Protein 1RJD (pdb70)

Radius of gyration: 32.51 Å; Cα contacts (8 Å, |Δi|>4): 1624; chains: 3; bounding box: 94×74×78 Å

Solvent-accessible surface area: 42644 Å² total; per-residue (Å²): 118,180,49,46,28,42,21,30,41,58,29,6,3,26,23,8,3,0,7,43,35,15,0,0,30,1,21,25,36,7,64,3,11,53,85,15,18,64,77,10,39,50,10,5,79,22,4,26,49,10,1,25,134,84,28,140,173,2,10,13,86,0,20,129,44,28,67,71,15,146,27,31,89,0,5,6,9,0,0,40,4,2,2,1,12,22,9,0,1,115,12,2,48,82,30,46,133,1,5,0,1,2,0,20,8,10,12,14,3,12,0,3,8,10,13,40,23,26,32,90,0,39,1,3,0,0,18,47,70,104,25,1,71,41,4,1,37,0,0,6,75,8,115,51,0,34,123,30,16,50,15,39,140,116,102,89,30,170,110,68,16,35,0,68,73,67,79,2,41,0,0,28,4,52,13,66,64,43,67,69,0,34,172,10,1,90,88,19,18,132,136,129,26,26,0,0,0,0,0,23,30,26,0,8,35,11,107,53,114,55,0,44,85,0,0,70,34,2,18,85,34,4,50,38,0,3,0,1,0,6,1,7,10,0,11,69,141,116,146,50,170,46,0,60,82,26,55,65,82,32,111,149,82,93,89,5,101,15,40,10,6,78,80,29,22,12,49,107,104,4,11,62,13,0,88,93,6,118,67,50,78,24,41,17,0,43,60,3,16,68,91,75,8,59,96,65,7,59,143,72,0,120,44,10,8,62,39,85,88,88,112,103,0,78,78,31,3,39,12,45,0,4,0,47,0,63,25,167,122,187,50,49,28,53,21,29,43,55,34,5,3,31,24,9,3,0,14,83,40,23,0,0,25,0,24,24,37,8,62,3,12,62,76,18,21,140,77,7,40,56,14,4,152,21,4,22,117,11,2,116,144,87,30,208,176,2,34,12,90,0,15,134,41,41,184,82,31,102,36,14,70,3,9,6,12,1,0,42,4,1,1,1,11,28,10,0,2,117,13,3,48,80,30,49,127,1,4,0,1,3,0,21,8,10,14,14,1,12,0,2,8,10,13,38,26,28,30,93,0,40,1,3,0,0,17,48,70,109,24,1,71,42,4,1,35,0,0,4,50,7,116,47,0,42,125,30,18,55,18,39,118,120,96,82,28,159,110,63,22,35,0,63,61,73,77,2,40,0,0,36,7,47,13,65,52,42,70,73,0,32,173,9,0,93,88,17,14,139,121,120,33,26,0,0,0,0,0,22,29,24,0,8,37,11,106,53,113,57,0,44,86,0,0,67,27,1,9,73,34,2,20,41,0,5,0,1,0,6,1,7,9,0,12,71,139,115,143,47,169,48,0,55,103,25,57,68,79,22,110,164,73,107,91,8,97,16,35,8,6,83,78,28,24,18,51,108,106,3,11,60,12,0,90,91,6,116,65,50,74,25,46,18,0,39,64,2,12,81,90,61,7,62,109,63,4,56,143,68,0,110,91,77,44,128,17,101,87,89,112,101,0,79,76,46,2,40,11,44,0,4,0,49,0,60,10,127,140,112,196,50,46,34,62,19,30,45,54,30,7,4,33,24,7,3,0,8,34,35,16,0,1,28,2,59,62,42,7,123,12,69,114,103,6,18,74,73,8,38,53,8,4,83,23,4,25,51,10,3,22,138,85,27,140,175,1,8,15,81,0,22,134,35,32,61,65,8,141,32,32,94,1,4,6,9,0,0,40,3,2,1,1,17,26,9,0,4,120,9,10,116,82,19,134,118,2,5,0,0,2,0,23,8,9,13,14,4,13,0,3,9,11,16,94,48,43,93,99,0,38,2,4,0,0,19,48,73,108,25,1,69,47,4,0,34,0,0,12,80,8,120,52,0,54,123,36,14,49,20,57,126,110,86,98,32,132,111,66,12,30,0,38,86,64,92,2,41,0,0,28,5,53,14,67,64,40,77,68,0,33,175,9,0,89,87,18,18,143,75,143,27,27,0,0,0,0,0,23,30,24,0,9,34,11,103,59,111,56,0,46,79,0,0,67,32,0,11,70,36,1,20,39,0,2,0,1,0,6,2,9,10,0,12,72,136,107,146,46,172,46,0,59,102,28,57,52,74,22,89,143,77,98,85,4,90,16,37,10,6,75,77,25,26,16,53,110,105,3,12,60,13,0,89,90,6,116,67,48,82,30,42,11,0,43,62,2,14,73,94,72,6,61,99,80,22,43,142,72,0,116,46,10,12,60,38,84,91,95,114,105,0,83,75,44,1,35,12,45,0,5,0,45,0,65,12,95,39,122,119,176,159

CATH classification: 3.40.50.150

Organism: Saccharomyces cerevisiae (strain ATCC 204508 / S288c) (NCBI:txid559292)

B-factor: mean 15.84, std 9.08, range [2.49, 88.61]

GO terms:
  GO:0018423 protein C-terminal leucine carboxyl O-methyltransferase activity (F, IMP)
  GO:0010506 regulation of autophagy (P, IMP)
  GO:0065003 protein-containing complex assembly (P, IMP)

Foldseek 3Di:
DVLLLLVLLVLLLLVLLLVVLPLPPPCVLLVNDPVVRVLVSVVSVLLLVLLCVVDVVSSVSSVVSNVPDDLLSSVVSSLLVSVLSNVVVVVCVVALAEEEEEEQCQQPDSCLVVCVVRVRYAYEYEHAPVRLVSNLQSQLCGPSSCVSQVHHNDQPDDPQFSDDRDRYTYGHDDLLDVVRVVVVCVVRHAQEHEYEYEAEANLQQDDPVSSLCSLVVVVVRHQKYKYKYKHFAQADPPPRCRNVVVQCCCCVVRVGHRHCRDVRRAQVSVQVSNVVFPDKDKDFSVCCVVPVQDPVSVVVSVVRDDPPCVVVSVSRRNRMMIMIGIHD/DVLLLLVLLLLLLLVLLLVVLPLPPDCVLLVNDPVVSVLVNVVSVLLLVLLCVVDVVSSVSSVVSNVPDADLSSVVSSLLVSVLSNVVVVVCVVALAEEEEEEQCQLPDSCLVVCVVRVRYAYEYEHAPVRLVSNLQSQLCRPSSCVSQVHHNDQPDDPQFSDDGVRYTYGHDDLLDVVRVVVVCVPRHAAEGEYEYEAEANLQQDDPVSSLCSLVVVVVRHQWYKYKYKHFAQADPPPRCSNVCVQVCCCVPRVGHRDCRDVRRAQVSVQVSNVVFPDKDKDFSLVSCVPPQDPVSVVVSCVSHNDPCVVVSVVRRNRMMIMMGIHHD/DVLLLLVVLLVLLLVLLLVVLPLPDPCVLLVADPVRRVLVSVVSVLLLVLLCVVDVVSSVSSVVSNVVDDLLSSLVSSLLVSVVSNVVVVVCVVALAEEEEEEQCQQDDSVLVVVVVRVRYAYEAEHAPVRLVSNLQSLLVRPSSCVSQVHHNDQDDDPQFSDDGDRYTYGHDDLLPVVRVVVVCVPNDDQEGEYEYEYEANLQQDDPVSSLSSLVVVVVRHQWYKYKYKHFAQADDPPRCRNVCVQVVCCVPRNGHRNCRDVRRAQVSVQVSLVVFPDKDKDFSLCCVVPVDDPVSVVVSVVRDPPPDVVVSVSRRNRMMIMMGIHHHDPPD

Secondary structure (DSSP, 8-state):
-HHHHTHHHHHHHHHHHHHHHTS---TTTTT--HHHHHHHHHHHHHHHHHHHHH-HHHHHHHHHHHHT--HHHHHHHHHHHHHHHHHHHHHHHH-SSEEEEEET-TT--THHHHHHH-TTEEEEEEE-HHHHHHHHHHHHHSHHHHHHHT--SS----TTEEEE-SSEEEEE--TT-HHHHHHHHHTT--TTS-EEEEEES-GGGS-HHHHHHHHHHHHHH-SSEEEEEEEE----STT--HHHHHHHHHHHHH----TTTTTT-SHHHHHGGGTTSSEEEEEEHHHHHHHTS-HHHHHHHHTTS----HHHHHHHHTTEEEEEEEE-/-HHHHTHHHHHHHHHHHHHHTT----TTTTT--HHHHHHHHHHHHHHHHHHHHH-HHHHHHHHHHHHT--HHHHHHHHHHHHHHHHHHHHHHHH-SSEEEEEET-TT--THHHHHHH-TTEEEEEEE-HHHHHHHHHHHHH-HHHHHHHT--SS----TTEEEEETTEEEEE--TT-HHHHHHHHHHH--TTS-EEEEEES-GGGS-HHHHHHHHHHHHHH-SEEEEEEEEE----STT--HHHHHHHHHHHHH----TTTTTT-SHHHHHHTTTTSSEEEEEEHHHHHHHH--HHHHHHHHHHS--S-HHHHHHHHTTEEEEEEEEE-/-HHHHTHHHHHHHHHHHHHHHT----TTTTT--HHHHHHHHHHHHHHHHHHHHH-HHHHHHHHHHHHT--HHHHHHHHHHHHHHHHHHHHHHHH-SSEEEEEET-TT--THHHHHHH-TTEEEEEEE-HHHHHHHHHHHHHSHHHHHHHT--SS--PPTTEEEEETTEEEEE--TT-HHHHHHHHHHH--TTS-EEEEEES-GGGS-HHHHHHHHHHHHHH-SEEEEEEEEE----STT--HHHHHHHHHHHHH----TTTTTS-SHHHHHGGGTTSSEEEEEEHHHHHHHTS-HHHHHHHHTTS----HHHHHHHHTTEEEEEEEEE-----

Sequence (990 aa):
ERIIQQTDYDALSCKLAAISVGYLPSSGLQRLSVDLSKKYTEWHRSYLITLKKFSRRAFGKVDKAMRSSFPVMNYGTYLRTVGIDAAILEFLVANEKVQVVNLGCGSDLRMLPLLQMFPHLAYVDIDYNESVELKNSILRESEILRISLGLSKEDTAKSPFLIDQGRYKLAACDLNDITETTRLLDVCTKREIPTIVISECLLCYMHNNESQLLINTIMSKFSHGLWISYDPIGGSQPNDRFGAIMQSNLKESRNLEMPTLMTYNSKEKYASRWSAAPNVIVNDMWEIFNAQIPESERKRLRSLQFLDELEELKVMQTHYILMKAQWHERIIQQTDYDALSCKLAAISVGYLPSSGLQRLSVDLSKKYTEWHRSYLITLKKFSRRAFGKVDKAMRSSFPVMNYGTYLRTVGIDAAILEFLVANEKVQVVNLGCGSDLRMLPLLQMFPHLAYVDIDYNESVELKNSILRESEILRISLGLSKEDTAKSPFLIDQGRYKLAACDLNDITETTRLLDVCTKREIPTIVISECLLCYMHNNESQLLINTIMSKFSHGLWISYDPIGGSQPNDRFGAIMQSNLKESRNLEMPTLMTYNSKEKYASRWSAAPNVIVNDMWEIFNAQIPESERKRLRSLQFLDELEELKVMQTHYILMKAQWHHERIIQQTDYDALSCKLAAISVGYLPSSGLQRLSVDLSKKYTEWHRSYLITLKKFSRRAFGKVDKAMRSSFPVMNYGTYLRTVGIDAAILEFLVANEKVQVVNLGCGSDLRMLPLLQMFPHLAYVDIDYNESVELKNSILRESEILRISLGLSKEDTAKSPFLIDQGRYKLAACDLNDITETTRLLDVCTKREIPTIVISECLLCYMHNNESQLLINTIMSKFSHGLWISYDPIGGSQPNDRFGAIMQSNLKESRNLEMPTLMTYNSKEKYASRWSAAPNVIVNDMWEIFNAQIPESERKRLRSLQFLDELEELKVMQTHYILMKAQWHHHHHH

Nearest PDB structures (foldseek):
  1rjd-assembly2_B  TM=1.003E+00  e=1.274E-62  Saccharomyces cerevisiae
  1rjg-assembly1_A  TM=9.961E-01  e=8.896E-49  Saccharomyces cerevisiae
  3p71-assembly1_T  TM=8.659E-01  e=3.463E-20  Homo sapiens
  2zwa-assembly2_B  TM=7.235E-01  e=1.506E-18  Saccharomyces cerevisiae
  7ux6-assembly1_B  TM=5.712E-01  e=1.254E-06  Streptomyces drozdowiczii

Structure (mmCIF, N/CA/C/O backbone):
data_1RJD
#
_entry.id   1RJD
#
_cell.length_a   110.683
_cell.length_b   110.683
_cell.length_c   165.879
_cell.angle_alpha   90.00
_cell.angle_beta   90.00
_cell.angle_gamma   120.00
#
_symmetry.space_group_name_H-M   'P 65'
#
loop_
_entity.id
_entity.type
_entity.pdbx_description
1 polymer 'carboxy methyl transferase for protein phosphatase 2A catalytic subunit'
2 non-polymer S-ADENOSYLMETHIONINE
3 non-polymer BETA-MERCAPTOETHANOL
4 non-polymer 'SULFATE ION'
5 water water
#
loop_
_atom_site.group_PDB
_atom_site.id
_atom_site.type_symbol
_atom_site.label_atom_id
_atom_site.label_alt_id
_atom_site.label_comp_id
_atom_site.label_asym_id
_atom_site.label_entity_id
_atom_site.label_seq_id
_atom_site.pdbx_PDB_ins_code
_atom_site.Cartn_x
_atom_site.Cartn_y
_atom_site.Cartn_z
_atom_site.occupancy
_atom_site.B_iso_or_equiv
_atom_site.auth_seq_id
_atom_site.auth_comp_id
_atom_site.auth_asym_id
_atom_site.auth_atom_id
_atom_site.pdbx_PDB_model_num
ATOM 1 N N . GLU A 1 2 ? 30.791 93.611 11.669 1.00 27.02 2 GLU A N 1
ATOM 2 C CA . GLU A 1 2 ? 31.904 93.494 10.670 1.00 27.07 2 GLU A CA 1
ATOM 3 C C . GLU A 1 2 ? 31.657 94.326 9.414 1.00 26.04 2 GLU A C 1
ATOM 4 O O . GLU A 1 2 ? 30.791 94.005 8.599 1.00 25.34 2 GLU A O 1
ATOM 10 N N . ARG A 1 3 ? 32.467 95.371 9.258 1.00 25.25 3 ARG A N 1
ATOM 11 C CA . ARG A 1 3 ? 32.407 96.259 8.104 1.00 25.07 3 ARG A CA 1
ATOM 12 C C . ARG A 1 3 ? 32.553 95.525 6.769 1.00 23.46 3 ARG A C 1
ATOM 13 O O . ARG A 1 3 ? 31.843 95.820 5.826 1.00 22.53 3 ARG A O 1
ATOM 21 N N . ILE A 1 4 ? 33.491 94.592 6.689 1.00 21.73 4 ILE A N 1
ATOM 22 C CA . ILE A 1 4 ? 33.763 93.891 5.429 1.00 20.77 4 ILE A CA 1
ATOM 23 C C . ILE A 1 4 ? 32.593 93.030 4.991 1.00 18.65 4 ILE A C 1
ATOM 24 O O . ILE A 1 4 ? 32.302 92.971 3.807 1.00 17.26 4 ILE A O 1
ATOM 29 N N . ILE A 1 5 ? 31.953 92.352 5.941 1.00 17.02 5 ILE A N 1
ATOM 30 C CA . ILE A 1 5 ? 30.769 91.537 5.647 1.00 16.30 5 ILE A CA 1
ATOM 31 C C . ILE A 1 5 ? 29.604 92.422 5.208 1.00 15.58 5 ILE A C 1
ATOM 32 O O . ILE A 1 5 ? 28.896 92.118 4.231 1.00 15.56 5 ILE A O 1
ATOM 37 N N . GLN A 1 6 ? 29.419 93.524 5.918 1.00 14.29 6 GLN A N 1
ATOM 38 C CA . GLN A 1 6 ? 28.435 94.539 5.531 1.00 13.59 6 GLN A CA 1
ATOM 39 C C . GLN A 1 6 ? 28.640 95.031 4.098 1.00 13.99 6 GLN A C 1
ATOM 40 O O . GLN A 1 6 ? 27.660 95.192 3.339 1.00 13.92 6 GLN A O 1
ATOM 46 N N . GLN A 1 7 ? 29.898 95.229 3.705 1.00 13.41 7 GLN A N 1
ATOM 47 C CA . GLN A 1 7 ? 30.192 95.807 2.384 1.00 12.92 7 GLN A CA 1
ATOM 48 C C . GLN A 1 7 ? 30.004 94.882 1.189 1.00 12.35 7 GLN A C 1
ATOM 49 O O . GLN A 1 7 ? 30.084 95.340 0.058 1.00 11.61 7 GLN A O 1
ATOM 55 N N . THR A 1 8 ? 29.734 93.599 1.441 1.00 10.62 8 THR A N 1
ATOM 56 C CA . THR A 1 8 ? 29.314 92.677 0.374 1.00 10.02 8 THR A CA 1
ATOM 57 C C . THR A 1 8 ? 27.989 93.085 -0.279 1.00 9.82 8 THR A C 1
ATOM 58 O O . THR A 1 8 ? 27.653 92.655 -1.378 1.00 9.64 8 THR A O 1
ATOM 62 N N . ASP A 1 9 ? 27.185 93.849 0.442 1.00 9.41 9 ASP A N 1
ATOM 63 C CA . ASP A 1 9 ? 25.960 94.389 -0.122 1.00 8.54 9 ASP A CA 1
ATOM 64 C C . ASP A 1 9 ? 26.244 95.329 -1.316 1.00 8.28 9 ASP A C 1
ATOM 65 O O . ASP A 1 9 ? 25.434 95.461 -2.219 1.00 7.06 9 ASP A O 1
ATOM 70 N N . TYR A 1 10 ? 27.384 96.014 -1.298 1.00 8.42 10 TYR A N 1
ATOM 71 C CA . TYR A 1 10 ? 27.729 96.938 -2.381 1.00 9.33 10 TYR A CA 1
ATOM 72 C C . TYR A 1 10 ? 27.889 96.185 -3.685 1.00 9.18 10 TYR A C 1
ATOM 73 O O . TYR A 1 10 ? 27.499 96.668 -4.726 1.00 8.71 10 TYR A O 1
ATOM 82 N N . ASP A 1 11 ? 28.444 94.991 -3.617 1.00 9.52 11 ASP A N 1
ATOM 83 C CA . ASP A 1 11 ? 28.492 94.115 -4.770 1.00 11.00 11 ASP A CA 1
ATOM 84 C C . ASP A 1 11 ? 27.096 93.689 -5.205 1.00 9.26 11 ASP A C 1
ATOM 85 O O . ASP A 1 11 ? 26.798 93.683 -6.387 1.00 8.60 11 ASP A O 1
ATOM 90 N N . ALA A 1 12 ? 26.258 93.293 -4.252 1.00 8.37 12 ALA A N 1
ATOM 91 C CA . ALA A 1 12 ? 24.891 92.884 -4.581 1.00 7.67 12 ALA A CA 1
ATOM 92 C C . ALA A 1 12 ? 24.095 94.023 -5.232 1.00 6.85 12 ALA A C 1
ATOM 93 O O . ALA A 1 12 ? 23.403 93.828 -6.230 1.00 7.02 12 ALA A O 1
ATOM 95 N N . LEU A 1 13 ? 24.216 95.225 -4.690 1.00 6.36 13 LEU A N 1
ATOM 96 C CA . LEU A 1 13 ? 23.536 96.399 -5.233 1.00 6.57 13 LEU A CA 1
ATOM 97 C C . LEU A 1 13 ? 24.053 96.766 -6.626 1.00 6.83 13 LEU A C 1
ATOM 98 O O . LEU A 1 13 ? 23.266 97.057 -7.518 1.00 6.71 13 LEU A O 1
ATOM 103 N N . SER A 1 14 ? 25.377 96.765 -6.804 1.00 8.05 14 SER A N 1
ATOM 104 C CA . SER A 1 14 ? 26.007 96.998 -8.110 1.00 8.50 14 SER A CA 1
ATOM 105 C C . SER A 1 14 ? 25.450 96.048 -9.192 1.00 8.70 14 SER A C 1
ATOM 106 O O . SER A 1 14 ? 25.084 96.471 -10.290 1.00 8.02 14 SER A O 1
ATOM 109 N N . CYS A 1 15 ? 25.365 94.780 -8.841 1.00 7.46 15 CYS A N 1
ATOM 110 C CA . CYS A 1 15 ? 24.798 93.757 -9.711 1.00 7.41 15 CYS A CA 1
ATOM 111 C C . CYS A 1 15 ? 23.327 94.039 -10.051 1.00 7.07 15 CYS A C 1
ATOM 112 O O . CYS A 1 15 ? 22.937 93.970 -11.214 1.00 6.27 15 CYS A O 1
ATOM 115 N N . LYS A 1 16 ? 22.515 94.373 -9.042 1.00 6.77 16 LYS A N 1
ATOM 116 C CA . LYS A 1 16 ? 21.118 94.736 -9.235 1.00 7.48 16 LYS A CA 1
ATOM 117 C C . LYS A 1 16 ? 20.985 95.920 -10.180 1.00 7.15 16 LYS A C 1
ATOM 118 O O . LYS A 1 16 ? 20.185 95.887 -11.138 1.00 7.38 16 LYS A O 1
ATOM 124 N N . LEU A 1 17 ? 21.784 96.961 -9.940 1.00 6.86 17 LEU A N 1
ATOM 125 C CA . LEU A 1 17 ? 21.704 98.166 -10.751 1.00 7.01 17 LEU A CA 1
ATOM 126 C C . LEU A 1 17 ? 22.177 97.935 -12.192 1.00 7.13 17 LEU A C 1
ATOM 127 O O . LEU A 1 17 ? 21.577 98.475 -13.118 1.00 7.69 17 LEU A O 1
ATOM 132 N N . ALA A 1 18 ? 23.215 97.116 -12.381 1.00 6.87 18 ALA A N 1
ATOM 133 C CA . ALA A 1 18 ? 23.668 96.756 -13.715 1.00 8.06 18 ALA A CA 1
ATOM 134 C C . ALA A 1 18 ? 22.570 96.037 -14.501 1.00 7.80 18 ALA A C 1
ATOM 135 O O . ALA A 1 18 ? 22.310 96.341 -15.668 1.00 8.18 18 ALA A O 1
ATOM 137 N N . ALA A 1 19 ? 21.908 95.102 -13.842 1.00 8.01 19 ALA A N 1
ATOM 138 C CA . ALA A 1 19 ? 20.909 94.302 -14.512 1.00 7.69 19 ALA A CA 1
ATOM 139 C C . ALA A 1 19 ? 19.746 95.179 -14.943 1.00 8.86 19 ALA A C 1
ATOM 140 O O . ALA A 1 19 ? 19.197 94.981 -16.034 1.00 7.39 19 ALA A O 1
ATOM 142 N N . ILE A 1 20 ? 19.382 96.150 -14.098 1.00 8.82 20 ILE A N 1
ATOM 143 C CA . ILE A 1 20 ? 18.287 97.084 -14.383 1.00 9.70 20 ILE A CA 1
ATOM 144 C C . ILE A 1 20 ? 18.659 98.057 -15.496 1.00 10.49 20 ILE A C 1
ATOM 145 O O . ILE A 1 20 ? 17.879 98.284 -16.439 1.00 9.89 20 ILE A O 1
ATOM 150 N N . SER A 1 21 ? 19.878 98.581 -15.412 1.00 11.29 21 SER A N 1
ATOM 151 C CA . SER A 1 21 ? 20.394 99.517 -16.411 1.00 12.10 21 SER A CA 1
ATOM 152 C C . SER A 1 21 ? 20.374 98.902 -17.824 1.00 11.75 21 SER A C 1
ATOM 153 O O . SER A 1 21 ? 19.922 99.538 -18.785 1.00 10.49 21 SER A O 1
ATOM 156 N N . VAL A 1 22 ? 20.814 97.653 -17.942 1.00 10.60 22 VAL A N 1
ATOM 157 C CA . VAL A 1 22 ? 20.844 96.991 -19.231 1.00 10.31 22 VAL A CA 1
ATOM 158 C C . VAL A 1 22 ? 19.439 96.579 -19.679 1.00 9.52 22 VAL A C 1
ATOM 159 O O . VAL A 1 22 ? 19.097 96.638 -20.893 1.00 10.17 22 VAL A O 1
ATOM 163 N N . GLY A 1 23 ? 18.619 96.203 -18.706 1.00 7.48 23 GLY A N 1
ATOM 164 C CA . GLY A 1 23 ? 17.218 95.855 -18.939 1.00 6.82 23 GLY A CA 1
ATOM 165 C C . GLY A 1 23 ? 16.864 94.398 -18.701 1.00 5.95 23 GLY A C 1
ATOM 166 O O . GLY A 1 23 ? 15.761 93.981 -18.998 1.00 4.83 23 GLY A O 1
ATOM 167 N N . TYR A 1 24 ? 17.772 93.626 -18.123 1.00 5.79 24 TYR A N 1
ATOM 168 C CA . TYR A 1 24 ? 17.424 92.261 -17.674 1.00 6.18 24 TYR A CA 1
ATOM 169 C C . TYR A 1 24 ? 16.239 92.292 -16.715 1.00 7.01 24 TYR A C 1
ATOM 170 O O . TYR A 1 24 ? 15.354 91.457 -16.764 1.00 6.29 24 TYR A O 1
ATOM 179 N N . LEU A 1 25 ? 16.269 93.252 -15.794 1.00 7.60 25 LEU A N 1
ATOM 180 C CA . LEU A 1 25 ? 15.197 93.474 -14.851 1.00 7.65 25 LEU A CA 1
ATOM 181 C C . LEU A 1 25 ? 14.702 94.877 -15.100 1.00 7.46 25 LEU A C 1
ATOM 182 O O . LEU A 1 25 ? 15.490 95.692 -15.520 1.00 8.72 25 LEU A O 1
ATOM 187 N N . PRO A 1 26 ? 13.427 95.182 -14.862 1.00 8.12 26 PRO A N 1
ATOM 188 C CA . PRO A 1 26 ? 12.429 94.239 -14.356 1.00 7.77 26 PRO A CA 1
ATOM 189 C C . PRO A 1 26 ? 12.053 93.212 -15.435 1.00 7.76 26 PRO A C 1
ATOM 190 O O . PRO A 1 26 ? 12.174 93.482 -16.628 1.00 8.59 26 PRO A O 1
ATOM 194 N N . SER A 1 27 ? 11.633 92.041 -14.997 1.00 7.72 27 SER A N 1
ATOM 195 C CA . SER A 1 27 ? 11.024 91.053 -15.866 1.00 7.33 27 SER A CA 1
ATOM 196 C C . SER A 1 27 ? 9.565 91.072 -15.437 1.00 8.12 27 SER A C 1
ATOM 197 O O . SER A 1 27 ? 9.228 90.524 -14.398 1.00 7.23 27 SER A O 1
ATOM 200 N N . SER A 1 28 ? 8.711 91.757 -16.190 1.00 7.89 28 SER A N 1
ATOM 201 C CA . SER A 1 28 ? 7.338 91.949 -15.764 1.00 8.81 28 SER A CA 1
ATOM 202 C C . SER A 1 28 ? 6.523 90.632 -15.651 1.00 8.43 28 SER A C 1
ATOM 203 O O . SER A 1 28 ? 5.612 90.554 -14.827 1.00 9.46 28 SER A O 1
ATOM 206 N N . GLY A 1 29 ? 6.827 89.629 -16.464 1.00 8.53 29 GLY A N 1
ATOM 207 C CA . GLY A 1 29 ? 6.107 88.361 -16.408 1.00 9.48 29 GLY A CA 1
ATOM 208 C C . GLY A 1 29 ? 6.433 87.582 -15.133 1.00 9.77 29 GLY A C 1
ATOM 209 O O . GLY A 1 29 ? 5.556 87.319 -14.293 1.00 11.22 29 GLY A O 1
ATOM 210 N N . LEU A 1 30 ? 7.718 87.314 -14.949 1.00 10.24 30 LEU A N 1
ATOM 211 C CA . LEU A 1 30 ? 8.225 86.520 -13.827 1.00 9.81 30 LEU A CA 1
ATOM 212 C C . LEU A 1 30 ? 8.135 87.234 -12.468 1.00 8.72 30 LEU A C 1
ATOM 213 O O . LEU A 1 30 ? 7.927 86.573 -11.409 1.00 8.36 30 LEU A O 1
ATOM 218 N N . GLN A 1 31 ? 8.266 88.564 -12.477 1.00 7.97 31 GLN A N 1
ATOM 219 C CA . GLN A 1 31 ? 8.134 89.357 -11.252 1.00 6.73 31 GLN A CA 1
ATOM 220 C C . GLN A 1 31 ? 6.707 89.853 -11.037 1.00 6.51 31 GLN A C 1
ATOM 221 O O . GLN A 1 31 ? 6.421 90.486 -10.018 1.00 4.50 31 GLN A O 1
ATOM 227 N N . ARG A 1 32 ? 5.820 89.514 -11.986 1.00 6.18 32 ARG A N 1
ATOM 228 C CA . ARG A 1 32 ? 4.400 89.823 -11.944 1.00 6.81 32 ARG A CA 1
ATOM 229 C C . ARG A 1 32 ? 4.128 91.323 -11.732 1.00 6.84 32 ARG A C 1
ATOM 230 O O . ARG A 1 32 ? 3.270 91.716 -10.914 1.00 8.05 32 ARG A O 1
ATOM 238 N N . LEU A 1 33 ? 4.871 92.145 -12.466 1.00 6.53 33 LEU A N 1
ATOM 239 C CA . LEU A 1 33 ? 4.778 93.592 -12.374 1.00 6.88 33 LEU A CA 1
ATOM 240 C C . LEU A 1 33 ? 3.850 94.151 -13.434 1.00 7.39 33 LEU A C 1
ATOM 241 O O . LEU A 1 33 ? 3.815 93.685 -14.594 1.00 7.64 33 LEU A O 1
ATOM 246 N N . SER A 1 34 ? 3.103 95.157 -13.019 1.00 7.44 34 SER A N 1
ATOM 247 C CA . SER A 1 34 ? 2.218 95.908 -13.923 1.00 7.91 34 SER A CA 1
ATOM 248 C C . SER A 1 34 ? 3.021 96.886 -14.744 1.00 7.77 34 SER A C 1
ATOM 249 O O . SER A 1 34 ? 4.229 97.025 -14.565 1.00 6.99 34 SER A O 1
ATOM 252 N N . VAL A 1 35 ? 2.354 97.578 -15.665 1.00 7.35 35 VAL A N 1
ATOM 253 C CA . VAL A 1 35 ? 3.034 98.583 -16.441 1.00 8.50 35 VAL A CA 1
ATOM 254 C C . VAL A 1 35 ? 3.660 99.632 -15.516 1.00 8.38 35 VAL A C 1
ATOM 255 O O . VAL A 1 35 ? 4.836 99.969 -15.653 1.00 9.15 35 VAL A O 1
ATOM 259 N N . ASP A 1 36 ? 2.876 100.106 -14.564 1.00 9.93 36 ASP A N 1
ATOM 260 C CA . ASP A 1 36 ? 3.284 101.182 -13.662 1.00 10.76 36 ASP A CA 1
ATOM 261 C C . ASP A 1 36 ? 4.388 100.698 -12.712 1.00 10.00 36 ASP A C 1
ATOM 262 O O . ASP A 1 36 ? 5.381 101.398 -12.508 1.00 10.27 36 ASP A O 1
ATOM 267 N N . LEU A 1 37 ? 4.225 99.503 -12.147 1.00 8.89 37 LEU A N 1
ATOM 268 C CA . LEU A 1 37 ? 5.209 99.012 -11.182 1.00 8.76 37 LEU A CA 1
ATOM 269 C C . LEU A 1 37 ? 6.520 98.614 -11.871 1.00 8.27 37 LEU A C 1
ATOM 270 O O . LEU A 1 37 ? 7.582 98.638 -11.251 1.00 8.74 37 LEU A O 1
ATOM 275 N N . SER A 1 38 ? 6.465 98.265 -13.155 1.00 8.09 38 SER A N 1
ATOM 276 C CA . SER A 1 38 ? 7.700 97.965 -13.895 1.00 7.99 38 SER A CA 1
ATOM 277 C C . SER A 1 38 ? 8.520 99.253 -14.033 1.00 8.50 38 SER A C 1
ATOM 278 O O . SER A 1 38 ? 9.738 99.238 -13.880 1.00 8.14 38 SER A O 1
ATOM 281 N N . LYS A 1 39 ? 7.844 100.347 -14.357 1.00 7.90 39 LYS A N 1
ATOM 282 C CA . LYS A 1 39 ? 8.481 101.658 -14.421 1.00 9.55 39 LYS A CA 1
ATOM 283 C C . LYS A 1 39 ? 9.044 102.071 -13.053 1.00 8.34 39 LYS A C 1
ATOM 284 O O . LYS A 1 39 ? 10.187 102.565 -12.964 1.00 8.40 39 LYS A O 1
ATOM 290 N N . LYS A 1 40 ? 8.225 101.925 -12.015 1.00 8.12 40 LYS A N 1
ATOM 291 C CA . LYS A 1 40 ? 8.617 102.307 -10.652 1.00 7.91 40 LYS A CA 1
ATOM 292 C C . LYS A 1 40 ? 9.780 101.486 -10.178 1.00 6.93 40 LYS A C 1
ATOM 293 O O . LYS A 1 40 ? 10.644 101.999 -9.481 1.00 5.40 40 LYS A O 1
ATOM 299 N N . TYR A 1 41 ? 9.800 100.206 -10.548 1.00 6.03 41 TYR A N 1
ATOM 300 C CA . TYR A 1 41 ? 10.917 99.336 -10.172 1.00 6.27 41 TYR A CA 1
ATOM 301 C C . TYR A 1 41 ? 12.251 99.972 -10.603 1.00 6.93 41 TYR A C 1
ATOM 302 O O . TYR A 1 41 ? 13.227 100.039 -9.812 1.00 7.57 41 TYR A O 1
ATOM 311 N N . THR A 1 42 ? 12.318 100.398 -11.857 1.00 6.19 42 THR A N 1
ATOM 312 C CA . THR A 1 42 ? 13.516 101.035 -12.389 1.00 6.87 42 THR A CA 1
ATOM 313 C C . THR A 1 42 ? 13.769 102.369 -11.692 1.00 6.18 42 THR A C 1
ATOM 314 O O . THR A 1 42 ? 14.894 102.627 -11.270 1.00 6.28 42 THR A O 1
ATOM 318 N N . GLU A 1 43 ? 12.725 103.195 -11.538 1.00 6.75 43 GLU A N 1
ATOM 319 C CA . GLU A 1 43 ? 12.850 104.528 -10.943 1.00 7.34 43 GLU A CA 1
ATOM 320 C C . GLU A 1 43 ? 13.346 104.497 -9.484 1.00 6.78 43 GLU A C 1
ATOM 321 O O . GLU A 1 43 ? 14.250 105.267 -9.081 1.00 6.67 43 GLU A O 1
ATOM 327 N N . TRP A 1 44 ? 12.800 103.571 -8.721 1.00 5.42 44 TRP A N 1
ATOM 328 C CA . TRP A 1 44 ? 13.148 103.391 -7.321 1.00 5.42 44 TRP A CA 1
ATOM 329 C C . TRP A 1 44 ? 14.626 103.025 -7.185 1.00 5.35 44 TRP A C 1
ATOM 330 O O . TRP A 1 44 ? 15.343 103.565 -6.360 1.00 5.93 44 TRP A O 1
ATOM 341 N N . HIS A 1 45 ? 15.095 102.116 -8.016 1.00 5.75 45 HIS A N 1
ATOM 342 C CA . HIS A 1 45 ? 16.456 101.711 -7.937 1.00 5.63 45 HIS A CA 1
ATOM 343 C C . HIS A 1 45 ? 17.395 102.822 -8.395 1.00 5.49 45 HIS A C 1
ATOM 344 O O . HIS A 1 45 ? 18.431 103.033 -7.803 1.00 5.01 45 HIS A O 1
ATOM 351 N N . ARG A 1 46 ? 17.041 103.509 -9.469 1.00 5.99 46 ARG A N 1
ATOM 352 C CA . ARG A 1 46 ? 17.841 104.643 -9.916 1.00 7.19 46 ARG A CA 1
ATOM 353 C C . ARG A 1 46 ? 17.943 105.694 -8.811 1.00 6.78 46 ARG A C 1
ATOM 354 O O . ARG A 1 46 ? 19.016 106.249 -8.565 1.00 5.75 46 ARG A O 1
ATOM 362 N N . SER A 1 47 ? 16.833 105.954 -8.135 1.00 6.77 47 SER A N 1
ATOM 363 C CA . SER A 1 47 ? 16.849 106.930 -7.063 1.00 6.87 47 SER A CA 1
ATOM 364 C C . SER A 1 47 ? 17.737 106.475 -5.896 1.00 6.77 47 SER A C 1
ATOM 365 O O . SER A 1 47 ? 18.431 107.292 -5.277 1.00 6.72 47 SER A O 1
ATOM 368 N N . TYR A 1 48 ? 17.690 105.180 -5.582 1.00 6.03 48 TYR A N 1
ATOM 369 C CA . TYR A 1 48 ? 18.520 104.619 -4.520 1.00 5.41 48 TYR A CA 1
ATOM 370 C C . TYR A 1 48 ? 19.987 104.943 -4.786 1.00 5.88 48 TYR A C 1
ATOM 371 O O . TYR A 1 48 ? 20.725 105.349 -3.872 1.00 5.04 48 TYR A O 1
ATOM 380 N N . LEU A 1 49 ? 20.428 104.734 -6.030 1.00 5.32 49 LEU A N 1
ATOM 381 C CA . LEU A 1 49 ? 21.820 104.966 -6.380 1.00 5.61 49 LEU A CA 1
ATOM 382 C C . LEU A 1 49 ? 22.208 106.425 -6.191 1.00 5.92 49 LEU A C 1
ATOM 383 O O . LEU A 1 49 ? 23.225 106.726 -5.583 1.00 6.23 49 LEU A O 1
ATOM 388 N N . ILE A 1 50 ? 21.414 107.328 -6.740 1.00 6.32 50 ILE A N 1
ATOM 389 C CA . ILE A 1 50 ? 21.693 108.767 -6.612 1.00 7.57 50 ILE A CA 1
ATOM 390 C C . ILE A 1 50 ? 21.694 109.206 -5.137 1.00 7.22 50 ILE A C 1
ATOM 391 O O . ILE A 1 50 ? 22.535 109.995 -4.682 1.00 6.32 50 ILE A O 1
ATOM 396 N N . THR A 1 51 ? 20.777 108.650 -4.377 1.00 6.16 51 THR A N 1
ATOM 397 C CA . THR A 1 51 ? 20.690 108.979 -2.955 1.00 5.71 51 THR A CA 1
ATOM 398 C C . THR A 1 51 ? 21.864 108.392 -2.165 1.00 6.42 51 THR A C 1
ATOM 399 O O . THR A 1 51 ? 22.389 109.025 -1.244 1.00 5.91 51 THR A O 1
ATOM 403 N N . LEU A 1 52 ? 22.281 107.181 -2.522 1.00 5.60 52 LEU A N 1
ATOM 404 C CA . LEU A 1 52 ? 23.494 106.629 -1.957 1.00 6.07 52 LEU A CA 1
ATOM 405 C C . LEU A 1 52 ? 24.686 107.599 -2.136 1.00 6.08 52 LEU A C 1
ATOM 406 O O . LEU A 1 52 ? 25.466 107.773 -1.214 1.00 6.52 52 LEU A O 1
ATOM 411 N N . LYS A 1 53 ? 24.819 108.196 -3.312 1.00 7.01 53 LYS A N 1
ATOM 412 C CA . LYS A 1 53 ? 25.869 109.186 -3.562 1.00 7.74 53 LYS A CA 1
ATOM 413 C C . LYS A 1 53 ? 25.826 110.345 -2.559 1.00 7.15 53 LYS A C 1
ATOM 414 O O . LYS A 1 53 ? 26.893 110.796 -2.096 1.00 7.88 53 LYS A O 1
ATOM 420 N N . LYS A 1 54 ? 24.638 110.833 -2.227 1.00 6.67 54 LYS A N 1
ATOM 421 C CA . LYS A 1 54 ? 24.517 111.914 -1.242 1.00 6.83 54 LYS A CA 1
ATOM 422 C C . LYS A 1 54 ? 25.083 111.488 0.103 1.00 6.23 54 LYS A C 1
ATOM 423 O O . LYS A 1 54 ? 25.729 112.277 0.763 1.00 6.04 54 LYS A O 1
ATOM 429 N N . PHE A 1 55 ? 24.905 110.217 0.465 1.00 5.28 55 PHE A N 1
ATOM 430 C CA . PHE A 1 55 ? 25.287 109.725 1.803 1.00 6.11 55 PHE A CA 1
ATOM 431 C C . PHE A 1 55 ? 26.683 109.152 1.951 1.00 5.81 55 PHE A C 1
ATOM 432 O O . PHE A 1 55 ? 27.198 109.068 3.048 1.00 5.35 55 PHE A O 1
ATOM 440 N N . SER A 1 56 ? 27.313 108.778 0.852 1.00 5.65 56 SER A N 1
ATOM 441 C CA . SER A 1 56 ? 28.643 108.194 0.919 1.00 6.50 56 SER A CA 1
ATOM 442 C C . SER A 1 56 ? 29.345 108.224 -0.438 1.00 7.10 56 SER A C 1
ATOM 443 O O . SER A 1 56 ? 28.951 107.528 -1.385 1.00 6.49 56 SER A O 1
ATOM 446 N N . ARG A 1 57 ? 30.383 109.055 -0.540 1.00 8.32 57 ARG A N 1
ATOM 447 C CA . ARG A 1 57 ? 31.255 109.030 -1.713 1.00 8.60 57 ARG A CA 1
ATOM 448 C C . ARG A 1 57 ? 31.885 107.653 -1.913 1.00 9.12 57 ARG A C 1
ATOM 449 O O . ARG A 1 57 ? 31.984 107.148 -3.039 1.00 8.79 57 ARG A O 1
ATOM 457 N N . ARG A 1 58 ? 32.318 107.019 -0.828 1.00 9.19 58 ARG A N 1
ATOM 458 C CA . ARG A 1 58 ? 33.074 105.788 -0.930 1.00 9.36 58 ARG A CA 1
ATOM 459 C C . ARG A 1 58 ? 32.196 104.654 -1.456 1.00 9.40 58 ARG A C 1
ATOM 460 O O . ARG A 1 58 ? 32.597 103.927 -2.360 1.00 8.23 58 ARG A O 1
ATOM 468 N N . ALA A 1 59 ? 31.019 104.501 -0.854 1.00 8.59 59 ALA A N 1
ATOM 469 C CA . ALA A 1 59 ? 30.091 103.457 -1.263 1.00 9.01 59 ALA A CA 1
ATOM 470 C C . ALA A 1 59 ? 29.616 103.683 -2.705 1.00 8.73 59 ALA A C 1
ATOM 471 O O . ALA A 1 59 ? 29.576 102.747 -3.510 1.00 8.96 59 ALA A O 1
ATOM 473 N N . PHE A 1 60 ? 29.295 104.925 -3.050 1.00 8.25 60 PHE A N 1
ATOM 474 C CA . PHE A 1 60 ? 28.828 105.216 -4.400 1.00 8.24 60 PHE A CA 1
ATOM 475 C C . PHE A 1 60 ? 29.905 104.851 -5.416 1.00 8.73 60 PHE A C 1
ATOM 476 O O . PHE A 1 60 ? 29.608 104.258 -6.474 1.00 8.02 60 PHE A O 1
ATOM 484 N N . GLY A 1 61 ? 31.148 105.224 -5.092 1.00 9.28 61 GLY A N 1
ATOM 485 C CA . GLY A 1 61 ? 32.294 104.940 -5.948 1.00 10.98 61 GLY A CA 1
ATOM 486 C C . GLY A 1 61 ? 32.439 103.464 -6.252 1.00 11.51 61 GLY A C 1
ATOM 487 O O . GLY A 1 61 ? 32.625 103.080 -7.436 1.00 12.09 61 GLY A O 1
ATOM 488 N N . LYS A 1 62 ? 32.357 102.645 -5.206 1.00 11.60 62 LYS A N 1
ATOM 489 C CA . LYS A 1 62 ? 32.469 101.197 -5.335 1.00 12.35 62 LYS A CA 1
ATOM 490 C C . LYS A 1 62 ? 31.338 100.627 -6.170 1.00 12.71 62 LYS A C 1
ATOM 491 O O . LYS A 1 62 ? 31.563 99.814 -7.074 1.00 13.22 62 LYS A O 1
ATOM 497 N N . VAL A 1 63 ? 30.124 101.097 -5.914 1.00 12.24 63 VAL A N 1
ATOM 498 C CA . VAL A 1 63 ? 28.963 100.594 -6.618 1.00 12.62 63 VAL A CA 1
ATOM 499 C C . VAL A 1 63 ? 29.065 101.022 -8.069 1.00 13.19 63 VAL A C 1
ATOM 500 O O . VAL A 1 63 ? 28.918 100.211 -8.985 1.00 13.29 63 VAL A O 1
ATOM 504 N N . ASP A 1 64 ? 29.305 102.310 -8.267 1.00 13.98 64 ASP A N 1
ATOM 505 C CA . ASP A 1 64 ? 29.349 102.900 -9.597 1.00 15.15 64 ASP A CA 1
ATOM 506 C C . ASP A 1 64 ? 30.344 102.172 -10.493 1.00 15.47 64 ASP A C 1
ATOM 507 O O . ASP A 1 64 ? 29.987 101.789 -11.607 1.00 16.45 64 ASP A O 1
ATOM 512 N N . LYS A 1 65 ? 31.566 101.971 -10.014 1.00 16.09 65 LYS A N 1
ATOM 513 C CA . LYS A 1 65 ? 32.623 101.375 -10.825 1.00 17.57 65 LYS A CA 1
ATOM 514 C C . LYS A 1 65 ? 32.319 99.904 -11.159 1.00 17.69 65 LYS A C 1
ATOM 515 O O . LYS A 1 65 ? 32.549 99.464 -12.299 1.00 17.72 65 LYS A O 1
ATOM 521 N N . ALA A 1 66 ? 31.751 99.167 -10.198 1.00 16.86 66 ALA A N 1
ATOM 522 C CA . ALA A 1 66 ? 31.418 97.747 -10.411 1.00 16.66 66 ALA A CA 1
ATOM 523 C C . ALA A 1 66 ? 30.227 97.587 -11.363 1.00 17.56 66 ALA A C 1
ATOM 524 O O . ALA A 1 66 ? 30.188 96.676 -12.169 1.00 17.12 66 ALA A O 1
ATOM 526 N N . MET A 1 67 ? 29.277 98.507 -11.291 1.00 18.11 67 MET A N 1
ATOM 527 C CA . MET A 1 67 ? 28.057 98.417 -12.068 1.00 19.74 67 MET A CA 1
ATOM 528 C C . MET A 1 67 ? 28.343 98.673 -13.550 1.00 20.75 67 MET A C 1
ATOM 529 O O . MET A 1 67 ? 27.807 97.981 -14.426 1.00 20.63 67 MET A O 1
ATOM 534 N N . ARG A 1 68 ? 29.218 99.635 -13.831 1.00 21.34 68 ARG A N 1
ATOM 535 C CA . ARG A 1 68 ? 29.526 99.994 -15.218 1.00 22.36 68 ARG A CA 1
ATOM 536 C C . ARG A 1 68 ? 30.487 98.978 -15.857 1.00 21.69 68 ARG A C 1
ATOM 537 O O . ARG A 1 68 ? 30.534 98.878 -17.079 1.00 22.53 68 ARG A O 1
ATOM 545 N N . SER A 1 69 ? 31.205 98.204 -15.039 1.00 20.17 69 SER A N 1
ATOM 546 C CA . SER A 1 69 ? 32.121 97.170 -15.534 1.00 19.53 69 SER A CA 1
ATOM 547 C C . SER A 1 69 ? 31.545 95.740 -15.513 1.00 17.83 69 SER A C 1
ATOM 548 O O . SER A 1 69 ? 32.268 94.765 -15.713 1.00 18.17 69 SER A O 1
ATOM 551 N N . SER A 1 70 ? 30.251 95.632 -15.279 1.00 16.26 70 SER A N 1
ATOM 552 C CA . SER A 1 70 ? 29.583 94.333 -15.206 1.00 15.29 70 SER A CA 1
ATOM 553 C C . SER A 1 70 ? 29.552 93.645 -16.543 1.00 13.97 70 SER A C 1
ATOM 554 O O . SER A 1 70 ? 29.163 94.250 -17.546 1.00 13.55 70 SER A O 1
ATOM 557 N N . PHE A 1 71 ? 29.894 92.361 -16.530 1.00 12.83 71 PHE A N 1
ATOM 558 C CA . PHE A 1 71 ? 29.848 91.515 -17.717 1.00 12.58 71 PHE A CA 1
ATOM 559 C C . PHE A 1 71 ? 28.484 90.822 -17.857 1.00 11.31 71 PHE A C 1
ATOM 560 O O . PHE A 1 71 ? 27.806 90.601 -16.860 1.00 10.37 71 PHE A O 1
ATOM 568 N N . PRO A 1 72 ? 28.094 90.462 -19.079 1.00 10.76 72 PRO A N 1
ATOM 569 C CA . PRO A 1 72 ? 26.843 89.723 -19.303 1.00 10.81 72 PRO A CA 1
ATOM 570 C C . PRO A 1 72 ? 26.659 88.477 -18.442 1.00 10.79 72 PRO A C 1
ATOM 571 O O . PRO A 1 72 ? 25.549 88.212 -17.935 1.00 10.65 72 PRO A O 1
ATOM 575 N N . VAL A 1 73 ? 27.711 87.694 -18.258 1.00 10.68 73 VAL A N 1
ATOM 576 C CA . VAL A 1 73 ? 27.567 86.501 -17.440 1.00 11.49 73 VAL A CA 1
ATOM 577 C C . VAL A 1 73 ? 27.097 86.861 -16.044 1.00 10.81 73 VAL A C 1
ATOM 578 O O . VAL A 1 73 ? 26.253 86.182 -15.473 1.00 9.95 73 VAL A O 1
ATOM 582 N N . MET A 1 74 ? 27.627 87.950 -15.500 1.00 10.39 74 MET A N 1
ATOM 583 C CA . MET A 1 74 ? 27.191 88.389 -14.184 1.00 10.22 74 MET A CA 1
ATOM 584 C C . MET A 1 74 ? 25.779 88.903 -14.155 1.00 8.48 74 MET A C 1
ATOM 585 O O . MET A 1 74 ? 25.062 88.632 -13.210 1.00 6.82 74 MET A O 1
ATOM 590 N N . ASN A 1 75 ? 25.362 89.590 -15.214 1.00 7.39 75 ASN A N 1
ATOM 591 C CA . ASN A 1 75 ? 23.995 90.063 -15.343 1.00 6.66 75 ASN A CA 1
ATOM 592 C C . ASN A 1 75 ? 23.014 88.910 -15.436 1.00 6.20 75 ASN A C 1
ATOM 593 O O . ASN A 1 75 ? 21.949 88.980 -14.858 1.00 5.34 75 ASN A O 1
ATOM 598 N N . TYR A 1 76 ? 23.367 87.832 -16.135 1.00 6.07 76 TYR A N 1
ATOM 599 C CA . TYR A 1 76 ? 22.488 86.665 -16.190 1.00 5.96 76 TYR A CA 1
ATOM 600 C C . TYR A 1 76 ? 22.352 86.074 -14.798 1.00 5.59 76 TYR A C 1
ATOM 601 O O . TYR A 1 76 ? 21.287 85.659 -14.408 1.00 6.47 76 TYR A O 1
ATOM 610 N N . GLY A 1 77 ? 23.444 86.033 -14.043 1.00 4.99 77 GLY A N 1
ATOM 611 C CA . GLY A 1 77 ? 23.397 85.562 -12.674 1.00 5.03 77 GLY A CA 1
ATOM 612 C C . GLY A 1 77 ? 22.452 86.324 -11.785 1.00 4.68 77 GLY A C 1
ATOM 613 O O . GLY A 1 77 ? 21.693 85.767 -11.015 1.00 4.19 77 GLY A O 1
ATOM 614 N N . THR A 1 78 ? 22.515 87.642 -11.884 1.00 4.77 78 THR A N 1
ATOM 615 C CA . THR A 1 78 ? 21.681 88.513 -11.099 1.00 4.82 78 THR A CA 1
ATOM 616 C C . THR A 1 78 ? 20.235 88.346 -11.459 1.00 4.54 78 THR A C 1
ATOM 617 O O . THR A 1 78 ? 19.380 88.328 -10.587 1.00 4.69 78 THR A O 1
ATOM 621 N N . TYR A 1 79 ? 19.973 88.248 -12.760 1.00 4.32 79 TYR A N 1
ATOM 622 C CA . TYR A 1 79 ? 18.636 87.985 -13.265 1.00 4.57 79 TYR A CA 1
ATOM 623 C C . TYR A 1 79 ? 18.083 86.692 -12.687 1.00 4.33 79 TYR A C 1
ATOM 624 O O . TYR A 1 79 ? 16.994 86.680 -12.179 1.00 3.94 79 TYR A O 1
ATOM 633 N N . LEU A 1 80 ? 18.850 85.616 -12.769 1.00 4.66 80 LEU A N 1
ATOM 634 C CA . LEU A 1 80 ? 18.356 84.309 -12.341 1.00 4.46 80 LEU A CA 1
ATOM 635 C C . LEU A 1 80 ? 18.072 84.316 -10.825 1.00 5.01 80 LEU A C 1
ATOM 636 O O . LEU A 1 80 ? 17.079 83.783 -10.367 1.00 5.59 80 LEU A O 1
ATOM 641 N N . ARG A 1 81 ? 19.000 84.875 -10.071 1.00 5.13 81 ARG A N 1
ATOM 642 C CA . ARG A 1 81 ? 18.898 85.018 -8.622 1.00 4.93 81 ARG A CA 1
ATOM 643 C C . ARG A 1 81 ? 17.583 85.748 -8.246 1.00 5.40 81 ARG A C 1
ATOM 644 O O . ARG A 1 81 ? 16.771 85.266 -7.433 1.00 5.73 81 ARG A O 1
ATOM 652 N N . THR A 1 82 ? 17.349 86.890 -8.876 1.00 5.19 82 THR A N 1
ATOM 653 C CA . THR A 1 82 ? 16.207 87.712 -8.564 1.00 4.96 82 THR A CA 1
ATOM 654 C C . THR A 1 82 ? 14.851 87.081 -8.988 1.00 5.00 82 THR A C 1
ATOM 655 O O . THR A 1 82 ? 13.942 86.993 -8.174 1.00 5.29 82 THR A O 1
ATOM 659 N N . VAL A 1 83 ? 14.718 86.621 -10.228 1.00 5.10 83 VAL A N 1
ATOM 660 C CA . VAL A 1 83 ? 13.442 86.039 -10.660 1.00 5.87 83 VAL A CA 1
ATOM 661 C C . VAL A 1 83 ? 13.202 84.670 -10.034 1.00 6.17 83 VAL A C 1
ATOM 662 O O . VAL A 1 83 ? 12.057 84.261 -9.852 1.00 6.96 83 VAL A O 1
ATOM 666 N N . GLY A 1 84 ? 14.271 83.963 -9.671 1.00 5.99 84 GLY A N 1
ATOM 667 C CA . GLY A 1 84 ? 14.117 82.701 -8.968 1.00 5.85 84 GLY A CA 1
ATOM 668 C C . GLY A 1 84 ? 13.510 82.857 -7.593 1.00 6.24 84 GLY A C 1
ATOM 669 O O . GLY A 1 84 ? 12.553 82.170 -7.191 1.00 5.55 84 GLY A O 1
ATOM 670 N N . ILE A 1 85 ? 14.048 83.819 -6.860 1.00 6.02 85 ILE A N 1
ATOM 671 C CA . ILE A 1 85 ? 13.547 84.114 -5.540 1.00 6.09 85 ILE A CA 1
ATOM 672 C C . ILE A 1 85 ? 12.147 84.672 -5.659 1.00 6.07 85 ILE A C 1
ATOM 673 O O . ILE A 1 85 ? 11.242 84.223 -4.959 1.00 6.51 85 ILE A O 1
ATOM 678 N N . ASP A 1 86 ? 11.942 85.623 -6.576 1.00 5.80 86 ASP A N 1
ATOM 679 C CA . ASP A 1 86 ? 10.645 86.274 -6.717 1.00 6.18 86 ASP A CA 1
ATOM 680 C C . ASP A 1 86 ? 9.561 85.273 -7.107 1.00 5.62 86 ASP A C 1
ATOM 681 O O . ASP A 1 86 ? 8.458 85.342 -6.600 1.00 5.09 86 ASP A O 1
ATOM 686 N N . ALA A 1 87 ? 9.876 84.352 -8.006 1.00 6.42 87 ALA A N 1
ATOM 687 C CA . ALA A 1 87 ? 8.883 83.354 -8.434 1.00 7.05 87 ALA A CA 1
ATOM 688 C C . ALA A 1 87 ? 8.373 82.569 -7.200 1.00 7.42 87 ALA A C 1
ATOM 689 O O . ALA A 1 87 ? 7.187 82.315 -7.078 1.00 7.54 87 ALA A O 1
ATOM 691 N N . ALA A 1 88 ? 9.270 82.222 -6.281 1.00 7.74 88 ALA A N 1
ATOM 692 C CA . ALA A 1 88 ? 8.920 81.466 -5.071 1.00 8.24 88 ALA A CA 1
ATOM 693 C C . ALA A 1 88 ? 8.076 82.297 -4.102 1.00 7.73 88 ALA A C 1
ATOM 694 O O . ALA A 1 88 ? 7.057 81.811 -3.573 1.00 7.80 88 ALA A O 1
ATOM 696 N N . ILE A 1 89 ? 8.465 83.564 -3.913 1.00 6.38 89 ILE A N 1
ATOM 697 C CA . ILE A 1 89 ? 7.720 84.486 -3.096 1.00 6.58 89 ILE A CA 1
ATOM 698 C C . ILE A 1 89 ? 6.305 84.645 -3.643 1.00 6.42 89 ILE A C 1
ATOM 699 O O . ILE A 1 89 ? 5.343 84.580 -2.910 1.00 6.86 89 ILE A O 1
ATOM 704 N N . LEU A 1 90 ? 6.187 84.856 -4.946 1.00 6.46 90 LEU A N 1
ATOM 705 C CA . LEU A 1 90 ? 4.904 85.286 -5.488 1.00 7.38 90 LEU A CA 1
ATOM 706 C C . LEU A 1 90 ? 3.883 84.153 -5.443 1.00 7.82 90 LEU A C 1
ATOM 707 O O . LEU A 1 90 ? 2.704 84.387 -5.192 1.00 8.73 90 LEU A O 1
ATOM 712 N N . GLU A 1 91 ? 4.327 82.931 -5.687 1.00 9.63 91 GLU A N 1
ATOM 713 C CA . GLU A 1 91 ? 3.434 81.762 -5.629 1.00 10.42 91 GLU A CA 1
ATOM 714 C C . GLU A 1 91 ? 2.823 81.691 -4.245 1.00 9.66 91 GLU A C 1
ATOM 715 O O . GLU A 1 91 ? 1.619 81.479 -4.108 1.00 10.12 91 GLU A O 1
ATOM 721 N N . PHE A 1 92 ? 3.639 81.922 -3.216 1.00 8.88 92 PHE A N 1
ATOM 722 C CA . PHE A 1 92 ? 3.167 81.819 -1.827 1.00 8.38 92 PHE A CA 1
ATOM 723 C C . PHE A 1 92 ? 2.254 82.987 -1.438 1.00 8.43 92 PHE A C 1
ATOM 724 O O . PHE A 1 92 ? 1.252 82.778 -0.767 1.00 8.49 92 PHE A O 1
ATOM 732 N N . LEU A 1 93 ? 2.573 84.203 -1.892 1.00 8.70 93 LEU A N 1
ATOM 733 C CA . LEU A 1 93 ? 1.754 85.371 -1.569 1.00 9.14 93 LEU A CA 1
ATOM 734 C C . LEU A 1 93 ? 0.420 85.299 -2.269 1.00 9.62 93 LEU A C 1
ATOM 735 O O . LEU A 1 93 ? -0.591 85.735 -1.723 1.00 10.60 93 LEU A O 1
ATOM 740 N N . VAL A 1 94 ? 0.396 84.742 -3.473 1.00 10.20 94 VAL A N 1
ATOM 741 C CA . VAL A 1 94 ? -0.876 84.598 -4.190 1.00 10.80 94 VAL A CA 1
ATOM 742 C C . VAL A 1 94 ? -1.790 83.606 -3.480 1.00 11.54 94 VAL A C 1
ATOM 743 O O . VAL A 1 94 ? -3.011 83.789 -3.436 1.00 12.14 94 VAL A O 1
ATOM 747 N N . ALA A 1 95 ? -1.194 82.580 -2.895 1.00 11.49 95 ALA A N 1
ATOM 748 C CA . ALA A 1 95 ? -1.942 81.511 -2.253 1.00 12.44 95 ALA A CA 1
ATOM 749 C C . ALA A 1 95 ? -2.367 81.859 -0.835 1.00 13.22 95 ALA A C 1
ATOM 750 O O . ALA A 1 95 ? -3.351 81.304 -0.332 1.00 13.04 95 ALA A O 1
ATOM 752 N N . ASN A 1 96 ? -1.612 82.762 -0.210 1.00 13.57 96 ASN A N 1
ATOM 753 C CA . ASN A 1 96 ? -1.760 83.167 1.190 1.00 15.19 96 ASN A CA 1
ATOM 754 C C . ASN A 1 96 ? -1.790 84.688 1.223 1.00 16.28 96 ASN A C 1
ATOM 755 O O . ASN A 1 96 ? -0.765 85.377 1.196 1.00 19.23 96 ASN A O 1
ATOM 760 N N . GLU A 1 97 ? -2.972 85.225 1.254 1.00 17.36 97 GLU A N 1
ATOM 761 C CA . GLU A 1 97 ? -3.144 86.655 1.149 1.00 16.87 97 GLU A CA 1
ATOM 762 C C . GLU A 1 97 ? -2.523 87.417 2.336 1.00 16.02 97 GLU A C 1
ATOM 763 O O . GLU A 1 97 ? -1.879 88.453 2.160 1.00 16.24 97 GLU A O 1
ATOM 769 N N . LYS A 1 98 ? -2.720 86.890 3.536 1.00 14.69 98 LYS A N 1
ATOM 770 C CA . LYS A 1 98 ? -2.186 87.489 4.754 1.00 13.63 98 LYS A CA 1
ATOM 771 C C . LYS A 1 98 ? -0.932 86.714 5.116 1.00 12.71 98 LYS A C 1
ATOM 772 O O . LYS A 1 98 ? -1.001 85.523 5.453 1.00 11.02 98 LYS A O 1
ATOM 778 N N . VAL A 1 99 ? 0.210 87.391 4.988 1.00 10.90 99 VAL A N 1
ATOM 779 C CA . VAL A 1 99 ? 1.515 86.773 5.075 1.00 10.58 99 VAL A CA 1
ATOM 780 C C . VAL A 1 99 ? 2.494 87.777 5.663 1.00 9.09 99 VAL A C 1
ATOM 781 O O . VAL A 1 99 ? 2.297 88.988 5.559 1.00 9.14 99 VAL A O 1
ATOM 785 N N . GLN A 1 100 ? 3.535 87.284 6.313 1.00 8.96 100 GLN A N 1
ATOM 786 C CA . GLN A 1 100 ? 4.613 88.170 6.756 1.00 9.24 100 GLN A CA 1
ATOM 787 C C . GLN A 1 100 ? 5.930 87.714 6.097 1.00 9.21 100 GLN A C 1
ATOM 788 O O . GLN A 1 100 ? 6.195 86.517 6.011 1.00 10.09 100 GLN A O 1
ATOM 794 N N . VAL A 1 101 ? 6.713 88.650 5.560 1.00 7.47 101 VAL A N 1
ATOM 795 C CA . VAL A 1 101 ? 8.015 88.312 4.999 1.00 7.35 101 VAL A CA 1
ATOM 796 C C . VAL A 1 101 ? 9.071 88.823 5.947 1.00 7.38 101 VAL A C 1
ATOM 797 O O . VAL A 1 101 ? 8.991 89.979 6.367 1.00 6.83 101 VAL A O 1
ATOM 801 N N . VAL A 1 102 ? 10.044 87.982 6.271 1.00 5.67 102 VAL A N 1
ATOM 802 C CA . VAL A 1 102 ? 11.229 88.413 7.011 1.00 6.03 102 VAL A CA 1
ATOM 803 C C . VAL A 1 102 ? 12.453 88.253 6.128 1.00 5.36 102 VAL A C 1
ATOM 804 O O . VAL A 1 102 ? 12.809 87.154 5.703 1.00 5.45 102 VAL A O 1
ATOM 808 N N . ASN A 1 103 ? 13.045 89.381 5.761 1.00 4.50 103 ASN A N 1
ATOM 809 C CA . ASN A 1 103 ? 14.255 89.382 4.941 1.00 4.86 103 ASN A CA 1
ATOM 810 C C . ASN A 1 103 ? 15.499 89.516 5.784 1.00 5.02 103 ASN A C 1
ATOM 811 O O . ASN A 1 103 ? 15.778 90.575 6.300 1.00 5.72 103 ASN A O 1
ATOM 816 N N . LEU A 1 104 ? 16.228 88.408 5.932 1.00 4.95 104 LEU A N 1
ATOM 817 C CA . LEU A 1 104 ? 17.392 88.312 6.795 1.00 5.47 104 LEU A CA 1
ATOM 818 C C . LEU A 1 104 ? 18.653 88.729 6.058 1.00 5.03 104 LEU A C 1
ATOM 819 O O . LEU A 1 104 ? 18.999 88.136 5.051 1.00 5.63 104 LEU A O 1
ATOM 824 N N . GLY A 1 105 ? 19.359 89.738 6.553 1.00 4.72 105 GLY A N 1
ATOM 825 C CA . GLY A 1 105 ? 20.496 90.283 5.841 1.00 5.62 105 GLY A CA 1
ATOM 826 C C . GLY A 1 105 ? 20.084 90.967 4.552 1.00 5.35 105 GLY A C 1
ATOM 827 O O . GLY A 1 105 ? 20.632 90.714 3.510 1.00 6.15 105 GLY A O 1
ATOM 828 N N . CYS A 1 106 ? 19.130 91.871 4.657 1.00 5.10 106 CYS A N 1
ATOM 829 C CA . CYS A 1 106 ? 18.465 92.442 3.497 1.00 4.50 106 CYS A CA 1
ATOM 830 C C . CYS A 1 106 ? 19.341 93.378 2.660 1.00 4.56 106 CYS A C 1
ATOM 831 O O . CYS A 1 106 ? 19.045 93.626 1.500 1.00 4.04 106 CYS A O 1
ATOM 834 N N . GLY A 1 107 ? 20.378 93.946 3.260 1.00 4.30 107 GLY A N 1
ATOM 835 C CA . GLY A 1 107 ? 21.154 94.984 2.591 1.00 5.12 107 GLY A CA 1
ATOM 836 C C . GLY A 1 107 ? 20.253 96.005 1.908 1.00 5.16 107 GLY A C 1
ATOM 837 O O . GLY A 1 107 ? 19.274 96.497 2.517 1.00 5.42 107 GLY A O 1
ATOM 838 N N . SER A 1 108 ? 20.549 96.285 0.637 1.00 6.46 108 SER A N 1
ATOM 839 C CA . SER A 1 108 ? 19.874 97.325 -0.149 1.00 6.40 108 SER A CA 1
ATOM 840 C C . SER A 1 108 ? 18.647 96.824 -0.932 1.00 5.92 108 SER A C 1
ATOM 841 O O . SER A 1 108 ? 18.138 97.513 -1.832 1.00 5.88 108 SER A O 1
ATOM 844 N N . ASP A 1 109 ? 18.196 95.616 -0.624 1.00 5.20 109 ASP A N 1
ATOM 845 C CA . ASP A 1 109 ? 17.094 94.981 -1.366 1.00 4.98 109 ASP A CA 1
ATOM 846 C C . ASP A 1 109 ? 15.856 95.871 -1.386 1.00 4.58 109 ASP A C 1
ATOM 847 O O . ASP A 1 109 ? 15.445 96.374 -0.366 1.00 5.69 109 ASP A O 1
ATOM 852 N N . LEU A 1 110 ? 15.272 96.070 -2.568 1.00 4.64 110 LEU A N 1
ATOM 853 C CA . LEU A 1 110 ? 14.069 96.896 -2.725 1.00 4.54 110 LEU A CA 1
ATOM 854 C C . LEU A 1 110 ? 12.840 96.121 -3.187 1.00 4.33 110 LEU A C 1
ATOM 855 O O . LEU A 1 110 ? 11.812 96.712 -3.564 1.00 3.93 110 LEU A O 1
ATOM 860 N N . ARG A 1 111 ? 12.892 94.794 -3.095 1.00 4.05 111 ARG A N 1
ATOM 861 C CA . ARG A 1 111 ? 11.737 93.990 -3.550 1.00 3.85 111 ARG A CA 1
ATOM 862 C C . ARG A 1 111 ? 10.463 94.245 -2.743 1.00 4.17 111 ARG A C 1
ATOM 863 O O . ARG A 1 111 ? 9.360 94.018 -3.245 1.00 4.88 111 ARG A O 1
ATOM 871 N N . MET A 1 112 ? 10.574 94.703 -1.501 1.00 4.47 112 MET A N 1
ATOM 872 C CA . MET A 1 112 ? 9.394 95.085 -0.726 1.00 5.57 112 MET A CA 1
ATOM 873 C C . MET A 1 112 ? 8.579 96.223 -1.338 1.00 5.41 112 MET A C 1
ATOM 874 O O . MET A 1 112 ? 7.368 96.298 -1.106 1.00 6.00 112 MET A O 1
ATOM 879 N N . LEU A 1 113 ? 9.213 97.107 -2.097 1.00 5.75 113 LEU A N 1
ATOM 880 C CA . LEU A 1 113 ? 8.498 98.267 -2.640 1.00 6.05 113 LEU A CA 1
ATOM 881 C C . LEU A 1 113 ? 7.341 97.847 -3.572 1.00 6.15 113 LEU A C 1
ATOM 882 O O . LEU A 1 113 ? 6.207 98.261 -3.325 1.00 5.53 113 LEU A O 1
ATOM 887 N N . PRO A 1 114 ? 7.580 97.060 -4.624 1.00 6.60 114 PRO A N 1
ATOM 888 C CA . PRO A 1 114 ? 6.447 96.549 -5.407 1.00 6.97 114 PRO A CA 1
ATOM 889 C C . PRO A 1 114 ? 5.572 95.535 -4.639 1.00 6.19 114 PRO A C 1
ATOM 890 O O . PRO A 1 114 ? 4.351 95.561 -4.800 1.00 6.91 114 PRO A O 1
ATOM 894 N N . LEU A 1 115 ? 6.178 94.657 -3.836 1.00 6.29 115 LEU A N 1
ATOM 895 C CA . LEU A 1 115 ? 5.401 93.639 -3.123 1.00 6.53 115 LEU A CA 1
ATOM 896 C C . LEU A 1 115 ? 4.352 94.224 -2.197 1.00 7.04 115 LEU A C 1
ATOM 897 O O . LEU A 1 115 ? 3.209 93.731 -2.162 1.00 5.36 115 LEU A O 1
ATOM 902 N N . LEU A 1 116 ? 4.706 95.297 -1.476 1.00 6.99 116 LEU A N 1
ATOM 903 C CA . LEU A 1 116 ? 3.774 95.902 -0.505 1.00 7.66 116 LEU A CA 1
ATOM 904 C C . LEU A 1 116 ? 2.612 96.539 -1.235 1.00 7.91 116 LEU A C 1
ATOM 905 O O . LEU A 1 116 ? 1.487 96.566 -0.752 1.00 7.20 116 LEU A O 1
ATOM 910 N N . GLN A 1 117 ? 2.885 97.049 -2.422 1.00 7.91 117 GLN A N 1
ATOM 911 C CA . GLN A 1 117 ? 1.822 97.586 -3.273 1.00 8.55 117 GLN A CA 1
ATOM 912 C C . GLN A 1 117 ? 0.918 96.495 -3.858 1.00 8.36 117 GLN A C 1
ATOM 913 O O . GLN A 1 117 ? -0.296 96.658 -3.914 1.00 8.43 117 GLN A O 1
ATOM 919 N N . MET A 1 118 ? 1.531 95.391 -4.269 1.00 8.11 118 MET A N 1
ATOM 920 C CA . MET A 1 118 ? 0.859 94.304 -4.964 1.00 9.20 118 MET A CA 1
ATOM 921 C C . MET A 1 118 ? -0.042 93.470 -4.053 1.00 8.89 118 MET A C 1
ATOM 922 O O . MET A 1 118 ? -1.066 92.926 -4.499 1.00 9.07 118 MET A O 1
ATOM 927 N N . PHE A 1 119 ? 0.332 93.384 -2.781 1.00 8.02 119 PHE A N 1
ATOM 928 C CA . PHE A 1 119 ? -0.335 92.507 -1.818 1.00 8.21 119 PHE A CA 1
ATOM 929 C C . PHE A 1 119 ? -0.761 93.328 -0.608 1.00 7.80 119 PHE A C 1
ATOM 930 O O . PHE A 1 119 ? 0.048 93.544 0.273 1.00 8.11 119 PHE A O 1
ATOM 938 N N . PRO A 1 120 ? -2.022 93.780 -0.573 1.00 8.26 120 PRO A N 1
ATOM 939 C CA . PRO A 1 120 ? -2.537 94.641 0.496 1.00 8.68 120 PRO A CA 1
ATOM 940 C C . PRO A 1 120 ? -2.407 94.129 1.922 1.00 8.76 120 PRO A C 1
ATOM 941 O O . PRO A 1 120 ? -2.388 94.952 2.852 1.00 9.64 120 PRO A O 1
ATOM 945 N N . HIS A 1 121 ? -2.339 92.813 2.096 1.00 8.25 121 HIS A N 1
ATOM 946 C CA . HIS A 1 121 ? -2.253 92.220 3.421 1.00 9.72 121 HIS A CA 1
ATOM 947 C C . HIS A 1 121 ? -0.888 91.638 3.733 1.00 9.11 121 HIS A C 1
ATOM 948 O O . HIS A 1 121 ? -0.749 90.913 4.714 1.00 10.48 121 HIS A O 1
ATOM 955 N N . LEU A 1 122 ? 0.113 91.972 2.924 1.00 8.08 122 LEU A N 1
ATOM 956 C CA . LEU A 1 122 ? 1.513 91.630 3.223 1.00 7.54 122 LEU A CA 1
ATOM 957 C C . LEU A 1 122 ? 2.124 92.565 4.290 1.00 7.25 122 LEU A C 1
ATOM 958 O O . LEU A 1 122 ? 1.884 93.791 4.269 1.00 7.06 122 LEU A O 1
ATOM 963 N N . ALA A 1 123 ? 2.852 91.978 5.249 1.00 5.81 123 ALA A N 1
ATOM 964 C CA . ALA A 1 123 ? 3.680 92.728 6.178 1.00 6.39 123 ALA A CA 1
ATOM 965 C C . ALA A 1 123 ? 5.106 92.254 5.941 1.00 5.90 123 ALA A C 1
ATOM 966 O O . ALA A 1 123 ? 5.342 91.074 5.714 1.00 7.49 123 ALA A O 1
ATOM 968 N N . TYR A 1 124 ? 6.065 93.169 5.997 1.00 5.80 124 TYR A N 1
ATOM 969 C CA . TYR A 1 124 ? 7.406 92.884 5.546 1.00 6.05 124 TYR A CA 1
ATOM 970 C C . TYR A 1 124 ? 8.378 93.436 6.549 1.00 6.46 124 TYR A C 1
ATOM 971 O O . TYR A 1 124 ? 8.241 94.573 6.955 1.00 6.42 124 TYR A O 1
ATOM 980 N N . VAL A 1 125 ? 9.356 92.625 6.932 1.00 5.79 125 VAL A N 1
ATOM 981 C CA . VAL A 1 125 ? 10.355 93.050 7.896 1.00 5.60 125 VAL A CA 1
ATOM 982 C C . VAL A 1 125 ? 11.740 92.897 7.276 1.00 5.07 125 VAL A C 1
ATOM 983 O O . VAL A 1 125 ? 12.084 91.805 6.861 1.00 5.01 125 VAL A O 1
ATOM 987 N N . ASP A 1 126 ? 12.493 94.001 7.196 1.00 4.98 126 ASP A N 1
ATOM 988 C CA . ASP A 1 126 ? 13.901 94.042 6.759 1.00 5.45 126 ASP A CA 1
ATOM 989 C C . ASP A 1 126 ? 14.828 94.047 7.970 1.00 5.68 126 ASP A C 1
ATOM 990 O O . ASP A 1 126 ? 14.670 94.894 8.883 1.00 6.17 126 ASP A O 1
ATOM 995 N N . ILE A 1 127 ? 15.817 93.149 7.974 1.00 5.52 127 ILE A N 1
ATOM 996 C CA . ILE A 1 127 ? 16.744 93.050 9.086 1.00 5.35 127 ILE A CA 1
ATOM 997 C C . ILE A 1 127 ? 18.185 93.034 8.580 1.00 4.51 127 ILE A C 1
ATOM 998 O O . ILE A 1 127 ? 18.537 92.269 7.695 1.00 5.77 127 ILE A O 1
ATOM 1003 N N . ASP A 1 128 ? 19.040 93.854 9.162 1.00 5.63 128 ASP A N 1
ATOM 1004 C CA . ASP A 1 128 ? 20.470 93.791 8.870 1.00 5.32 128 ASP A CA 1
ATOM 1005 C C . ASP A 1 128 ? 21.201 94.424 10.053 1.00 5.94 128 ASP A C 1
ATOM 1006 O O . ASP A 1 128 ? 20.557 94.860 11.019 1.00 5.20 128 ASP A O 1
ATOM 1011 N N . TYR A 1 129 ? 22.531 94.460 9.981 1.00 5.11 129 TYR A N 1
ATOM 1012 C CA . TYR A 1 129 ? 23.327 95.116 10.986 1.00 5.92 129 TYR A CA 1
ATOM 1013 C C . TYR A 1 129 ? 22.918 96.581 11.126 1.00 6.10 129 TYR A C 1
ATOM 1014 O O . TYR A 1 129 ? 22.542 97.244 10.144 1.00 4.97 129 TYR A O 1
ATOM 1023 N N . ASN A 1 130 ? 23.060 97.096 12.333 1.00 6.46 130 ASN A N 1
ATOM 1024 C CA . ASN A 1 130 ? 22.809 98.506 12.603 1.00 7.77 130 ASN A CA 1
ATOM 1025 C C . ASN A 1 130 ? 23.364 99.456 11.541 1.00 6.38 130 ASN A C 1
ATOM 1026 O O . ASN A 1 130 ? 22.632 100.296 11.017 1.00 5.18 130 ASN A O 1
ATOM 1031 N N . GLU A 1 131 ? 24.641 99.323 11.204 1.00 8.15 131 GLU A N 1
ATOM 1032 C CA . GLU A 1 131 ? 25.286 100.316 10.321 1.00 9.46 131 GLU A CA 1
ATOM 1033 C C . GLU A 1 131 ? 24.643 100.256 8.921 1.00 8.65 131 GLU A C 1
ATOM 1034 O O . GLU A 1 131 ? 24.422 101.288 8.239 1.00 6.98 131 GLU A O 1
ATOM 1040 N N . SER A 1 132 ? 24.281 99.048 8.526 1.00 7.64 132 SER A N 1
ATOM 1041 C CA . SER A 1 132 ? 23.651 98.835 7.218 1.00 7.43 132 SER A CA 1
ATOM 1042 C C . SER A 1 132 ? 22.216 99.386 7.172 1.00 6.20 132 SER A C 1
ATOM 1043 O O . SER A 1 132 ? 21.836 100.110 6.224 1.00 5.97 132 SER A O 1
ATOM 1046 N N . VAL A 1 133 ? 21.416 99.082 8.193 1.00 5.27 133 VAL A N 1
ATOM 1047 C CA . VAL A 1 133 ? 20.033 99.583 8.208 1.00 5.31 133 VAL A CA 1
ATOM 1048 C C . VAL A 1 133 ? 19.999 101.106 8.384 1.00 5.66 133 VAL A C 1
ATOM 1049 O O . VAL A 1 133 ? 19.140 101.752 7.861 1.00 4.06 133 VAL A O 1
ATOM 1053 N N . GLU A 1 134 ? 20.928 101.674 9.150 1.00 5.63 134 GLU A N 1
ATOM 1054 C CA . GLU A 1 134 ? 20.981 103.129 9.294 1.00 6.01 134 GLU A CA 1
ATOM 1055 C C . GLU A 1 134 ? 21.178 103.767 7.931 1.00 5.52 134 GLU A C 1
ATOM 1056 O O . GLU A 1 134 ? 20.561 104.762 7.628 1.00 5.74 134 GLU A O 1
ATOM 1062 N N . LEU A 1 135 ? 22.048 103.204 7.105 1.00 4.82 135 LEU A N 1
ATOM 1063 C CA . LEU A 1 135 ? 22.255 103.768 5.770 1.00 5.68 135 LEU A CA 1
ATOM 1064 C C . LEU A 1 135 ? 20.995 103.627 4.904 1.00 4.76 135 LEU A C 1
ATOM 1065 O O . LEU A 1 135 ? 20.600 104.570 4.244 1.00 3.81 135 LEU A O 1
ATOM 1070 N N . LYS A 1 136 ? 20.366 102.448 4.913 1.00 4.64 136 LYS A N 1
ATOM 1071 C CA . LYS A 1 136 ? 19.151 102.221 4.154 1.00 4.77 136 LYS A CA 1
ATOM 1072 C C . LYS A 1 136 ? 18.051 103.190 4.582 1.00 5.29 136 LYS A C 1
ATOM 1073 O O . LYS A 1 136 ? 17.377 103.752 3.753 1.00 5.75 136 LYS A O 1
ATOM 1079 N N . ASN A 1 137 ? 17.879 103.356 5.889 1.00 3.83 137 ASN A N 1
ATOM 1080 C CA . ASN A 1 137 ? 16.908 104.276 6.438 1.00 4.69 137 ASN A CA 1
ATOM 1081 C C . ASN A 1 137 ? 17.145 105.687 5.934 1.00 4.30 137 ASN A C 1
ATOM 1082 O O . ASN A 1 137 ? 16.207 106.358 5.527 1.00 4.06 137 ASN A O 1
ATOM 1087 N N . SER A 1 138 ? 18.399 106.123 5.962 1.00 4.56 138 SER A N 1
ATOM 1088 C CA . SER A 1 138 ? 18.744 107.458 5.474 1.00 5.49 138 SER A CA 1
ATOM 1089 C C . SER A 1 138 ? 18.315 107.640 4.019 1.00 5.48 138 SER A C 1
ATOM 1090 O O . SER A 1 138 ? 17.723 108.686 3.639 1.00 4.56 138 SER A O 1
ATOM 1093 N N . ILE A 1 139 ? 18.629 106.624 3.206 1.00 5.70 139 ILE A N 1
ATOM 1094 C CA . ILE A 1 139 ? 18.345 106.687 1.785 1.00 6.10 139 ILE A CA 1
ATOM 1095 C C . ILE A 1 139 ? 16.833 106.689 1.533 1.00 5.75 139 ILE A C 1
ATOM 1096 O O . ILE A 1 139 ? 16.345 107.492 0.752 1.00 5.98 139 ILE A O 1
ATOM 1101 N N . LEU A 1 140 ? 16.105 105.770 2.159 1.00 5.39 140 LEU A N 1
ATOM 1102 C CA . LEU A 1 140 ? 14.682 105.638 1.934 1.00 5.89 140 LEU A CA 1
ATOM 1103 C C . LEU A 1 140 ? 13.915 106.909 2.298 1.00 6.31 140 LEU A C 1
ATOM 1104 O O . LEU A 1 140 ? 12.943 107.282 1.637 1.00 6.50 140 LEU A O 1
ATOM 1109 N N . ARG A 1 141 ? 14.377 107.584 3.337 1.00 6.69 141 ARG A N 1
ATOM 1110 C CA . ARG A 1 141 ? 13.689 108.773 3.816 1.00 6.44 141 ARG A CA 1
ATOM 1111 C C . ARG A 1 141 ? 14.140 110.034 3.081 1.00 7.06 141 ARG A C 1
ATOM 1112 O O . ARG A 1 141 ? 13.372 110.994 3.015 1.00 8.31 141 ARG A O 1
ATOM 1120 N N . GLU A 1 142 ? 15.370 110.071 2.554 1.00 7.22 142 GLU A N 1
ATOM 1121 C CA . GLU A 1 142 ? 15.856 111.252 1.832 1.00 8.24 142 GLU A CA 1
ATOM 1122 C C . GLU A 1 142 ? 15.267 111.395 0.426 1.00 8.59 142 GLU A C 1
ATOM 1123 O O . GLU A 1 142 ? 15.002 112.499 -0.021 1.00 8.34 142 GLU A O 1
ATOM 1129 N N . SER A 1 143 ? 15.102 110.279 -0.280 1.00 8.56 143 SER A N 1
ATOM 1130 C CA . SER A 1 143 ? 14.582 110.277 -1.629 1.00 8.98 143 SER A CA 1
ATOM 1131 C C . SER A 1 143 ? 13.080 110.479 -1.598 1.00 9.16 143 SER A C 1
ATOM 1132 O O . SER A 1 143 ? 12.379 109.703 -0.978 1.00 8.25 143 SER A O 1
ATOM 1135 N N . GLU A 1 144 ? 12.565 111.473 -2.317 1.00 9.06 144 GLU A N 1
ATOM 1136 C CA . GLU A 1 144 ? 11.115 111.679 -2.364 1.00 10.15 144 GLU A CA 1
ATOM 1137 C C . GLU A 1 144 ? 10.339 110.477 -2.893 1.00 9.11 144 GLU A C 1
ATOM 1138 O O . GLU A 1 144 ? 9.307 110.127 -2.333 1.00 8.20 144 GLU A O 1
ATOM 1144 N N . ILE A 1 145 ? 10.806 109.854 -3.970 1.00 8.75 145 ILE A N 1
ATOM 1145 C CA . ILE A 1 145 ? 10.026 108.780 -4.570 1.00 9.76 145 ILE A CA 1
ATOM 1146 C C . ILE A 1 145 ? 10.077 107.522 -3.678 1.00 8.60 145 ILE A C 1
ATOM 1147 O O . ILE A 1 145 ? 9.091 106.789 -3.581 1.00 8.86 145 ILE A O 1
ATOM 1152 N N . LEU A 1 146 ? 11.189 107.309 -2.977 1.00 8.41 146 LEU A N 1
ATOM 1153 C CA . LEU A 1 146 ? 11.259 106.199 -2.035 1.00 8.06 146 LEU A CA 1
ATOM 1154 C C . LEU A 1 146 ? 10.385 106.475 -0.817 1.00 8.41 146 LEU A C 1
ATOM 1155 O O . LEU A 1 146 ? 9.683 105.561 -0.342 1.00 8.01 146 LEU A O 1
ATOM 1160 N N . ARG A 1 147 ? 10.431 107.704 -0.288 1.00 9.42 147 ARG A N 1
ATOM 1161 C CA . ARG A 1 147 ? 9.521 108.096 0.809 1.00 11.07 147 ARG A CA 1
ATOM 1162 C C . ARG A 1 147 ? 8.078 107.773 0.442 1.00 10.83 147 ARG A C 1
ATOM 1163 O O . ARG A 1 147 ? 7.347 107.186 1.244 1.00 9.76 147 ARG A O 1
ATOM 1171 N N . ILE A 1 148 ? 7.655 108.204 -0.746 1.00 11.26 148 ILE A N 1
ATOM 1172 C CA . ILE A 1 148 ? 6.250 108.037 -1.180 1.00 12.68 148 ILE A CA 1
ATOM 1173 C C . ILE A 1 148 ? 5.893 106.557 -1.268 1.00 12.49 148 ILE A C 1
ATOM 1174 O O . ILE A 1 148 ? 4.790 106.136 -0.890 1.00 13.74 148 ILE A O 1
ATOM 1179 N N . SER A 1 149 ? 6.842 105.760 -1.729 1.00 12.27 149 SER A N 1
ATOM 1180 C CA . SER A 1 149 ? 6.616 104.341 -1.926 1.00 12.79 149 SER A CA 1
ATOM 1181 C C . SER A 1 149 ? 6.307 103.613 -0.613 1.00 12.56 149 SER A C 1
ATOM 1182 O O . SER A 1 149 ? 5.611 102.595 -0.626 1.00 15.08 149 SER A O 1
ATOM 1185 N N . LEU A 1 150 ? 6.811 104.115 0.512 1.00 10.91 150 LEU A N 1
ATOM 1186 C CA . LEU A 1 150 ? 6.592 103.457 1.793 1.00 10.34 150 LEU A CA 1
ATOM 1187 C C . LEU A 1 150 ? 5.754 104.264 2.793 1.00 10.54 150 LEU A C 1
ATOM 1188 O O . LEU A 1 150 ? 5.520 103.814 3.911 1.00 10.32 150 LEU A O 1
ATOM 1193 N N . GLY A 1 151 ? 5.304 105.447 2.402 1.00 10.25 151 GLY A N 1
ATOM 1194 C CA . GLY A 1 151 ? 4.586 106.313 3.318 1.00 10.36 151 GLY A CA 1
ATOM 1195 C C . GLY A 1 151 ? 5.420 106.878 4.457 1.00 10.99 151 GLY A C 1
ATOM 1196 O O . GLY A 1 151 ? 4.931 107.013 5.587 1.00 11.94 151 GLY A O 1
ATOM 1197 N N . LEU A 1 152 ? 6.669 107.244 4.173 1.00 10.15 152 LEU A N 1
ATOM 1198 C CA . LEU A 1 152 ? 7.576 107.717 5.220 1.00 10.25 152 LEU A CA 1
ATOM 1199 C C . LEU A 1 152 ? 7.615 109.219 5.405 1.00 10.37 152 LEU A C 1
ATOM 1200 O O . LEU A 1 152 ? 7.538 109.962 4.438 1.00 9.77 152 LEU A O 1
ATOM 1205 N N . SER A 1 153 ? 7.827 109.652 6.648 1.00 11.42 153 SER A N 1
ATOM 1206 C CA . SER A 1 153 ? 8.319 111.001 6.920 1.00 12.76 153 SER A CA 1
ATOM 1207 C C . SER A 1 153 ? 9.790 111.128 6.582 1.00 13.91 153 SER A C 1
ATOM 1208 O O . SER A 1 153 ? 10.568 110.173 6.693 1.00 13.59 153 SER A O 1
ATOM 1211 N N . LYS A 1 154 ? 10.171 112.332 6.186 1.00 15.47 154 LYS A N 1
ATOM 1212 C CA . LYS A 1 154 ? 11.565 112.698 5.990 1.00 17.61 154 LYS A CA 1
ATOM 1213 C C . LYS A 1 154 ? 12.346 112.518 7.283 1.00 18.50 154 LYS A C 1
ATOM 1214 O O . LYS A 1 154 ? 13.509 112.168 7.260 1.00 17.38 154 LYS A O 1
ATOM 1220 N N . GLU A 1 155 ? 11.687 112.775 8.413 1.00 19.85 155 GLU A N 1
ATOM 1221 C CA . GLU A 1 155 ? 12.318 112.687 9.741 1.00 21.19 155 GLU A CA 1
ATOM 1222 C C . GLU A 1 155 ? 12.313 111.243 10.263 1.00 21.26 155 GLU A C 1
ATOM 1223 O O . GLU A 1 155 ? 11.452 110.441 9.875 1.00 21.37 155 GLU A O 1
ATOM 1229 N N . ASP A 1 156 ? 13.287 110.913 11.117 1.00 21.44 156 ASP A N 1
ATOM 1230 C CA . ASP A 1 156 ? 13.367 109.606 11.776 1.00 21.44 156 ASP A CA 1
ATOM 1231 C C . ASP A 1 156 ? 12.402 109.552 12.961 1.00 22.69 156 ASP A C 1
ATOM 1232 O O . ASP A 1 156 ? 12.765 109.863 14.094 1.00 23.47 156 ASP A O 1
ATOM 1237 N N . THR A 1 157 ? 11.173 109.132 12.707 1.00 23.72 157 THR A N 1
ATOM 1238 C CA . THR A 1 157 ? 10.124 109.188 13.727 1.00 24.53 157 THR A CA 1
ATOM 1239 C C . THR A 1 157 ? 9.916 107.855 14.455 1.00 24.82 157 THR A C 1
ATOM 1240 O O . THR A 1 157 ? 9.049 107.752 15.329 1.00 25.10 157 THR A O 1
ATOM 1244 N N . ALA A 1 158 ? 10.679 106.829 14.086 1.00 24.61 158 ALA A N 1
ATOM 1245 C CA . ALA A 1 158 ? 10.483 105.509 14.675 1.00 25.12 158 ALA A CA 1
ATOM 1246 C C . ALA A 1 158 ? 11.276 105.386 15.961 1.00 25.89 158 ALA A C 1
ATOM 1247 O O . ALA A 1 158 ? 12.356 105.955 16.107 1.00 26.38 158 ALA A O 1
ATOM 1249 N N . LYS A 1 159 ? 10.731 104.623 16.891 1.00 27.17 159 LYS A N 1
ATOM 1250 C CA . LYS A 1 159 ? 11.360 104.432 18.183 1.00 28.02 159 LYS A CA 1
ATOM 1251 C C . LYS A 1 159 ? 12.003 103.068 18.175 1.00 27.25 159 LYS A C 1
ATOM 1252 O O . LYS A 1 159 ? 11.511 102.145 17.506 1.00 26.62 159 LYS A O 1
ATOM 1258 N N . SER A 1 160 ? 13.100 102.934 18.910 1.00 26.59 160 SER A N 1
ATOM 1259 C CA . SER A 1 160 ? 13.748 101.629 19.084 1.00 26.31 160 SER A CA 1
ATOM 1260 C C . SER A 1 160 ? 12.652 100.614 19.380 1.00 24.27 160 SER A C 1
ATOM 1261 O O . SER A 1 160 ? 11.717 100.942 20.118 1.00 26.13 160 SER A O 1
ATOM 1264 N N . PRO A 1 161 ? 12.732 99.397 18.838 1.00 20.97 161 PRO A N 1
ATOM 1265 C CA . PRO A 1 161 ? 13.918 98.870 18.148 1.00 18.56 161 PRO A CA 1
ATOM 1266 C C . PRO A 1 161 ? 13.918 99.011 16.608 1.00 15.24 161 PRO A C 1
ATOM 1267 O O . PRO A 1 161 ? 14.673 98.330 15.948 1.00 15.84 161 PRO A O 1
ATOM 1271 N N . PHE A 1 162 ? 13.108 99.892 16.059 1.00 12.56 162 PHE A N 1
ATOM 1272 C CA . PHE A 1 162 ? 13.032 100.068 14.618 1.00 10.38 162 PHE A CA 1
ATOM 1273 C C . PHE A 1 162 ? 13.622 101.391 14.157 1.00 9.70 162 PHE A C 1
ATOM 1274 O O . PHE A 1 162 ? 13.580 102.376 14.882 1.00 9.13 162 PHE A O 1
ATOM 1282 N N . LEU A 1 163 ? 14.134 101.396 12.921 1.00 8.10 163 LEU A N 1
ATOM 1283 C CA . LEU A 1 163 ? 14.436 102.625 12.191 1.00 8.45 163 LEU A CA 1
ATOM 1284 C C . LEU A 1 163 ? 13.263 103.072 11.318 1.00 8.09 163 LEU A C 1
ATOM 1285 O O . LEU A 1 163 ? 13.066 104.270 11.135 1.00 7.25 163 LEU A O 1
ATOM 1290 N N . ILE A 1 164 ? 12.514 102.108 10.766 1.00 6.89 164 ILE A N 1
ATOM 1291 C CA . ILE A 1 164 ? 11.232 102.366 10.120 1.00 7.57 164 ILE A CA 1
ATOM 1292 C C . ILE A 1 164 ? 10.206 101.413 10.716 1.00 7.77 164 ILE A C 1
ATOM 1293 O O . ILE A 1 164 ? 10.469 100.234 10.856 1.00 6.46 164 ILE A O 1
ATOM 1298 N N . ASP A 1 165 ? 9.037 101.944 11.037 1.00 8.75 165 ASP A N 1
ATOM 1299 C CA . ASP A 1 165 ? 7.950 101.191 11.663 1.00 10.31 165 ASP A CA 1
ATOM 1300 C C . ASP A 1 165 ? 6.678 101.773 11.079 1.00 11.57 165 ASP A C 1
ATOM 1301 O O . ASP A 1 165 ? 5.948 102.542 11.707 1.00 10.71 165 ASP A O 1
ATOM 1306 N N . GLN A 1 166 ? 6.460 101.478 9.815 1.00 13.27 166 GLN A N 1
ATOM 1307 C CA . GLN A 1 166 ? 5.502 102.258 9.067 1.00 16.00 166 GLN A CA 1
ATOM 1308 C C . GLN A 1 166 ? 4.568 101.320 8.473 1.00 16.52 166 GLN A C 1
ATOM 1309 O O . GLN A 1 166 ? 4.672 101.079 7.282 1.00 18.28 166 GLN A O 1
ATOM 1315 N N . GLY A 1 167 ? 3.730 100.722 9.344 1.00 17.43 167 GLY A N 1
ATOM 1316 C CA . GLY A 1 167 ? 2.484 100.032 9.014 1.00 16.15 167 GLY A CA 1
ATOM 1317 C C . GLY A 1 167 ? 2.591 98.547 8.674 1.00 14.51 167 GLY A C 1
ATOM 1318 O O . GLY A 1 167 ? 2.326 97.621 9.485 1.00 16.85 167 GLY A O 1
ATOM 1319 N N . ARG A 1 168 ? 2.952 98.307 7.425 1.00 11.25 168 ARG A N 1
ATOM 1320 C CA . ARG A 1 168 ? 3.174 96.965 6.914 1.00 9.04 168 ARG A CA 1
ATOM 1321 C C . ARG A 1 168 ? 4.639 96.782 6.546 1.00 8.01 168 ARG A C 1
ATOM 1322 O O . ARG A 1 168 ? 5.002 95.817 5.920 1.00 9.06 168 ARG A O 1
ATOM 1330 N N . TYR A 1 169 ? 5.477 97.745 6.900 1.00 7.76 169 TYR A N 1
ATOM 1331 C CA . TYR A 1 169 ? 6.924 97.658 6.648 1.00 6.46 169 TYR A CA 1
ATOM 1332 C C . TYR A 1 169 ? 7.708 98.073 7.884 1.00 6.08 169 TYR A C 1
ATOM 1333 O O . TYR A 1 169 ? 7.494 99.170 8.432 1.00 5.82 169 TYR A O 1
ATOM 1342 N N . LYS A 1 170 ? 8.652 97.225 8.265 1.00 5.17 170 LYS A N 1
ATOM 1343 C CA . LYS A 1 170 ? 9.586 97.522 9.337 1.00 5.13 170 LYS A CA 1
ATOM 1344 C C . LYS A 1 170 ? 11.042 97.319 8.887 1.00 5.47 170 LYS A C 1
ATOM 1345 O O . LYS A 1 170 ? 11.334 96.401 8.145 1.00 6.17 170 LYS A O 1
ATOM 1351 N N . LEU A 1 171 ? 11.938 98.198 9.347 1.00 6.24 171 LEU A N 1
ATOM 1352 C CA . LEU A 1 171 ? 13.377 98.082 9.112 1.00 5.44 171 LEU A CA 1
ATOM 1353 C C . LEU A 1 171 ? 14.025 98.115 10.489 1.00 5.61 171 LEU A C 1
ATOM 1354 O O . LEU A 1 171 ? 13.864 99.091 11.222 1.00 5.16 171 LEU A O 1
ATOM 1359 N N . ALA A 1 172 ? 14.743 97.060 10.839 1.00 5.81 172 ALA A N 1
ATOM 1360 C CA . ALA A 1 172 ? 15.320 96.897 12.175 1.00 5.44 172 ALA A CA 1
ATOM 1361 C C . ALA A 1 172 ? 16.752 96.391 12.123 1.00 6.47 172 ALA A C 1
ATOM 1362 O O . ALA A 1 172 ? 17.104 95.528 11.306 1.00 5.00 172 ALA A O 1
ATOM 1364 N N . ALA A 1 173 ? 17.555 96.939 13.024 1.00 5.52 173 ALA A N 1
ATOM 1365 C CA . ALA A 1 173 ? 18.916 96.496 13.277 1.00 6.14 173 ALA A CA 1
ATOM 1366 C C . ALA A 1 173 ? 18.931 95.234 14.104 1.00 6.36 173 ALA A C 1
ATOM 1367 O O . ALA A 1 173 ? 18.248 95.139 15.119 1.00 6.37 173 ALA A O 1
ATOM 1369 N N . CYS A 1 174 ? 19.776 94.302 13.703 1.00 6.50 174 CYS A N 1
ATOM 1370 C CA . CYS A 1 174 ? 19.998 93.086 14.460 1.00 7.31 174 CYS A CA 1
ATOM 1371 C C . CYS A 1 174 ? 21.285 92.426 14.013 1.00 6.90 174 CYS A C 1
ATOM 1372 O O . CYS A 1 174 ? 21.615 92.411 12.845 1.00 8.69 174 CYS A O 1
ATOM 1375 N N . ASP A 1 175 ? 21.999 91.832 14.947 1.00 6.60 175 ASP A N 1
ATOM 1376 C CA . ASP A 1 175 ? 23.082 90.927 14.591 1.00 6.32 175 ASP A CA 1
ATOM 1377 C C . ASP A 1 175 ? 22.518 89.518 14.621 1.00 6.28 175 ASP A C 1
ATOM 1378 O O . ASP A 1 175 ? 22.225 88.989 15.686 1.00 5.97 175 ASP A O 1
ATOM 1383 N N . LEU A 1 176 ? 22.327 88.921 13.440 1.00 5.98 176 LEU A N 1
ATOM 1384 C CA . LEU A 1 176 ? 21.707 87.618 13.306 1.00 6.69 176 LEU A CA 1
ATOM 1385 C C . LEU A 1 176 ? 22.579 86.442 13.777 1.00 7.13 176 LEU A C 1
ATOM 1386 O O . LEU A 1 176 ? 22.120 85.292 13.817 1.00 7.52 176 LEU A O 1
ATOM 1391 N N . ASN A 1 177 ? 23.820 86.733 14.142 1.00 7.38 177 ASN A N 1
ATOM 1392 C CA . ASN A 1 177 ? 24.658 85.787 14.889 1.00 7.37 177 ASN A CA 1
ATOM 1393 C C . ASN A 1 177 ? 24.279 85.707 16.378 1.00 8.71 177 ASN A C 1
ATOM 1394 O O . ASN A 1 177 ? 24.830 84.905 17.114 1.00 10.27 177 ASN A O 1
ATOM 1399 N N . ASP A 1 178 ? 23.374 86.568 16.822 1.00 8.73 178 ASP A N 1
ATOM 1400 C CA . ASP A 1 178 ? 22.976 86.656 18.215 1.00 8.85 178 ASP A CA 1
ATOM 1401 C C . ASP A 1 178 ? 21.539 86.204 18.289 1.00 8.67 178 ASP A C 1
ATOM 1402 O O . ASP A 1 178 ? 20.649 86.982 18.035 1.00 7.51 178 ASP A O 1
ATOM 1407 N N . ILE A 1 179 ? 21.297 84.946 18.661 1.00 8.87 179 ILE A N 1
ATOM 1408 C CA . ILE A 1 179 ? 19.924 84.436 18.614 1.00 9.76 179 ILE A CA 1
ATOM 1409 C C . ILE A 1 179 ? 18.977 85.097 19.593 1.00 10.20 179 ILE A C 1
ATOM 1410 O O . ILE A 1 179 ? 17.786 85.192 19.321 1.00 9.43 179 ILE A O 1
ATOM 1415 N N . THR A 1 180 ? 19.479 85.517 20.743 1.00 11.08 180 THR A N 1
ATOM 1416 C CA . THR A 1 180 ? 18.637 86.213 21.730 1.00 11.96 180 THR A CA 1
ATOM 1417 C C . THR A 1 180 ? 18.140 87.558 21.204 1.00 11.07 180 THR A C 1
ATOM 1418 O O . THR A 1 180 ? 16.959 87.850 21.286 1.00 10.16 180 THR A O 1
ATOM 1422 N N . GLU A 1 181 ? 19.034 88.341 20.609 1.00 10.88 181 GLU A N 1
ATOM 1423 C CA . GLU A 1 181 ? 18.636 89.587 19.943 1.00 10.91 181 GLU A CA 1
ATOM 1424 C C . GLU A 1 181 ? 17.614 89.336 18.849 1.00 10.28 181 GLU A C 1
ATOM 1425 O O . GLU A 1 181 ? 16.585 90.055 18.744 1.00 9.47 181 GLU A O 1
ATOM 1431 N N . THR A 1 182 ? 17.904 88.317 18.037 1.00 8.78 182 THR A N 1
ATOM 1432 C CA . THR A 1 182 ? 17.064 87.951 16.916 1.00 8.17 182 THR A CA 1
ATOM 1433 C C . THR A 1 182 ? 15.676 87.526 17.373 1.00 8.57 182 THR A C 1
ATOM 1434 O O . THR A 1 182 ? 14.679 88.016 16.847 1.00 8.08 182 THR A O 1
ATOM 1438 N N . THR A 1 183 ? 15.587 86.652 18.382 1.00 8.39 183 THR A N 1
ATOM 1439 C CA . THR A 1 183 ? 14.241 86.250 18.820 1.00 9.83 183 THR A CA 1
ATOM 1440 C C . THR A 1 183 ? 13.477 87.372 19.496 1.00 9.45 183 THR A C 1
ATOM 1441 O O . THR A 1 183 ? 12.265 87.476 19.325 1.00 9.33 183 THR A O 1
ATOM 1445 N N . ARG A 1 184 ? 14.178 88.221 20.233 1.00 9.74 184 ARG A N 1
ATOM 1446 C CA . ARG A 1 184 ? 13.546 89.381 20.860 1.00 12.14 184 ARG A CA 1
ATOM 1447 C C . ARG A 1 184 ? 12.997 90.353 19.823 1.00 11.60 184 ARG A C 1
ATOM 1448 O O . ARG A 1 184 ? 11.928 90.931 20.023 1.00 12.39 184 ARG A O 1
ATOM 1456 N N . LEU A 1 185 ? 13.716 90.511 18.710 1.00 11.04 185 LEU A N 1
ATOM 1457 C CA . LEU A 1 185 ? 13.244 91.360 17.613 1.00 9.98 185 LEU A CA 1
ATOM 1458 C C . LEU A 1 185 ? 12.009 90.762 16.966 1.00 9.04 185 LEU A C 1
ATOM 1459 O O . LEU A 1 185 ? 10.982 91.431 16.803 1.00 8.28 185 LEU A O 1
ATOM 1464 N N . LEU A 1 186 ? 12.096 89.488 16.597 1.00 8.18 186 LEU A N 1
ATOM 1465 C CA . LEU A 1 186 ? 10.996 88.835 15.908 1.00 8.91 186 LEU A CA 1
ATOM 1466 C C . LEU A 1 186 ? 9.726 88.845 16.758 1.00 9.60 186 LEU A C 1
ATOM 1467 O O . LEU A 1 186 ? 8.659 88.879 16.227 1.00 9.78 186 LEU A O 1
ATOM 1472 N N . ASP A 1 187 ? 9.857 88.792 18.076 1.00 10.53 187 ASP A N 1
ATOM 1473 C CA . ASP A 1 187 ? 8.707 88.767 18.964 1.00 11.91 187 ASP A CA 1
ATOM 1474 C C . ASP A 1 187 ? 7.884 90.061 18.936 1.00 12.14 187 ASP A C 1
ATOM 1475 O O . ASP A 1 187 ? 6.709 90.052 19.291 1.00 13.22 187 ASP A O 1
ATOM 1480 N N . VAL A 1 188 ? 8.492 91.166 18.521 1.00 12.08 188 VAL A N 1
ATOM 1481 C CA . VAL A 1 188 ? 7.775 92.431 18.436 1.00 13.23 188 VAL A CA 1
ATOM 1482 C C . VAL A 1 188 ? 7.506 92.897 17.005 1.00 13.01 188 VAL A C 1
ATOM 1483 O O . VAL A 1 188 ? 7.045 94.014 16.812 1.00 14.14 188 VAL A O 1
ATOM 1487 N N . CYS A 1 189 ? 7.772 92.067 16.001 1.00 12.54 189 CYS A N 1
ATOM 1488 C CA . CYS A 1 189 ? 7.369 92.451 14.653 1.00 12.46 189 CYS A CA 1
ATOM 1489 C C . CYS A 1 189 ? 6.744 91.350 13.813 1.00 11.88 189 CYS A C 1
ATOM 1490 O O . CYS A 1 189 ? 6.509 91.565 12.633 1.00 13.00 189 CYS A O 1
ATOM 1493 N N . THR A 1 190 ? 6.459 90.192 14.413 1.00 10.49 190 THR A N 1
ATOM 1494 C CA . THR A 1 190 ? 5.809 89.083 13.715 1.00 10.22 190 THR A CA 1
ATOM 1495 C C . THR A 1 190 ? 4.890 88.361 14.687 1.00 10.82 190 THR A C 1
ATOM 1496 O O . THR A 1 190 ? 5.008 88.530 15.912 1.00 11.04 190 THR A O 1
ATOM 1500 N N . LYS A 1 191 ? 3.971 87.567 14.155 1.00 11.54 191 LYS A N 1
ATOM 1501 C CA . LYS A 1 191 ? 3.174 86.661 14.971 1.00 12.19 191 LYS A CA 1
ATOM 1502 C C . LYS A 1 191 ? 3.390 85.222 14.512 1.00 11.90 191 LYS A C 1
ATOM 1503 O O . LYS A 1 191 ? 3.500 84.942 13.324 1.00 10.04 191 LYS A O 1
ATOM 1509 N N . ARG A 1 192 ? 3.439 84.323 15.480 1.00 12.33 192 ARG A N 1
ATOM 1510 C CA . ARG A 1 192 ? 3.586 82.892 15.252 1.00 12.99 192 ARG A CA 1
ATOM 1511 C C . ARG A 1 192 ? 2.666 82.285 14.196 1.00 12.83 192 ARG A C 1
ATOM 1512 O O . ARG A 1 192 ? 3.108 81.452 13.412 1.00 12.85 192 ARG A O 1
ATOM 1520 N N . GLU A 1 193 ? 1.397 82.695 14.200 1.00 12.94 193 GLU A N 1
ATOM 1521 C CA . GLU A 1 193 ? 0.314 82.052 13.430 1.00 13.68 193 GLU A CA 1
ATOM 1522 C C . GLU A 1 193 ? 0.165 82.543 11.986 1.00 12.70 193 GLU A C 1
ATOM 1523 O O . GLU A 1 193 ? -0.528 81.913 11.198 1.00 12.65 193 GLU A O 1
ATOM 1529 N N . ILE A 1 194 ? 0.802 83.661 11.630 1.00 11.45 194 ILE A N 1
ATOM 1530 C CA . ILE A 1 194 ? 0.674 84.176 10.281 1.00 10.59 194 ILE A CA 1
ATOM 1531 C C . ILE A 1 194 ? 1.632 83.453 9.360 1.00 9.44 194 ILE A C 1
ATOM 1532 O O . ILE A 1 194 ? 2.810 83.320 9.687 1.00 7.83 194 ILE A O 1
ATOM 1537 N N . PRO A 1 195 ? 1.154 83.034 8.191 1.00 8.72 195 PRO A N 1
ATOM 1538 C CA . PRO A 1 195 ? 2.029 82.415 7.196 1.00 8.29 195 PRO A CA 1
ATOM 1539 C C . PRO A 1 195 ? 3.242 83.318 6.902 1.00 8.26 195 PRO A C 1
ATOM 1540 O O . PRO A 1 195 ? 3.102 84.509 6.713 1.00 7.46 195 PRO A O 1
ATOM 1544 N N . THR A 1 196 ? 4.413 82.728 6.898 1.00 7.88 196 THR A N 1
ATOM 1545 C CA . THR A 1 196 ? 5.641 83.502 6.917 1.00 8.30 196 THR A CA 1
ATOM 1546 C C . THR A 1 196 ? 6.553 83.070 5.803 1.00 8.10 196 THR A C 1
ATOM 1547 O O . THR A 1 196 ? 6.772 81.885 5.634 1.00 8.55 196 THR A O 1
ATOM 1551 N N . ILE A 1 197 ? 7.107 84.037 5.054 1.00 7.36 197 ILE A N 1
ATOM 1552 C CA . ILE A 1 197 ? 8.203 83.764 4.163 1.00 6.97 197 ILE A CA 1
ATOM 1553 C C . ILE A 1 197 ? 9.470 84.297 4.790 1.00 6.09 197 ILE A C 1
ATOM 1554 O O . ILE A 1 197 ? 9.515 85.457 5.150 1.00 6.32 197 ILE A O 1
ATOM 1559 N N . VAL A 1 198 ? 10.490 83.456 4.893 1.00 5.26 198 VAL A N 1
ATOM 1560 C CA . VAL A 1 198 ? 11.812 83.849 5.350 1.00 5.35 198 VAL A CA 1
ATOM 1561 C C . VAL A 1 198 ? 12.758 83.856 4.128 1.00 5.23 198 VAL A C 1
ATOM 1562 O O . VAL A 1 198 ? 12.798 82.893 3.357 1.00 5.51 198 VAL A O 1
ATOM 1566 N N . ILE A 1 199 ? 13.492 84.958 3.959 1.00 4.67 199 ILE A N 1
ATOM 1567 C CA . ILE A 1 199 ? 14.420 85.139 2.847 1.00 4.32 199 ILE A CA 1
ATOM 1568 C C . ILE A 1 199 ? 15.832 85.256 3.403 1.00 5.30 199 ILE A C 1
ATOM 1569 O O . ILE A 1 199 ? 16.099 86.106 4.254 1.00 4.38 199 ILE A O 1
ATOM 1574 N N . SER A 1 200 ? 16.736 84.437 2.875 1.00 3.91 200 SER A N 1
ATOM 1575 C CA . SER A 1 200 ? 18.154 84.577 3.157 1.00 5.04 200 SER A CA 1
ATOM 1576 C C . SER A 1 200 ? 18.913 84.517 1.857 1.00 5.52 200 SER A C 1
ATOM 1577 O O . SER A 1 200 ? 19.248 83.435 1.352 1.00 5.84 200 SER A O 1
ATOM 1580 N N . GLU A 1 201 ? 19.127 85.698 1.292 1.00 5.29 201 GLU A N 1
ATOM 1581 C CA . GLU A 1 201 ? 19.782 85.825 -0.021 1.00 4.92 201 GLU A CA 1
ATOM 1582 C C . GLU A 1 201 ? 21.201 86.278 0.215 1.00 5.22 201 GLU A C 1
ATOM 1583 O O . GLU A 1 201 ? 21.452 87.447 0.565 1.00 5.41 201 GLU A O 1
ATOM 1589 N N . CYS A 1 202 ? 22.137 85.359 0.023 1.00 4.13 202 CYS A N 1
ATOM 1590 C CA . CYS A 1 202 ? 23.553 85.618 0.262 1.00 5.73 202 CYS A CA 1
ATOM 1591 C C . CYS A 1 202 ? 23.812 86.147 1.687 1.00 5.86 202 CYS A C 1
ATOM 1592 O O . CYS A 1 202 ? 24.550 87.101 1.882 1.00 5.43 202 CYS A O 1
ATOM 1595 N N . LEU A 1 203 ? 23.141 85.554 2.660 1.00 5.73 203 LEU A N 1
ATOM 1596 C CA . LEU A 1 203 ? 23.351 85.880 4.068 1.00 6.08 203 LEU A CA 1
ATOM 1597 C C . LEU A 1 203 ? 24.106 84.762 4.762 1.00 6.51 203 LEU A C 1
ATOM 1598 O O . LEU A 1 203 ? 25.149 84.992 5.368 1.00 7.44 203 LEU A O 1
ATOM 1603 N N . LEU A 1 204 ? 23.548 83.549 4.704 1.00 6.62 204 LEU A N 1
ATOM 1604 C CA . LEU A 1 204 ? 24.112 82.404 5.440 1.00 7.17 204 LEU A CA 1
ATOM 1605 C C . LEU A 1 204 ? 25.532 82.011 5.061 1.00 7.77 204 LEU A C 1
ATOM 1606 O O . LEU A 1 204 ? 26.261 81.507 5.905 1.00 8.88 204 LEU A O 1
ATOM 1611 N N . CYS A 1 205 ? 25.960 82.269 3.830 1.00 7.87 205 CYS A N 1
ATOM 1612 C CA . CYS A 1 205 ? 27.347 81.988 3.419 1.00 8.18 205 CYS A CA 1
ATOM 1613 C C . CYS A 1 205 ? 28.405 82.700 4.247 1.00 8.62 205 CYS A C 1
ATOM 1614 O O . CYS A 1 205 ? 29.532 82.244 4.289 1.00 8.96 205 CYS A O 1
ATOM 1617 N N . TYR A 1 206 ? 28.049 83.809 4.891 1.00 8.91 206 TYR A N 1
ATOM 1618 C CA . TYR A 1 206 ? 28.997 84.583 5.685 1.00 9.20 206 TYR A CA 1
ATOM 1619 C C . TYR A 1 206 ? 28.999 84.163 7.145 1.00 9.89 206 TYR A C 1
ATOM 1620 O O . TYR A 1 206 ? 29.746 84.714 7.917 1.00 10.94 206 TYR A O 1
ATOM 1629 N N . MET A 1 207 ? 28.206 83.158 7.509 1.00 9.89 207 MET A N 1
ATOM 1630 C CA . MET A 1 207 ? 28.102 82.724 8.901 1.00 10.22 207 MET A CA 1
ATOM 1631 C C . MET A 1 207 ? 28.777 81.387 9.155 1.00 10.24 207 MET A C 1
ATOM 1632 O O . MET A 1 207 ? 28.872 80.519 8.289 1.00 10.95 207 MET A O 1
ATOM 1637 N N . HIS A 1 208 ? 29.238 81.219 10.373 1.00 9.73 208 HIS A N 1
ATOM 1638 C CA . HIS A 1 208 ? 29.708 79.926 10.809 1.00 9.66 208 HIS A CA 1
ATOM 1639 C C . HIS A 1 208 ? 28.509 79.004 10.948 1.00 8.72 208 HIS A C 1
ATOM 1640 O O . HIS A 1 208 ? 27.369 79.443 11.128 1.00 8.20 208 HIS A O 1
ATOM 1647 N N . ASN A 1 209 ? 28.760 77.720 10.856 1.00 8.07 209 ASN A N 1
ATOM 1648 C CA . ASN A 1 209 ? 27.685 76.759 10.841 1.00 7.75 209 ASN A CA 1
ATOM 1649 C C . ASN A 1 209 ? 26.825 76.780 12.097 1.00 7.81 209 ASN A C 1
ATOM 1650 O O . ASN A 1 209 ? 25.635 76.591 12.007 1.00 8.24 209 ASN A O 1
ATOM 1655 N N . ASN A 1 210 ? 27.427 76.955 13.270 1.00 8.32 210 ASN A N 1
ATOM 1656 C CA . ASN A 1 210 ? 26.631 77.002 14.498 1.00 8.01 210 ASN A CA 1
ATOM 1657 C C . ASN A 1 210 ? 25.598 78.133 14.418 1.00 7.24 210 ASN A C 1
ATOM 1658 O O . ASN A 1 210 ? 24.450 77.937 14.738 1.00 7.28 210 ASN A O 1
ATOM 1663 N N . GLU A 1 211 ? 26.025 79.285 13.937 1.00 6.83 211 GLU A N 1
ATOM 1664 C CA . GLU A 1 211 ? 25.183 80.473 13.909 1.00 6.62 211 GLU A CA 1
ATOM 1665 C C . GLU A 1 211 ? 24.092 80.309 12.870 1.00 6.70 211 GLU A C 1
ATOM 1666 O O . GLU A 1 211 ? 22.924 80.613 13.127 1.00 6.50 211 GLU A O 1
ATOM 1672 N N . SER A 1 212 ? 24.451 79.803 11.700 1.00 6.76 212 SER A N 1
ATOM 1673 C CA . SER A 1 212 ? 23.435 79.614 10.665 1.00 7.38 212 SER A CA 1
ATOM 1674 C C . SER A 1 212 ? 22.435 78.537 11.094 1.00 7.10 212 SER A C 1
ATOM 1675 O O . SER A 1 212 ? 21.216 78.692 10.894 1.00 5.04 212 SER A O 1
ATOM 1678 N N . GLN A 1 213 ? 22.916 77.457 11.719 1.00 7.02 213 GLN A N 1
ATOM 1679 C CA . GLN A 1 213 ? 21.996 76.366 12.049 1.00 7.25 213 GLN A CA 1
ATOM 1680 C C . GLN A 1 213 ? 21.036 76.743 13.153 1.00 6.75 213 GLN A C 1
ATOM 1681 O O . GLN A 1 213 ? 19.862 76.361 13.103 1.00 7.98 213 GLN A O 1
ATOM 1687 N N . LEU A 1 214 ? 21.526 77.461 14.155 1.00 7.48 214 LEU A N 1
ATOM 1688 C CA . LEU A 1 214 ? 20.664 77.876 15.234 1.00 7.58 214 LEU A CA 1
ATOM 1689 C C . LEU A 1 214 ? 19.617 78.849 14.705 1.00 7.30 214 LEU A C 1
ATOM 1690 O O . LEU A 1 214 ? 18.485 78.822 15.121 1.00 6.64 214 LEU A O 1
ATOM 1695 N N . LEU A 1 215 ? 20.014 79.665 13.732 1.00 7.12 215 LEU A N 1
ATOM 1696 C CA . LEU A 1 215 ? 19.105 80.644 13.126 1.00 7.25 215 LEU A CA 1
ATOM 1697 C C . LEU A 1 215 ? 17.982 79.936 12.375 1.00 6.85 215 LEU A C 1
ATOM 1698 O O . LEU A 1 215 ? 16.815 80.268 12.519 1.00 6.64 215 LEU A O 1
ATOM 1703 N N . ILE A 1 216 ? 18.344 78.934 11.590 1.00 7.18 216 ILE A N 1
ATOM 1704 C CA . ILE A 1 216 ? 17.392 78.141 10.839 1.00 7.36 216 ILE A CA 1
ATOM 1705 C C . ILE A 1 216 ? 16.455 77.423 11.811 1.00 7.31 216 ILE A C 1
ATOM 1706 O O . ILE A 1 216 ? 15.238 77.524 11.708 1.00 6.37 216 ILE A O 1
ATOM 1711 N N . ASN A 1 217 ? 17.027 76.697 12.765 1.00 7.76 217 ASN A N 1
ATOM 1712 C CA . ASN A 1 217 ? 16.223 75.902 13.683 1.00 8.27 217 ASN A CA 1
ATOM 1713 C C . ASN A 1 217 ? 15.263 76.746 14.498 1.00 8.64 217 ASN A C 1
ATOM 1714 O O . ASN A 1 217 ? 14.129 76.367 14.683 1.00 8.26 217 ASN A O 1
ATOM 1719 N N . THR A 1 218 ? 15.735 77.892 14.970 1.00 9.48 218 THR A N 1
ATOM 1720 C CA . THR A 1 218 ? 14.954 78.758 15.852 1.00 9.89 218 THR A CA 1
ATOM 1721 C C . THR A 1 218 ? 13.790 79.386 15.100 1.00 9.56 218 THR A C 1
ATOM 1722 O O . THR A 1 218 ? 12.654 79.373 15.584 1.00 9.67 218 THR A O 1
ATOM 1726 N N . ILE A 1 219 ? 14.064 79.886 13.900 1.00 9.35 219 ILE A N 1
ATOM 1727 C CA . ILE A 1 219 ? 13.052 80.539 13.111 1.00 9.61 219 ILE A CA 1
ATOM 1728 C C . ILE A 1 219 ? 12.005 79.554 12.558 1.00 9.88 219 ILE A C 1
ATOM 1729 O O . ILE A 1 219 ? 10.827 79.889 12.585 1.00 9.68 219 ILE A O 1
ATOM 1734 N N . MET A 1 220 ? 12.399 78.348 12.130 1.00 11.17 220 MET A N 1
ATOM 1735 C CA . MET A 1 220 ? 11.418 77.335 11.721 1.00 11.91 220 MET A CA 1
ATOM 1736 C C . MET A 1 220 ? 10.547 76.868 12.892 1.00 12.86 220 MET A C 1
ATOM 1737 O O . MET A 1 220 ? 9.349 76.608 12.711 1.00 13.70 220 MET A O 1
ATOM 1742 N N . SER A 1 221 ? 11.130 76.807 14.082 1.00 13.16 221 SER A N 1
ATOM 1743 C CA . SER A 1 221 ? 10.367 76.471 15.297 1.00 14.40 221 SER A CA 1
ATOM 1744 C C . SER A 1 221 ? 9.378 77.554 15.716 1.00 14.75 221 SER A C 1
ATOM 1745 O O . SER A 1 221 ? 8.358 77.263 16.351 1.00 14.85 221 SER A O 1
ATOM 1748 N N . LYS A 1 222 ? 9.681 78.803 15.373 1.00 15.09 222 LYS A N 1
ATOM 1749 C CA . LYS A 1 222 ? 8.882 79.952 15.806 1.00 15.29 222 LYS A CA 1
ATOM 1750 C C . LYS A 1 222 ? 7.593 80.204 15.018 1.00 15.01 222 LYS A C 1
ATOM 1751 O O . LYS A 1 222 ? 6.690 80.863 15.524 1.00 16.86 222 LYS A O 1
ATOM 1757 N N . PHE A 1 223 ? 7.528 79.775 13.769 1.00 13.07 223 PHE A N 1
ATOM 1758 C CA . PHE A 1 223 ? 6.356 80.038 12.957 1.00 12.76 223 PHE A CA 1
ATOM 1759 C C . PHE A 1 223 ? 5.668 78.733 12.597 1.00 12.12 223 PHE A C 1
ATOM 1760 O O . PHE A 1 223 ? 6.322 77.773 12.208 1.00 11.70 223 PHE A O 1
ATOM 1768 N N . SER A 1 224 ? 4.349 78.704 12.751 1.00 12.03 224 SER A N 1
ATOM 1769 C CA . SER A 1 224 ? 3.547 77.523 12.426 1.00 12.58 224 SER A CA 1
ATOM 1770 C C . SER A 1 224 ? 3.623 77.135 10.968 1.00 12.25 224 SER A C 1
ATOM 1771 O O . SER A 1 224 ? 3.688 75.964 10.641 1.00 12.88 224 SER A O 1
ATOM 1774 N N . HIS A 1 225 ? 3.591 78.113 10.074 1.00 11.41 225 HIS A N 1
ATOM 1775 C CA . HIS A 1 225 ? 3.381 77.829 8.662 1.00 10.47 225 HIS A CA 1
ATOM 1776 C C . HIS A 1 225 ? 4.331 78.715 7.872 1.00 9.86 225 HIS A C 1
ATOM 1777 O O . HIS A 1 225 ? 4.150 79.897 7.856 1.00 9.08 225 HIS A O 1
ATOM 1784 N N . GLY A 1 226 ? 5.335 78.112 7.235 1.00 9.61 226 GLY A N 1
ATOM 1785 C CA . GLY A 1 226 ? 6.410 78.880 6.622 1.00 8.90 226 GLY A CA 1
ATOM 1786 C C . GLY A 1 226 ? 6.956 78.344 5.322 1.00 8.57 226 GLY A C 1
ATOM 1787 O O . GLY A 1 226 ? 6.746 77.175 4.924 1.00 7.17 226 GLY A O 1
ATOM 1788 N N . LEU A 1 227 ? 7.657 79.252 4.636 1.00 7.94 227 LEU A N 1
ATOM 1789 C CA . LEU A 1 227 ? 8.433 78.981 3.470 1.00 6.96 227 LEU A CA 1
ATOM 1790 C C . LEU A 1 227 ? 9.739 7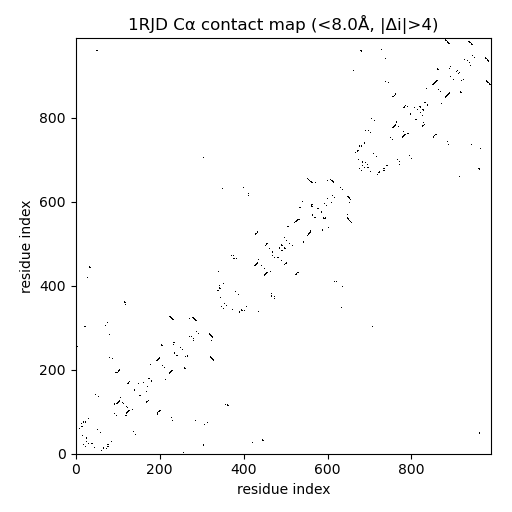9.756 3.669 1.00 6.85 227 LEU A C 1
ATOM 1791 O O . LEU A 1 227 ? 9.701 80.960 3.902 1.00 5.65 227 LEU A O 1
ATOM 1796 N N . TRP A 1 228 ? 10.861 79.047 3.602 1.00 5.89 228 TRP A N 1
ATOM 1797 C CA . TRP A 1 228 ? 12.187 79.648 3.659 1.00 6.58 228 TRP A CA 1
ATOM 1798 C C . TRP A 1 228 ? 12.778 79.584 2.257 1.00 6.48 228 TRP A C 1
ATOM 1799 O O . TRP A 1 228 ? 12.904 78.499 1.681 1.00 6.75 228 TRP A O 1
ATOM 1810 N N . ILE A 1 229 ? 13.156 80.738 1.715 1.00 6.35 229 ILE A N 1
ATOM 1811 C CA . ILE A 1 229 ? 13.813 80.813 0.422 1.00 5.68 229 ILE A CA 1
ATOM 1812 C C . ILE A 1 229 ? 15.250 81.235 0.682 1.00 5.07 229 ILE A C 1
ATOM 1813 O O . ILE A 1 229 ? 15.497 82.308 1.245 1.00 4.15 229 ILE A O 1
ATOM 1818 N N . SER A 1 230 ? 16.195 80.354 0.360 1.00 4.40 230 SER A N 1
ATOM 1819 C CA . SER A 1 230 ? 17.586 80.669 0.562 1.00 4.56 230 SER A CA 1
ATOM 1820 C C . SER A 1 230 ? 18.345 80.589 -0.753 1.00 4.11 230 SER A C 1
ATOM 1821 O O . SER A 1 230 ? 18.109 79.722 -1.569 1.00 4.43 230 SER A O 1
ATOM 1824 N N . TYR A 1 231 ? 19.265 81.519 -0.942 1.00 3.94 231 TYR A N 1
ATOM 1825 C CA . TYR A 1 231 ? 20.112 81.558 -2.129 1.00 4.24 231 TYR A CA 1
ATOM 1826 C C . TYR A 1 231 ? 21.551 81.779 -1.611 1.00 4.67 231 TYR A C 1
ATOM 1827 O O . TYR A 1 231 ? 21.796 82.584 -0.706 1.00 4.73 231 TYR A O 1
ATOM 1836 N N . ASP A 1 232 ? 22.494 81.054 -2.187 1.00 5.54 232 ASP A N 1
ATOM 1837 C CA . ASP A 1 232 ? 23.879 81.049 -1.720 1.00 5.62 232 ASP A CA 1
ATOM 1838 C C . ASP A 1 232 ? 24.755 80.352 -2.741 1.00 5.74 232 ASP A C 1
ATOM 1839 O O . ASP A 1 232 ? 24.250 79.660 -3.598 1.00 6.16 232 ASP A O 1
ATOM 1844 N N . PRO A 1 233 ? 26.066 80.507 -2.643 1.00 6.29 233 PRO A N 1
ATOM 1845 C CA . PRO A 1 233 ? 26.973 79.712 -3.474 1.00 7.01 233 PRO A CA 1
ATOM 1846 C C . PRO A 1 233 ? 27.227 78.351 -2.829 1.00 7.15 233 PRO A C 1
ATOM 1847 O O . PRO A 1 233 ? 26.946 78.204 -1.631 1.00 7.31 233 PRO A O 1
ATOM 1851 N N . ILE A 1 234 ? 27.714 77.396 -3.602 1.00 8.47 234 ILE A N 1
ATOM 1852 C CA . ILE A 1 234 ? 28.239 76.124 -3.088 1.00 9.04 234 ILE A CA 1
ATOM 1853 C C . ILE A 1 234 ? 29.635 75.911 -3.663 1.00 10.30 234 ILE A C 1
ATOM 1854 O O . ILE A 1 234 ? 29.948 76.351 -4.791 1.00 10.80 234 ILE A O 1
ATOM 1859 N N . GLY A 1 235 ? 30.484 75.239 -2.882 1.00 11.08 235 GLY A N 1
ATOM 1860 C CA . GLY A 1 235 ? 31.860 74.993 -3.270 1.00 12.30 235 GLY A CA 1
ATOM 1861 C C . GLY A 1 235 ? 32.043 74.168 -4.527 1.00 14.34 235 GLY A C 1
ATOM 1862 O O . GLY A 1 235 ? 33.002 74.393 -5.271 1.00 14.24 235 GLY A O 1
ATOM 1863 N N . GLY A 1 236 ? 31.126 73.229 -4.763 1.00 16.30 236 GLY A N 1
ATOM 1864 C CA . GLY A 1 236 ? 31.178 72.321 -5.895 1.00 19.19 236 GLY A CA 1
ATOM 1865 C C . GLY A 1 236 ? 31.631 70.947 -5.429 1.00 21.70 236 GLY A C 1
ATOM 1866 O O . GLY A 1 236 ? 32.554 70.862 -4.613 1.00 22.11 236 GLY A O 1
ATOM 1867 N N . SER A 1 237 ? 31.006 69.898 -5.972 1.00 24.74 237 SER A N 1
ATOM 1868 C CA . SER A 1 237 ? 31.238 68.506 -5.543 1.00 27.03 237 SER A CA 1
ATOM 1869 C C . SER A 1 237 ? 31.969 67.623 -6.569 1.00 28.46 237 SER A C 1
ATOM 1870 O O . SER A 1 237 ? 32.787 66.787 -6.177 1.00 29.58 237 SER A O 1
ATOM 1873 N N . GLN A 1 238 ? 31.701 67.788 -7.869 1.00 29.65 238 GLN A N 1
ATOM 1874 C CA . GLN A 1 238 ? 32.443 67.008 -8.887 1.00 30.04 238 GLN A CA 1
ATOM 1875 C C . GLN A 1 238 ? 33.943 67.113 -8.615 1.00 30.43 238 GLN A C 1
ATOM 1876 O O . GLN A 1 238 ? 34.403 68.157 -8.130 1.00 30.45 238 GLN A O 1
ATOM 1882 N N . PRO A 1 239 ? 34.716 66.066 -8.929 1.00 30.04 239 PRO A N 1
ATOM 1883 C CA . PRO A 1 239 ? 36.155 66.079 -8.634 1.00 29.48 239 PRO A CA 1
ATOM 1884 C C . PRO A 1 239 ? 36.883 67.077 -9.513 1.00 28.67 239 PRO A C 1
ATOM 1885 O O . PRO A 1 239 ? 36.407 67.393 -10.613 1.00 28.39 239 PRO A O 1
ATOM 1889 N N . ASN A 1 240 ? 38.011 67.579 -9.029 1.00 27.07 240 ASN A N 1
ATOM 1890 C CA . ASN A 1 240 ? 38.817 68.496 -9.793 1.00 26.28 240 ASN A CA 1
ATOM 1891 C C . ASN A 1 240 ? 38.058 69.798 -10.047 1.00 25.17 240 ASN A C 1
ATOM 1892 O O . ASN A 1 240 ? 38.285 70.485 -11.044 1.00 24.61 240 ASN A O 1
ATOM 1897 N N . ASP A 1 241 ? 37.167 70.135 -9.114 1.00 24.84 241 ASP A N 1
ATOM 1898 C CA . ASP A 1 241 ? 36.435 71.393 -9.155 1.00 24.03 241 ASP A CA 1
ATOM 1899 C C . ASP A 1 241 ? 37.024 72.307 -8.102 1.00 23.89 241 ASP A C 1
ATOM 1900 O O . ASP A 1 241 ? 36.822 72.108 -6.908 1.00 24.04 241 ASP A O 1
ATOM 1905 N N . ARG A 1 242 ? 37.760 73.305 -8.572 1.00 23.63 242 ARG A N 1
ATOM 1906 C CA . ARG A 1 242 ? 38.491 74.231 -7.730 1.00 24.29 242 ARG A CA 1
ATOM 1907 C C . ARG A 1 242 ? 37.670 75.467 -7.323 1.00 23.38 242 ARG A C 1
ATOM 1908 O O . ARG A 1 242 ? 38.180 76.328 -6.615 1.00 23.45 242 ARG A O 1
ATOM 1916 N N . PHE A 1 243 ? 36.424 75.571 -7.791 1.00 22.80 243 PHE A N 1
ATOM 1917 C CA . PHE A 1 243 ? 35.604 76.771 -7.590 1.00 21.76 243 PHE A CA 1
ATOM 1918 C C . PHE A 1 243 ? 35.611 77.270 -6.147 1.00 21.61 243 PHE A C 1
ATOM 1919 O O . PHE A 1 243 ? 35.884 78.435 -5.889 1.00 20.04 243 PHE A O 1
ATOM 1927 N N . GLY A 1 244 ? 35.304 76.377 -5.215 1.00 21.67 244 GLY A N 1
ATOM 1928 C CA . GLY A 1 244 ? 35.201 76.752 -3.809 1.00 22.26 244 GLY A CA 1
ATOM 1929 C C . GLY A 1 244 ? 36.537 77.193 -3.247 1.00 23.03 244 GLY A C 1
ATOM 1930 O O . GLY A 1 244 ? 36.652 78.264 -2.647 1.00 22.73 244 GLY A O 1
ATOM 1931 N N . ALA A 1 245 ? 37.557 76.364 -3.451 1.00 23.79 245 ALA A N 1
ATOM 1932 C CA . ALA A 1 245 ? 38.920 76.687 -3.016 1.00 24.14 245 ALA A CA 1
ATOM 1933 C C . ALA A 1 245 ? 39.341 78.034 -3.561 1.00 24.08 245 ALA A C 1
ATOM 1934 O O . ALA A 1 245 ? 39.887 78.854 -2.834 1.00 24.39 245 ALA A O 1
ATOM 1936 N N . ILE A 1 246 ? 39.076 78.270 -4.842 1.00 23.85 246 ILE A N 1
ATOM 1937 C CA . ILE A 1 246 ? 39.495 79.505 -5.482 1.00 24.07 246 ILE A CA 1
ATOM 1938 C C . ILE A 1 246 ? 38.756 80.692 -4.888 1.00 24.27 246 ILE A C 1
ATOM 1939 O O . ILE A 1 246 ? 39.380 81.700 -4.576 1.00 24.20 246 ILE A O 1
ATOM 1944 N N . MET A 1 247 ? 37.442 80.556 -4.699 1.00 24.06 247 MET A N 1
ATOM 1945 C CA . MET A 1 247 ? 36.621 81.631 -4.142 1.00 24.39 247 MET A CA 1
ATOM 1946 C C . MET A 1 247 ? 37.053 81.994 -2.726 1.00 24.84 247 MET A C 1
ATOM 1947 O O . MET A 1 247 ? 37.146 83.177 -2.395 1.00 24.69 247 MET A O 1
ATOM 1952 N N . GLN A 1 248 ? 37.309 80.988 -1.892 1.00 25.61 248 GLN A N 1
ATOM 1953 C CA . GLN A 1 248 ? 37.723 81.241 -0.506 1.00 26.04 248 GLN A CA 1
ATOM 1954 C C . GLN A 1 248 ? 39.062 81.976 -0.480 1.00 27.07 248 GLN A C 1
ATOM 1955 O O . GLN A 1 248 ? 39.198 82.993 0.200 1.00 26.85 248 GLN A O 1
ATOM 1961 N N . SER A 1 249 ? 40.028 81.483 -1.257 1.00 28.23 249 SER A N 1
ATOM 1962 C CA . SER A 1 249 ? 41.324 82.133 -1.376 1.00 29.63 249 SER A CA 1
ATOM 1963 C C . SER A 1 249 ? 41.191 83.545 -1.946 1.00 29.94 249 SER A C 1
ATOM 1964 O O . SER A 1 249 ? 41.806 84.472 -1.440 1.00 30.75 249 SER A O 1
ATOM 1967 N N . ASN A 1 250 ? 40.388 83.710 -2.991 1.00 30.96 250 ASN A N 1
ATOM 1968 C CA . ASN A 1 250 ? 40.173 85.032 -3.596 1.00 31.48 250 ASN A CA 1
ATOM 1969 C C . ASN A 1 250 ? 39.546 86.017 -2.610 1.00 31.35 250 ASN A C 1
ATOM 1970 O O . ASN A 1 250 ? 39.875 87.201 -2.621 1.00 31.10 250 ASN A O 1
ATOM 1975 N N . LEU A 1 251 ? 38.659 85.532 -1.747 1.00 31.25 251 LEU A N 1
ATOM 1976 C CA . LEU A 1 251 ? 37.988 86.402 -0.779 1.00 31.53 251 LEU A CA 1
ATOM 1977 C C . LEU A 1 251 ? 38.856 86.779 0.424 1.00 32.20 251 LEU A C 1
ATOM 1978 O O . LEU A 1 251 ? 38.727 87.885 0.949 1.00 31.88 251 LEU A O 1
ATOM 1983 N N . LYS A 1 252 ? 39.730 85.871 0.858 1.00 33.24 252 LYS A N 1
ATOM 1984 C CA . LYS A 1 252 ? 40.602 86.117 2.016 1.00 34.25 252 LYS A CA 1
ATOM 1985 C C . LYS A 1 252 ? 41.749 87.048 1.620 1.00 35.08 252 LYS A C 1
ATOM 1986 O O . LYS A 1 252 ? 42.010 88.064 2.276 1.00 35.23 252 LYS A O 1
ATOM 1992 N N . GLU A 1 253 ? 42.431 86.674 0.541 1.00 36.04 253 GLU A N 1
ATOM 1993 C CA . GLU A 1 253 ? 43.519 87.464 -0.032 1.00 36.78 253 GLU A CA 1
ATOM 1994 C C . GLU A 1 253 ? 43.054 88.880 -0.377 1.00 36.48 253 GLU A C 1
ATOM 1995 O O . GLU A 1 253 ? 43.597 89.858 0.144 1.00 37.22 253 GLU A O 1
ATOM 2001 N N . SER A 1 254 ? 42.031 88.987 -1.221 1.00 36.30 254 SER A N 1
ATOM 2002 C CA . SER A 1 254 ? 41.591 90.283 -1.743 1.00 36.04 254 SER A CA 1
ATOM 2003 C C . SER A 1 254 ? 40.908 91.167 -0.701 1.00 35.72 254 SER A C 1
ATOM 2004 O O . SER A 1 254 ? 41.131 92.377 -0.664 1.00 35.47 254 SER A O 1
ATOM 2007 N N . ARG A 1 255 ? 40.065 90.566 0.132 1.00 35.17 255 ARG A N 1
ATOM 2008 C CA . ARG A 1 255 ? 39.158 91.342 0.976 1.00 34.61 255 ARG A CA 1
ATOM 2009 C C . ARG A 1 255 ? 39.102 90.973 2.456 1.00 33.26 255 ARG A C 1
ATOM 2010 O O . ARG A 1 255 ? 38.351 91.594 3.207 1.00 33.44 255 ARG A O 1
ATOM 2018 N N . ASN A 1 256 ? 39.892 89.991 2.883 1.00 31.44 256 ASN A N 1
ATOM 2019 C CA . ASN A 1 256 ? 39.844 89.507 4.262 1.00 30.37 256 ASN A CA 1
ATOM 2020 C C . ASN A 1 256 ? 38.415 89.084 4.660 1.00 28.73 256 ASN A C 1
ATOM 2021 O O . ASN A 1 256 ? 37.939 89.379 5.759 1.00 28.46 256 ASN A O 1
ATOM 2026 N N . LEU A 1 257 ? 37.752 88.394 3.734 1.00 26.73 257 LEU A N 1
ATOM 2027 C CA . LEU A 1 257 ? 36.381 87.930 3.895 1.00 25.53 257 LEU A CA 1
ATOM 2028 C C . LEU A 1 257 ? 36.328 86.398 3.896 1.00 24.29 257 LEU A C 1
ATOM 2029 O O . LEU A 1 257 ? 37.090 85.752 3.173 1.00 24.16 257 LEU A O 1
ATOM 2034 N N . GLU A 1 258 ? 35.421 85.822 4.686 1.00 22.81 258 GLU A N 1
ATOM 2035 C CA . GLU A 1 258 ? 35.289 84.371 4.770 1.00 22.03 258 GLU A CA 1
ATOM 2036 C C . GLU A 1 258 ? 33.884 83.898 4.428 1.00 20.12 258 GLU A C 1
ATOM 2037 O O . GLU A 1 258 ? 32.900 84.565 4.730 1.00 20.04 258 GLU A O 1
ATOM 2043 N N . MET A 1 259 ? 33.826 82.733 3.792 1.00 17.37 259 MET A N 1
ATOM 2044 C CA . MET A 1 259 ? 32.600 81.982 3.597 1.00 15.91 259 MET A CA 1
ATOM 2045 C C . MET A 1 259 ? 32.861 80.651 4.250 1.00 13.94 259 MET A C 1
ATOM 2046 O O . MET A 1 259 ? 33.376 79.728 3.614 1.00 13.54 259 MET A O 1
ATOM 2051 N N . PRO A 1 260 ? 32.574 80.563 5.546 1.00 12.89 260 PRO A N 1
ATOM 2052 C CA . PRO A 1 260 ? 33.036 79.424 6.350 1.00 12.49 260 PRO A CA 1
ATOM 2053 C C . PRO A 1 260 ? 32.507 78.049 6.001 1.00 11.77 260 PRO A C 1
ATOM 2054 O O . PRO A 1 260 ? 33.225 77.078 6.265 1.00 12.10 260 PRO A O 1
ATOM 2058 N N . THR A 1 261 ? 31.298 77.936 5.463 1.00 11.19 261 THR A N 1
ATOM 2059 C CA . THR A 1 261 ? 30.713 76.622 5.150 1.00 10.27 261 THR A CA 1
ATOM 2060 C C . THR A 1 261 ? 30.591 76.320 3.645 1.00 10.23 261 THR A C 1
ATOM 2061 O O . THR A 1 261 ? 29.899 75.384 3.248 1.00 9.83 261 THR A O 1
ATOM 2065 N N . LEU A 1 262 ? 31.292 77.082 2.822 1.00 10.07 262 LEU A N 1
ATOM 2066 C CA . LEU A 1 262 ? 31.210 76.910 1.364 1.00 10.76 262 LEU A CA 1
ATOM 2067 C C . LEU A 1 262 ? 31.653 75.522 0.894 1.00 11.33 262 LEU A C 1
ATOM 2068 O O . LEU A 1 262 ? 31.070 74.959 -0.005 1.00 12.31 262 LEU A O 1
ATOM 2073 N N . MET A 1 263 ? 32.669 74.956 1.537 1.00 13.15 263 MET A N 1
ATOM 2074 C CA . MET A 1 263 ? 33.158 73.613 1.221 1.00 14.55 263 MET A CA 1
ATOM 2075 C C . MET A 1 263 ? 32.408 72.532 2.008 1.00 14.28 263 MET A C 1
ATOM 2076 O O . MET A 1 263 ? 32.259 71.399 1.537 1.00 15.04 263 MET A O 1
ATOM 2081 N N . THR A 1 264 ? 31.928 72.874 3.201 1.00 13.93 264 THR A N 1
ATOM 2082 C CA . THR A 1 264 ? 31.083 71.965 3.949 1.00 14.19 264 THR A CA 1
ATOM 2083 C C . THR A 1 264 ? 29.812 71.624 3.165 1.00 14.07 264 THR A C 1
ATOM 2084 O O . THR A 1 264 ? 29.430 70.457 3.023 1.00 13.58 264 THR A O 1
ATOM 2088 N N . TYR A 1 265 ? 29.133 72.659 2.692 1.00 13.01 265 TYR A N 1
ATOM 2089 C CA . TYR A 1 265 ? 27.919 72.491 1.924 1.00 11.85 265 TYR A CA 1
ATOM 2090 C C . TYR A 1 265 ? 28.266 72.735 0.462 1.00 12.19 265 TYR A C 1
ATOM 2091 O O . TYR A 1 265 ? 27.916 73.764 -0.106 1.00 12.15 265 TYR A O 1
ATOM 2100 N N . ASN A 1 266 ? 28.952 71.759 -0.131 1.00 12.07 266 ASN A N 1
ATOM 2101 C CA . ASN A 1 266 ? 29.525 71.909 -1.461 1.00 12.70 266 ASN A CA 1
ATOM 2102 C C . ASN A 1 266 ? 28.637 71.351 -2.570 1.00 12.42 266 ASN A C 1
ATOM 2103 O O . ASN A 1 266 ? 28.999 71.448 -3.732 1.00 11.66 266 ASN A O 1
ATOM 2108 N N . SER A 1 267 ? 27.516 70.735 -2.208 1.00 12.57 267 SER A N 1
ATOM 2109 C CA . SER A 1 267 ? 26.516 70.294 -3.171 1.00 12.99 267 SER A CA 1
ATOM 2110 C C . SER A 1 267 ? 25.160 70.859 -2.777 1.00 12.81 267 SER A C 1
ATOM 2111 O O . SER A 1 267 ? 24.934 71.210 -1.603 1.00 12.22 267 SER A O 1
ATOM 2114 N N . LYS A 1 268 ? 24.233 70.888 -3.728 1.00 12.06 268 LYS A N 1
ATOM 2115 C CA . LYS A 1 268 ? 22.884 71.355 -3.424 1.00 13.03 268 LYS A CA 1
ATOM 2116 C C . LYS A 1 268 ? 22.179 70.443 -2.405 1.00 12.80 268 LYS A C 1
ATOM 2117 O O . LYS A 1 268 ? 21.394 70.911 -1.589 1.00 12.33 268 LYS A O 1
ATOM 2123 N N . GLU A 1 269 ? 22.509 69.159 -2.419 1.00 12.95 269 GLU A N 1
ATOM 2124 C CA . GLU A 1 269 ? 21.912 68.201 -1.499 1.00 13.37 269 GLU A CA 1
ATOM 2125 C C . GLU A 1 269 ? 22.370 68.453 -0.057 1.00 12.76 269 GLU A C 1
ATOM 2126 O O . GLU A 1 269 ? 21.552 68.455 0.863 1.00 13.14 269 GLU A O 1
ATOM 2132 N N . LYS A 1 270 ? 23.677 68.624 0.138 1.00 12.05 270 LYS A N 1
ATOM 2133 C CA . LYS A 1 270 ? 24.250 68.919 1.448 1.00 12.18 270 LYS A CA 1
ATOM 2134 C C . LYS A 1 270 ? 23.644 70.229 1.949 1.00 11.57 270 LYS A C 1
ATOM 2135 O O . LYS A 1 270 ? 23.223 70.317 3.097 1.00 12.38 270 LYS A O 1
ATOM 2141 N N . TYR A 1 271 ? 23.580 71.232 1.086 1.00 11.02 271 TYR A N 1
ATOM 2142 C CA . TYR A 1 271 ? 23.026 72.529 1.482 1.00 9.90 271 TYR A CA 1
ATOM 2143 C C . TYR A 1 271 ? 21.590 72.378 1.999 1.00 10.04 271 TYR A C 1
ATOM 2144 O O . TYR A 1 271 ? 21.236 72.910 3.047 1.00 9.72 271 TYR A O 1
ATOM 2153 N N . ALA A 1 272 ? 20.767 71.635 1.266 1.00 10.09 272 ALA A N 1
ATOM 2154 C CA . ALA A 1 272 ? 19.360 71.504 1.592 1.00 10.20 272 ALA A CA 1
ATOM 2155 C C . ALA A 1 272 ? 19.141 70.729 2.879 1.00 10.99 272 ALA A C 1
ATOM 2156 O O . ALA A 1 272 ? 18.141 70.950 3.556 1.00 12.03 272 ALA A O 1
ATOM 2158 N N . SER A 1 273 ? 20.095 69.875 3.243 1.00 11.16 273 SER A N 1
ATOM 2159 C CA . SER A 1 273 ? 20.004 69.079 4.468 1.00 11.15 273 SER A CA 1
ATOM 2160 C C . SER A 1 273 ? 19.920 69.923 5.753 1.00 10.95 273 SER A C 1
ATOM 2161 O O . SER A 1 273 ? 19.471 69.451 6.797 1.00 11.45 273 SER A O 1
ATOM 2164 N N . ARG A 1 274 ? 20.367 71.170 5.678 1.00 10.21 274 ARG A N 1
ATOM 2165 C CA . ARG A 1 274 ? 20.290 72.081 6.800 1.00 9.27 274 ARG A CA 1
ATOM 2166 C C . ARG A 1 274 ? 18.843 72.355 7.201 1.00 9.31 274 ARG A C 1
ATOM 2167 O O . ARG A 1 274 ? 18.581 72.702 8.351 1.00 9.67 274 ARG A O 1
ATOM 2175 N N . TRP A 1 275 ? 17.912 72.214 6.262 1.00 8.80 275 TRP A N 1
ATOM 2176 C CA . TRP A 1 275 ? 16.485 72.390 6.529 1.00 9.60 275 TRP A CA 1
ATOM 2177 C C . TRP A 1 275 ? 15.772 71.035 6.610 1.00 10.52 275 TRP A C 1
ATOM 2178 O O . TRP A 1 275 ? 14.588 70.958 6.364 1.00 10.50 275 TRP A O 1
ATOM 2189 N N . SER A 1 276 ? 16.480 69.967 6.993 1.00 12.25 276 SER A N 1
ATOM 2190 C CA . SER A 1 276 ? 15.859 68.651 6.971 1.00 13.79 276 SER A CA 1
ATOM 2191 C C . SER A 1 276 ? 14.709 68.479 7.994 1.00 14.67 276 SER A C 1
ATOM 2192 O O . SER A 1 276 ? 13.938 67.539 7.861 1.00 16.09 276 SER A O 1
ATOM 2195 N N . ALA A 1 277 ? 14.581 69.363 8.986 1.00 16.00 277 ALA A N 1
ATOM 2196 C CA . ALA A 1 277 ? 13.433 69.343 9.907 1.00 15.92 277 ALA A CA 1
ATOM 2197 C C . ALA A 1 277 ? 12.121 69.765 9.223 1.00 16.95 277 ALA A C 1
ATOM 2198 O O . ALA A 1 277 ? 11.035 69.456 9.728 1.00 16.90 277 ALA A O 1
ATOM 2200 N N . ALA A 1 278 ? 12.213 70.469 8.086 1.00 15.80 278 ALA A N 1
ATOM 2201 C CA . ALA A 1 278 ? 11.053 70.731 7.226 1.00 16.57 278 ALA A CA 1
ATOM 2202 C C . ALA A 1 278 ? 10.724 69.512 6.377 1.00 16.22 278 ALA A C 1
ATOM 2203 O O . ALA A 1 278 ? 11.633 68.868 5.886 1.00 16.42 278 ALA A O 1
ATOM 2205 N N . PRO A 1 279 ? 9.447 69.175 6.202 1.00 16.80 279 PRO A N 1
ATOM 2206 C CA . PRO A 1 279 ? 9.081 67.998 5.408 1.00 17.35 279 PRO A CA 1
ATOM 2207 C C . PRO A 1 279 ? 9.204 68.189 3.903 1.00 16.58 279 PRO A C 1
ATOM 2208 O O . PRO A 1 279 ? 9.329 67.200 3.186 1.00 16.73 279 PRO A O 1
ATOM 2212 N N . ASN A 1 280 ? 9.121 69.440 3.437 1.00 15.17 280 ASN A N 1
ATOM 2213 C CA . ASN A 1 280 ? 9.047 69.754 2.022 1.00 14.04 280 ASN A CA 1
ATOM 2214 C C . ASN A 1 280 ? 10.244 70.634 1.680 1.00 13.99 280 ASN A C 1
ATOM 2215 O O . ASN A 1 280 ? 10.209 71.845 1.934 1.00 13.56 280 ASN A O 1
ATOM 2220 N N . VAL A 1 281 ? 11.289 70.029 1.129 1.00 12.92 281 VAL A N 1
ATOM 2221 C CA . VAL A 1 281 ? 12.498 70.771 0.764 1.00 12.77 281 VAL A CA 1
ATOM 2222 C C . VAL A 1 281 ? 12.869 70.522 -0.691 1.00 13.13 281 VAL A C 1
ATOM 2223 O O . VAL A 1 281 ? 13.034 69.370 -1.126 1.00 12.54 281 VAL A O 1
ATOM 2227 N N . ILE A 1 282 ? 13.024 71.617 -1.430 1.00 12.31 282 ILE A N 1
ATOM 2228 C CA . ILE A 1 282 ? 13.343 71.587 -2.840 1.00 12.01 282 ILE A CA 1
ATOM 2229 C C . ILE A 1 282 ? 14.616 72.408 -3.018 1.00 11.48 282 ILE A C 1
ATOM 2230 O O . ILE A 1 282 ? 14.755 73.506 -2.461 1.00 10.34 282 ILE A O 1
ATOM 2235 N N . VAL A 1 283 ? 15.526 71.906 -3.831 1.00 11.07 283 VAL A N 1
ATOM 2236 C CA . VAL A 1 283 ? 16.707 72.663 -4.166 1.00 10.68 283 VAL A CA 1
ATOM 2237 C C . VAL A 1 283 ? 17.078 72.490 -5.623 1.00 10.29 283 VAL A C 1
ATOM 2238 O O . VAL A 1 283 ? 16.991 71.383 -6.160 1.00 9.24 283 VAL A O 1
ATOM 2242 N N . ASN A 1 284 ? 17.459 73.600 -6.262 1.00 9.16 284 ASN A N 1
ATOM 2243 C CA . ASN A 1 284 ? 17.983 73.591 -7.626 1.00 9.61 284 ASN A CA 1
ATOM 2244 C C . ASN A 1 284 ? 19.180 74.520 -7.748 1.00 9.98 284 ASN A C 1
ATOM 2245 O O . ASN A 1 284 ? 19.304 75.496 -7.005 1.00 10.34 284 ASN A O 1
ATOM 2250 N N . ASP A 1 285 ? 20.084 74.219 -8.660 1.00 9.57 285 ASP A N 1
ATOM 2251 C CA . ASP A 1 285 ? 21.135 75.175 -8.963 1.00 9.36 285 ASP A CA 1
ATOM 2252 C C . ASP A 1 285 ? 20.578 76.135 -9.994 1.00 8.15 285 ASP A C 1
ATOM 2253 O O . ASP A 1 285 ? 19.514 75.877 -10.563 1.00 7.31 285 ASP A O 1
ATOM 2258 N N . MET A 1 286 ? 21.267 77.239 -10.248 1.00 7.27 286 MET A N 1
ATOM 2259 C CA . MET A 1 286 ? 20.654 78.296 -11.029 1.00 7.32 286 MET A CA 1
ATOM 2260 C C . MET A 1 286 ? 20.678 78.013 -12.531 1.00 7.28 286 MET A C 1
ATOM 2261 O O . MET A 1 286 ? 19.886 78.581 -13.286 1.00 7.24 286 MET A O 1
ATOM 2266 N N . TRP A 1 287 ? 21.534 77.092 -12.961 1.00 8.17 287 TRP A N 1
ATOM 2267 C CA . TRP A 1 287 ? 21.483 76.599 -14.348 1.00 8.31 287 TRP A CA 1
ATOM 2268 C C . TRP A 1 287 ? 20.197 75.780 -14.582 1.00 9.04 287 TRP A C 1
ATOM 2269 O O . TRP A 1 287 ? 19.542 75.914 -15.619 1.00 8.62 287 TRP A O 1
ATOM 2280 N N . GLU A 1 288 ? 19.847 74.938 -13.616 1.00 10.09 288 GLU A N 1
ATOM 2281 C CA . GLU A 1 288 ? 18.600 74.186 -13.667 1.00 11.29 288 GLU A CA 1
ATOM 2282 C C . GLU A 1 288 ? 17.419 75.159 -13.737 1.00 11.69 288 GLU A C 1
ATOM 2283 O O . GLU A 1 288 ? 16.475 74.949 -14.501 1.00 11.96 288 GLU A O 1
ATOM 2289 N N . ILE A 1 289 ? 17.467 76.230 -12.940 1.00 12.36 289 ILE A N 1
ATOM 2290 C CA . ILE A 1 289 ? 16.441 77.259 -13.015 1.00 12.45 289 ILE A CA 1
ATOM 2291 C C . ILE A 1 289 ? 16.387 77.907 -14.392 1.00 12.48 289 ILE A C 1
ATOM 2292 O O . ILE A 1 289 ? 15.289 78.062 -14.944 1.00 11.42 289 ILE A O 1
ATOM 2297 N N . PHE A 1 290 ? 17.556 78.208 -14.969 1.00 11.14 290 PHE A N 1
ATOM 2298 C CA . PHE A 1 290 ? 17.637 78.854 -16.267 1.00 12.47 290 PHE A CA 1
ATOM 2299 C C . PHE A 1 290 ? 16.966 77.992 -17.343 1.00 12.86 290 PHE A C 1
ATOM 2300 O O . PHE A 1 290 ? 16.237 78.498 -18.186 1.00 12.34 290 PHE A O 1
ATOM 2308 N N . ASN A 1 291 ? 17.188 76.695 -17.273 1.00 13.25 291 ASN A N 1
ATOM 2309 C CA . ASN A 1 291 ? 16.693 75.793 -18.306 1.00 14.47 291 ASN A CA 1
ATOM 2310 C C . ASN A 1 291 ? 15.236 75.362 -18.138 1.00 15.41 291 ASN A C 1
ATOM 2311 O O . ASN A 1 291 ? 14.555 75.102 -19.142 1.00 16.33 291 ASN A O 1
ATOM 2316 N N . ALA A 1 292 ? 14.753 75.321 -16.906 1.00 16.61 292 ALA A N 1
ATOM 2317 C CA . ALA A 1 292 ? 13.437 74.749 -16.592 1.00 17.51 292 ALA A CA 1
ATOM 2318 C C . ALA A 1 292 ? 12.359 75.748 -16.134 1.00 17.59 292 ALA A C 1
ATOM 2319 O O . ALA A 1 292 ? 11.161 75.465 -16.273 1.00 18.52 292 ALA A O 1
ATOM 2321 N N . GLN A 1 293 ? 12.747 76.917 -15.622 1.00 17.66 293 GLN A N 1
ATOM 2322 C CA . GLN A 1 293 ? 11.784 77.915 -15.116 1.00 18.46 293 GLN A CA 1
ATOM 2323 C C . GLN A 1 293 ? 11.724 79.204 -15.921 1.00 18.72 293 GLN A C 1
ATOM 2324 O O . GLN A 1 293 ? 10.782 79.982 -15.792 1.00 20.83 293 GLN A O 1
ATOM 2330 N N . ILE A 1 294 ? 12.742 79.490 -16.714 1.00 17.25 294 ILE A N 1
ATOM 2331 C CA . ILE A 1 294 ? 12.720 80.683 -17.520 1.00 16.22 294 ILE A CA 1
ATOM 2332 C C . ILE A 1 294 ? 12.000 80.268 -18.808 1.00 15.92 294 ILE A C 1
ATOM 2333 O O . ILE A 1 294 ? 12.389 79.270 -19.395 1.00 16.17 294 ILE A O 1
ATOM 2338 N N . PRO A 1 295 ? 10.929 80.964 -19.220 1.00 14.45 295 PRO A N 1
ATOM 2339 C CA . PRO A 1 295 ? 10.299 80.651 -20.510 1.00 14.21 295 PRO A CA 1
ATOM 2340 C C . PRO A 1 295 ? 11.214 81.007 -21.668 1.00 14.26 295 PRO A C 1
ATOM 2341 O O . PRO A 1 295 ? 12.068 81.907 -21.545 1.00 13.26 295 PRO A O 1
ATOM 2345 N N . GLU A 1 296 ? 11.027 80.340 -22.798 1.00 13.67 296 GLU A N 1
ATOM 2346 C CA . GLU A 1 296 ? 11.776 80.664 -24.005 1.00 13.76 296 GLU A CA 1
ATOM 2347 C C . GLU A 1 296 ? 11.646 82.140 -24.401 1.00 13.59 296 GLU A C 1
ATOM 2348 O O . GLU A 1 296 ? 12.603 82.730 -24.880 1.00 13.31 296 GLU A O 1
ATOM 2354 N N . SER A 1 297 ? 10.477 82.739 -24.186 1.00 12.55 297 SER A N 1
ATOM 2355 C CA . SER A 1 297 ? 10.302 84.173 -24.446 1.00 12.72 297 SER A CA 1
ATOM 2356 C C . SER A 1 297 ? 11.302 85.054 -23.674 1.00 12.00 297 SER A C 1
ATOM 2357 O O . SER A 1 297 ? 11.757 86.097 -24.183 1.00 11.35 297 SER A O 1
ATOM 2360 N N . GLU A 1 298 ? 11.594 84.675 -22.434 1.00 11.79 298 GLU A N 1
ATOM 2361 C CA . GLU A 1 298 ? 12.587 85.388 -21.632 1.00 11.83 298 GLU A CA 1
ATOM 2362 C C . GLU A 1 298 ? 14.016 85.171 -22.118 1.00 11.97 298 GLU A C 1
ATOM 2363 O O . GLU A 1 298 ? 14.796 86.110 -22.187 1.00 11.81 298 GLU A O 1
ATOM 2369 N N . ARG A 1 299 ? 14.376 83.944 -22.455 1.00 11.66 299 ARG A N 1
ATOM 2370 C CA . ARG A 1 299 ? 15.703 83.716 -23.013 1.00 12.70 299 ARG A CA 1
ATOM 2371 C C . ARG A 1 299 ? 15.952 84.513 -24.271 1.00 12.13 299 ARG A C 1
ATOM 2372 O O . ARG A 1 299 ? 17.042 85.069 -24.453 1.00 12.38 299 ARG A O 1
ATOM 2380 N N . LYS A 1 300 ? 14.941 84.610 -25.128 1.00 12.65 300 LYS A N 1
ATOM 2381 C CA . LYS A 1 300 ? 15.049 85.418 -26.325 1.00 12.24 300 LYS A CA 1
ATOM 2382 C C . LYS A 1 300 ? 15.199 86.899 -25.986 1.00 10.99 300 LYS A C 1
ATOM 2383 O O . LYS A 1 300 ? 16.004 87.591 -26.586 1.00 10.61 300 LYS A O 1
ATOM 2389 N N . ARG A 1 301 ? 14.417 87.383 -25.026 1.00 10.18 301 ARG A N 1
ATOM 2390 C CA . ARG A 1 301 ? 14.518 88.788 -24.614 1.00 9.36 301 ARG A CA 1
ATOM 2391 C C . ARG A 1 301 ? 15.926 89.111 -24.142 1.00 9.31 301 ARG A C 1
ATOM 2392 O O . ARG A 1 301 ? 16.508 90.133 -24.541 1.00 8.81 301 ARG A O 1
ATOM 2400 N N . LEU A 1 302 ? 16.476 88.281 -23.265 1.00 8.96 302 LEU A N 1
ATOM 2401 C CA . LEU A 1 302 ? 17.787 88.544 -22.723 1.00 9.09 302 LEU A CA 1
ATOM 2402 C C . LEU A 1 302 ? 18.839 88.519 -23.830 1.00 9.40 302 LEU A C 1
ATOM 2403 O O . LEU A 1 302 ? 19.776 89.307 -23.796 1.00 8.73 302 LEU A O 1
ATOM 2408 N N . ARG A 1 303 ? 18.681 87.636 -24.814 1.00 9.26 303 ARG A N 1
ATOM 2409 C CA . ARG A 1 303 ? 19.589 87.598 -25.965 1.00 10.43 303 ARG A CA 1
ATOM 2410 C C . ARG A 1 303 ? 19.561 88.886 -26.765 1.00 10.16 303 ARG A C 1
ATOM 2411 O O . ARG A 1 303 ? 20.552 89.231 -27.388 1.00 11.65 303 ARG A O 1
ATOM 2419 N N . SER A 1 304 ? 18.462 89.634 -26.706 1.00 10.68 304 SER A N 1
ATOM 2420 C CA . SER A 1 304 ? 18.379 90.912 -27.383 1.00 10.48 304 SER A CA 1
ATOM 2421 C C . SER A 1 304 ? 19.167 92.041 -26.700 1.00 10.50 304 SER A C 1
ATOM 2422 O O . SER A 1 304 ? 19.400 93.046 -27.325 1.00 10.25 304 SER A O 1
ATOM 2425 N N . LEU A 1 305 ? 19.573 91.874 -25.437 1.00 9.66 305 LEU A N 1
ATOM 2426 C CA . LEU A 1 305 ? 20.149 92.975 -24.645 1.00 10.25 305 LEU A CA 1
ATOM 2427 C C . LEU A 1 305 ? 21.655 93.101 -24.786 1.00 10.17 305 LEU A C 1
ATOM 2428 O O . LEU A 1 305 ? 22.196 94.207 -24.952 1.00 10.07 305 LEU A O 1
ATOM 2433 N N . GLN A 1 306 ? 22.329 91.962 -24.669 1.00 10.72 306 GLN A N 1
ATOM 2434 C CA . GLN A 1 306 ? 23.781 91.876 -24.692 1.00 11.00 306 GLN A CA 1
ATOM 2435 C C . GLN A 1 306 ? 24.203 90.556 -25.333 1.00 10.97 306 GLN A C 1
ATOM 2436 O O . GLN A 1 306 ? 23.413 89.636 -25.473 1.00 11.49 306 GLN A O 1
ATOM 2442 N N . PHE A 1 307 ? 25.452 90.480 -25.724 1.00 11.20 307 PHE A N 1
ATOM 2443 C CA . PHE A 1 307 ? 26.016 89.213 -26.181 1.00 11.72 307 PHE A CA 1
ATOM 2444 C C . PHE A 1 307 ? 26.453 88.369 -25.004 1.00 11.69 307 PHE A C 1
ATOM 2445 O O . PHE A 1 307 ? 27.308 88.794 -24.238 1.00 13.64 307 PHE A O 1
ATOM 2453 N N . LEU A 1 308 ? 25.869 87.193 -24.857 1.00 11.63 308 LEU A N 1
ATOM 2454 C CA . LEU A 1 308 ? 26.428 86.170 -23.974 1.00 11.16 308 LEU A CA 1
ATOM 2455 C C . LEU A 1 308 ? 27.192 85.220 -24.895 1.00 11.15 308 LEU A C 1
ATOM 2456 O O . LEU A 1 308 ? 26.648 84.257 -25.414 1.00 12.52 308 LEU A O 1
ATOM 2461 N N . ASP A 1 309 ? 28.447 85.531 -25.126 1.00 10.40 309 ASP A N 1
ATOM 2462 C CA . ASP A 1 309 ? 29.260 84.742 -26.047 1.0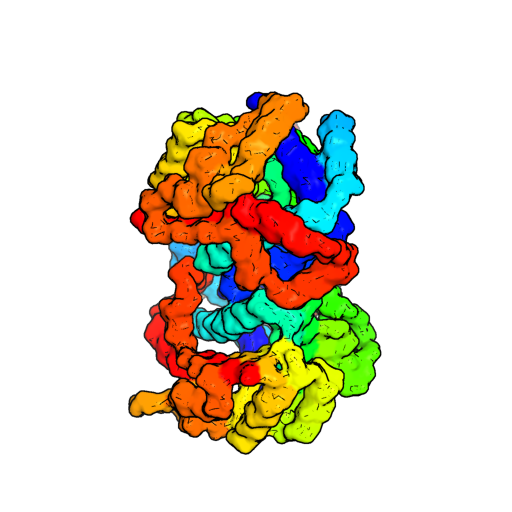0 9.50 309 ASP A CA 1
ATOM 2463 C C . ASP A 1 309 ? 29.658 83.359 -25.497 1.00 8.80 309 ASP A C 1
ATOM 2464 O O . ASP A 1 309 ? 30.020 82.483 -26.256 1.00 8.98 309 ASP A O 1
ATOM 2469 N N . GLU A 1 310 ? 29.575 83.164 -24.188 1.00 7.85 310 GLU A N 1
ATOM 2470 C CA . GLU A 1 310 ? 30.167 81.976 -23.536 1.00 7.12 310 GLU A CA 1
ATOM 2471 C C . GLU A 1 310 ? 29.174 81.297 -22.598 1.00 5.95 310 GLU A C 1
ATOM 2472 O O . GLU A 1 310 ? 29.248 81.417 -21.379 1.00 5.71 310 GLU A O 1
ATOM 2478 N N . LEU A 1 311 ? 28.224 80.602 -23.199 1.00 6.30 311 LEU A N 1
ATOM 2479 C CA . LEU A 1 311 ? 27.162 79.967 -22.452 1.00 5.39 311 LEU A CA 1
ATOM 2480 C C . LEU A 1 311 ? 27.701 78.902 -21.485 1.00 5.65 311 LEU A C 1
ATOM 2481 O O . LEU A 1 311 ? 27.261 78.812 -20.345 1.00 5.31 311 LEU A O 1
ATOM 2486 N N . GLU A 1 312 ? 28.650 78.082 -21.932 1.00 5.83 312 GLU A N 1
ATOM 2487 C CA . GLU A 1 312 ? 29.280 77.132 -20.982 1.00 5.34 312 GLU A CA 1
ATOM 2488 C C . GLU A 1 312 ? 29.850 77.810 -19.737 1.00 4.95 312 GLU A C 1
ATOM 2489 O O . GLU A 1 312 ? 29.702 77.285 -18.645 1.00 7.03 312 GLU A O 1
ATOM 2495 N N . GLU A 1 313 ? 30.499 78.958 -19.884 1.00 5.62 313 GLU A N 1
ATOM 2496 C CA . GLU A 1 313 ? 31.030 79.672 -18.730 1.00 6.25 313 GLU A CA 1
ATOM 2497 C C . GLU A 1 313 ? 29.907 80.115 -17.808 1.00 5.79 313 GLU A C 1
ATOM 2498 O O . GLU A 1 313 ? 30.062 80.102 -16.576 1.00 6.17 313 GLU A O 1
ATOM 2504 N N . LEU A 1 314 ? 28.777 80.510 -18.386 1.00 5.61 314 LEU A N 1
ATOM 2505 C CA . LEU A 1 314 ? 27.594 80.794 -17.564 1.00 6.08 314 LEU A CA 1
ATOM 2506 C C . LEU A 1 314 ? 27.187 79.560 -16.780 1.00 6.53 314 LEU A C 1
ATOM 2507 O O . LEU A 1 314 ? 26.984 79.626 -15.555 1.00 6.10 314 LEU A O 1
ATOM 2512 N N . LYS A 1 315 ? 27.074 78.428 -17.469 1.00 6.82 315 LYS A N 1
ATOM 2513 C CA . LYS A 1 315 ? 26.741 77.178 -16.791 1.00 7.24 315 LYS A CA 1
ATOM 2514 C C . LYS A 1 315 ? 27.684 76.853 -15.665 1.00 7.86 315 LYS A C 1
ATOM 2515 O O . LYS A 1 315 ? 27.220 76.542 -14.557 1.00 8.26 315 LYS A O 1
ATOM 2521 N N . VAL A 1 316 ? 28.989 76.901 -15.921 1.00 8.47 316 VAL A N 1
ATOM 2522 C CA . VAL A 1 316 ? 29.962 76.538 -14.907 1.00 10.28 316 VAL A CA 1
ATOM 2523 C C . VAL A 1 316 ? 29.789 77.423 -13.679 1.00 9.99 316 VAL A C 1
ATOM 2524 O O . VAL A 1 316 ? 29.964 76.959 -12.576 1.00 10.39 316 VAL A O 1
ATOM 2528 N N . MET A 1 317 ? 29.433 78.685 -13.863 1.00 9.23 317 MET A N 1
ATOM 2529 C CA . MET A 1 317 ? 29.249 79.572 -12.720 1.00 9.59 317 MET A CA 1
ATOM 2530 C C . MET A 1 317 ? 27.958 79.261 -11.974 1.00 8.41 317 MET A C 1
ATOM 2531 O O . MET A 1 317 ? 27.957 79.165 -10.750 1.00 8.30 317 MET A O 1
ATOM 2536 N N . GLN A 1 318 ? 26.877 79.087 -12.724 1.00 8.04 318 GLN A N 1
ATOM 2537 C CA . GLN A 1 318 ? 25.540 79.060 -12.157 1.00 7.66 318 GLN A CA 1
ATOM 2538 C C . GLN A 1 318 ? 25.242 77.724 -11.522 1.00 8.76 318 GLN A C 1
ATOM 2539 O O . GLN A 1 318 ? 24.337 77.646 -10.697 1.00 8.36 318 GLN A O 1
ATOM 2545 N N . THR A 1 319 ? 25.996 76.670 -11.882 1.00 9.00 319 THR A N 1
ATOM 2546 C CA . THR A 1 319 ? 25.849 75.405 -11.152 1.00 9.92 319 THR A CA 1
ATOM 2547 C C . THR A 1 319 ? 26.438 75.518 -9.751 1.00 9.74 319 THR A C 1
ATOM 2548 O O . THR A 1 319 ? 26.345 74.584 -8.971 1.00 10.74 319 THR A O 1
ATOM 2552 N N . HIS A 1 320 ? 27.103 76.634 -9.453 1.00 9.69 320 HIS A N 1
ATOM 2553 C CA . HIS A 1 320 ? 27.641 76.882 -8.106 1.00 9.63 320 HIS A CA 1
ATOM 2554 C C . HIS A 1 320 ? 26.776 77.829 -7.280 1.00 8.68 320 HIS A C 1
ATOM 2555 O O . HIS A 1 320 ? 27.196 78.226 -6.207 1.00 8.26 320 HIS A O 1
ATOM 2562 N N . TYR A 1 321 ? 25.588 78.188 -7.769 1.00 7.50 321 TYR A N 1
ATOM 2563 C CA . TYR A 1 321 ? 24.621 78.946 -6.964 1.00 7.74 321 TYR A CA 1
ATOM 2564 C C . TYR A 1 321 ? 23.323 78.164 -6.892 1.00 8.84 321 TYR A C 1
ATOM 2565 O O . TYR A 1 321 ? 22.886 77.568 -7.880 1.00 8.16 321 TYR A O 1
ATOM 2574 N N . ILE A 1 322 ? 22.723 78.121 -5.709 1.00 8.56 322 ILE A N 1
ATOM 2575 C CA . ILE A 1 322 ? 21.512 77.353 -5.528 1.00 9.22 322 ILE A CA 1
ATOM 2576 C C . ILE A 1 322 ? 20.376 78.154 -4.901 1.00 8.40 322 ILE A C 1
ATOM 2577 O O . ILE A 1 322 ? 20.599 79.161 -4.222 1.00 7.53 322 ILE A O 1
ATOM 2582 N N . LEU A 1 323 ? 19.164 77.674 -5.142 1.00 7.38 323 LEU A N 1
ATOM 2583 C CA . LEU A 1 323 ? 17.954 78.231 -4.612 1.00 7.34 323 LEU A CA 1
ATOM 2584 C C . LEU A 1 323 ? 17.248 77.084 -3.880 1.00 7.71 323 LEU A C 1
ATOM 2585 O O . LEU A 1 323 ? 16.866 76.064 -4.493 1.00 6.65 323 LEU A O 1
ATOM 2590 N N . MET A 1 324 ? 17.140 77.244 -2.566 1.00 7.21 324 MET A N 1
ATOM 2591 C CA . MET A 1 324 ? 16.551 76.260 -1.673 1.00 7.76 324 MET A CA 1
ATOM 2592 C C . MET A 1 324 ? 15.192 76.779 -1.220 1.00 7.82 324 MET A C 1
ATOM 2593 O O . MET A 1 324 ? 15.087 77.928 -0.820 1.00 7.59 324 MET A O 1
ATOM 2598 N N . LYS A 1 325 ? 14.135 75.969 -1.354 1.00 7.59 325 LYS A N 1
ATOM 2599 C CA . LYS A 1 325 ? 12.810 76.295 -0.810 1.00 7.89 325 LYS A CA 1
ATOM 2600 C C . LYS A 1 325 ? 12.400 75.203 0.172 1.00 8.32 325 LYS A C 1
ATOM 2601 O O . LYS A 1 325 ? 12.252 74.043 -0.211 1.00 8.62 325 LYS A O 1
ATOM 2607 N N . ALA A 1 326 ? 12.253 75.580 1.433 1.00 8.35 326 ALA A N 1
ATOM 2608 C CA . ALA A 1 326 ? 11.804 74.676 2.497 1.00 8.32 326 ALA A CA 1
ATOM 2609 C C . ALA A 1 326 ? 10.439 75.167 2.999 1.00 9.13 326 ALA A C 1
ATOM 2610 O O . ALA A 1 326 ? 10.250 76.346 3.301 1.00 8.65 326 ALA A O 1
ATOM 2612 N N . GLN A 1 327 ? 9.479 74.259 3.114 1.00 9.33 327 GLN A N 1
ATOM 2613 C CA . GLN A 1 327 ? 8.146 74.608 3.580 1.00 10.12 327 GLN A CA 1
ATOM 2614 C C . GLN A 1 327 ? 7.769 73.678 4.729 1.00 11.37 327 GLN A C 1
ATOM 2615 O O . GLN A 1 327 ? 8.098 72.487 4.698 1.00 11.54 327 GLN A O 1
ATOM 2621 N N . TRP A 1 328 ? 7.105 74.244 5.729 1.00 11.87 328 TRP A N 1
ATOM 2622 C CA . TRP A 1 328 ? 6.625 73.488 6.887 1.00 12.80 328 TRP A CA 1
ATOM 2623 C C . TRP A 1 328 ? 5.284 74.041 7.357 1.00 14.18 328 TRP A C 1
ATOM 2624 O O . TRP A 1 328 ? 4.900 75.163 7.022 1.00 12.81 328 TRP A O 1
ATOM 2635 N N . HIS A 1 329 ? 4.568 73.248 8.146 1.00 15.18 329 HIS A N 1
ATOM 2636 C CA . HIS A 1 329 ? 3.326 73.703 8.746 1.00 16.96 329 HIS A CA 1
ATOM 2637 C C . HIS A 1 329 ? 3.093 72.884 10.011 1.00 17.70 329 HIS A C 1
ATOM 2638 O O . HIS A 1 329 ? 2.771 71.700 9.893 1.00 19.85 329 HIS A O 1
ATOM 2645 N N . GLU B 1 2 ? -30.969 93.239 -31.830 1.00 31.82 2 GLU B N 1
ATOM 2646 C CA . GLU B 1 2 ? -32.265 93.336 -31.090 1.00 31.82 2 GLU B CA 1
ATOM 2647 C C . GLU B 1 2 ? -32.086 94.055 -29.729 1.00 30.98 2 GLU B C 1
ATOM 2648 O O . GLU B 1 2 ? -31.221 93.698 -28.919 1.00 30.39 2 GLU B O 1
ATOM 2654 N N . ARG B 1 3 ? -32.924 95.063 -29.496 1.00 29.54 3 ARG B N 1
ATOM 2655 C CA . ARG B 1 3 ? -32.785 95.959 -28.346 1.00 28.99 3 ARG B CA 1
ATOM 2656 C C . ARG B 1 3 ? -32.927 95.235 -27.018 1.00 27.39 3 ARG B C 1
ATOM 2657 O O . ARG B 1 3 ? -32.224 95.549 -26.063 1.00 26.82 3 ARG B O 1
ATOM 2665 N N . ILE B 1 4 ? -33.847 94.278 -26.962 1.00 25.52 4 ILE B N 1
ATOM 2666 C CA . ILE B 1 4 ? -34.137 93.566 -25.726 1.00 24.55 4 ILE B CA 1
ATOM 2667 C C . ILE B 1 4 ? -32.932 92.737 -25.282 1.00 22.83 4 ILE B C 1
ATOM 2668 O O . ILE B 1 4 ? -32.642 92.687 -24.094 1.00 21.58 4 ILE B O 1
ATOM 2673 N N . ILE B 1 5 ? -32.222 92.119 -26.231 1.00 21.20 5 ILE B N 1
ATOM 2674 C CA . ILE B 1 5 ? -31.066 91.281 -25.886 1.00 20.21 5 ILE B CA 1
ATOM 2675 C C . ILE B 1 5 ? -29.905 92.151 -25.433 1.00 19.07 5 ILE B C 1
ATOM 2676 O O . ILE B 1 5 ? -29.183 91.792 -24.492 1.00 18.42 5 ILE B O 1
ATOM 2681 N N . GLN B 1 6 ? -29.746 93.292 -26.103 1.00 17.70 6 GLN B N 1
ATOM 2682 C CA . GLN B 1 6 ? -28.783 94.306 -25.695 1.00 16.72 6 GLN B CA 1
ATOM 2683 C C . GLN B 1 6 ? -29.074 94.813 -24.293 1.00 15.87 6 GLN B C 1
ATOM 2684 O O . GLN B 1 6 ? -28.157 95.079 -23.564 1.00 14.87 6 GLN B O 1
ATOM 2690 N N . GLN B 1 7 ? -30.347 94.915 -23.907 1.00 15.47 7 GLN B N 1
ATOM 2691 C CA . GLN B 1 7 ? -30.713 95.469 -22.574 1.00 15.15 7 GLN B CA 1
ATOM 2692 C C . GLN B 1 7 ? -30.482 94.547 -21.359 1.00 14.63 7 GLN B C 1
ATOM 2693 O O . GLN B 1 7 ? -30.585 94.978 -20.198 1.00 13.69 7 GLN B O 1
ATOM 2699 N N . THR B 1 8 ? -30.164 93.279 -21.621 1.00 13.20 8 THR B N 1
ATOM 2700 C CA . THR B 1 8 ? -29.767 92.357 -20.557 1.00 11.98 8 THR B CA 1
ATOM 2701 C C . THR B 1 8 ? -28.465 92.792 -19.916 1.00 11.69 8 THR B C 1
ATOM 2702 O O . THR B 1 8 ? -28.155 92.372 -18.803 1.00 11.56 8 THR B O 1
ATOM 2706 N N . ASP B 1 9 ? -27.678 93.598 -20.624 1.00 10.82 9 ASP B N 1
ATOM 2707 C CA . ASP B 1 9 ? -26.474 94.171 -20.030 1.00 11.07 9 ASP B CA 1
ATOM 2708 C C . ASP B 1 9 ? -26.788 95.102 -18.859 1.00 11.09 9 ASP B C 1
ATOM 2709 O O . ASP B 1 9 ? -25.967 95.256 -17.973 1.00 9.73 9 ASP B O 1
ATOM 2714 N N . TYR B 1 10 ? -27.938 95.760 -18.883 1.00 12.07 10 TYR B N 1
ATOM 2715 C CA . TYR B 1 10 ? -28.314 96.645 -17.775 1.00 13.39 10 TYR B CA 1
ATOM 2716 C C . TYR B 1 10 ? -28.438 95.854 -16.465 1.00 13.20 10 TYR B C 1
ATOM 2717 O O . TYR B 1 10 ? -28.008 96.314 -15.424 1.00 12.71 10 TYR B O 1
ATOM 2726 N N . ASP B 1 11 ? -29.005 94.664 -16.542 1.00 13.19 11 ASP B N 1
ATOM 2727 C CA . ASP B 1 11 ? -29.081 93.772 -15.388 1.00 14.45 11 ASP B CA 1
ATOM 2728 C C . ASP B 1 11 ? -27.675 93.364 -14.951 1.00 12.79 11 ASP B C 1
ATOM 2729 O O . ASP B 1 11 ? -27.373 93.377 -13.764 1.00 12.70 11 ASP B O 1
ATOM 2734 N N . ALA B 1 12 ? -26.816 93.022 -15.913 1.00 10.77 12 ALA B N 1
ATOM 2735 C CA . ALA B 1 12 ? -25.427 92.662 -15.588 1.00 9.38 12 ALA B CA 1
ATOM 2736 C C . ALA B 1 12 ? -24.677 93.776 -14.867 1.00 8.87 12 ALA B C 1
ATOM 2737 O O . ALA B 1 12 ? -24.037 93.547 -13.847 1.00 9.90 12 ALA B O 1
ATOM 2739 N N . LEU B 1 13 ? -24.773 94.987 -15.406 1.00 8.66 13 LEU B N 1
ATOM 2740 C CA . LEU B 1 13 ? -24.121 96.162 -14.827 1.00 9.01 13 LEU B CA 1
ATOM 2741 C C . LEU B 1 13 ? -24.705 96.531 -13.479 1.00 8.66 13 LEU B C 1
ATOM 2742 O O . LEU B 1 13 ? -23.945 96.870 -12.581 1.00 8.74 13 LEU B O 1
ATOM 2747 N N . SER B 1 14 ? -26.042 96.460 -13.328 1.00 8.69 14 SER B N 1
ATOM 2748 C CA . SER B 1 14 ? -26.693 96.694 -12.030 1.00 9.25 14 SER B CA 1
ATOM 2749 C C . SER B 1 14 ? -26.156 95.752 -10.978 1.00 8.68 14 SER B C 1
ATOM 2750 O O . SER B 1 14 ? -25.888 96.145 -9.831 1.00 8.81 14 SER B O 1
ATOM 2753 N N . CYS B 1 15 ? -25.991 94.503 -11.371 1.00 8.95 15 CYS B N 1
ATOM 2754 C CA . CYS B 1 15 ? -25.530 93.487 -10.432 1.00 10.23 15 CYS B CA 1
ATOM 2755 C C . CYS B 1 15 ? -24.066 93.751 -10.086 1.00 8.67 15 CYS B C 1
ATOM 2756 O O . CYS B 1 15 ? -23.649 93.662 -8.928 1.00 8.70 15 CYS B O 1
ATOM 2759 N N . LYS B 1 16 ? -23.269 94.068 -11.098 1.00 8.88 16 LYS B N 1
ATOM 2760 C CA . LYS B 1 16 ? -21.871 94.409 -10.871 1.00 7.87 16 LYS B CA 1
ATOM 2761 C C . LYS B 1 16 ? -21.735 95.568 -9.888 1.00 9.17 16 LYS B C 1
ATOM 2762 O O . LYS B 1 16 ? -20.947 95.526 -8.930 1.00 9.51 16 LYS B O 1
ATOM 2768 N N . LEU B 1 17 ? -22.500 96.634 -10.129 1.00 9.59 17 LEU B N 1
ATOM 2769 C CA . LEU B 1 17 ? -22.434 97.824 -9.299 1.00 9.73 17 LEU B CA 1
ATOM 2770 C C . LEU B 1 17 ? -22.932 97.550 -7.879 1.00 9.16 17 LEU B C 1
ATOM 2771 O O . LEU B 1 17 ? -22.409 98.101 -6.930 1.00 10.63 17 LEU B O 1
ATOM 2776 N N . ALA B 1 18 ? -23.963 96.723 -7.725 1.00 9.28 18 ALA B N 1
ATOM 2777 C CA . ALA B 1 18 ? -24.505 96.421 -6.402 1.00 9.52 18 ALA B CA 1
ATOM 2778 C C . ALA B 1 18 ? -23.504 95.626 -5.578 1.00 9.58 18 ALA B C 1
ATOM 2779 O O . ALA B 1 18 ? -23.341 95.874 -4.381 1.00 9.10 18 ALA B O 1
ATOM 2781 N N . ALA B 1 19 ? -22.807 94.702 -6.225 1.00 10.31 19 ALA B N 1
ATOM 2782 C CA . ALA B 1 19 ? -21.748 93.939 -5.542 1.00 11.31 19 ALA B CA 1
ATOM 2783 C C . ALA B 1 19 ? -20.584 94.805 -5.092 1.00 10.98 19 ALA B C 1
ATOM 2784 O O . ALA B 1 19 ? -19.980 94.551 -4.054 1.00 11.34 19 ALA B O 1
ATOM 2786 N N . ILE B 1 20 ? -20.248 95.815 -5.883 1.00 12.22 20 ILE B N 1
ATOM 2787 C CA . ILE B 1 20 ? -19.181 96.741 -5.530 1.00 12.64 20 ILE B CA 1
ATOM 2788 C C . ILE B 1 20 ? -19.638 97.676 -4.409 1.00 14.25 20 ILE B C 1
ATOM 2789 O O . ILE B 1 20 ? -18.880 97.960 -3.472 1.00 14.72 20 ILE B O 1
ATOM 2794 N N . SER B 1 21 ? -20.867 98.165 -4.534 1.00 15.72 21 SER B N 1
ATOM 2795 C CA . SER B 1 21 ? -21.514 99.001 -3.516 1.00 16.81 21 SER B CA 1
ATOM 2796 C C . SER B 1 21 ? -21.449 98.370 -2.126 1.00 16.86 21 SER B C 1
ATOM 2797 O O . SER B 1 21 ? -21.082 99.042 -1.156 1.00 17.51 21 SER B O 1
ATOM 2800 N N . VAL B 1 22 ? -21.791 97.085 -2.016 1.00 17.11 22 VAL B N 1
ATOM 2801 C CA . VAL B 1 22 ? -21.754 96.402 -0.723 1.00 17.09 22 VAL B CA 1
ATOM 2802 C C . VAL B 1 22 ? -20.314 95.970 -0.360 1.00 16.19 22 VAL B C 1
ATOM 2803 O O . VAL B 1 22 ? -20.100 95.494 0.759 1.00 17.63 22 VAL B O 1
ATOM 2807 N N . GLY B 1 23 ? -19.358 96.116 -1.281 1.00 13.19 23 GLY B N 1
ATOM 2808 C CA . GLY B 1 23 ? -17.943 95.819 -1.036 1.00 12.15 23 GLY B CA 1
ATOM 2809 C C . GLY B 1 23 ? -17.487 94.370 -1.271 1.00 10.74 23 GLY B C 1
ATOM 2810 O O . GLY B 1 23 ? -16.317 94.035 -1.058 1.00 9.96 23 GLY B O 1
ATOM 2811 N N . TYR B 1 24 ? -18.391 93.494 -1.700 1.00 9.13 24 TYR B N 1
ATOM 2812 C CA . TYR B 1 24 ? -17.982 92.128 -2.075 1.00 8.26 24 TYR B CA 1
ATOM 2813 C C . TYR B 1 24 ? -16.896 92.158 -3.153 1.00 7.94 24 TYR B C 1
ATOM 2814 O O . TYR B 1 24 ? -15.949 91.350 -3.160 1.00 6.99 24 TYR B O 1
ATOM 2823 N N . LEU B 1 25 ? -17.067 93.057 -4.114 1.00 7.88 25 LEU B N 1
ATOM 2824 C CA . LEU B 1 25 ? -16.022 93.355 -5.075 1.00 7.55 25 LEU B CA 1
ATOM 2825 C C . LEU B 1 25 ? -15.533 94.775 -4.789 1.00 7.37 25 LEU B C 1
ATOM 2826 O O . LEU B 1 25 ? -16.334 95.615 -4.375 1.00 8.79 25 LEU B O 1
ATOM 2831 N N . PRO B 1 26 ? -14.264 95.078 -5.034 1.00 7.43 26 PRO B N 1
ATOM 2832 C CA . PRO B 1 26 ? -13.256 94.118 -5.487 1.00 7.92 26 PRO B CA 1
ATOM 2833 C C . PRO B 1 26 ? -12.829 93.112 -4.415 1.00 8.11 26 PRO B C 1
ATOM 2834 O O . PRO B 1 26 ? -13.009 93.376 -3.229 1.00 8.95 26 PRO B O 1
ATOM 2838 N N . SER B 1 27 ? -12.334 91.949 -4.849 1.00 7.58 27 SER B N 1
ATOM 2839 C CA . SER B 1 27 ? -11.602 91.029 -4.003 1.00 7.51 27 SER B CA 1
ATOM 2840 C C . SER B 1 27 ? -10.126 91.113 -4.353 1.00 7.28 27 SER B C 1
ATOM 2841 O O . SER B 1 27 ? -9.683 90.574 -5.363 1.00 6.79 27 SER B O 1
ATOM 2844 N N . SER B 1 28 ? -9.348 91.802 -3.530 1.00 7.30 28 SER B N 1
ATOM 2845 C CA . SER B 1 28 ? -7.956 92.010 -3.885 1.00 8.61 28 SER B CA 1
ATOM 2846 C C . SER B 1 28 ? -7.215 90.664 -3.921 1.00 8.77 28 SER B C 1
ATOM 2847 O O . SER B 1 28 ? -6.321 90.488 -4.717 1.00 9.15 28 SER B O 1
ATOM 2850 N N . GLY B 1 29 ? -7.638 89.698 -3.118 1.00 9.02 29 GLY B N 1
ATOM 2851 C CA . GLY B 1 29 ? -7.029 88.379 -3.142 1.00 9.38 29 GLY B CA 1
ATOM 2852 C C . GLY B 1 29 ? -7.318 87.590 -4.405 1.00 9.05 29 GLY B C 1
ATOM 2853 O O . GLY B 1 29 ? -6.414 87.119 -5.081 1.00 10.93 29 GLY B O 1
ATOM 2854 N N . LEU B 1 30 ? -8.591 87.441 -4.721 1.00 9.29 30 LEU B N 1
ATOM 2855 C CA . LEU B 1 30 ? -9.022 86.563 -5.803 1.00 9.01 30 LEU B CA 1
ATOM 2856 C C . LEU B 1 30 ? -8.887 87.203 -7.162 1.00 8.36 30 LEU B C 1
ATOM 2857 O O . LEU B 1 30 ? -8.608 86.508 -8.156 1.00 8.95 30 LEU B O 1
ATOM 2862 N N . GLN B 1 31 ? -9.097 88.515 -7.234 1.00 8.11 31 GLN B N 1
ATOM 2863 C CA . GLN B 1 31 ? -8.845 89.272 -8.476 1.00 7.56 31 GLN B CA 1
ATOM 2864 C C . GLN B 1 31 ? -7.392 89.742 -8.621 1.00 7.41 31 GLN B C 1
ATOM 2865 O O . GLN B 1 31 ? -7.013 90.343 -9.633 1.00 6.41 31 GLN B O 1
ATOM 2871 N N . ARG B 1 32 ? -6.564 89.454 -7.619 1.00 8.14 32 ARG B N 1
ATOM 2872 C CA . ARG B 1 32 ? -5.120 89.755 -7.656 1.00 7.53 32 ARG B CA 1
ATOM 2873 C C . ARG B 1 32 ? -4.804 91.240 -7.878 1.00 8.17 32 ARG B C 1
ATOM 2874 O O . ARG B 1 32 ? -3.898 91.616 -8.630 1.00 8.17 32 ARG B O 1
ATOM 2882 N N . LEU B 1 33 ? -5.571 92.083 -7.211 1.00 7.49 33 LEU B N 1
ATOM 2883 C CA . LEU B 1 33 ? -5.431 93.519 -7.354 1.00 7.66 33 LEU B CA 1
ATOM 2884 C C . LEU B 1 33 ? -4.488 94.112 -6.311 1.00 7.76 33 LEU B C 1
ATOM 2885 O O . LEU B 1 33 ? -4.476 93.709 -5.143 1.00 7.37 33 LEU B O 1
ATOM 2890 N N . SER B 1 34 ? -3.758 95.137 -6.739 1.00 7.54 34 SER B N 1
ATOM 2891 C CA . SER B 1 34 ? -2.903 95.910 -5.856 1.00 8.08 34 SER B CA 1
ATOM 2892 C C . SER B 1 34 ? -3.725 96.851 -4.983 1.00 7.64 34 SER B C 1
ATOM 2893 O O . SER B 1 34 ? -4.944 96.941 -5.130 1.00 8.67 34 SER B O 1
ATOM 2896 N N . VAL B 1 35 ? -3.077 97.533 -4.042 1.00 7.64 35 VAL B N 1
ATOM 2897 C CA . VAL B 1 35 ? -3.755 98.545 -3.249 1.00 8.19 35 VAL B CA 1
ATOM 2898 C C . VAL B 1 35 ? -4.410 99.571 -4.180 1.00 8.41 35 VAL B C 1
ATOM 2899 O O . VAL B 1 35 ? -5.592 99.871 -4.049 1.00 8.63 35 VAL B O 1
ATOM 2903 N N . ASP B 1 36 ? -3.644 100.068 -5.126 1.00 8.93 36 ASP B N 1
ATOM 2904 C CA . ASP B 1 36 ? -4.105 101.169 -5.978 1.00 10.39 36 ASP B CA 1
ATOM 2905 C C . ASP B 1 36 ? -5.173 100.686 -6.949 1.00 9.93 36 ASP B C 1
ATOM 2906 O O . ASP B 1 36 ? -6.116 101.405 -7.209 1.00 9.80 36 ASP B O 1
ATOM 2911 N N . LEU B 1 37 ? -5.031 99.468 -7.479 1.00 9.87 37 LEU B N 1
ATOM 2912 C CA . LEU B 1 37 ? -5.997 98.954 -8.443 1.00 9.40 37 LEU B CA 1
ATOM 2913 C C . LEU B 1 37 ? -7.293 98.520 -7.782 1.00 9.18 37 LEU B C 1
ATOM 2914 O O . LEU B 1 37 ? -8.325 98.529 -8.442 1.00 8.86 37 LEU B O 1
ATOM 2919 N N . SER B 1 38 ? -7.258 98.141 -6.496 1.00 8.57 38 SER B N 1
ATOM 2920 C CA . SER B 1 38 ? -8.477 97.855 -5.752 1.00 9.24 38 SER B CA 1
ATOM 2921 C C . SER B 1 38 ? -9.298 99.137 -5.642 1.00 9.74 38 SER B C 1
ATOM 2922 O O . SER B 1 38 ? -10.514 99.112 -5.811 1.00 10.11 38 SER B O 1
ATOM 2925 N N . LYS B 1 39 ? -8.614 100.256 -5.401 1.00 9.72 39 LYS B N 1
ATOM 2926 C CA . LYS B 1 39 ? -9.273 101.550 -5.298 1.00 11.02 39 LYS B CA 1
ATOM 2927 C C . LYS B 1 39 ? -9.833 101.963 -6.663 1.00 10.03 39 LYS B C 1
ATOM 2928 O O . LYS B 1 39 ? -10.995 102.356 -6.762 1.00 10.29 39 LYS B O 1
ATOM 2934 N N . LYS B 1 40 ? -9.013 101.843 -7.692 1.00 9.98 40 LYS B N 1
ATOM 2935 C CA . LYS B 1 40 ? -9.410 102.185 -9.066 1.00 10.47 40 LYS B CA 1
ATOM 2936 C C . LYS B 1 40 ? -10.593 101.349 -9.552 1.00 10.26 40 LYS B C 1
ATOM 2937 O O . LYS B 1 40 ? -11.498 101.850 -10.196 1.00 9.59 40 LYS B O 1
ATOM 2943 N N . TYR B 1 41 ? -10.601 100.063 -9.227 1.00 9.97 41 TYR B N 1
ATOM 2944 C CA . TYR B 1 41 ? -11.725 99.214 -9.595 1.00 9.53 41 TYR B CA 1
ATOM 2945 C C . TYR B 1 41 ? -13.059 99.850 -9.183 1.00 9.47 41 TYR B C 1
ATOM 2946 O O . TYR B 1 41 ? -13.951 99.996 -9.995 1.00 9.48 41 TYR B O 1
ATOM 2955 N N . THR B 1 42 ? -13.165 100.299 -7.939 1.00 8.92 42 THR B N 1
ATOM 2956 C CA . THR B 1 42 ? -14.382 100.916 -7.472 1.00 9.34 42 THR B CA 1
ATOM 2957 C C . THR B 1 42 ? -14.619 102.248 -8.190 1.00 8.93 42 THR B C 1
ATOM 2958 O O . THR B 1 42 ? -15.726 102.515 -8.635 1.00 8.41 42 THR B O 1
ATOM 2962 N N . GLU B 1 43 ? -13.580 103.076 -8.284 1.00 8.96 43 GLU B N 1
ATOM 2963 C CA . GLU B 1 43 ? -13.699 104.416 -8.866 1.00 9.52 43 GLU B CA 1
ATOM 2964 C C . GLU B 1 43 ? -14.108 104.384 -10.344 1.00 8.83 43 GLU B C 1
ATOM 2965 O O . GLU B 1 43 ? -14.919 105.207 -10.811 1.00 8.64 43 GLU B O 1
ATOM 2971 N N . TRP B 1 44 ? -13.561 103.427 -11.085 1.00 9.33 44 TRP B N 1
ATOM 2972 C CA . TRP B 1 44 ? -13.887 103.273 -12.486 1.00 7.87 44 TRP B CA 1
ATOM 2973 C C . TRP B 1 44 ? -15.359 102.901 -12.673 1.00 8.32 44 TRP B C 1
ATOM 2974 O O . TRP B 1 44 ? -16.047 103.418 -13.573 1.00 8.45 44 TRP B O 1
ATOM 2985 N N . HIS B 1 45 ? -15.845 101.978 -11.847 1.00 7.96 45 HIS B N 1
ATOM 2986 C CA . HIS B 1 45 ? -17.240 101.578 -11.947 1.00 7.40 45 HIS B CA 1
ATOM 2987 C C . HIS B 1 45 ? -18.168 102.720 -11.543 1.00 8.68 45 HIS B C 1
ATOM 2988 O O . HIS B 1 45 ? -19.209 102.936 -12.168 1.00 7.78 45 HIS B O 1
ATOM 2995 N N . ARG B 1 46 ? -17.802 103.451 -10.489 1.00 9.24 46 ARG B N 1
ATOM 2996 C CA . ARG B 1 46 ? -18.610 104.595 -10.060 1.00 10.32 46 ARG B CA 1
ATOM 2997 C C . ARG B 1 46 ? -18.672 105.663 -11.184 1.00 9.58 46 ARG B C 1
ATOM 2998 O O . ARG B 1 46 ? -19.735 106.241 -11.455 1.00 9.20 46 ARG B O 1
ATOM 3006 N N . SER B 1 47 ? -17.537 105.919 -11.825 1.00 8.63 47 SER B N 1
ATOM 3007 C CA . SER B 1 47 ? -17.487 106.859 -12.947 1.00 9.09 47 SER B CA 1
ATOM 3008 C C . SER B 1 47 ? -18.332 106.391 -14.126 1.00 8.49 47 SER B C 1
ATOM 3009 O O . SER B 1 47 ? -19.026 107.191 -14.765 1.00 7.09 47 SER B O 1
ATOM 3012 N N . TYR B 1 48 ? -18.300 105.086 -14.394 1.00 7.89 48 TYR B N 1
ATOM 3013 C CA . TYR B 1 48 ? -19.068 104.495 -15.472 1.00 7.29 48 TYR B CA 1
ATOM 3014 C C . TYR B 1 48 ? -20.564 104.764 -15.272 1.00 7.98 48 TYR B C 1
ATOM 3015 O O . TYR B 1 48 ? -21.249 105.126 -16.207 1.00 7.15 48 TYR B O 1
ATOM 3024 N N . LEU B 1 49 ? -21.058 104.616 -14.048 1.00 7.30 49 LEU B N 1
ATOM 3025 C CA . LEU B 1 49 ? -22.466 104.811 -13.758 1.00 8.54 49 LEU B CA 1
ATOM 3026 C C . LEU B 1 49 ? -22.855 106.276 -13.914 1.00 8.77 49 LEU B C 1
ATOM 3027 O O . LEU B 1 49 ? -23.912 106.582 -14.480 1.00 10.80 49 LEU B O 1
ATOM 3032 N N . ILE B 1 50 ? -22.027 107.161 -13.380 1.00 10.42 50 ILE B N 1
ATOM 3033 C CA . ILE B 1 50 ? -22.323 108.608 -13.418 1.00 11.08 50 ILE B CA 1
ATOM 3034 C C . ILE B 1 50 ? -22.278 109.039 -14.864 1.00 10.71 50 ILE B C 1
ATOM 3035 O O . ILE B 1 50 ? -23.050 109.904 -15.305 1.00 10.71 50 ILE B O 1
ATOM 3040 N N . THR B 1 51 ? -21.382 108.423 -15.624 1.00 9.71 51 THR B N 1
ATOM 3041 C CA . THR B 1 51 ? -21.225 108.824 -17.013 1.00 9.39 51 THR B CA 1
ATOM 3042 C C . THR B 1 51 ? -22.375 108.267 -17.859 1.00 9.07 51 THR B C 1
ATOM 3043 O O . THR B 1 51 ? -22.867 108.951 -18.780 1.00 9.07 51 THR B O 1
ATOM 3047 N N . LEU B 1 52 ? -22.828 107.050 -17.539 1.00 9.08 52 LEU B N 1
ATOM 3048 C CA . LEU B 1 52 ? -24.044 106.490 -18.143 1.00 9.69 52 LEU B CA 1
ATOM 3049 C C . LEU B 1 52 ? -25.227 107.475 -17.982 1.00 10.15 52 LEU B C 1
ATOM 3050 O O . LEU B 1 52 ? -25.957 107.713 -18.923 1.00 10.05 52 LEU B O 1
ATOM 3055 N N . LYS B 1 53 ? -25.394 108.039 -16.789 1.00 10.51 53 LYS B N 1
ATOM 3056 C CA . LYS B 1 53 ? -26.485 108.979 -16.536 1.00 11.05 53 LYS B CA 1
ATOM 3057 C C . LYS B 1 53 ? -26.437 110.122 -17.527 1.00 10.31 53 LYS B C 1
ATOM 3058 O O . LYS B 1 53 ? -27.476 110.552 -18.061 1.00 12.08 53 LYS B O 1
ATOM 3064 N N . LYS B 1 54 ? -25.240 110.599 -17.797 1.00 9.78 54 LYS B N 1
ATOM 3065 C CA . LYS B 1 54 ? -25.068 111.686 -18.740 1.00 10.04 54 LYS B CA 1
ATOM 3066 C C . LYS B 1 54 ? -25.555 111.318 -20.141 1.00 9.78 54 LYS B C 1
ATOM 3067 O O . LYS B 1 54 ? -26.168 112.162 -20.828 1.00 9.68 54 LYS B O 1
ATOM 3073 N N . PHE B 1 55 ? -25.323 110.071 -20.556 1.00 8.24 55 PHE B N 1
ATOM 3074 C CA . PHE B 1 55 ? -25.705 109.598 -21.891 1.00 7.92 55 PHE B CA 1
ATOM 3075 C C . PHE B 1 55 ? -27.106 109.029 -22.077 1.00 8.85 55 PHE B C 1
ATOM 3076 O O . PHE B 1 55 ? -27.588 108.993 -23.202 1.00 8.44 55 PHE B O 1
ATOM 3084 N N . SER B 1 56 ? -27.760 108.601 -20.999 1.00 9.62 56 SER B N 1
ATOM 3085 C CA . SER B 1 56 ? -29.099 108.033 -21.090 1.00 10.75 56 SER B CA 1
ATOM 3086 C C . SER B 1 56 ? -29.812 108.071 -19.752 1.00 11.93 56 SER B C 1
ATOM 3087 O O . SER B 1 56 ? -29.492 107.306 -18.832 1.00 11.67 56 SER B O 1
ATOM 3090 N N . ARG B 1 57 ? -30.798 108.949 -19.645 1.00 13.39 57 ARG B N 1
ATOM 3091 C CA . ARG B 1 57 ? -31.684 108.938 -18.483 1.00 15.14 57 ARG B CA 1
ATOM 3092 C C . ARG B 1 57 ? -32.405 107.595 -18.368 1.00 14.79 57 ARG B C 1
ATOM 3093 O O . ARG B 1 57 ? -32.574 107.092 -17.251 1.00 15.24 57 ARG B O 1
ATOM 3101 N N . ARG B 1 58 ? -32.802 107.003 -19.490 1.00 14.40 58 ARG B N 1
ATOM 3102 C CA . ARG B 1 58 ? -33.599 105.783 -19.447 1.00 15.05 58 ARG B CA 1
ATOM 3103 C C . ARG B 1 58 ? -32.764 104.647 -18.896 1.00 15.19 58 ARG B C 1
ATOM 3104 O O . ARG B 1 58 ? -33.183 103.958 -17.959 1.00 14.41 58 ARG B O 1
ATOM 3112 N N . ALA B 1 59 ? -31.571 104.475 -19.472 1.00 13.91 59 ALA B N 1
ATOM 3113 C CA . ALA B 1 59 ? -30.697 103.366 -19.100 1.00 14.13 59 ALA B CA 1
ATOM 3114 C C . ALA B 1 59 ? -30.233 103.526 -17.654 1.00 14.15 59 ALA B C 1
ATOM 3115 O O . ALA B 1 59 ? -30.206 102.548 -16.895 1.00 13.76 59 ALA B O 1
ATOM 3117 N N . PHE B 1 60 ? -29.871 104.751 -17.278 1.00 13.87 60 PHE B N 1
ATOM 3118 C CA . PHE B 1 60 ? -29.451 105.029 -15.928 1.00 14.55 60 PHE B CA 1
ATOM 3119 C C . PHE B 1 60 ? -30.529 104.705 -14.915 1.00 14.76 60 PHE B C 1
ATOM 3120 O O . PHE B 1 60 ? -30.213 104.191 -13.847 1.00 15.06 60 PHE B O 1
ATOM 3128 N N . GLY B 1 61 ? -31.785 105.035 -15.222 1.00 15.30 61 GLY B N 1
ATOM 3129 C CA . GLY B 1 61 ? -32.886 104.732 -14.325 1.00 15.45 61 GLY B CA 1
ATOM 3130 C C . GLY B 1 61 ? -33.069 103.240 -14.121 1.00 15.71 61 GLY B C 1
ATOM 3131 O O . GLY B 1 61 ? -33.278 102.784 -12.996 1.00 16.27 61 GLY B O 1
ATOM 3132 N N . LYS B 1 62 ? -32.990 102.477 -15.199 1.00 15.86 62 LYS B N 1
ATOM 3133 C CA . LYS B 1 62 ? -33.133 101.024 -15.112 1.00 16.89 62 LYS B CA 1
ATOM 3134 C C . LYS B 1 62 ? -32.015 100.418 -14.283 1.00 16.16 62 LYS B C 1
ATOM 3135 O O . LYS B 1 62 ? -32.278 99.571 -13.430 1.00 16.16 62 LYS B O 1
ATOM 3141 N N . VAL B 1 63 ? -30.783 100.868 -14.510 1.00 16.16 63 VAL B N 1
ATOM 3142 C CA . VAL B 1 63 ? -29.620 100.348 -13.775 1.00 16.26 63 VAL B CA 1
ATOM 3143 C C . VAL B 1 63 ? -29.671 100.748 -12.307 1.00 17.56 63 VAL B C 1
ATOM 3144 O O . VAL B 1 63 ? -29.468 99.911 -11.425 1.00 17.89 63 VAL B O 1
ATOM 3148 N N . ASP B 1 64 ? -29.950 102.027 -12.056 1.00 19.13 64 ASP B N 1
ATOM 3149 C CA . ASP B 1 64 ? -30.035 102.583 -10.706 1.00 20.87 64 ASP B CA 1
ATOM 3150 C C . ASP B 1 64 ? -31.082 101.902 -9.838 1.00 21.21 64 ASP B C 1
ATOM 3151 O O . ASP B 1 64 ? -30.821 101.619 -8.669 1.00 22.77 64 ASP B O 1
ATOM 3156 N N . LYS B 1 65 ? -32.262 101.658 -10.400 1.00 22.12 65 LYS B N 1
ATOM 3157 C CA . LYS B 1 65 ? -33.363 101.054 -9.661 1.00 23.17 65 LYS B CA 1
ATOM 3158 C C . LYS B 1 65 ? -33.011 99.599 -9.351 1.00 22.72 65 LYS B C 1
ATOM 3159 O O . LYS B 1 65 ? -33.237 99.127 -8.241 1.00 22.66 65 LYS B O 1
ATOM 3165 N N . ALA B 1 66 ? -32.441 98.902 -10.332 1.00 22.08 66 ALA B N 1
ATOM 3166 C CA . ALA B 1 66 ? -32.056 97.501 -10.159 1.00 22.29 66 ALA B CA 1
ATOM 3167 C C . ALA B 1 66 ? -30.930 97.339 -9.119 1.00 22.84 66 ALA B C 1
ATOM 3168 O O . ALA B 1 66 ? -30.910 96.379 -8.349 1.00 22.92 66 ALA B O 1
ATOM 3170 N N . MET B 1 67 ? -30.018 98.300 -9.084 1.00 23.30 67 MET B N 1
ATOM 3171 C CA . MET B 1 67 ? -28.852 98.269 -8.214 1.00 24.31 67 MET B CA 1
ATOM 3172 C C . MET B 1 67 ? -29.246 98.461 -6.752 1.00 25.23 67 MET B C 1
ATOM 3173 O O . MET B 1 67 ? -28.784 97.738 -5.860 1.00 24.24 67 MET B O 1
ATOM 3178 N N . ARG B 1 68 ? -30.108 99.447 -6.524 1.00 26.08 68 ARG B N 1
ATOM 3179 C CA . ARG B 1 68 ? -30.611 99.779 -5.187 1.00 27.40 68 ARG B CA 1
ATOM 3180 C C . ARG B 1 68 ? -31.471 98.678 -4.556 1.00 27.63 68 ARG B C 1
ATOM 3181 O O . ARG B 1 68 ? -31.559 98.591 -3.325 1.00 28.81 68 ARG B O 1
ATOM 3189 N N . SER B 1 69 ? -32.098 97.856 -5.397 1.00 27.38 69 SER B N 1
ATOM 3190 C CA . SER B 1 69 ? -33.013 96.802 -4.960 1.00 27.46 69 SER B CA 1
ATOM 3191 C C . SER B 1 69 ? -32.405 95.388 -5.054 1.00 26.68 69 SER B C 1
ATOM 3192 O O . SER B 1 69 ? -33.136 94.381 -5.206 1.00 26.96 69 SER B O 1
ATOM 3195 N N . SER B 1 70 ? -31.081 95.303 -4.957 1.00 25.21 70 SER B N 1
ATOM 3196 C CA . SER B 1 70 ? -30.422 94.004 -4.968 1.00 24.32 70 SER B CA 1
ATOM 3197 C C . SER B 1 70 ? -30.513 93.410 -3.580 1.00 23.21 70 SER B C 1
ATOM 3198 O O . SER B 1 70 ? -30.858 94.098 -2.634 1.00 23.31 70 SER B O 1
ATOM 3201 N N . PHE B 1 71 ? -30.198 92.125 -3.465 1.00 21.30 71 PHE B N 1
ATOM 3202 C CA . PHE B 1 71 ? -30.139 91.480 -2.159 1.00 20.14 71 PHE B CA 1
ATOM 3203 C C . PHE B 1 71 ? -28.901 90.590 -2.007 1.00 18.00 71 PHE B C 1
ATOM 3204 O O . PHE B 1 71 ? -28.231 90.294 -2.993 1.00 16.95 71 PHE B O 1
ATOM 3212 N N . PRO B 1 72 ? -28.593 90.190 -0.774 1.00 16.04 72 PRO B N 1
ATOM 3213 C CA . PRO B 1 72 ? -27.405 89.396 -0.497 1.00 15.12 72 PRO B CA 1
ATOM 3214 C C . PRO B 1 72 ? -27.239 88.162 -1.384 1.00 13.39 72 PRO B C 1
ATOM 3215 O O . PRO B 1 72 ? -26.135 87.947 -1.832 1.00 12.80 72 PRO B O 1
ATOM 3219 N N . VAL B 1 73 ? -28.277 87.370 -1.632 1.00 12.78 73 VAL B N 1
ATOM 3220 C CA . VAL B 1 73 ? -28.104 86.178 -2.484 1.00 11.67 73 VAL B CA 1
ATOM 3221 C C . VAL B 1 73 ? -27.630 86.580 -3.907 1.00 11.66 73 VAL B C 1
ATOM 3222 O O . VAL B 1 73 ? -26.720 85.942 -4.460 1.00 10.67 73 VAL B O 1
ATOM 3226 N N . MET B 1 74 ? -28.190 87.665 -4.459 1.00 11.02 74 MET B N 1
ATOM 3227 C CA . MET B 1 74 ? -27.763 88.162 -5.759 1.00 11.96 74 MET B CA 1
ATOM 3228 C C . MET B 1 74 ? -26.338 88.704 -5.736 1.00 10.42 74 MET B C 1
ATOM 3229 O O . MET B 1 74 ? -25.603 88.459 -6.645 1.00 9.58 74 MET B O 1
ATOM 3234 N N . ASN B 1 75 ? -25.975 89.459 -4.709 1.00 9.53 75 ASN B N 1
ATOM 3235 C CA . ASN B 1 75 ? -24.634 90.016 -4.618 1.00 9.07 75 ASN B CA 1
ATOM 3236 C C . ASN B 1 75 ? -23.589 88.905 -4.506 1.00 8.18 75 ASN B C 1
ATOM 3237 O O . ASN B 1 75 ? -22.545 88.991 -5.113 1.00 7.56 75 ASN B O 1
ATOM 3242 N N . TYR B 1 76 ? -23.904 87.836 -3.774 1.00 7.80 76 TYR B N 1
ATOM 3243 C CA . TYR B 1 76 ? -22.990 86.704 -3.664 1.00 7.55 76 TYR B CA 1
ATOM 3244 C C . TYR B 1 76 ? -22.833 86.066 -5.025 1.00 7.38 76 TYR B C 1
ATOM 3245 O O . TYR B 1 76 ? -21.730 85.653 -5.404 1.00 6.63 76 TYR B O 1
ATOM 3254 N N . GLY B 1 77 ? -23.956 85.948 -5.735 1.00 6.59 77 GLY B N 1
ATOM 3255 C CA . GLY B 1 77 ? -23.969 85.402 -7.078 1.00 6.98 77 GLY B CA 1
ATOM 3256 C C . GLY B 1 77 ? -23.021 86.128 -8.015 1.00 7.11 77 GLY B C 1
ATOM 3257 O O . GLY B 1 77 ? -22.238 85.525 -8.766 1.00 6.89 77 GLY B O 1
ATOM 3258 N N . THR B 1 78 ? -23.088 87.449 -7.959 1.00 7.21 78 THR B N 1
ATOM 3259 C CA . THR B 1 78 ? -22.303 88.298 -8.838 1.00 6.64 78 THR B CA 1
ATOM 3260 C C . THR B 1 78 ? -20.828 88.205 -8.489 1.00 6.02 78 THR B C 1
ATOM 3261 O O . THR B 1 78 ? -19.984 88.179 -9.353 1.00 5.53 78 THR B O 1
ATOM 3265 N N . TYR B 1 79 ? -20.538 88.138 -7.201 1.00 5.77 79 TYR B N 1
ATOM 3266 C CA . TYR B 1 79 ? -19.181 87.969 -6.692 1.00 5.18 79 TYR B CA 1
ATOM 3267 C C . TYR B 1 79 ? -18.587 86.671 -7.234 1.00 5.59 79 TYR B C 1
ATOM 3268 O O . TYR B 1 79 ? -17.478 86.644 -7.776 1.00 4.27 79 TYR B O 1
ATOM 3277 N N . LEU B 1 80 ? -19.333 85.589 -7.096 1.00 5.26 80 LEU B N 1
ATOM 3278 C CA . LEU B 1 80 ? -18.840 84.255 -7.505 1.00 5.39 80 LEU B CA 1
ATOM 3279 C C . LEU B 1 80 ? -18.541 84.213 -8.991 1.00 4.42 80 LEU B C 1
ATOM 3280 O O . LEU B 1 80 ? -17.516 83.695 -9.434 1.00 4.73 80 LEU B O 1
ATOM 3285 N N . ARG B 1 81 ? -19.474 84.734 -9.743 1.00 4.68 81 ARG B N 1
ATOM 3286 C CA . ARG B 1 81 ? -19.411 84.809 -11.184 1.00 4.27 81 ARG B CA 1
ATOM 3287 C C . ARG B 1 81 ? -18.142 85.562 -11.587 1.00 4.11 81 ARG B C 1
ATOM 3288 O O . ARG B 1 81 ? -17.350 85.110 -12.405 1.00 3.93 81 ARG B O 1
ATOM 3296 N N . THR B 1 82 ? -17.922 86.709 -10.966 1.00 5.46 82 THR B N 1
ATOM 3297 C CA . THR B 1 82 ? -16.771 87.539 -11.290 1.00 5.50 82 THR B CA 1
ATOM 3298 C C . THR B 1 82 ? -15.429 86.956 -10.824 1.00 6.18 82 THR B C 1
ATOM 3299 O O . THR B 1 82 ? -14.462 86.973 -11.576 1.00 5.86 82 THR B O 1
ATOM 3303 N N . VAL B 1 83 ? -15.329 86.467 -9.596 1.00 5.80 83 VAL B N 1
ATOM 3304 C CA . VAL B 1 83 ? -14.043 85.908 -9.168 1.00 6.27 83 VAL B CA 1
ATOM 3305 C C . VAL B 1 83 ? -13.721 84.567 -9.818 1.00 6.28 83 VAL B C 1
ATOM 3306 O O . VAL B 1 83 ? -12.581 84.245 -10.012 1.00 7.31 83 VAL B O 1
ATOM 3310 N N . GLY B 1 84 ? -14.737 83.804 -10.198 1.00 6.78 84 GLY B N 1
ATOM 3311 C CA . GLY B 1 84 ? -14.509 82.524 -10.822 1.00 6.04 84 GLY B CA 1
ATOM 3312 C C . GLY B 1 84 ? -13.939 82.724 -12.210 1.00 5.57 84 GLY B C 1
ATOM 3313 O O . GLY B 1 84 ? -12.993 82.030 -12.582 1.00 5.14 84 GLY B O 1
ATOM 3314 N N . ILE B 1 85 ? -14.498 83.681 -12.969 1.00 5.12 85 ILE B N 1
ATOM 3315 C CA . ILE B 1 85 ? -13.992 83.976 -14.302 1.00 5.49 85 ILE B CA 1
ATOM 3316 C C . ILE B 1 85 ? -12.588 84.529 -14.167 1.00 5.28 85 ILE B C 1
ATOM 3317 O O . ILE B 1 85 ? -11.665 84.098 -14.873 1.00 5.90 85 ILE B O 1
ATOM 3322 N N . ASP B 1 86 ? -12.418 85.429 -13.206 1.00 5.84 86 ASP B N 1
ATOM 3323 C CA . ASP B 1 86 ? -11.134 86.117 -13.020 1.00 5.98 86 ASP B CA 1
ATOM 3324 C C . ASP B 1 86 ? -10.026 85.142 -12.656 1.00 6.20 86 ASP B C 1
ATOM 3325 O O . ASP B 1 86 ? -8.902 85.254 -13.147 1.00 6.18 86 ASP B O 1
ATOM 3330 N N . ALA B 1 87 ? -10.335 84.176 -11.805 1.00 6.98 87 ALA B N 1
ATOM 3331 C CA . ALA B 1 87 ? -9.349 83.180 -11.408 1.00 7.50 87 ALA B CA 1
ATOM 3332 C C . ALA B 1 87 ? -8.813 82.428 -12.629 1.00 7.74 87 ALA B C 1
ATOM 3333 O O . ALA B 1 87 ? -7.602 82.178 -12.735 1.00 8.05 87 ALA B O 1
ATOM 3335 N N . ALA B 1 88 ? -9.714 82.061 -13.539 1.00 7.03 88 ALA B N 1
ATOM 3336 C CA . ALA B 1 88 ? -9.352 81.355 -14.767 1.00 7.57 88 ALA B CA 1
ATOM 3337 C C . ALA B 1 88 ? -8.481 82.190 -15.711 1.00 7.26 88 ALA B C 1
ATOM 3338 O O . ALA B 1 88 ? -7.488 81.687 -16.261 1.00 6.07 88 ALA B O 1
ATOM 3340 N N . ILE B 1 89 ? -8.846 83.464 -15.864 1.00 6.33 89 ILE B N 1
ATOM 3341 C CA . ILE B 1 89 ? -8.099 84.399 -16.692 1.00 6.49 89 ILE B CA 1
ATOM 3342 C C . ILE B 1 89 ? -6.692 84.551 -16.116 1.00 7.03 89 ILE B C 1
ATOM 3343 O O . ILE B 1 89 ? -5.717 84.468 -16.837 1.00 7.29 89 ILE B O 1
ATOM 3348 N N . LEU B 1 90 ? -6.621 84.743 -14.802 1.00 6.78 90 LEU B N 1
ATOM 3349 C CA . LEU B 1 90 ? -5.384 85.129 -14.162 1.00 8.16 90 LEU B CA 1
ATOM 3350 C C . LEU B 1 90 ? -4.395 83.989 -14.205 1.00 9.01 90 LEU B C 1
ATOM 3351 O O . LEU B 1 90 ? -3.213 84.215 -14.413 1.00 8.62 90 LEU B O 1
ATOM 3356 N N . GLU B 1 91 ? -4.856 82.752 -14.045 1.00 10.12 91 GLU B N 1
ATOM 3357 C CA . GLU B 1 91 ? -3.916 81.629 -14.139 1.00 11.07 91 GLU B CA 1
ATOM 3358 C C . GLU B 1 91 ? -3.287 81.571 -15.523 1.00 10.23 91 GLU B C 1
ATOM 3359 O O . GLU B 1 91 ? -2.091 81.286 -15.658 1.00 9.54 91 GLU B O 1
ATOM 3365 N N . PHE B 1 92 ? -4.087 81.815 -16.562 1.00 9.10 92 PHE B N 1
ATOM 3366 C CA . PHE B 1 92 ? -3.600 81.730 -17.926 1.00 8.70 92 PHE B CA 1
ATOM 3367 C C . PHE B 1 92 ? -2.668 82.912 -18.275 1.00 8.49 92 PHE B C 1
ATOM 3368 O O . PHE B 1 92 ? -1.660 82.728 -18.956 1.00 8.37 92 PHE B O 1
ATOM 3376 N N . LEU B 1 93 ? -2.990 84.123 -17.810 1.00 9.50 93 LEU B N 1
ATOM 3377 C CA . LEU B 1 93 ? -2.150 85.288 -18.105 1.00 9.66 93 LEU B CA 1
ATOM 3378 C C . LEU B 1 93 ? -0.804 85.199 -17.407 1.00 10.40 93 LEU B C 1
ATOM 3379 O O . LEU B 1 93 ? 0.214 85.608 -17.953 1.00 11.25 93 LEU B O 1
ATOM 3384 N N . VAL B 1 94 ? -0.787 84.642 -16.203 1.00 11.44 94 VAL B N 1
ATOM 3385 C CA . VAL B 1 94 ? 0.445 84.472 -15.471 1.00 11.98 94 VAL B CA 1
ATOM 3386 C C . VAL B 1 94 ? 1.345 83.457 -16.188 1.00 12.85 94 VAL B C 1
ATOM 3387 O O . VAL B 1 94 ? 2.552 83.653 -16.258 1.00 12.28 94 VAL B O 1
ATOM 3391 N N . ALA B 1 95 ? 0.740 82.406 -16.744 1.00 13.47 95 ALA B N 1
ATOM 3392 C CA . ALA B 1 95 ? 1.464 81.346 -17.445 1.00 14.21 95 ALA B CA 1
ATOM 3393 C C . ALA B 1 95 ? 1.928 81.724 -18.861 1.00 14.88 95 ALA B C 1
ATOM 3394 O O . ALA B 1 95 ? 2.927 81.195 -19.343 1.00 14.86 95 ALA B O 1
ATOM 3396 N N . ASN B 1 96 ? 1.179 82.623 -19.506 1.00 15.20 96 ASN B N 1
ATOM 3397 C CA . ASN B 1 96 ? 1.363 83.036 -20.890 1.00 15.75 96 ASN B CA 1
ATOM 3398 C C . ASN B 1 96 ? 1.389 84.564 -20.900 1.00 17.13 96 ASN B C 1
ATOM 3399 O O . ASN B 1 96 ? 0.361 85.268 -20.919 1.00 18.66 96 ASN B O 1
ATOM 3404 N N . GLU B 1 97 ? 2.575 85.090 -20.832 1.00 17.71 97 GLU B N 1
ATOM 3405 C CA . GLU B 1 97 ? 2.741 86.519 -20.699 1.00 17.15 97 GLU B CA 1
ATOM 3406 C C . GLU B 1 97 ? 2.133 87.275 -21.887 1.00 16.22 97 GLU B C 1
ATOM 3407 O O . GLU B 1 97 ? 1.437 88.280 -21.710 1.00 15.81 97 GLU B O 1
ATOM 3413 N N . LYS B 1 98 ? 2.426 86.813 -23.091 1.00 14.94 98 LYS B N 1
ATOM 3414 C CA . LYS B 1 98 ? 1.863 87.418 -24.299 1.00 14.63 98 LYS B CA 1
ATOM 3415 C C . LYS B 1 98 ? 0.574 86.686 -24.692 1.00 13.59 98 LYS B C 1
ATOM 3416 O O . LYS B 1 98 ? 0.606 85.525 -25.076 1.00 12.84 98 LYS B O 1
ATOM 3422 N N . VAL B 1 99 ? -0.558 87.377 -24.585 1.00 12.37 99 VAL B N 1
ATOM 3423 C CA . VAL B 1 99 ? -1.883 86.770 -24.755 1.00 11.11 99 VAL B CA 1
ATOM 3424 C C . VAL B 1 99 ? -2.840 87.789 -25.375 1.00 9.81 99 VAL B C 1
ATOM 3425 O O . VAL B 1 99 ? -2.640 88.986 -25.253 1.00 9.12 99 VAL B O 1
ATOM 3429 N N . GLN B 1 100 ? -3.877 87.298 -26.022 1.00 8.30 100 GLN B N 1
ATOM 3430 C CA . GLN B 1 100 ? -4.964 88.129 -26.512 1.00 8.55 100 GLN B CA 1
ATOM 3431 C C . GLN B 1 100 ? -6.260 87.614 -25.874 1.00 8.86 100 GLN B C 1
ATOM 3432 O O . GLN B 1 100 ? -6.469 86.412 -25.745 1.00 9.71 100 GLN B O 1
ATOM 3438 N N . VAL B 1 101 ? -7.085 88.531 -25.385 1.00 8.17 101 VAL B N 1
ATOM 3439 C CA . VAL B 1 101 ? -8.381 88.201 -24.809 1.00 7.60 101 VAL B CA 1
ATOM 3440 C C . VAL B 1 101 ? -9.445 88.712 -25.751 1.00 7.67 101 VAL B C 1
ATOM 3441 O O . VAL B 1 101 ? -9.380 89.845 -26.221 1.00 6.94 101 VAL B O 1
ATOM 3445 N N . VAL B 1 102 ? -10.420 87.870 -26.044 1.00 6.43 102 VAL B N 1
ATOM 3446 C CA . VAL B 1 102 ? -11.558 88.275 -26.857 1.00 6.94 102 VAL B CA 1
ATOM 3447 C C . VAL B 1 102 ? -12.793 88.082 -25.979 1.00 6.42 102 VAL B C 1
ATOM 3448 O O . VAL B 1 102 ? -13.132 86.976 -25.580 1.00 5.07 102 VAL B O 1
ATOM 3452 N N . ASN B 1 103 ? -13.446 89.189 -25.663 1.00 6.26 103 ASN B N 1
ATOM 3453 C CA . ASN B 1 103 ? -14.634 89.183 -24.828 1.00 6.33 103 ASN B CA 1
ATOM 3454 C C . ASN B 1 103 ? -15.880 89.348 -25.676 1.00 6.03 103 ASN B C 1
ATOM 3455 O O . ASN B 1 103 ? -16.180 90.445 -26.177 1.00 6.24 103 ASN B O 1
ATOM 3460 N N . LEU B 1 104 ? -16.557 88.223 -25.887 1.00 5.79 104 LEU B N 1
ATOM 3461 C CA . LEU B 1 104 ? -17.726 88.098 -26.743 1.00 5.46 104 LEU B CA 1
ATOM 3462 C C . LEU B 1 104 ? -18.976 88.510 -25.994 1.00 5.24 104 LEU B C 1
ATOM 3463 O O . LEU B 1 104 ? -19.314 87.935 -24.953 1.00 4.23 104 LEU B O 1
ATOM 3468 N N . GLY B 1 105 ? -19.686 89.521 -26.501 1.00 5.27 105 GLY B N 1
ATOM 3469 C CA . GLY B 1 105 ? -20.831 90.036 -25.783 1.00 5.04 105 GLY B CA 1
ATOM 3470 C C . GLY B 1 105 ? -20.424 90.743 -24.503 1.00 5.43 105 GLY B C 1
ATOM 3471 O O . GLY B 1 105 ? -21.002 90.521 -23.444 1.00 5.48 105 GLY B O 1
ATOM 3472 N N . CYS B 1 106 ? -19.440 91.641 -24.613 1.00 4.52 106 CYS B N 1
ATOM 3473 C CA . CYS B 1 106 ? -18.804 92.228 -23.445 1.00 5.04 106 CYS B CA 1
ATOM 3474 C C . CYS B 1 106 ? -19.667 93.143 -22.628 1.00 5.01 106 CYS B C 1
ATOM 3475 O O . CYS B 1 106 ? -19.353 93.400 -21.449 1.00 5.62 106 CYS B O 1
ATOM 3478 N N . GLY B 1 107 ? -20.715 93.691 -23.239 1.00 4.92 107 GLY B N 1
ATOM 3479 C CA . GLY B 1 107 ? -21.505 94.699 -22.583 1.00 5.53 107 GLY B CA 1
ATOM 3480 C C . GLY B 1 107 ? -20.626 95.757 -21.894 1.00 5.84 107 GLY B C 1
ATOM 3481 O O . GLY B 1 107 ? -19.646 96.263 -22.472 1.00 6.49 107 GLY B O 1
ATOM 3482 N N . SER B 1 108 ? -20.977 96.074 -20.649 1.00 5.95 108 SER B N 1
ATOM 3483 C CA . SER B 1 108 ? -20.316 97.110 -19.855 1.00 5.79 108 SER B CA 1
ATOM 3484 C C . SER B 1 108 ? -19.145 96.592 -19.037 1.00 5.66 108 SER B C 1
ATOM 3485 O O . SER B 1 108 ? -18.754 97.239 -18.069 1.00 6.78 108 SER B O 1
ATOM 3488 N N . ASP B 1 109 ? -18.627 95.410 -19.375 1.00 4.69 109 ASP B N 1
ATOM 3489 C CA . ASP B 1 109 ? -17.591 94.775 -18.567 1.00 5.16 109 ASP B CA 1
ATOM 3490 C C . ASP B 1 109 ? -16.376 95.695 -18.515 1.00 4.82 109 ASP B C 1
ATOM 3491 O O . ASP B 1 109 ? -15.926 96.195 -19.539 1.00 5.21 109 ASP B O 1
ATOM 3496 N N . LEU B 1 110 ? -15.842 95.910 -17.320 1.00 6.19 110 LEU B N 1
ATOM 3497 C CA . LEU B 1 110 ? -14.637 96.737 -17.172 1.00 5.77 110 LEU B CA 1
ATOM 3498 C C . LEU B 1 110 ? -13.397 95.964 -16.710 1.00 6.06 110 LEU B C 1
ATOM 3499 O O . LEU B 1 110 ? -12.350 96.568 -16.354 1.00 6.01 110 LEU B O 1
ATOM 3504 N N . ARG B 1 111 ? -13.445 94.634 -16.753 1.00 6.31 111 ARG B N 1
ATOM 3505 C CA . ARG B 1 111 ? -12.294 93.876 -16.299 1.00 6.20 111 ARG B CA 1
ATOM 3506 C C . ARG B 1 111 ? -11.019 94.144 -17.098 1.00 6.79 111 ARG B C 1
ATOM 3507 O O . ARG B 1 111 ? -9.941 93.940 -16.568 1.00 6.91 111 ARG B O 1
ATOM 3515 N N . MET B 1 112 ? -11.126 94.639 -18.346 1.00 5.33 112 MET B N 1
ATOM 3516 C CA . MET B 1 112 ? -9.953 95.018 -19.107 1.00 6.19 112 MET B CA 1
ATOM 3517 C C . MET B 1 112 ? -9.117 96.126 -18.459 1.00 6.05 112 MET B C 1
ATOM 3518 O O . MET B 1 112 ? -7.919 96.158 -18.650 1.00 5.58 112 MET B O 1
ATOM 3523 N N . LEU B 1 113 ? -9.755 97.024 -17.708 1.00 6.47 113 LEU B N 1
ATOM 3524 C CA . LEU B 1 113 ? -9.036 98.174 -17.118 1.00 6.87 113 LEU B CA 1
ATOM 3525 C C . LEU B 1 113 ? -7.910 97.734 -16.157 1.00 7.08 113 LEU B C 1
ATOM 3526 O O . LEU B 1 113 ? -6.758 98.121 -16.372 1.00 6.87 113 LEU B O 1
ATOM 3531 N N . PRO B 1 114 ? -8.181 96.914 -15.140 1.00 7.24 114 PRO B N 1
ATOM 3532 C CA . PRO B 1 114 ? -7.078 96.381 -14.332 1.00 7.09 114 PRO B CA 1
ATOM 3533 C C . PRO B 1 114 ? -6.180 95.413 -15.134 1.00 6.91 114 PRO B C 1
ATOM 3534 O O . PRO B 1 114 ? -4.965 95.489 -14.998 1.00 6.85 114 PRO B O 1
ATOM 3538 N N . LEU B 1 115 ? -6.745 94.569 -15.993 1.00 6.78 115 LEU B N 1
ATOM 3539 C CA . LEU B 1 115 ? -5.917 93.547 -16.678 1.00 7.25 115 LEU B CA 1
ATOM 3540 C C . LEU B 1 115 ? -4.833 94.126 -17.570 1.00 6.92 115 LEU B C 1
ATOM 3541 O O . LEU B 1 115 ? -3.695 93.638 -17.597 1.00 6.21 115 LEU B O 1
ATOM 3546 N N . LEU B 1 116 ? -5.206 95.137 -18.340 1.00 7.04 116 LEU B N 1
ATOM 3547 C CA . LEU B 1 116 ? -4.311 95.767 -19.278 1.00 7.51 116 LEU B CA 1
ATOM 3548 C C . LEU B 1 116 ? -3.178 96.411 -18.514 1.00 8.36 116 LEU B C 1
ATOM 3549 O O . LEU B 1 116 ? -2.047 96.427 -18.993 1.00 9.13 116 LEU B O 1
ATOM 3554 N N . GLN B 1 117 ? -3.481 96.943 -17.337 1.00 8.70 117 GLN B N 1
ATOM 3555 C CA . GLN B 1 117 ? -2.446 97.504 -16.468 1.00 9.52 117 GLN B CA 1
ATOM 3556 C C . GLN B 1 117 ? -1.571 96.404 -15.864 1.00 9.12 117 GLN B C 1
ATOM 3557 O O . GLN B 1 117 ? -0.358 96.554 -15.792 1.00 8.78 117 GLN B O 1
ATOM 3563 N N . MET B 1 118 ? -2.182 95.299 -15.440 1.00 9.01 118 MET B N 1
ATOM 3564 C CA . MET B 1 118 ? -1.483 94.234 -14.729 1.00 9.09 118 MET B CA 1
ATOM 3565 C C . MET B 1 118 ? -0.555 93.420 -15.615 1.00 9.06 118 MET B C 1
ATOM 3566 O O . MET B 1 118 ? 0.491 92.926 -15.144 1.00 10.19 118 MET B O 1
ATOM 3571 N N . PHE B 1 119 ? -0.878 93.342 -16.905 1.00 7.61 119 PHE B N 1
ATOM 3572 C CA . PHE B 1 119 ? -0.199 92.463 -17.847 1.00 7.76 119 PHE B CA 1
ATOM 3573 C C . PHE B 1 119 ? 0.231 93.244 -19.079 1.00 7.49 119 PHE B C 1
ATOM 3574 O O . PHE B 1 119 ? -0.546 93.421 -20.007 1.00 7.90 119 PHE B O 1
ATOM 3582 N N . PRO B 1 120 ? 1.463 93.753 -19.081 1.00 8.39 120 PRO B N 1
ATOM 3583 C CA . PRO B 1 120 ? 1.949 94.632 -20.165 1.00 8.41 120 PRO B CA 1
ATOM 3584 C C . PRO B 1 120 ? 1.877 94.088 -21.610 1.00 8.86 120 PRO B C 1
ATOM 3585 O O . PRO B 1 120 ? 1.944 94.888 -22.552 1.00 8.85 120 PRO B O 1
ATOM 3589 N N . HIS B 1 121 ? 1.804 92.770 -21.779 1.00 8.60 121 HIS B N 1
ATOM 3590 C CA . HIS B 1 121 ? 1.772 92.146 -23.093 1.00 9.72 121 HIS B CA 1
ATOM 3591 C C . HIS B 1 121 ? 0.452 91.502 -23.402 1.00 9.04 121 HIS B C 1
ATOM 3592 O O . HIS B 1 121 ? 0.349 90.740 -24.345 1.00 10.84 121 HIS B O 1
ATOM 3599 N N . LEU B 1 122 ? -0.573 91.870 -22.651 1.00 8.66 122 LEU B N 1
ATOM 3600 C CA . LEU B 1 122 ? -1.948 91.468 -22.943 1.00 7.97 122 LEU B CA 1
ATOM 3601 C C . LEU B 1 122 ? -2.587 92.447 -23.948 1.00 8.00 122 LEU B C 1
ATOM 3602 O O . LEU B 1 122 ? -2.463 93.650 -23.815 1.00 7.47 122 LEU B O 1
ATOM 3607 N N . ALA B 1 123 ? -3.225 91.900 -24.976 1.00 7.48 123 ALA B N 1
ATOM 3608 C CA . ALA B 1 123 ? -4.046 92.642 -25.898 1.00 7.57 123 ALA B CA 1
ATOM 3609 C C . ALA B 1 123 ? -5.479 92.154 -25.655 1.00 7.76 123 ALA B C 1
ATOM 3610 O O . ALA B 1 123 ? -5.693 90.966 -25.419 1.00 8.05 123 ALA B O 1
ATOM 3612 N N . TYR B 1 124 ? -6.443 93.063 -25.651 1.00 7.19 124 TYR B N 1
ATOM 3613 C CA . TYR B 1 124 ? -7.806 92.748 -25.254 1.00 7.10 124 TYR B CA 1
ATOM 3614 C C . TYR B 1 124 ? -8.758 93.310 -26.306 1.00 6.96 124 TYR B C 1
ATOM 3615 O O . TYR B 1 124 ? -8.578 94.439 -26.744 1.00 7.19 124 TYR B O 1
ATOM 3624 N N . VAL B 1 125 ? -9.741 92.513 -26.727 1.00 6.52 125 VAL B N 1
ATOM 3625 C CA . VAL B 1 125 ? -10.748 92.927 -27.687 1.00 6.91 125 VAL B CA 1
ATOM 3626 C C . VAL B 1 125 ? -12.142 92.758 -27.099 1.00 6.86 125 VAL B C 1
ATOM 3627 O O . VAL B 1 125 ? -12.509 91.673 -26.722 1.00 6.80 125 VAL B O 1
ATOM 3631 N N . ASP B 1 126 ? -12.899 93.844 -27.040 1.00 6.39 126 ASP B N 1
ATOM 3632 C CA . ASP B 1 126 ? -14.276 93.884 -26.577 1.00 6.30 126 ASP B CA 1
ATOM 3633 C C . ASP B 1 126 ? -15.163 93.876 -27.818 1.00 6.39 126 ASP B C 1
ATOM 3634 O O . ASP B 1 126 ? -15.020 94.733 -28.669 1.00 6.82 126 ASP B O 1
ATOM 3639 N N . ILE B 1 127 ? -16.112 92.961 -27.872 1.00 6.29 127 ILE B N 1
ATOM 3640 C CA . ILE B 1 127 ? -17.035 92.866 -29.001 1.00 6.25 127 ILE B CA 1
ATOM 3641 C C . ILE B 1 127 ? -18.469 92.798 -28.487 1.00 6.23 127 ILE B C 1
ATOM 3642 O O . ILE B 1 127 ? -18.750 92.030 -27.576 1.00 4.64 127 ILE B O 1
ATOM 3647 N N . ASP B 1 128 ? -19.351 93.606 -29.078 1.00 5.10 128 ASP B N 1
ATOM 3648 C CA . ASP B 1 128 ? -20.793 93.563 -28.798 1.00 5.43 128 ASP B CA 1
ATOM 3649 C C . ASP B 1 128 ? -21.532 94.204 -29.987 1.00 5.70 128 ASP B C 1
ATOM 3650 O O . ASP B 1 128 ? -20.916 94.645 -30.966 1.00 4.32 128 ASP B O 1
ATOM 3655 N N . TYR B 1 129 ? -22.857 94.224 -29.926 1.00 6.93 129 TYR B N 1
ATOM 3656 C CA . TYR B 1 129 ? -23.643 94.824 -30.967 1.00 7.33 129 TYR B CA 1
ATOM 3657 C C . TYR B 1 129 ? -23.239 96.293 -31.122 1.00 7.92 129 TYR B C 1
ATOM 3658 O O . TYR B 1 129 ? -22.786 96.933 -30.166 1.00 7.66 129 TYR B O 1
ATOM 3667 N N . ASN B 1 130 ? -23.401 96.825 -32.326 1.00 8.15 130 ASN B N 1
ATOM 3668 C CA . ASN B 1 130 ? -23.134 98.260 -32.577 1.00 8.77 130 ASN B CA 1
ATOM 3669 C C . ASN B 1 130 ? -23.698 99.211 -31.532 1.00 8.87 130 ASN B C 1
ATOM 3670 O O . ASN B 1 130 ? -23.000 100.057 -31.037 1.00 7.72 130 ASN B O 1
ATOM 3675 N N . GLU B 1 131 ? -24.971 99.065 -31.195 1.00 9.31 131 GLU B N 1
ATOM 3676 C CA . GLU B 1 131 ? -25.634 100.032 -30.323 1.00 10.97 131 GLU B CA 1
ATOM 3677 C C . GLU B 1 131 ? -25.012 99.968 -28.927 1.00 9.37 131 GLU B C 1
ATOM 3678 O O . GLU B 1 131 ? -24.790 100.995 -28.275 1.00 9.88 131 GLU B O 1
ATOM 3684 N N . SER B 1 132 ? -24.658 98.755 -28.511 1.00 7.96 132 SER B N 1
ATOM 3685 C CA . SER B 1 132 ? -24.013 98.536 -27.221 1.00 7.85 132 SER B CA 1
ATOM 3686 C C . SER B 1 132 ? -22.603 99.097 -27.172 1.00 6.69 132 SER B C 1
ATOM 3687 O O . SER B 1 132 ? -22.258 99.825 -26.272 1.00 6.72 132 SER B O 1
ATOM 3690 N N . VAL B 1 133 ? -21.777 98.775 -28.147 1.00 5.99 133 VAL B N 1
ATOM 3691 C CA . VAL B 1 133 ? -20.425 99.351 -28.153 1.00 5.96 133 VAL B CA 1
ATOM 3692 C C . VAL B 1 133 ? -20.369 100.881 -28.366 1.00 6.21 133 VAL B C 1
ATOM 3693 O O . VAL B 1 133 ? -19.471 101.550 -27.839 1.00 4.81 133 VAL B O 1
ATOM 3697 N N . GLU B 1 134 ? -21.313 101.440 -29.119 1.00 6.60 134 GLU B N 1
ATOM 3698 C CA . GLU B 1 134 ? -21.355 102.895 -29.281 1.00 7.37 134 GLU B CA 1
ATOM 3699 C C . GLU B 1 134 ? -21.518 103.548 -27.911 1.00 6.79 134 GLU B C 1
ATOM 3700 O O . GLU B 1 134 ? -20.851 104.522 -27.615 1.00 7.08 134 GLU B O 1
ATOM 3706 N N . LEU B 1 135 ? -22.394 103.005 -27.081 1.00 6.49 135 LEU B N 1
ATOM 3707 C CA . LEU B 1 135 ? -22.602 103.576 -25.758 1.00 6.16 135 LEU B CA 1
ATOM 3708 C C . LEU B 1 135 ? -21.366 103.412 -24.864 1.00 6.06 135 LEU B C 1
ATOM 3709 O O . LEU B 1 135 ? -20.959 104.357 -24.202 1.00 5.13 135 LEU B O 1
ATOM 3714 N N . LYS B 1 136 ? -20.728 102.245 -24.888 1.00 5.61 136 LYS B N 1
ATOM 3715 C CA . LYS B 1 136 ? -19.525 102.043 -24.083 1.00 6.24 136 LYS B CA 1
ATOM 3716 C C . LYS B 1 136 ? -18.414 103.008 -24.520 1.00 5.92 136 LYS B C 1
ATOM 3717 O O . LYS B 1 136 ? -17.751 103.615 -23.695 1.00 6.07 136 LYS B O 1
ATOM 3723 N N . ASN B 1 137 ? -18.194 103.121 -25.831 1.00 6.19 137 ASN B N 1
ATOM 3724 C CA . ASN B 1 137 ? -17.279 104.077 -26.381 1.00 6.59 137 ASN B CA 1
ATOM 3725 C C . ASN B 1 137 ? -17.554 105.478 -25.873 1.00 6.66 137 ASN B C 1
ATOM 3726 O O . ASN B 1 137 ? -16.633 106.172 -25.500 1.00 6.49 137 ASN B O 1
ATOM 3731 N N . SER B 1 138 ? -18.821 105.898 -25.881 1.00 6.58 138 SER B N 1
ATOM 3732 C CA . SER B 1 138 ? -19.157 107.237 -25.433 1.00 7.10 138 SER B CA 1
ATOM 3733 C C . SER B 1 138 ? -18.767 107.412 -23.971 1.00 7.44 138 SER B C 1
ATOM 3734 O O . SER B 1 138 ? -18.212 108.430 -23.580 1.00 7.12 138 SER B O 1
ATOM 3737 N N . ILE B 1 139 ? -19.060 106.400 -23.162 1.00 6.78 139 ILE B N 1
ATOM 3738 C CA . ILE B 1 139 ? -18.807 106.502 -21.729 1.00 7.05 139 ILE B CA 1
ATOM 3739 C C . ILE B 1 139 ? -17.300 106.507 -21.459 1.00 6.52 139 ILE B C 1
ATOM 3740 O O . ILE B 1 139 ? -16.802 107.323 -20.691 1.00 7.10 139 ILE B O 1
ATOM 3745 N N . LEU B 1 140 ? -16.568 105.586 -22.080 1.00 5.88 140 LEU B N 1
ATOM 3746 C CA . LEU B 1 140 ? -15.138 105.491 -21.852 1.00 7.01 140 LEU B CA 1
ATOM 3747 C C . LEU B 1 140 ? -14.413 106.776 -22.248 1.00 7.53 140 LEU B C 1
ATOM 3748 O O . LEU B 1 140 ? -13.443 107.187 -21.595 1.00 7.84 140 LEU B O 1
ATOM 3753 N N . ARG B 1 141 ? -14.895 107.429 -23.300 1.00 7.92 141 ARG B N 1
ATOM 3754 C CA . ARG B 1 141 ? -14.198 108.610 -23.804 1.00 8.86 141 ARG B CA 1
ATOM 3755 C C . ARG B 1 141 ? -14.620 109.889 -23.075 1.00 9.68 141 ARG B C 1
ATOM 3756 O O . ARG B 1 141 ? -13.852 110.858 -23.078 1.00 11.08 141 ARG B O 1
ATOM 3764 N N . GLU B 1 142 ? -15.816 109.907 -22.475 1.00 9.68 142 GLU B N 1
ATOM 3765 C CA . GLU B 1 142 ? -16.324 111.091 -21.784 1.00 10.78 142 GLU B CA 1
ATOM 3766 C C . GLU B 1 142 ? -15.763 111.211 -20.362 1.00 11.30 142 GLU B C 1
ATOM 3767 O O . GLU B 1 142 ? -15.491 112.327 -19.888 1.00 11.29 142 GLU B O 1
ATOM 3773 N N . SER B 1 143 ? -15.572 110.077 -19.688 1.00 11.35 143 SER B N 1
ATOM 3774 C CA . SER B 1 143 ? -15.061 110.062 -18.327 1.00 11.96 143 SER B CA 1
ATOM 3775 C C . SER B 1 143 ? -13.554 110.300 -18.310 1.00 12.06 143 SER B C 1
ATOM 3776 O O . SER B 1 143 ? -12.820 109.517 -18.906 1.00 11.42 143 SER B O 1
ATOM 3779 N N . GLU B 1 144 ? -13.074 111.331 -17.608 1.00 12.52 144 GLU B N 1
ATOM 3780 C CA . GLU B 1 144 ? -11.620 111.558 -17.528 1.00 12.57 144 GLU B CA 1
ATOM 3781 C C . GLU B 1 144 ? -10.854 110.341 -16.993 1.00 12.20 144 GLU B C 1
ATOM 3782 O O . GLU B 1 144 ? -9.816 109.960 -17.550 1.00 11.62 144 GLU B O 1
ATOM 3788 N N . ILE B 1 145 ? -11.356 109.752 -15.916 1.00 12.39 145 ILE B N 1
ATOM 3789 C CA . ILE B 1 145 ? -10.651 108.661 -15.245 1.00 12.83 145 ILE B CA 1
ATOM 3790 C C . ILE B 1 145 ? -10.612 107.424 -16.149 1.00 11.75 145 ILE B C 1
ATOM 3791 O O . ILE B 1 145 ? -9.599 106.731 -16.198 1.00 11.97 145 ILE B O 1
ATOM 3796 N N . LEU B 1 146 ? -11.685 107.187 -16.901 1.00 11.35 146 LEU B N 1
ATOM 3797 C CA . LEU B 1 146 ? -11.714 106.047 -17.800 1.00 10.93 146 LEU B CA 1
ATOM 3798 C C . LEU B 1 146 ? -10.802 106.276 -19.006 1.00 10.79 146 LEU B C 1
ATOM 3799 O O . LEU B 1 146 ? -10.073 105.381 -19.434 1.00 10.68 146 LEU B O 1
ATOM 3804 N N . ARG B 1 147 ? -10.842 107.482 -19.566 1.00 11.67 147 ARG B N 1
ATOM 3805 C CA . ARG B 1 147 ? -9.937 107.869 -20.646 1.00 12.75 147 ARG B CA 1
ATOM 3806 C C . ARG B 1 147 ? -8.505 107.604 -20.252 1.00 12.91 147 ARG B C 1
ATOM 3807 O O . ARG B 1 147 ? -7.741 107.004 -21.007 1.00 13.05 147 ARG B O 1
ATOM 3815 N N . ILE B 1 148 ? -8.140 108.064 -19.064 1.00 13.95 148 ILE B N 1
ATOM 3816 C CA . ILE B 1 148 ? -6.772 107.917 -18.578 1.00 14.52 148 ILE B CA 1
ATOM 3817 C C . ILE B 1 148 ? -6.415 106.432 -18.446 1.00 14.62 148 ILE B C 1
ATOM 3818 O O . ILE B 1 148 ? -5.316 106.038 -18.802 1.00 14.92 148 ILE B O 1
ATOM 3823 N N . SER B 1 149 ? -7.375 105.625 -18.007 1.00 14.54 149 SER B N 1
ATOM 3824 C CA . SER B 1 149 ? -7.187 104.184 -17.794 1.00 14.78 149 SER B CA 1
ATOM 3825 C C . SER B 1 149 ? -6.859 103.418 -19.083 1.00 14.61 149 SER B C 1
ATOM 3826 O O . SER B 1 149 ? -6.272 102.323 -19.041 1.00 16.10 149 SER B O 1
ATOM 3829 N N . LEU B 1 150 ? -7.211 103.986 -20.225 1.00 13.01 150 LEU B N 1
ATOM 3830 C CA . LEU B 1 150 ? -6.954 103.338 -21.508 1.00 13.20 150 LEU B CA 1
ATOM 3831 C C . LEU B 1 150 ? -5.977 104.116 -22.407 1.00 13.69 150 LEU B C 1
ATOM 3832 O O . LEU B 1 150 ? -5.690 103.685 -23.523 1.00 13.33 150 LEU B O 1
ATOM 3837 N N . GLY B 1 151 ? -5.496 105.265 -21.940 1.00 15.29 151 GLY B N 1
ATOM 3838 C CA . GLY B 1 151 ? -4.682 106.160 -22.770 1.00 16.56 151 GLY B CA 1
ATOM 3839 C C . GLY B 1 151 ? -5.412 106.784 -23.949 1.00 18.07 151 GLY B C 1
ATOM 3840 O O . GLY B 1 151 ? -4.835 106.979 -25.024 1.00 18.71 151 GLY B O 1
ATOM 3841 N N . LEU B 1 152 ? -6.682 107.114 -23.745 1.00 19.23 152 LEU B N 1
ATOM 3842 C CA . LEU B 1 152 ? -7.579 107.534 -24.809 1.00 21.07 152 LEU B CA 1
ATOM 3843 C C . LEU B 1 152 ? -7.669 109.022 -24.988 1.00 23.19 152 LEU B C 1
ATOM 3844 O O . LEU B 1 152 ? -7.438 109.787 -24.058 1.00 22.94 152 LEU B O 1
ATOM 3849 N N . SER B 1 153 ? -8.090 109.395 -26.196 1.00 25.85 153 SER B N 1
ATOM 3850 C CA . SER B 1 153 ? -8.421 110.764 -26.548 1.00 27.83 153 SER B CA 1
ATOM 3851 C C . SER B 1 153 ? -9.932 110.993 -26.376 1.00 29.58 153 SER B C 1
ATOM 3852 O O . SER B 1 153 ? -10.746 110.067 -26.561 1.00 29.29 153 SER B O 1
ATOM 3855 N N . LYS B 1 154 ? -10.319 112.212 -25.998 1.00 32.09 154 LYS B N 1
ATOM 3856 C CA . LYS B 1 154 ? -11.743 112.553 -25.804 1.00 33.74 154 LYS B CA 1
ATOM 3857 C C . LYS B 1 154 ? -12.600 112.409 -27.072 1.00 35.03 154 LYS B C 1
ATOM 3858 O O . LYS B 1 154 ? -13.808 112.147 -26.980 1.00 34.93 154 LYS B O 1
ATOM 3864 N N . GLU B 1 155 ? -11.977 112.565 -28.242 1.00 36.25 155 GLU B N 1
ATOM 3865 C CA . GLU B 1 155 ? -12.687 112.450 -29.520 1.00 37.30 155 GLU B CA 1
ATOM 3866 C C . GLU B 1 155 ? -12.594 111.030 -30.094 1.00 37.57 155 GLU B C 1
ATOM 3867 O O . GLU B 1 155 ? -11.684 110.283 -29.758 1.00 37.98 155 GLU B O 1
ATOM 3873 N N . ASP B 1 156 ? -13.558 110.672 -30.943 1.00 38.11 156 ASP B N 1
ATOM 3874 C CA . ASP B 1 156 ? -13.638 109.344 -31.562 1.00 38.23 156 ASP B CA 1
ATOM 3875 C C . ASP B 1 156 ? -12.675 109.314 -32.750 1.00 38.53 156 ASP B C 1
ATOM 3876 O O . ASP B 1 156 ? -13.052 109.659 -33.882 1.00 38.73 156 ASP B O 1
ATOM 3881 N N . THR B 1 157 ? -11.430 108.920 -32.511 1.00 38.43 157 THR B N 1
ATOM 3882 C CA . THR B 1 157 ? -10.386 109.067 -33.531 1.00 38.20 157 THR B CA 1
ATOM 3883 C C . THR B 1 157 ? -10.022 107.742 -34.202 1.00 38.03 157 THR B C 1
ATOM 3884 O O . THR B 1 157 ? -9.015 107.647 -34.908 1.00 37.69 157 THR B O 1
ATOM 3888 N N . ALA B 1 158 ? -10.839 106.719 -33.963 1.00 37.62 158 ALA B N 1
ATOM 3889 C CA . ALA B 1 158 ? -10.661 105.417 -34.597 1.00 37.52 158 ALA B CA 1
ATOM 3890 C C . ALA B 1 158 ? -11.578 105.340 -35.818 1.00 37.25 158 ALA B C 1
ATOM 3891 O O . ALA B 1 158 ? -12.625 105.972 -35.847 1.00 37.70 158 ALA B O 1
ATOM 3893 N N . LYS B 1 159 ? -11.174 104.578 -36.826 1.00 37.13 159 LYS B N 1
ATOM 3894 C CA . LYS B 1 159 ? -11.931 104.476 -38.083 1.00 36.93 159 LYS B CA 1
ATOM 3895 C C . LYS B 1 159 ? -12.666 103.136 -38.093 1.00 35.54 159 LYS B C 1
ATOM 3896 O O . LYS B 1 159 ? -12.680 102.455 -37.083 1.00 37.09 159 LYS B O 1
ATOM 3902 N N . SER B 1 160 ? -13.306 102.752 -39.188 1.00 33.62 160 SER B N 1
ATOM 3903 C CA . SER B 1 160 ? -13.921 101.426 -39.246 1.00 31.43 160 SER B CA 1
ATOM 3904 C C . SER B 1 160 ? -12.781 100.407 -39.283 1.00 29.05 160 SER B C 1
ATOM 3905 O O . SER B 1 160 ? -11.719 100.710 -39.838 1.00 29.42 160 SER B O 1
ATOM 3908 N N . PRO B 1 161 ? -12.943 99.221 -38.697 1.00 25.34 161 PRO B N 1
ATOM 3909 C CA . PRO B 1 161 ? -14.148 98.760 -37.999 1.00 22.73 161 PRO B CA 1
ATOM 3910 C C . PRO B 1 161 ? -14.104 98.926 -36.462 1.00 19.38 161 PRO B C 1
ATOM 3911 O O . PRO B 1 161 ? -14.806 98.203 -35.768 1.00 19.16 161 PRO B O 1
ATOM 3915 N N . PHE B 1 162 ? -13.269 99.816 -35.943 1.00 16.51 162 PHE B N 1
ATOM 3916 C CA . PHE B 1 162 ? -13.134 99.980 -34.486 1.00 13.70 162 PHE B CA 1
ATOM 3917 C C . PHE B 1 162 ? -13.750 101.277 -33.999 1.00 12.18 162 PHE B C 1
ATOM 3918 O O . PHE B 1 162 ? -13.761 102.278 -34.715 1.00 12.11 162 PHE B O 1
ATOM 3926 N N . LEU B 1 163 ? -14.276 101.236 -32.779 1.00 10.16 163 LEU B N 1
ATOM 3927 C CA . LEU B 1 163 ? -14.628 102.450 -32.052 1.00 9.77 163 LEU B CA 1
ATOM 3928 C C . LEU B 1 163 ? -13.464 102.927 -31.173 1.00 9.31 163 LEU B C 1
ATOM 3929 O O . LEU B 1 163 ? -13.292 104.131 -31.001 1.00 7.60 163 LEU B O 1
ATOM 3934 N N . ILE B 1 164 ? -12.707 101.979 -30.611 1.00 7.68 164 ILE B N 1
ATOM 3935 C CA . ILE B 1 164 ? -11.466 102.263 -29.933 1.00 8.57 164 ILE B CA 1
ATOM 3936 C C . ILE B 1 164 ? -10.409 101.311 -30.502 1.00 9.77 164 ILE B C 1
ATOM 3937 O O . ILE B 1 164 ? -10.686 100.125 -30.742 1.00 7.65 164 ILE B O 1
ATOM 3942 N N . ASP B 1 165 ? -9.232 101.863 -30.789 1.00 10.70 165 ASP B N 1
ATOM 3943 C CA . ASP B 1 165 ? -8.089 101.082 -31.251 1.00 12.85 165 ASP B CA 1
ATOM 3944 C C . ASP B 1 165 ? -6.838 101.763 -30.740 1.00 14.97 165 ASP B C 1
ATOM 3945 O O . ASP B 1 165 ? -6.113 102.448 -31.488 1.00 14.10 165 ASP B O 1
ATOM 3950 N N . GLN B 1 166 ? -6.584 101.522 -29.463 1.00 16.37 166 GLN B N 1
ATOM 3951 C CA . GLN B 1 166 ? -5.644 102.307 -28.687 1.00 18.94 166 GLN B CA 1
ATOM 3952 C C . GLN B 1 166 ? -4.725 101.384 -27.978 1.00 19.22 166 GLN B C 1
ATOM 3953 O O . GLN B 1 166 ? -5.132 100.782 -26.969 1.00 19.71 166 GLN B O 1
ATOM 3959 N N . GLY B 1 167 ? -3.498 101.274 -28.514 1.00 19.15 167 GLY B N 1
ATOM 3960 C CA . GLY B 1 167 ? -2.491 100.323 -28.078 1.00 18.93 167 GLY B CA 1
ATOM 3961 C C . GLY B 1 167 ? -2.968 98.880 -28.041 1.00 17.53 167 GLY B C 1
ATOM 3962 O O . GLY B 1 167 ? -3.067 98.213 -29.063 1.00 18.60 167 GLY B O 1
ATOM 3963 N N . ARG B 1 168 ? -3.305 98.421 -26.845 1.00 14.84 168 ARG B N 1
ATOM 3964 C CA . ARG B 1 168 ? -3.597 97.019 -26.604 1.00 12.46 168 ARG B CA 1
ATOM 3965 C C . ARG B 1 168 ? -5.073 96.761 -26.322 1.00 10.55 168 ARG B C 1
ATOM 3966 O O . ARG B 1 168 ? -5.433 95.679 -25.870 1.00 11.07 168 ARG B O 1
ATOM 3974 N N . TYR B 1 169 ? -5.932 97.751 -26.569 1.00 9.47 169 TYR B N 1
ATOM 3975 C CA . TYR B 1 169 ? -7.364 97.572 -26.361 1.00 7.59 169 TYR B CA 1
ATOM 3976 C C . TYR B 1 169 ? -8.117 97.968 -27.609 1.00 7.17 169 TYR B C 1
ATOM 3977 O O . TYR B 1 169 ? -7.884 99.035 -28.168 1.00 7.03 169 TYR B O 1
ATOM 3986 N N . LYS B 1 170 ? -9.022 97.100 -28.036 1.00 6.23 170 LYS B N 1
ATOM 3987 C CA . LYS B 1 170 ? -9.886 97.382 -29.178 1.00 6.45 170 LYS B CA 1
ATOM 3988 C C . LYS B 1 170 ? -11.353 97.187 -28.756 1.00 6.32 170 LYS B C 1
ATOM 3989 O O . LYS B 1 170 ? -11.664 96.255 -28.052 1.00 6.27 170 LYS B O 1
ATOM 3995 N N . LEU B 1 171 ? -12.224 98.100 -29.187 1.00 5.27 171 LEU B N 1
ATOM 3996 C CA . LEU B 1 171 ? -13.676 97.991 -29.002 1.00 4.75 171 LEU B CA 1
ATOM 3997 C C . LEU B 1 171 ? -14.277 98.014 -30.388 1.00 4.72 171 LEU B C 1
ATOM 3998 O O . LEU B 1 171 ? -14.024 98.971 -31.140 1.00 5.35 171 LEU B O 1
ATOM 4003 N N . ALA B 1 172 ? -15.004 96.957 -30.734 1.00 5.17 172 ALA B N 1
ATOM 4004 C CA . ALA B 1 172 ? -15.538 96.748 -32.068 1.00 6.20 172 ALA B CA 1
ATOM 4005 C C . ALA B 1 172 ? -16.978 96.223 -32.042 1.00 5.81 172 ALA B C 1
ATOM 4006 O O . ALA B 1 172 ? -17.336 95.362 -31.211 1.00 5.05 172 ALA B O 1
ATOM 4008 N N . ALA B 1 173 ? -17.766 96.698 -33.012 1.00 6.01 173 ALA B N 1
ATOM 4009 C CA . ALA B 1 173 ? -19.130 96.254 -33.217 1.00 6.37 173 ALA B CA 1
ATOM 4010 C C . ALA B 1 173 ? -19.181 94.998 -34.061 1.00 6.03 173 ALA B C 1
ATOM 4011 O O . ALA B 1 173 ? -18.487 94.879 -35.057 1.00 5.76 173 ALA B O 1
ATOM 4013 N N . CYS B 1 174 ? -20.036 94.073 -33.658 1.00 6.67 174 CYS B N 1
ATOM 4014 C CA . CYS B 1 174 ? -20.236 92.837 -34.390 1.00 7.49 174 CYS B CA 1
ATOM 4015 C C . CYS B 1 174 ? -21.526 92.163 -33.959 1.00 7.16 174 CYS B C 1
ATOM 4016 O O . CYS B 1 174 ? -21.911 92.219 -32.784 1.00 8.53 174 CYS B O 1
ATOM 4019 N N . ASP B 1 175 ? -22.220 91.564 -34.918 1.00 7.39 175 ASP B N 1
ATOM 4020 C CA . ASP B 1 175 ? -23.311 90.637 -34.618 1.00 7.79 175 ASP B CA 1
ATOM 4021 C C . ASP B 1 175 ? -22.709 89.233 -34.640 1.00 7.38 175 ASP B C 1
ATOM 4022 O O . ASP B 1 175 ? -22.381 88.677 -35.693 1.00 7.77 175 ASP B O 1
ATOM 4027 N N . LEU B 1 176 ? -22.582 88.658 -33.449 1.00 6.82 176 LEU B N 1
ATOM 4028 C CA . LEU B 1 176 ? -21.961 87.345 -33.277 1.00 6.77 176 LEU B CA 1
ATOM 4029 C C . LEU B 1 176 ? -22.810 86.177 -33.809 1.00 7.32 176 LEU B C 1
ATOM 4030 O O . LEU B 1 176 ? -22.328 85.057 -33.840 1.00 7.89 176 LEU B O 1
ATOM 4035 N N . ASN B 1 177 ? -24.047 86.461 -34.229 1.00 7.99 177 ASN B N 1
ATOM 4036 C CA . ASN B 1 177 ? -24.892 85.504 -34.951 1.00 8.65 177 ASN B CA 1
ATOM 4037 C C . ASN B 1 177 ? -24.512 85.424 -36.412 1.00 9.28 177 ASN B C 1
ATOM 4038 O O . ASN B 1 177 ? -25.044 84.586 -37.122 1.00 9.78 177 ASN B O 1
ATOM 4043 N N . ASP B 1 178 ? -23.630 86.317 -36.869 1.00 9.21 178 ASP B N 1
ATOM 4044 C CA . ASP B 1 178 ? -23.167 86.379 -38.261 1.00 9.25 178 ASP B CA 1
ATOM 4045 C C . ASP B 1 178 ? -21.699 85.939 -38.286 1.00 9.57 178 ASP B C 1
ATOM 4046 O O . ASP B 1 178 ? -20.779 86.699 -38.008 1.00 8.09 178 ASP B O 1
ATOM 4051 N N . ILE B 1 179 ? -21.460 84.675 -38.608 1.00 9.45 179 ILE B N 1
ATOM 4052 C CA . ILE B 1 179 ? -20.087 84.178 -38.549 1.00 10.15 179 ILE B CA 1
ATOM 4053 C C . ILE B 1 179 ? -19.171 84.892 -39.535 1.00 10.13 179 ILE B C 1
ATOM 4054 O O . ILE B 1 179 ? -18.013 85.053 -39.259 1.00 9.89 179 ILE B O 1
ATOM 4059 N N . THR B 1 180 ? -19.703 85.333 -40.667 1.00 10.64 180 THR B N 1
ATOM 4060 C CA . THR B 1 180 ? -18.891 85.996 -41.662 1.00 11.31 180 THR B CA 1
ATOM 4061 C C . THR B 1 180 ? -18.384 87.331 -41.128 1.00 10.85 180 THR B C 1
ATOM 4062 O O . THR B 1 180 ? -17.209 87.596 -41.214 1.00 10.30 180 THR B O 1
ATOM 4066 N N . GLU B 1 181 ? -19.280 88.137 -40.560 1.00 11.80 181 GLU B N 1
ATOM 4067 C CA . GLU B 1 181 ? -18.883 89.367 -39.879 1.00 12.68 181 GLU B CA 1
ATOM 4068 C C . GLU B 1 181 ? -17.848 89.072 -38.808 1.00 10.98 181 GLU B C 1
ATOM 4069 O O . GLU B 1 181 ? -16.862 89.795 -38.666 1.00 10.30 181 GLU B O 1
ATOM 4075 N N . THR B 1 182 ? -18.108 88.033 -38.026 1.00 9.33 182 THR B N 1
ATOM 4076 C CA . THR B 1 182 ? -17.277 87.708 -36.896 1.00 8.71 182 THR B CA 1
ATOM 4077 C C . THR B 1 182 ? -15.865 87.354 -37.344 1.00 9.36 182 THR B C 1
ATOM 4078 O O . THR B 1 182 ? -14.895 87.866 -36.797 1.00 8.84 182 THR B O 1
ATOM 4082 N N . THR B 1 183 ? -15.732 86.499 -38.359 1.00 9.51 183 THR B N 1
ATOM 4083 C CA . THR B 1 183 ? -14.391 86.076 -38.734 1.00 9.92 183 THR B CA 1
ATOM 4084 C C . THR B 1 183 ? -13.645 87.256 -39.388 1.00 9.90 183 THR B C 1
ATOM 4085 O O . THR B 1 183 ? -12.439 87.404 -39.191 1.00 9.63 183 THR B O 1
ATOM 4089 N N . ARG B 1 184 ? -14.349 88.118 -40.125 1.00 9.72 184 ARG B N 1
ATOM 4090 C CA . ARG B 1 184 ? -13.703 89.282 -40.748 1.00 10.99 184 ARG B CA 1
ATOM 4091 C C . ARG B 1 184 ? -13.186 90.248 -39.691 1.00 10.25 184 ARG B C 1
ATOM 4092 O O . ARG B 1 184 ? -12.132 90.825 -39.849 1.00 10.22 184 ARG B O 1
ATOM 4100 N N . LEU B 1 185 ? -13.913 90.387 -38.592 1.00 10.03 185 LEU B N 1
ATOM 4101 C CA . LEU B 1 185 ? -13.449 91.240 -37.501 1.00 9.91 185 LEU B CA 1
ATOM 4102 C C . LEU B 1 185 ? -12.230 90.609 -36.833 1.00 9.49 185 LEU B C 1
ATOM 4103 O O . LEU B 1 185 ? -11.206 91.275 -36.649 1.00 10.24 185 LEU B O 1
ATOM 4108 N N . LEU B 1 186 ? -12.328 89.326 -36.497 1.00 8.31 186 LEU B N 1
ATOM 4109 C CA . LEU B 1 186 ? -11.254 88.630 -35.786 1.00 9.61 186 LEU B CA 1
ATOM 4110 C C . LEU B 1 186 ? -9.987 88.663 -36.609 1.00 10.05 186 LEU B C 1
ATOM 4111 O O . LEU B 1 186 ? -8.916 88.804 -36.061 1.00 10.51 186 LEU B O 1
ATOM 4116 N N . ASP B 1 187 ? -10.118 88.601 -37.935 1.00 10.30 187 ASP B N 1
ATOM 4117 C CA . ASP B 1 187 ? -8.939 88.615 -38.806 1.00 11.14 187 ASP B CA 1
ATOM 4118 C C . ASP B 1 187 ? -8.169 89.932 -38.724 1.00 11.58 187 ASP B C 1
ATOM 4119 O O . ASP B 1 187 ? -6.980 89.958 -39.076 1.00 12.01 187 ASP B O 1
ATOM 4124 N N . VAL B 1 188 ? -8.801 91.010 -38.275 1.00 11.14 188 VAL B N 1
ATOM 4125 C CA . VAL B 1 188 ? -8.087 92.297 -38.179 1.00 11.95 188 VAL B CA 1
ATOM 4126 C C . VAL B 1 188 ? -7.740 92.729 -36.762 1.00 12.64 188 VAL B C 1
ATOM 4127 O O . VAL B 1 188 ? -7.128 93.777 -36.560 1.00 13.28 188 VAL B O 1
ATOM 4131 N N . CYS B 1 189 ? -8.094 91.930 -35.763 1.00 12.61 189 CYS B N 1
ATOM 4132 C CA . CYS B 1 189 ? -7.764 92.308 -34.395 1.00 12.55 189 CYS B CA 1
ATOM 4133 C C . CYS B 1 189 ? -7.107 91.219 -33.554 1.00 11.94 189 CYS B C 1
ATOM 4134 O O . CYS B 1 189 ? -6.888 91.428 -32.356 1.00 12.39 189 CYS B O 1
ATOM 4137 N N . THR B 1 190 ? -6.820 90.067 -34.160 1.00 11.17 190 THR B N 1
ATOM 4138 C CA . THR B 1 190 ? -6.154 88.962 -33.477 1.00 10.84 190 THR B CA 1
ATOM 4139 C C . THR B 1 190 ? -5.214 88.267 -34.443 1.00 12.12 190 THR B C 1
ATOM 4140 O O . THR B 1 190 ? -5.311 88.462 -35.660 1.00 12.06 190 THR B O 1
ATOM 4144 N N . LYS B 1 191 ? -4.309 87.477 -33.885 1.00 12.20 191 LYS B N 1
ATOM 4145 C CA . LYS B 1 191 ? -3.457 86.574 -34.648 1.00 13.34 191 LYS B CA 1
ATOM 4146 C C . LYS B 1 191 ? -3.617 85.123 -34.236 1.00 12.96 191 LYS B C 1
ATOM 4147 O O . LYS B 1 191 ? -3.770 84.791 -33.054 1.00 11.84 191 LYS B O 1
ATOM 4153 N N . ARG B 1 192 ? -3.503 84.251 -35.225 1.00 13.39 192 ARG B N 1
ATOM 4154 C CA . ARG B 1 192 ? -3.707 82.823 -35.050 1.00 14.33 192 ARG B CA 1
ATOM 4155 C C . ARG B 1 192 ? -2.852 82.210 -33.954 1.00 14.17 192 ARG B C 1
ATOM 4156 O O . ARG B 1 192 ? -3.352 81.412 -33.182 1.00 14.00 192 ARG B O 1
ATOM 4164 N N . GLU B 1 193 ? -1.570 82.575 -33.887 1.00 14.29 193 GLU B N 1
ATOM 4165 C CA . GLU B 1 193 ? -0.623 81.842 -33.056 1.00 14.95 193 GLU B CA 1
ATOM 4166 C C A GLU B 1 193 ? -0.469 82.400 -31.638 0.50 13.72 193 GLU B C 1
ATOM 4167 C C B GLU B 1 193 ? -0.455 82.411 -31.645 0.50 13.72 193 GLU B C 1
ATOM 4168 O O A GLU B 1 193 ? 0.196 81.797 -30.804 0.50 14.13 193 GLU B O 1
ATOM 4169 O O B GLU B 1 193 ? 0.486 82.025 -30.956 0.50 13.95 193 GLU B O 1
ATOM 4179 N N . ILE B 1 194 ? -1.110 83.535 -31.363 1.00 12.45 194 ILE B N 1
ATOM 4180 C CA . ILE B 1 194 ? -1.003 84.146 -30.024 1.00 10.98 194 ILE B CA 1
ATOM 4181 C C . ILE B 1 194 ? -1.935 83.391 -29.074 1.00 9.92 194 ILE B C 1
ATOM 4182 O O . ILE B 1 194 ? -3.103 83.213 -29.401 1.00 9.48 194 ILE B O 1
ATOM 4187 N N . PRO B 1 195 ? -1.450 82.947 -27.907 1.00 9.03 195 PRO B N 1
ATOM 4188 C CA . PRO B 1 195 ? -2.332 82.333 -26.920 1.00 8.40 195 PRO B CA 1
ATOM 4189 C C . PRO B 1 195 ? -3.528 83.231 -26.653 1.00 7.55 195 PRO B C 1
ATOM 4190 O O . PRO B 1 195 ? -3.345 84.425 -26.475 1.00 7.19 195 PRO B O 1
ATOM 4194 N N . THR B 1 196 ? -4.714 82.634 -26.635 1.00 7.67 196 THR B N 1
ATOM 4195 C CA . THR B 1 196 ? -5.967 83.378 -26.717 1.00 7.36 196 THR B CA 1
ATOM 4196 C C . THR B 1 196 ? -6.895 82.956 -25.601 1.00 7.36 196 THR B C 1
ATOM 4197 O O . THR B 1 196 ? -7.163 81.757 -25.453 1.00 7.92 196 THR B O 1
ATOM 4201 N N . ILE B 1 197 ? -7.433 83.913 -24.845 1.00 5.77 197 ILE B N 1
ATOM 4202 C CA . ILE B 1 197 ? -8.583 83.637 -23.964 1.00 5.81 197 ILE B CA 1
ATOM 4203 C C . ILE B 1 197 ? -9.824 84.183 -24.638 1.00 5.62 197 ILE B C 1
ATOM 4204 O O . ILE B 1 197 ? -9.845 85.333 -25.020 1.00 5.50 197 ILE B O 1
ATOM 4209 N N . VAL B 1 198 ? -10.859 83.361 -24.753 1.00 5.31 198 VAL B N 1
ATOM 4210 C CA . VAL B 1 198 ? -12.157 83.780 -25.214 1.00 5.71 198 VAL B CA 1
ATOM 4211 C C . VAL B 1 198 ? -13.077 83.756 -24.005 1.00 5.71 198 VAL B C 1
ATOM 4212 O O . VAL B 1 198 ? -13.098 82.759 -23.288 1.00 5.26 198 VAL B O 1
ATOM 4216 N N . ILE B 1 199 ? -13.804 84.848 -23.779 1.00 5.09 199 ILE B N 1
ATOM 4217 C CA . ILE B 1 199 ? -14.759 84.975 -22.698 1.00 4.98 199 ILE B CA 1
ATOM 4218 C C . ILE B 1 199 ? -16.170 85.086 -23.278 1.00 5.04 199 ILE B C 1
ATOM 4219 O O . ILE B 1 199 ? -16.435 85.906 -24.137 1.00 5.86 199 ILE B O 1
ATOM 4224 N N . SER B 1 200 ? -17.070 84.255 -22.798 1.00 4.32 200 SER B N 1
ATOM 4225 C CA . SER B 1 200 ? -18.494 84.436 -23.080 1.00 5.20 200 SER B CA 1
ATOM 4226 C C . SER B 1 200 ? -19.250 84.346 -21.770 1.00 6.15 200 SER B C 1
ATOM 4227 O O . SER B 1 200 ? -19.592 83.272 -21.300 1.00 6.39 200 SER B O 1
ATOM 4230 N N . GLU B 1 201 ? -19.479 85.507 -21.172 1.00 6.03 201 GLU B N 1
ATOM 4231 C CA . GLU B 1 201 ? -20.161 85.609 -19.889 1.00 5.69 201 GLU B CA 1
ATOM 4232 C C . GLU B 1 201 ? -21.596 86.072 -20.145 1.00 5.66 201 GLU B C 1
ATOM 4233 O O . GLU B 1 201 ? -21.833 87.233 -20.466 1.00 5.75 201 GLU B O 1
ATOM 4239 N N . CYS B 1 202 ? -22.544 85.139 -20.019 1.00 5.62 202 CYS B N 1
ATOM 4240 C CA . CYS B 1 202 ? -23.957 85.389 -20.277 1.00 6.09 202 CYS B CA 1
ATOM 4241 C C . CYS B 1 202 ? -24.206 85.942 -21.690 1.00 5.99 202 CYS B C 1
ATOM 4242 O O . CYS B 1 202 ? -24.925 86.931 -21.881 1.00 7.75 202 CYS B O 1
ATOM 4245 N N . LEU B 1 203 ? -23.544 85.340 -22.669 1.00 6.90 203 LEU B N 1
ATOM 4246 C CA . LEU B 1 203 ? -23.714 85.655 -24.087 1.00 7.15 203 LEU B CA 1
ATOM 4247 C C . LEU B 1 203 ? -24.460 84.503 -24.771 1.00 7.02 203 LEU B C 1
ATOM 4248 O O . LEU B 1 203 ? -25.482 84.703 -25.408 1.00 8.09 203 LEU B O 1
ATOM 4253 N N . LEU B 1 204 ? -23.919 83.303 -24.663 1.00 6.85 204 LEU B N 1
ATOM 4254 C CA . LEU B 1 204 ? -24.425 82.176 -25.433 1.00 6.36 204 LEU B CA 1
ATOM 4255 C C . LEU B 1 204 ? -25.845 81.769 -25.057 1.00 6.62 204 LEU B C 1
ATOM 4256 O O . LEU B 1 204 ? -26.572 81.261 -25.913 1.00 6.72 204 LEU B O 1
ATOM 4261 N N . CYS B 1 205 ? -26.265 82.024 -23.826 1.00 6.97 205 CYS B N 1
ATOM 4262 C CA . CYS B 1 205 ? -27.641 81.703 -23.399 1.00 8.30 205 CYS B CA 1
ATOM 4263 C C . CYS B 1 205 ? -28.731 82.434 -24.214 1.00 8.93 205 CYS B C 1
ATOM 4264 O O . CYS B 1 205 ? -29.886 82.002 -24.237 1.00 8.89 205 CYS B O 1
ATOM 4267 N N . TYR B 1 206 ? -28.366 83.518 -24.895 1.00 8.92 206 TYR B N 1
ATOM 4268 C CA . TYR B 1 206 ? -29.317 84.262 -25.695 1.00 9.92 206 TYR B CA 1
ATOM 4269 C C . TYR B 1 206 ? -29.303 83.894 -27.168 1.00 9.83 206 TYR B C 1
ATOM 4270 O O . TYR B 1 206 ? -30.061 84.470 -27.922 1.00 11.92 206 TYR B O 1
ATOM 4279 N N . MET B 1 207 ? -28.460 82.942 -27.558 1.00 10.13 207 MET B N 1
ATOM 4280 C CA . MET B 1 207 ? -28.328 82.498 -28.945 1.00 9.76 207 MET B CA 1
ATOM 4281 C C . MET B 1 207 ? -28.982 81.140 -29.211 1.00 10.09 207 MET B C 1
ATOM 4282 O O . MET B 1 207 ? -29.000 80.256 -28.356 1.00 10.53 207 MET B O 1
ATOM 4287 N N . HIS B 1 208 ? -29.494 80.978 -30.418 1.00 10.12 208 HIS B N 1
ATOM 4288 C CA . HIS B 1 208 ? -29.919 79.677 -30.903 1.00 10.20 208 HIS B CA 1
ATOM 4289 C C . HIS B 1 208 ? -28.701 78.771 -31.018 1.00 9.80 208 HIS B C 1
ATOM 4290 O O . HIS B 1 208 ? -27.556 79.237 -31.216 1.00 8.70 208 HIS B O 1
ATOM 4297 N N . ASN B 1 209 ? -28.943 77.483 -30.842 1.00 9.15 209 ASN B N 1
ATOM 4298 C CA . ASN B 1 209 ? -27.891 76.479 -30.861 1.00 9.23 209 ASN B CA 1
ATOM 4299 C C . ASN B 1 209 ? -26.985 76.503 -32.095 1.00 9.12 209 ASN B C 1
ATOM 4300 O O . ASN B 1 209 ? -25.768 76.358 -31.977 1.00 6.96 209 ASN B O 1
ATOM 4305 N N . ASN B 1 210 ? -27.575 76.714 -33.272 1.00 8.52 210 ASN B N 1
ATOM 4306 C CA . ASN B 1 210 ? -26.799 76.742 -34.495 1.00 8.81 210 ASN B CA 1
ATOM 4307 C C . ASN B 1 210 ? -25.775 77.872 -34.444 1.00 8.15 210 ASN B C 1
ATOM 4308 O O . ASN B 1 210 ? -24.618 77.713 -34.825 1.00 7.92 210 ASN B O 1
ATOM 4313 N N . GLU B 1 211 ? -26.223 79.015 -33.964 1.00 8.55 211 GLU B N 1
ATOM 4314 C CA . GLU B 1 211 ? -25.368 80.194 -33.948 1.00 8.75 211 GLU B CA 1
ATOM 4315 C C . GLU B 1 211 ? -24.247 80.067 -32.925 1.00 8.60 211 GLU B C 1
ATOM 4316 O O . GLU B 1 211 ? -23.088 80.403 -33.205 1.00 6.85 211 GLU B O 1
ATOM 4322 N N . SER B 1 212 ? -24.581 79.555 -31.739 1.00 8.62 212 SER B N 1
ATOM 4323 C CA . SER B 1 212 ? -23.583 79.381 -30.697 1.00 8.74 212 SER B CA 1
ATOM 4324 C C . SER B 1 212 ? -22.605 78.291 -31.092 1.00 8.26 212 SER B C 1
ATOM 4325 O O . SER B 1 212 ? -21.422 78.440 -30.919 1.00 7.57 212 SER B O 1
ATOM 4328 N N . GLN B 1 213 ? -23.077 77.190 -31.671 1.00 8.37 213 GLN B N 1
ATOM 4329 C CA . GLN B 1 213 ? -22.155 76.127 -32.008 1.00 7.61 213 GLN B CA 1
ATOM 4330 C C . GLN B 1 213 ? -21.169 76.516 -33.107 1.00 7.26 213 GLN B C 1
ATOM 4331 O O . GLN B 1 213 ? -20.001 76.141 -33.066 1.00 6.72 213 GLN B O 1
ATOM 4337 N N . LEU B 1 214 ? -21.645 77.254 -34.096 1.00 8.15 214 LEU B N 1
ATOM 4338 C CA . LEU B 1 214 ? -20.792 77.674 -35.183 1.00 8.37 214 LEU B CA 1
ATOM 4339 C C . LEU B 1 214 ? -19.768 78.667 -34.657 1.00 7.59 214 LEU B C 1
ATOM 4340 O O . LEU B 1 214 ? -18.622 78.645 -35.065 1.00 8.21 214 LEU B O 1
ATOM 4345 N N . LEU B 1 215 ? -20.190 79.520 -33.742 1.00 8.71 215 LEU B N 1
ATOM 4346 C CA . LEU B 1 215 ? -19.266 80.463 -33.104 1.00 8.88 215 LEU B CA 1
ATOM 4347 C C . LEU B 1 215 ? -18.174 79.718 -32.301 1.00 8.16 215 LEU B C 1
ATOM 4348 O O . LEU B 1 215 ? -17.002 80.036 -32.409 1.00 8.61 215 LEU B O 1
ATOM 4353 N N . ILE B 1 216 ? -18.563 78.734 -31.496 1.00 8.21 216 ILE B N 1
ATOM 4354 C CA . ILE B 1 216 ? -17.611 77.899 -30.745 1.00 8.21 216 ILE B CA 1
ATOM 4355 C C . ILE B 1 216 ? -16.638 77.187 -31.679 1.00 8.48 216 ILE B C 1
ATOM 4356 O O . ILE B 1 216 ? -15.413 77.304 -31.548 1.00 7.75 216 ILE B O 1
ATOM 4361 N N . ASN B 1 217 ? -17.176 76.450 -32.644 1.00 8.69 217 ASN B N 1
ATOM 4362 C CA . ASN B 1 217 ? -16.343 75.704 -33.580 1.00 8.65 217 ASN B CA 1
ATOM 4363 C C . ASN B 1 217 ? -15.376 76.568 -34.387 1.00 8.76 217 ASN B C 1
ATOM 4364 O O . ASN B 1 217 ? -14.208 76.225 -34.575 1.00 8.88 217 ASN B O 1
ATOM 4369 N N . THR B 1 218 ? -15.875 77.687 -34.885 1.00 8.80 218 THR B N 1
ATOM 4370 C CA . THR B 1 218 ? -15.105 78.558 -35.746 1.00 9.39 218 THR B CA 1
ATOM 4371 C C . THR B 1 218 ? -13.956 79.186 -34.962 1.00 9.09 218 THR B C 1
ATOM 4372 O O . THR B 1 218 ? -12.810 79.181 -35.407 1.00 8.53 218 THR B O 1
ATOM 4376 N N . ILE B 1 219 ? -14.271 79.743 -33.797 1.00 8.62 219 ILE B N 1
ATOM 4377 C CA . ILE B 1 219 ? -13.249 80.401 -32.984 1.00 8.70 219 ILE B CA 1
ATOM 4378 C C . ILE B 1 219 ? -12.210 79.411 -32.434 1.00 9.06 219 ILE B C 1
ATOM 4379 O O . ILE B 1 219 ? -11.005 79.701 -32.443 1.00 9.48 219 ILE B O 1
ATOM 4384 N N . MET B 1 220 ? -12.644 78.231 -32.005 1.00 9.31 220 MET B N 1
ATOM 4385 C CA . MET B 1 220 ? -11.666 77.212 -31.596 1.00 10.72 220 MET B CA 1
ATOM 4386 C C . MET B 1 220 ? -10.751 76.804 -32.763 1.00 11.39 220 MET B C 1
ATOM 4387 O O . MET B 1 220 ? -9.565 76.540 -32.558 1.00 12.38 220 MET B O 1
ATOM 4392 N N . SER B 1 221 ? -11.299 76.752 -33.974 1.00 12.15 221 SER B N 1
ATOM 4393 C CA . SER B 1 221 ? -10.519 76.386 -35.158 1.00 13.95 221 SER B CA 1
ATOM 4394 C C . SER B 1 221 ? -9.494 77.459 -35.560 1.00 13.66 221 SER B C 1
ATOM 4395 O O . SER B 1 221 ? -8.469 77.158 -36.168 1.00 14.07 221 SER B O 1
ATOM 4398 N N . LYS B 1 222 ? -9.796 78.706 -35.225 1.00 13.56 222 LYS B N 1
ATOM 4399 C CA . LYS B 1 222 ? -9.028 79.864 -35.644 1.00 14.11 222 LYS B CA 1
ATOM 4400 C C . LYS B 1 222 ? -7.749 80.122 -34.855 1.00 13.68 222 LYS B C 1
ATOM 4401 O O . LYS B 1 222 ? -6.851 80.832 -35.326 1.00 15.19 222 LYS B O 1
ATOM 4407 N N . PHE B 1 223 ? -7.679 79.650 -33.620 1.00 12.41 223 PHE B N 1
ATOM 4408 C CA . PHE B 1 223 ? -6.497 79.940 -32.801 1.00 12.02 223 PHE B CA 1
ATOM 4409 C C . PHE B 1 223 ? -5.815 78.672 -32.418 1.00 11.84 223 PHE B C 1
ATOM 4410 O O . PHE B 1 223 ? -6.462 77.733 -32.002 1.00 10.92 223 PHE B O 1
ATOM 4418 N N . SER B 1 224 ? -4.495 78.659 -32.542 1.00 12.67 224 SER B N 1
ATOM 4419 C CA . SER B 1 224 ? -3.699 77.493 -32.204 1.00 13.59 224 SER B CA 1
ATOM 4420 C C . SER B 1 224 ? -3.724 77.084 -30.731 1.00 13.40 224 SER B C 1
ATOM 4421 O O . SER B 1 224 ? -3.716 75.906 -30.430 1.00 14.99 224 SER B O 1
ATOM 4424 N N . HIS B 1 225 ? -3.759 78.049 -29.822 1.00 12.33 225 HIS B N 1
ATOM 4425 C CA . HIS B 1 225 ? -3.587 77.805 -28.397 1.00 11.62 225 HIS B CA 1
ATOM 4426 C C . HIS B 1 225 ? -4.594 78.645 -27.629 1.00 11.15 225 HIS B C 1
ATOM 4427 O O . HIS B 1 225 ? -4.486 79.859 -27.591 1.00 10.63 225 HIS B O 1
ATOM 4434 N N . GLY B 1 226 ? -5.577 77.991 -27.032 1.00 9.88 226 GLY B N 1
ATOM 4435 C CA . GLY B 1 226 ? -6.689 78.702 -26.448 1.00 9.53 226 GLY B CA 1
ATOM 4436 C C . GLY B 1 226 ? -7.232 78.202 -25.130 1.00 8.82 226 GLY B C 1
ATOM 4437 O O . GLY B 1 226 ? -7.035 77.033 -24.711 1.00 8.97 226 GLY B O 1
ATOM 4438 N N . LEU B 1 227 ? -7.909 79.140 -24.459 1.00 7.05 227 LEU B N 1
ATOM 4439 C CA . LEU B 1 227 ? -8.719 78.900 -23.297 1.00 5.99 227 LEU B CA 1
ATOM 4440 C C . LEU B 1 227 ? -10.038 79.634 -23.504 1.00 6.49 227 LEU B C 1
ATOM 4441 O O . LEU B 1 227 ? -10.047 80.858 -23.742 1.00 6.23 227 LEU B O 1
ATOM 4446 N N . TRP B 1 228 ? -11.130 78.914 -23.393 1.00 5.63 228 TRP B N 1
ATOM 4447 C CA . TRP B 1 228 ? -12.471 79.496 -23.502 1.00 5.72 228 TRP B CA 1
ATOM 4448 C C . TRP B 1 228 ? -13.099 79.400 -22.139 1.00 5.21 228 TRP B C 1
ATOM 4449 O O . TRP B 1 228 ? -13.191 78.304 -21.574 1.00 4.83 228 TRP B O 1
ATOM 4460 N N . ILE B 1 229 ? -13.483 80.543 -21.583 1.00 4.27 229 ILE B N 1
ATOM 4461 C CA . ILE B 1 229 ? -14.187 80.628 -20.316 1.00 4.86 229 ILE B CA 1
ATOM 4462 C C . ILE B 1 229 ? -15.613 81.045 -20.586 1.00 4.90 229 ILE B C 1
ATOM 4463 O O . ILE B 1 229 ? -15.866 82.140 -21.085 1.00 5.72 229 ILE B O 1
ATOM 4468 N N . SER B 1 230 ? -16.545 80.171 -20.306 1.00 4.41 230 SER B N 1
ATOM 4469 C CA . SER B 1 230 ? -17.945 80.467 -20.533 1.00 5.03 230 SER B CA 1
ATOM 4470 C C . SER B 1 230 ? -18.697 80.364 -19.219 1.00 5.75 230 SER B C 1
ATOM 4471 O O . SER B 1 230 ? -18.471 79.469 -18.410 1.00 5.90 230 SER B O 1
ATOM 4474 N N . TYR B 1 231 ? -19.576 81.327 -19.005 1.00 6.26 231 TYR B N 1
ATOM 4475 C CA . TYR B 1 231 ? -20.472 81.369 -17.849 1.00 6.34 231 TYR B CA 1
ATOM 4476 C C . TYR B 1 231 ? -21.898 81.561 -18.379 1.00 6.77 231 TYR B C 1
ATOM 4477 O O . TYR B 1 231 ? -22.109 82.317 -19.320 1.00 6.28 231 TYR B O 1
ATOM 4486 N N . ASP B 1 232 ? -22.859 80.863 -17.778 1.00 6.46 232 ASP B N 1
ATOM 4487 C CA . ASP B 1 232 ? -24.247 80.819 -18.266 1.00 7.76 232 ASP B CA 1
ATOM 4488 C C . ASP B 1 232 ? -25.125 80.122 -17.242 1.00 7.98 232 ASP B C 1
ATOM 4489 O O . ASP B 1 232 ? -24.623 79.395 -16.373 1.00 8.31 232 ASP B O 1
ATOM 4494 N N . PRO B 1 233 ? -26.426 80.283 -17.373 1.00 8.71 233 PRO B N 1
ATOM 4495 C CA . PRO B 1 233 ? -27.353 79.497 -16.580 1.00 8.97 233 PRO B CA 1
ATOM 4496 C C . PRO B 1 233 ? -27.578 78.144 -17.246 1.00 8.94 233 PRO B C 1
ATOM 4497 O O . PRO B 1 233 ? -27.265 77.956 -18.443 1.00 7.91 233 PRO B O 1
ATOM 4501 N N . ILE B 1 234 ? -28.102 77.222 -16.462 1.00 9.65 234 ILE B N 1
ATOM 4502 C CA . ILE B 1 234 ? -28.617 75.933 -16.954 1.00 9.05 234 ILE B CA 1
ATOM 4503 C C . ILE B 1 234 ? -30.001 75.680 -16.363 1.00 10.52 234 ILE B C 1
ATOM 4504 O O . ILE B 1 234 ? -30.319 76.135 -15.261 1.00 9.23 234 ILE B O 1
ATOM 4509 N N . GLY B 1 235 ? -30.829 74.946 -17.104 1.00 11.35 235 GLY B N 1
ATOM 4510 C CA . GLY B 1 235 ? -32.216 74.769 -16.706 1.00 13.64 235 GLY B CA 1
ATOM 4511 C C . GLY B 1 235 ? -32.395 73.894 -15.478 1.00 16.12 235 GLY B C 1
ATOM 4512 O O . GLY B 1 235 ? -33.365 74.070 -14.742 1.00 17.06 235 GLY B O 1
ATOM 4513 N N . GLY B 1 236 ? -31.455 72.985 -15.247 1.00 18.10 236 GLY B N 1
ATOM 4514 C CA . GLY B 1 236 ? -31.543 72.032 -14.147 1.00 20.80 236 GLY B CA 1
ATOM 4515 C C . GLY B 1 236 ? -32.024 70.674 -14.625 1.00 23.12 236 GLY B C 1
ATOM 4516 O O . GLY B 1 236 ? -32.941 70.586 -15.432 1.00 23.49 236 GLY B O 1
ATOM 4517 N N . SER B 1 237 ? -31.410 69.617 -14.107 1.00 26.32 237 SER B N 1
ATOM 4518 C CA . SER B 1 237 ? -31.728 68.253 -14.530 1.00 28.62 237 SER B CA 1
ATOM 4519 C C . SER B 1 237 ? -32.536 67.467 -13.492 1.00 30.03 237 SER B C 1
ATOM 4520 O O . SER B 1 237 ? -33.400 66.670 -13.870 1.00 31.21 237 SER B O 1
ATOM 4523 N N . GLN B 1 238 ? -32.260 67.675 -12.199 1.00 31.37 238 GLN B N 1
ATOM 4524 C CA . GLN B 1 238 ? -33.006 66.973 -11.141 1.00 32.02 238 GLN B CA 1
ATOM 4525 C C . GLN B 1 238 ? -34.497 67.113 -11.457 1.00 32.61 238 GLN B C 1
ATOM 4526 O O . GLN B 1 238 ? -34.930 68.171 -11.927 1.00 33.23 238 GLN B O 1
ATOM 4532 N N . PRO B 1 239 ? -35.295 66.069 -11.222 1.00 32.36 239 PRO B N 1
ATOM 4533 C CA . PRO B 1 239 ? -36.691 66.100 -11.661 1.00 32.05 239 PRO B CA 1
ATOM 4534 C C . PRO B 1 239 ? -37.462 66.927 -10.657 1.00 31.15 239 PRO B C 1
ATOM 4535 O O . PRO B 1 239 ? -36.955 67.139 -9.548 1.00 32.02 239 PRO B O 1
ATOM 4539 N N . ASN B 1 240 ? -38.621 67.434 -11.052 1.00 29.85 240 ASN B N 1
ATOM 4540 C CA . ASN B 1 240 ? -39.360 68.407 -10.243 1.00 28.75 240 ASN B CA 1
ATOM 4541 C C . ASN B 1 240 ? -38.542 69.683 -9.979 1.00 27.97 240 ASN B C 1
ATOM 4542 O O . ASN B 1 240 ? -38.757 70.393 -8.973 1.00 27.09 240 ASN B O 1
ATOM 4547 N N . ASP B 1 241 ? -37.624 69.974 -10.903 1.00 27.05 241 ASP B N 1
ATOM 4548 C CA . ASP B 1 241 ? -36.883 71.223 -10.888 1.00 26.40 241 ASP B CA 1
ATOM 4549 C C . ASP B 1 241 ? -37.491 72.126 -11.947 1.00 25.95 241 ASP B C 1
ATOM 4550 O O . ASP B 1 241 ? -37.324 71.885 -13.129 1.00 25.56 241 ASP B O 1
ATOM 4555 N N . ARG B 1 242 ? -38.193 73.162 -11.493 1.00 26.21 242 ARG B N 1
ATOM 4556 C CA . ARG B 1 242 ? -38.900 74.086 -12.367 1.00 26.48 242 ARG B CA 1
ATOM 4557 C C . ARG B 1 242 ? -38.073 75.346 -12.630 1.00 25.96 242 ARG B C 1
ATOM 4558 O O . ARG B 1 242 ? -38.622 76.347 -13.063 1.00 26.19 242 ARG B O 1
ATOM 4566 N N . PHE B 1 243 ? -36.765 75.309 -12.364 1.00 25.27 243 PHE B N 1
ATOM 4567 C CA . PHE B 1 243 ? -35.944 76.514 -12.466 1.00 24.02 243 PHE B CA 1
ATOM 4568 C C . PHE B 1 243 ? -35.970 77.050 -13.882 1.00 23.78 243 PHE B C 1
ATOM 4569 O O . PHE B 1 243 ? -36.186 78.241 -14.099 1.00 23.92 243 PHE B O 1
ATOM 4577 N N . GLY B 1 244 ? -35.727 76.156 -14.831 1.00 24.09 244 GLY B N 1
ATOM 4578 C CA . GLY B 1 244 ? -35.639 76.515 -16.232 1.00 24.22 244 GLY B CA 1
ATOM 4579 C C . GLY B 1 244 ? -36.955 76.977 -16.814 1.00 24.39 244 GLY B C 1
ATOM 4580 O O . GLY B 1 244 ? -36.981 77.935 -17.568 1.00 24.13 244 GLY B O 1
ATOM 4581 N N . ALA B 1 245 ? -38.050 76.302 -16.463 1.00 25.23 245 ALA B N 1
ATOM 4582 C CA . ALA B 1 245 ? -39.368 76.647 -17.002 1.00 25.27 245 ALA B CA 1
ATOM 4583 C C . ALA B 1 245 ? -39.807 77.983 -16.433 1.00 26.22 245 ALA B C 1
ATOM 4584 O O . ALA B 1 245 ? -40.355 78.814 -17.153 1.00 26.37 245 ALA B O 1
ATOM 4586 N N . ILE B 1 246 ? -39.535 78.205 -15.147 1.00 26.45 246 ILE B N 1
ATOM 4587 C CA . ILE B 1 246 ? -39.855 79.481 -14.524 1.00 26.96 246 ILE B CA 1
ATOM 4588 C C . ILE B 1 246 ? -39.074 80.605 -15.198 1.00 27.34 246 ILE B C 1
ATOM 4589 O O . ILE B 1 246 ? -39.634 81.658 -15.498 1.00 27.72 246 ILE B O 1
ATOM 4594 N N . MET B 1 247 ? -37.783 80.380 -15.426 1.00 27.98 247 MET B N 1
ATOM 4595 C CA . MET B 1 247 ? -36.921 81.403 -16.022 1.00 28.21 247 MET B CA 1
ATOM 4596 C C . MET B 1 247 ? -37.361 81.705 -17.450 1.00 28.37 247 MET B C 1
ATOM 4597 O O . MET B 1 247 ? -37.441 82.866 -17.843 1.00 28.65 247 MET B O 1
ATOM 4602 N N . GLN B 1 248 ? -37.654 80.665 -18.223 1.00 29.16 248 GLN B N 1
ATOM 4603 C CA . GLN B 1 248 ? -38.113 80.856 -19.602 1.00 29.80 248 GLN B CA 1
ATOM 4604 C C . GLN B 1 248 ? -39.489 81.524 -19.667 1.00 30.77 248 GLN B C 1
ATOM 4605 O O . GLN B 1 248 ? -39.706 82.418 -20.484 1.00 30.93 248 GLN B O 1
ATOM 4611 N N . SER B 1 249 ? -40.407 81.089 -18.808 1.00 31.94 249 SER B N 1
ATOM 4612 C CA . SER B 1 249 ? -41.745 81.691 -18.730 1.00 33.19 249 SER B CA 1
ATOM 4613 C C . SER B 1 249 ? -41.675 83.140 -18.236 1.00 33.62 249 SER B C 1
ATOM 4614 O O . SER B 1 249 ? -42.399 84.001 -18.735 1.00 34.00 249 SER B O 1
ATOM 4617 N N . ASN B 1 250 ? -40.795 83.408 -17.276 1.00 34.15 250 ASN B N 1
ATOM 4618 C CA . ASN B 1 250 ? -40.669 84.749 -16.709 1.00 34.77 250 ASN B CA 1
ATOM 4619 C C . ASN B 1 250 ? -40.068 85.738 -17.712 1.00 35.13 250 ASN B C 1
ATOM 4620 O O . ASN B 1 250 ? -40.578 86.844 -17.886 1.00 35.19 250 ASN B O 1
ATOM 4625 N N . LEU B 1 251 ? -38.992 85.331 -18.378 1.00 35.43 251 LEU B N 1
ATOM 4626 C CA . LEU B 1 251 ? -38.336 86.185 -19.374 1.00 35.50 251 LEU B CA 1
ATOM 4627 C C . LEU B 1 251 ? -39.241 86.487 -20.564 1.00 35.89 251 LEU B C 1
ATOM 4628 O O . LEU B 1 251 ? -39.196 87.585 -21.103 1.00 35.95 251 LEU B O 1
ATOM 4633 N N . LYS B 1 252 ? -40.067 85.526 -20.959 1.00 36.53 252 LYS B N 1
ATOM 4634 C CA . LYS B 1 252 ? -40.974 85.713 -22.092 1.00 37.34 252 LYS B CA 1
ATOM 4635 C C . LYS B 1 252 ? -42.087 86.719 -21.771 1.00 38.15 252 LYS B C 1
ATOM 4636 O O . LYS B 1 252 ? -42.371 87.622 -22.565 1.00 38.23 252 LYS B O 1
ATOM 4642 N N . GLU B 1 253 ? -42.711 86.558 -20.607 1.00 39.18 253 GLU B N 1
ATOM 4643 C CA . GLU B 1 253 ? -43.868 87.370 -20.224 1.00 39.98 253 GLU B CA 1
ATOM 4644 C C . GLU B 1 253 ? -43.459 88.777 -19.809 1.00 40.02 253 GLU B C 1
ATOM 4645 O O . GLU B 1 253 ? -44.189 89.734 -20.064 1.00 40.38 253 GLU B O 1
ATOM 4651 N N . SER B 1 254 ? -42.303 88.904 -19.166 1.00 40.06 254 SER B N 1
ATOM 4652 C CA . SER B 1 254 ? -41.881 90.178 -18.580 1.00 40.03 254 SER B CA 1
ATOM 4653 C C . SER B 1 254 ? -41.076 91.055 -19.537 1.00 39.79 254 SER B C 1
ATOM 4654 O O . SER B 1 254 ? -41.184 92.283 -19.475 1.00 39.86 254 SER B O 1
ATOM 4657 N N . ARG B 1 255 ? -40.301 90.431 -20.428 1.00 39.30 255 ARG B N 1
ATOM 4658 C CA . ARG B 1 255 ? -39.388 91.161 -21.330 1.00 38.74 255 ARG B CA 1
ATOM 4659 C C . ARG B 1 255 ? -39.383 90.741 -22.815 1.00 37.23 255 ARG B C 1
ATOM 4660 O O . ARG B 1 255 ? -38.722 91.395 -23.627 1.00 36.76 255 ARG B O 1
ATOM 4668 N N . ASN B 1 256 ? -40.126 89.692 -23.174 1.00 35.39 256 ASN B N 1
ATOM 4669 C CA . ASN B 1 256 ? -40.150 89.168 -24.549 1.00 34.12 256 ASN B CA 1
ATOM 4670 C C . ASN B 1 256 ? -38.741 88.702 -24.950 1.00 32.13 256 ASN B C 1
ATOM 4671 O O . ASN B 1 256 ? -38.251 88.972 -26.051 1.00 31.77 256 ASN B O 1
ATOM 4676 N N . LEU B 1 257 ? -38.114 87.991 -24.021 1.00 29.29 257 LEU B N 1
ATOM 4677 C CA . LEU B 1 257 ? -36.719 87.581 -24.118 1.00 27.74 257 LEU B CA 1
ATOM 4678 C C . LEU B 1 257 ? -36.631 86.059 -24.023 1.00 25.79 257 LEU B C 1
ATOM 4679 O O . LEU B 1 257 ? -37.361 85.424 -23.244 1.00 26.06 257 LEU B O 1
ATOM 4684 N N . GLU B 1 258 ? -35.714 85.486 -24.798 1.00 23.50 258 GLU B N 1
ATOM 4685 C CA . GLU B 1 258 ? -35.585 84.037 -24.942 1.00 21.93 258 GLU B CA 1
ATOM 4686 C C . GLU B 1 258 ? -34.173 83.576 -24.582 1.00 19.50 258 GLU B C 1
ATOM 4687 O O . GLU B 1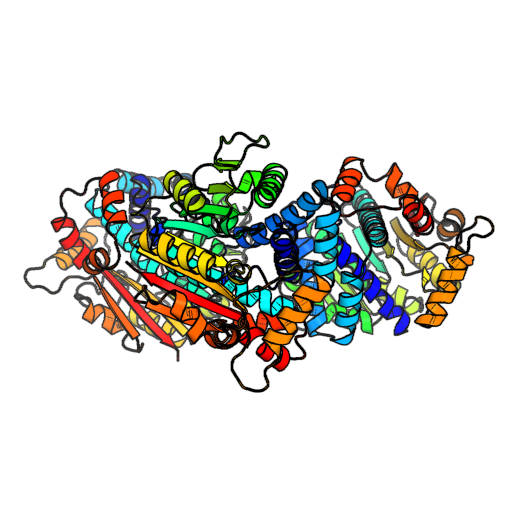 258 ? -33.190 84.194 -24.959 1.00 18.33 258 GLU B O 1
ATOM 4693 N N . MET B 1 259 ? -34.106 82.460 -23.882 1.00 17.22 259 MET B N 1
ATOM 4694 C CA . MET B 1 259 ? -32.882 81.696 -23.716 1.00 15.75 259 MET B CA 1
ATOM 4695 C C . MET B 1 259 ? -33.141 80.351 -24.384 1.00 14.38 259 MET B C 1
ATOM 4696 O O . MET B 1 259 ? -33.607 79.414 -23.724 1.00 11.97 259 MET B O 1
ATOM 4701 N N . PRO B 1 260 ? -32.878 80.269 -25.691 1.00 13.11 260 PRO B N 1
ATOM 4702 C CA . PRO B 1 260 ? -33.334 79.134 -26.502 1.00 12.88 260 PRO B CA 1
ATOM 4703 C C . PRO B 1 260 ? -32.833 77.759 -26.075 1.00 11.97 260 PRO B C 1
ATOM 4704 O O . PRO B 1 260 ? -33.532 76.785 -26.330 1.00 12.35 260 PRO B O 1
ATOM 4708 N N . THR B 1 261 ? -31.633 77.668 -25.495 1.00 11.44 261 THR B N 1
ATOM 4709 C CA . THR B 1 261 ? -31.001 76.370 -25.204 1.00 10.83 261 THR B CA 1
ATOM 4710 C C . THR B 1 261 ? -30.905 76.026 -23.720 1.00 11.04 261 THR B C 1
ATOM 4711 O O . THR B 1 261 ? -30.221 75.078 -23.359 1.00 11.45 261 THR B O 1
ATOM 4715 N N . LEU B 1 262 ? -31.570 76.792 -22.874 1.00 11.63 262 LEU B N 1
ATOM 4716 C CA . LEU B 1 262 ? -31.496 76.594 -21.417 1.00 11.79 262 LEU B CA 1
ATOM 4717 C C . LEU B 1 262 ? -31.970 75.208 -20.968 1.00 12.54 262 LEU B C 1
ATOM 4718 O O . LEU B 1 262 ? -31.419 74.616 -20.034 1.00 11.66 262 LEU B O 1
ATOM 4723 N N . MET B 1 263 ? -33.023 74.700 -21.610 1.00 13.86 263 MET B N 1
ATOM 4724 C CA . MET B 1 263 ? -33.523 73.357 -21.305 1.00 14.67 263 MET B CA 1
ATOM 4725 C C . MET B 1 263 ? -32.758 72.262 -22.060 1.00 14.75 263 MET B C 1
ATOM 4726 O O . MET B 1 263 ? -32.664 71.127 -21.572 1.00 15.59 263 MET B O 1
ATOM 4731 N N . THR B 1 264 ? -32.219 72.594 -23.235 1.00 14.12 264 THR B N 1
ATOM 4732 C CA . THR B 1 264 ? -31.332 71.693 -23.965 1.00 14.32 264 THR B CA 1
ATOM 4733 C C . THR B 1 264 ? -30.049 71.365 -23.177 1.00 14.08 264 THR B C 1
ATOM 4734 O O . THR B 1 264 ? -29.664 70.190 -23.016 1.00 13.13 264 THR B O 1
ATOM 4738 N N . TYR B 1 265 ? -29.404 72.415 -22.679 1.00 12.84 265 TYR B N 1
ATOM 4739 C CA . TYR B 1 265 ? -28.185 72.297 -21.882 1.00 12.57 265 TYR B CA 1
ATOM 4740 C C . TYR B 1 265 ? -28.559 72.539 -20.432 1.00 13.16 265 TYR B C 1
ATOM 4741 O O . TYR B 1 265 ? -28.275 73.588 -19.851 1.00 12.47 265 TYR B O 1
ATOM 4750 N N . ASN B 1 266 ? -29.234 71.530 -19.864 1.00 12.88 266 ASN B N 1
ATOM 4751 C CA . ASN B 1 266 ? -29.836 71.637 -18.529 1.00 13.14 266 ASN B CA 1
ATOM 4752 C C . ASN B 1 266 ? -28.964 71.078 -17.414 1.00 13.17 266 ASN B C 1
ATOM 4753 O O . ASN B 1 266 ? -29.328 71.161 -16.255 1.00 13.23 266 ASN B O 1
ATOM 4758 N N . SER B 1 267 ? -27.811 70.542 -17.758 1.00 12.61 267 SER B N 1
ATOM 4759 C CA . SER B 1 267 ? -26.851 70.101 -16.767 1.00 13.01 267 SER B CA 1
ATOM 4760 C C . SER B 1 267 ? -25.489 70.617 -17.186 1.00 12.75 267 SER B C 1
ATOM 4761 O O . SER B 1 267 ? -25.279 70.936 -18.356 1.00 11.82 267 SER B O 1
ATOM 4764 N N . LYS B 1 268 ? -24.556 70.639 -16.246 1.00 12.89 268 LYS B N 1
ATOM 4765 C CA . LYS B 1 268 ? -23.229 71.120 -16.535 1.00 13.17 268 LYS B CA 1
ATOM 4766 C C . LYS B 1 268 ? -22.522 70.227 -17.553 1.00 12.94 268 LYS B C 1
ATOM 4767 O O . LYS B 1 268 ? -21.775 70.714 -18.380 1.00 10.40 268 LYS B O 1
ATOM 4773 N N . GLU B 1 269 ? -22.805 68.924 -17.534 1.00 12.93 269 GLU B N 1
ATOM 4774 C CA . GLU B 1 269 ? -22.151 68.006 -18.462 1.00 13.78 269 GLU B CA 1
ATOM 4775 C C . GLU B 1 269 ? -22.599 68.199 -19.923 1.00 13.32 269 GLU B C 1
ATOM 4776 O O . GLU B 1 269 ? -21.766 68.202 -20.816 1.00 13.70 269 GLU B O 1
ATOM 4782 N N . LYS B 1 270 ? -23.903 68.353 -20.154 1.00 13.16 270 LYS B N 1
ATOM 4783 C CA . LYS B 1 270 ? -24.422 68.640 -21.489 1.00 12.44 270 LYS B CA 1
ATOM 4784 C C . LYS B 1 270 ? -23.891 69.987 -21.978 1.00 11.77 270 LYS B C 1
ATOM 4785 O O . LYS B 1 270 ? -23.467 70.120 -23.125 1.00 11.07 270 LYS B O 1
ATOM 4791 N N . TYR B 1 271 ? -23.941 70.994 -21.108 1.00 11.78 271 TYR B N 1
ATOM 4792 C CA . TYR B 1 271 ? -23.358 72.307 -21.456 1.00 10.73 271 TYR B CA 1
ATOM 4793 C C . TYR B 1 271 ? -21.911 72.167 -21.934 1.00 10.28 271 TYR B C 1
ATOM 4794 O O . TYR B 1 271 ? -21.543 72.713 -22.962 1.00 11.05 271 TYR B O 1
ATOM 4803 N N . ALA B 1 272 ? -21.084 71.450 -21.178 1.00 10.30 272 ALA B N 1
ATOM 4804 C CA . ALA B 1 272 ? -19.664 71.287 -21.517 1.00 10.44 272 ALA B CA 1
ATOM 4805 C C . ALA B 1 272 ? -19.438 70.558 -22.824 1.00 10.29 272 ALA B C 1
ATOM 4806 O O . ALA B 1 272 ? -18.445 70.798 -23.507 1.00 10.02 272 ALA B O 1
ATOM 4808 N N . SER B 1 273 ? -20.362 69.667 -23.174 1.00 11.27 273 SER B N 1
ATOM 4809 C CA . SER B 1 273 ? -20.262 68.876 -24.386 1.00 11.52 273 SER B CA 1
ATOM 4810 C C . SER B 1 273 ? -20.169 69.739 -25.666 1.00 11.15 273 SER B C 1
ATOM 4811 O O . SER B 1 273 ? -19.672 69.282 -26.677 1.00 11.15 273 SER B O 1
ATOM 4814 N N . ARG B 1 274 ? -20.645 70.979 -25.617 1.00 10.00 274 ARG B N 1
ATOM 4815 C CA . ARG B 1 274 ? -20.516 71.901 -26.759 1.00 9.61 274 ARG B CA 1
ATOM 4816 C C . ARG B 1 274 ? -19.076 72.180 -27.174 1.00 9.49 274 ARG B C 1
ATOM 4817 O O . ARG B 1 274 ? -18.815 72.544 -28.320 1.00 9.66 274 ARG B O 1
ATOM 4825 N N . TRP B 1 275 ? -18.144 72.000 -26.242 1.00 9.48 275 TRP B N 1
ATOM 4826 C CA . TRP B 1 275 ? -16.709 72.147 -26.470 1.00 9.90 275 TRP B CA 1
ATOM 4827 C C . TRP B 1 275 ? -15.964 70.808 -26.540 1.00 11.70 275 TRP B C 1
ATOM 4828 O O . TRP B 1 275 ? -14.758 70.758 -26.312 1.00 12.33 275 TRP B O 1
ATOM 4839 N N . SER B 1 276 ? -16.662 69.722 -26.884 1.00 13.23 276 SER B N 1
ATOM 4840 C CA . SER B 1 276 ? -16.036 68.396 -26.889 1.00 14.43 276 SER B CA 1
ATOM 4841 C C . SER B 1 276 ? -14.890 68.258 -27.893 1.00 14.77 276 SER B C 1
ATOM 4842 O O . SER B 1 276 ? -14.112 67.321 -27.789 1.00 15.91 276 SER B O 1
ATOM 4845 N N . ALA B 1 277 ? -14.758 69.186 -28.840 1.00 15.24 277 ALA B N 1
ATOM 4846 C CA . ALA B 1 277 ? -13.621 69.171 -29.756 1.00 16.25 277 ALA B CA 1
ATOM 4847 C C . ALA B 1 277 ? -12.330 69.544 -29.038 1.00 16.36 277 ALA B C 1
ATOM 4848 O O . ALA B 1 277 ? -11.266 69.192 -29.498 1.00 16.83 277 ALA B O 1
ATOM 4850 N N . ALA B 1 278 ? -12.419 70.275 -27.923 1.00 16.36 278 ALA B N 1
ATOM 4851 C CA . ALA B 1 278 ? -11.241 70.574 -27.110 1.00 16.50 278 ALA B CA 1
ATOM 4852 C C . ALA B 1 278 ? -10.897 69.349 -26.252 1.00 16.72 278 ALA B C 1
ATOM 4853 O O . ALA B 1 278 ? -11.801 68.732 -25.664 1.00 17.02 278 ALA B O 1
ATOM 4855 N N . PRO B 1 279 ? -9.616 69.028 -26.129 1.00 16.52 279 PRO B N 1
ATOM 4856 C CA . PRO B 1 279 ? -9.194 67.875 -25.316 1.00 17.04 279 PRO B CA 1
ATOM 4857 C C . PRO B 1 279 ? -9.283 68.084 -23.796 1.00 16.23 279 PRO B C 1
ATOM 4858 O O . PRO B 1 279 ? -9.275 67.100 -23.053 1.00 15.98 279 PRO B O 1
ATOM 4862 N N . ASN B 1 280 ? -9.355 69.332 -23.332 1.00 15.24 280 ASN B N 1
ATOM 4863 C CA . ASN B 1 280 ? -9.280 69.626 -21.903 1.00 14.08 280 ASN B CA 1
ATOM 4864 C C . ASN B 1 280 ? -10.479 70.491 -21.564 1.00 13.78 280 ASN B C 1
ATOM 4865 O O . ASN B 1 280 ? -10.468 71.686 -21.827 1.00 12.90 280 ASN B O 1
ATOM 4870 N N . VAL B 1 281 ? -11.534 69.865 -21.052 1.00 12.99 281 VAL B N 1
ATOM 4871 C CA . VAL B 1 281 ? -12.748 70.588 -20.688 1.00 12.38 281 VAL B CA 1
ATOM 4872 C C . VAL B 1 281 ? -13.096 70.348 -19.229 1.00 12.15 281 VAL B C 1
ATOM 4873 O O . VAL B 1 281 ? -13.275 69.205 -18.792 1.00 12.84 281 VAL B O 1
ATOM 4877 N N . ILE B 1 282 ? -13.192 71.428 -18.475 1.00 11.08 282 ILE B N 1
ATOM 4878 C CA . ILE B 1 282 ? -13.602 71.399 -17.076 1.00 11.46 282 ILE B CA 1
ATOM 4879 C C . ILE B 1 282 ? -14.892 72.211 -16.939 1.00 11.16 282 ILE B C 1
ATOM 4880 O O . ILE B 1 282 ? -15.013 73.272 -17.530 1.00 9.92 282 ILE B O 1
ATOM 4885 N N . VAL B 1 283 ? -15.833 71.710 -16.155 1.00 10.72 283 VAL B N 1
ATOM 4886 C CA . VAL B 1 283 ? -17.057 72.435 -15.880 1.00 10.82 283 VAL B CA 1
ATOM 4887 C C . VAL B 1 283 ? -17.467 72.222 -14.415 1.00 11.40 283 VAL B C 1
ATOM 4888 O O . VAL B 1 283 ? -17.334 71.109 -13.849 1.00 10.20 283 VAL B O 1
ATOM 4892 N N . ASN B 1 284 ? -17.902 73.305 -13.786 1.00 10.03 284 ASN B N 1
ATOM 4893 C CA . ASN B 1 284 ? -18.399 73.257 -12.423 1.00 10.43 284 ASN B CA 1
ATOM 4894 C C . ASN B 1 284 ? -19.597 74.151 -12.323 1.00 10.73 284 ASN B C 1
ATOM 4895 O O . ASN B 1 284 ? -19.682 75.159 -13.037 1.00 9.73 284 ASN B O 1
ATOM 4900 N N . ASP B 1 285 ? -20.544 73.814 -11.452 1.00 9.76 285 ASP B N 1
ATOM 4901 C CA . ASP B 1 285 ? -21.555 74.809 -11.094 1.00 9.79 285 ASP B CA 1
ATOM 4902 C C . ASP B 1 285 ? -20.973 75.792 -10.086 1.00 8.73 285 ASP B C 1
ATOM 4903 O O . ASP B 1 285 ? -19.880 75.578 -9.542 1.00 7.30 285 ASP B O 1
ATOM 4908 N N . MET B 1 286 ? -21.645 76.906 -9.874 1.00 8.75 286 MET B N 1
ATOM 4909 C CA . MET B 1 286 ? -21.056 77.967 -9.064 1.00 8.70 286 MET B CA 1
ATOM 4910 C C . MET B 1 286 ? -21.094 77.680 -7.557 1.00 8.98 286 MET B C 1
ATOM 4911 O O . MET B 1 286 ? -20.353 78.287 -6.801 1.00 8.55 286 MET B O 1
ATOM 4916 N N . TRP B 1 287 ? -21.930 76.743 -7.130 1.00 9.83 287 TRP B N 1
ATOM 4917 C CA . TRP B 1 287 ? -21.871 76.263 -5.740 1.00 10.48 287 TRP B CA 1
ATOM 4918 C C . TRP B 1 287 ? -20.569 75.498 -5.530 1.00 10.49 287 TRP B C 1
ATOM 4919 O O . TRP B 1 287 ? -19.913 75.655 -4.509 1.00 11.88 287 TRP B O 1
ATOM 4930 N N . GLU B 1 288 ? -20.200 74.667 -6.503 1.00 11.54 288 GLU B N 1
ATOM 4931 C CA . GLU B 1 288 ? -18.931 73.958 -6.474 1.00 11.92 288 GLU B CA 1
ATOM 4932 C C . GLU B 1 288 ? -17.782 74.951 -6.425 1.00 11.76 288 GLU B C 1
ATOM 4933 O O . GLU B 1 288 ? -16.849 74.784 -5.648 1.00 11.26 288 GLU B O 1
ATOM 4939 N N . ILE B 1 289 ? -17.858 76.014 -7.218 1.00 12.05 289 ILE B N 1
ATOM 4940 C CA . ILE B 1 289 ? -16.805 77.044 -7.177 1.00 12.50 289 ILE B CA 1
ATOM 4941 C C . ILE B 1 289 ? -16.748 77.766 -5.818 1.00 11.34 289 ILE B C 1
ATOM 4942 O O . ILE B 1 289 ? -15.668 78.037 -5.312 1.00 11.37 289 ILE B O 1
ATOM 4947 N N . PHE B 1 290 ? -17.897 78.060 -5.220 1.00 11.64 290 PHE B N 1
ATOM 4948 C CA . PHE B 1 290 ? -17.946 78.656 -3.887 1.00 12.10 290 PHE B CA 1
ATOM 4949 C C . PHE B 1 290 ? -17.142 77.787 -2.904 1.00 13.33 290 PHE B C 1
ATOM 4950 O O . PHE B 1 290 ? -16.320 78.280 -2.144 1.00 12.73 290 PHE B O 1
ATOM 4958 N N . ASN B 1 291 ? -17.387 76.480 -2.936 1.00 13.88 291 ASN B N 1
ATOM 4959 C CA . ASN B 1 291 ? -16.702 75.577 -2.027 1.00 14.92 291 ASN B CA 1
ATOM 4960 C C . ASN B 1 291 ? -15.231 75.292 -2.327 1.00 15.07 291 ASN B C 1
ATOM 4961 O O . ASN B 1 291 ? -14.465 75.040 -1.413 1.00 16.25 291 ASN B O 1
ATOM 4966 N N . ALA B 1 292 ? -14.821 75.358 -3.585 1.00 15.40 292 ALA B N 1
ATOM 4967 C CA . ALA B 1 292 ? -13.457 74.986 -3.960 1.00 15.32 292 ALA B CA 1
ATOM 4968 C C . ALA B 1 292 ? -12.527 76.197 -3.946 1.00 15.50 292 ALA B C 1
ATOM 4969 O O . ALA B 1 292 ? -11.350 76.074 -3.653 1.00 15.97 292 ALA B O 1
ATOM 4971 N N . GLN B 1 293 ? -13.069 77.360 -4.270 1.00 15.36 293 GLN B N 1
ATOM 4972 C CA . GLN B 1 293 ? -12.243 78.536 -4.580 1.00 15.10 293 GLN B CA 1
ATOM 4973 C C . GLN B 1 293 ? -12.380 79.678 -3.597 1.00 14.77 293 GLN B C 1
ATOM 4974 O O . GLN B 1 293 ? -11.538 80.577 -3.592 1.00 14.86 293 GLN B O 1
ATOM 4980 N N . ILE B 1 294 ? -13.441 79.719 -2.807 1.00 13.83 294 ILE B N 1
ATOM 4981 C CA . ILE B 1 294 ? -13.606 80.850 -1.886 1.00 13.94 294 ILE B CA 1
ATOM 4982 C C . ILE B 1 294 ? -13.099 80.453 -0.489 1.00 15.41 294 ILE B C 1
ATOM 4983 O O . ILE B 1 294 ? -13.769 79.720 0.232 1.00 16.30 294 ILE B O 1
ATOM 4988 N N . PRO B 1 295 ? -11.926 80.943 -0.094 1.00 16.63 295 PRO B N 1
ATOM 4989 C CA . PRO B 1 295 ? -11.351 80.543 1.197 1.00 17.07 295 PRO B CA 1
ATOM 4990 C C . PRO B 1 295 ? -12.079 81.174 2.377 1.00 16.83 295 PRO B C 1
ATOM 4991 O O . PRO B 1 295 ? -12.868 82.087 2.203 1.00 16.86 295 PRO B O 1
ATOM 4995 N N . GLU B 1 296 ? -11.808 80.686 3.582 1.00 16.04 296 GLU B N 1
ATOM 4996 C CA . GLU B 1 296 ? -12.521 81.145 4.762 1.00 16.25 296 GLU B CA 1
ATOM 4997 C C . GLU B 1 296 ? -12.292 82.634 4.997 1.00 14.63 296 GLU B C 1
ATOM 4998 O O . GLU B 1 296 ? -13.202 83.325 5.429 1.00 15.47 296 GLU B O 1
ATOM 5004 N N . SER B 1 297 ? -11.114 83.133 4.653 1.00 14.93 297 SER B N 1
ATOM 5005 C CA . SER B 1 297 ? -10.834 84.573 4.746 1.00 14.79 297 SER B CA 1
ATOM 5006 C C . SER B 1 297 ? -11.812 85.426 3.958 1.00 13.91 297 SER B C 1
ATOM 5007 O O . SER B 1 297 ? -12.220 86.495 4.410 1.00 13.77 297 SER B O 1
ATOM 5010 N N . GLU B 1 298 ? -12.148 84.979 2.751 1.00 13.52 298 GLU B N 1
ATOM 5011 C CA . GLU B 1 298 ? -13.152 85.655 1.949 1.00 12.89 298 GLU B CA 1
ATOM 5012 C C . GLU B 1 298 ? -14.555 85.510 2.506 1.00 12.99 298 GLU B C 1
ATOM 5013 O O . GLU B 1 298 ? -15.336 86.459 2.493 1.00 11.82 298 GLU B O 1
ATOM 5019 N N . ARG B 1 299 ? -14.911 84.307 2.949 1.00 13.06 299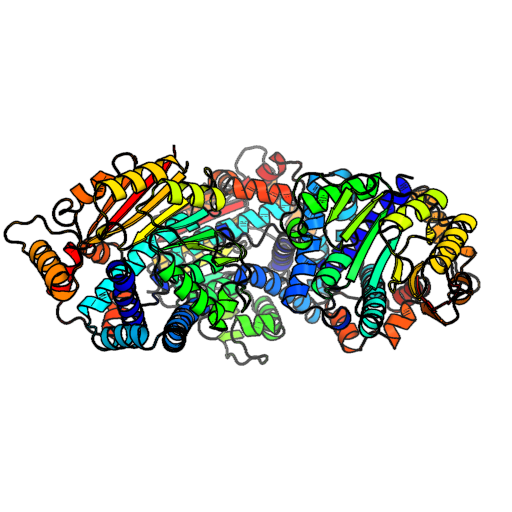 ARG B N 1
ATOM 5020 C CA . ARG B 1 299 ? -16.241 84.101 3.511 1.00 13.64 299 ARG B CA 1
ATOM 5021 C C . ARG B 1 299 ? -16.480 85.041 4.690 1.00 13.98 299 ARG B C 1
ATOM 5022 O O . ARG B 1 299 ? -17.560 85.651 4.818 1.00 13.57 299 ARG B O 1
ATOM 5030 N N . LYS B 1 300 ? -15.450 85.203 5.510 1.00 14.95 300 LYS B N 1
ATOM 5031 C CA . LYS B 1 300 ? -15.495 86.064 6.693 1.00 15.86 300 LYS B CA 1
ATOM 5032 C C . LYS B 1 300 ? -15.618 87.523 6.282 1.00 14.94 300 LYS B C 1
ATOM 5033 O O . LYS B 1 300 ? -16.464 88.262 6.796 1.00 15.03 300 LYS B O 1
ATOM 5039 N N . ARG B 1 301 ? -14.803 87.927 5.310 1.00 14.22 301 ARG B N 1
ATOM 5040 C CA . ARG B 1 301 ? -14.848 89.293 4.798 1.00 13.57 301 ARG B CA 1
ATOM 5041 C C . ARG B 1 301 ? -16.250 89.610 4.302 1.00 13.48 301 ARG B C 1
ATOM 5042 O O . ARG B 1 301 ? -16.826 90.636 4.655 1.00 11.86 301 ARG B O 1
ATOM 5050 N N . LEU B 1 302 ? -16.821 88.736 3.479 1.00 13.75 302 LEU B N 1
ATOM 5051 C CA . LEU B 1 302 ? -18.166 88.973 2.958 1.00 14.29 302 LEU B CA 1
ATOM 5052 C C . LEU B 1 302 ? -19.218 89.002 4.075 1.00 14.64 302 LEU B C 1
ATOM 5053 O O . LEU B 1 302 ? -20.126 89.816 4.045 1.00 14.84 302 LEU B O 1
ATOM 5058 N N . ARG B 1 303 ? -19.102 88.116 5.049 1.00 16.02 303 ARG B N 1
ATOM 5059 C CA . ARG B 1 303 ? -20.011 88.135 6.203 1.00 17.30 303 ARG B CA 1
ATOM 5060 C C . ARG B 1 303 ? -19.978 89.473 6.952 1.00 17.26 303 ARG B C 1
ATOM 5061 O O . ARG B 1 303 ? -21.011 89.965 7.447 1.00 17.65 303 ARG B O 1
ATOM 5069 N N . SER B 1 304 ? -18.800 90.082 6.988 1.00 17.61 304 SER B N 1
ATOM 5070 C CA . SER B 1 304 ? -18.607 91.372 7.641 1.00 17.64 304 SER B CA 1
ATOM 5071 C C . SER B 1 304 ? -19.249 92.514 6.880 1.00 17.62 304 SER B C 1
ATOM 5072 O O . SER B 1 304 ? -19.486 93.570 7.447 1.00 17.96 304 SER B O 1
ATOM 5075 N N . LEU B 1 305 ? -19.505 92.324 5.589 1.00 17.33 305 LEU B N 1
ATOM 5076 C CA . LEU B 1 305 ? -20.049 93.389 4.760 1.00 17.06 305 LEU B CA 1
ATOM 5077 C C . LEU B 1 305 ? -21.577 93.342 4.664 1.00 17.78 305 LEU B C 1
ATOM 5078 O O . LEU B 1 305 ? -22.267 94.388 4.704 1.00 17.12 305 LEU B O 1
ATOM 5083 N N . GLN B 1 306 ? -22.122 92.138 4.548 1.00 17.63 306 GLN B N 1
ATOM 5084 C CA . GLN B 1 306 ? -23.554 91.975 4.386 1.00 18.49 306 GLN B CA 1
ATOM 5085 C C . GLN B 1 306 ? -23.866 90.516 4.604 1.00 18.83 306 GLN B C 1
ATOM 5086 O O . GLN B 1 306 ? -23.503 89.661 3.795 1.00 17.61 306 GLN B O 1
ATOM 5092 N N . PHE B 1 307 ? -24.522 90.248 5.721 1.00 18.95 307 PHE B N 1
ATOM 5093 C CA . PHE B 1 307 ? -24.758 88.889 6.159 1.00 19.98 307 PHE B CA 1
ATOM 5094 C C . PHE B 1 307 ? -25.743 88.190 5.224 1.00 18.44 307 PHE B C 1
ATOM 5095 O O . PHE B 1 307 ? -26.788 88.711 4.886 1.00 18.48 307 PHE B O 1
ATOM 5103 N N . LEU B 1 308 ? -25.362 86.999 4.814 1.00 17.88 308 LEU B N 1
ATOM 5104 C CA . LEU B 1 308 ? -26.171 86.155 3.976 1.00 17.08 308 LEU B CA 1
ATOM 5105 C C . LEU B 1 308 ? -27.029 85.290 4.900 1.00 16.53 308 LEU B C 1
ATOM 5106 O O . LEU B 1 308 ? -26.530 84.360 5.519 1.00 17.20 308 LEU B O 1
ATOM 5111 N N . ASP B 1 309 ? -28.303 85.632 5.002 1.00 15.80 309 ASP B N 1
ATOM 5112 C CA . ASP B 1 309 ? -29.244 84.939 5.877 1.00 16.26 309 ASP B CA 1
ATOM 5113 C C . ASP B 1 309 ? -29.711 83.605 5.319 1.00 14.45 309 ASP B C 1
ATOM 5114 O O . ASP B 1 309 ? -30.149 82.748 6.082 1.00 14.55 309 ASP B O 1
ATOM 5119 N N . GLU B 1 310 ? -29.648 83.444 3.999 1.00 12.84 310 GLU B N 1
ATOM 5120 C CA . GLU B 1 310 ? -30.302 82.319 3.305 1.00 11.85 310 GLU B CA 1
ATOM 5121 C C . GLU B 1 310 ? -29.340 81.585 2.382 1.00 9.94 310 GLU B C 1
ATOM 5122 O O . GLU B 1 310 ? -29.361 81.717 1.144 1.00 10.99 310 GLU B O 1
ATOM 5128 N N . LEU B 1 311 ? -28.473 80.803 3.004 1.00 8.50 311 LEU B N 1
ATOM 5129 C CA . LEU B 1 311 ? -27.410 80.096 2.303 1.00 8.26 311 LEU B CA 1
ATOM 5130 C C . LEU B 1 311 ? -27.957 79.046 1.362 1.00 7.48 311 LEU B C 1
ATOM 5131 O O . LEU B 1 311 ? -27.485 78.894 0.233 1.00 6.92 311 LEU B O 1
ATOM 5136 N N . GLU B 1 312 ? -28.966 78.318 1.815 1.00 7.32 312 GLU B N 1
ATOM 5137 C CA . GLU B 1 312 ? -29.605 77.356 0.919 1.00 7.91 312 GLU B CA 1
ATOM 5138 C C . GLU B 1 312 ? -30.193 78.026 -0.324 1.00 8.03 312 GLU B C 1
ATOM 5139 O O . GLU B 1 312 ? -30.122 77.457 -1.424 1.00 8.75 312 GLU B O 1
ATOM 5145 N N . GLU B 1 313 ? -30.755 79.220 -0.177 1.00 8.49 313 GLU B N 1
ATOM 5146 C CA . GLU B 1 313 ? -31.292 79.921 -1.344 1.00 9.11 313 GLU B CA 1
ATOM 5147 C C . GLU B 1 313 ? -30.179 80.217 -2.312 1.00 8.23 313 GLU B C 1
ATOM 5148 O O . GLU B 1 313 ? -30.353 80.088 -3.524 1.00 7.64 313 GLU B O 1
ATOM 5154 N N . LEU B 1 314 ? -29.026 80.610 -1.785 1.00 7.95 314 LEU B N 1
ATOM 5155 C CA . LEU B 1 314 ? -27.867 80.848 -2.646 1.00 7.62 314 LEU B CA 1
ATOM 5156 C C . LEU B 1 314 ? -27.458 79.579 -3.338 1.00 7.82 314 LEU B C 1
ATOM 5157 O O . LEU B 1 314 ? -27.281 79.587 -4.532 1.00 8.47 314 LEU B O 1
ATOM 5162 N N . LYS B 1 315 ? -27.339 78.470 -2.608 1.00 8.29 315 LYS B N 1
ATOM 5163 C CA . LYS B 1 315 ? -26.954 77.216 -3.233 1.00 7.77 315 LYS B CA 1
ATOM 5164 C C . LYS B 1 315 ? -27.897 76.856 -4.367 1.00 8.58 315 LYS B C 1
ATOM 5165 O O . LYS B 1 315 ? -27.430 76.533 -5.442 1.00 7.30 315 LYS B O 1
ATOM 5171 N N . VAL B 1 316 ? -29.207 76.881 -4.123 1.00 9.05 316 VAL B N 1
ATOM 5172 C CA . VAL B 1 316 ? -30.162 76.476 -5.158 1.00 11.38 316 VAL B CA 1
ATOM 5173 C C . VAL B 1 316 ? -30.083 77.388 -6.398 1.00 11.69 316 VAL B C 1
ATOM 5174 O O . VAL B 1 316 ? -30.228 76.921 -7.518 1.00 12.95 316 VAL B O 1
ATOM 5178 N N . MET B 1 317 ? -29.817 78.671 -6.225 1.00 11.00 317 MET B N 1
ATOM 5179 C CA . MET B 1 317 ? -29.555 79.511 -7.399 1.00 11.57 317 MET B CA 1
ATOM 5180 C C . MET B 1 317 ? -28.251 79.111 -8.131 1.00 10.56 317 MET B C 1
ATOM 5181 O O . MET B 1 317 ? -28.244 78.885 -9.350 1.00 10.81 317 MET B O 1
ATOM 5186 N N . GLN B 1 318 ? -27.168 78.984 -7.384 1.00 8.61 318 GLN B N 1
ATOM 5187 C CA . GLN B 1 318 ? -25.829 78.804 -7.955 1.00 9.18 318 GLN B CA 1
ATOM 5188 C C . GLN B 1 318 ? -25.598 77.418 -8.552 1.00 9.55 318 GLN B C 1
ATOM 5189 O O . GLN B 1 318 ? -24.726 77.269 -9.402 1.00 9.87 318 GLN B O 1
ATOM 5195 N N . THR B 1 319 ? -26.421 76.431 -8.198 1.00 9.97 319 THR B N 1
ATOM 5196 C CA . THR B 1 319 ? -26.362 75.154 -8.917 1.00 10.07 319 THR B CA 1
ATOM 5197 C C . THR B 1 319 ? -26.952 75.264 -10.329 1.00 9.36 319 THR B C 1
ATOM 5198 O O . THR B 1 319 ? -26.832 74.323 -11.092 1.00 10.55 319 THR B O 1
ATOM 5202 N N . HIS B 1 320 ? -27.590 76.387 -10.650 1.00 9.47 320 HIS B N 1
ATOM 5203 C CA . HIS B 1 320 ? -28.111 76.647 -11.993 1.00 9.34 320 HIS B CA 1
ATOM 5204 C C . HIS B 1 320 ? -27.264 77.599 -12.829 1.00 9.11 320 HIS B C 1
ATOM 5205 O O . HIS B 1 320 ? -27.726 78.056 -13.852 1.00 8.53 320 HIS B O 1
ATOM 5212 N N . TYR B 1 321 ? -26.053 77.899 -12.364 1.00 9.55 321 TYR B N 1
ATOM 5213 C CA . TYR B 1 321 ? -25.061 78.672 -13.127 1.00 9.61 321 TYR B CA 1
ATOM 5214 C C . TYR B 1 321 ? -23.803 77.866 -13.180 1.00 9.71 321 TYR B C 1
ATOM 5215 O O . TYR B 1 321 ? -23.420 77.226 -12.199 1.00 9.31 321 TYR B O 1
ATOM 5224 N N . ILE B 1 322 ? -23.142 77.894 -14.328 1.00 9.23 322 ILE B N 1
ATOM 5225 C CA . ILE B 1 322 ? -21.956 77.101 -14.511 1.00 9.36 322 ILE B CA 1
ATOM 5226 C C . ILE B 1 322 ? -20.797 77.932 -15.039 1.00 8.57 322 ILE B C 1
ATOM 5227 O O . ILE B 1 322 ? -20.996 78.954 -15.679 1.00 7.92 322 ILE B O 1
ATOM 5232 N N . LEU B 1 323 ? -19.595 77.457 -14.741 1.00 7.73 323 LEU B N 1
ATOM 5233 C CA . LEU B 1 323 ? -18.348 77.988 -15.273 1.00 6.50 323 LEU B CA 1
ATOM 5234 C C . LEU B 1 323 ? -17.612 76.857 -16.005 1.00 6.04 323 LEU B C 1
ATOM 5235 O O . LEU B 1 323 ? -17.183 75.871 -15.403 1.00 7.94 323 LEU B O 1
ATOM 5240 N N . MET B 1 324 ? -17.447 77.049 -17.294 1.00 5.82 324 MET B N 1
ATOM 5241 C CA . MET B 1 324 ? -16.854 76.095 -18.196 1.00 6.76 324 MET B CA 1
ATOM 5242 C C . MET B 1 324 ? -15.509 76.658 -18.667 1.00 6.73 324 MET B C 1
ATOM 5243 O O . MET B 1 324 ? -15.425 77.817 -19.121 1.00 6.03 324 MET B O 1
ATOM 5248 N N . LYS B 1 325 ? -14.468 75.834 -18.557 1.00 7.57 325 LYS B N 1
ATOM 5249 C CA . LYS B 1 325 ? -13.141 76.147 -19.073 1.00 8.25 325 LYS B CA 1
ATOM 5250 C C . LYS B 1 325 ? -12.718 75.101 -20.114 1.00 8.58 325 LYS B C 1
ATOM 5251 O O . LYS B 1 325 ? -12.500 73.964 -19.744 1.00 9.32 325 LYS B O 1
ATOM 5257 N N . ALA B 1 326 ? -12.619 75.474 -21.398 1.00 9.12 326 ALA B N 1
ATOM 5258 C CA . ALA B 1 326 ? -12.092 74.579 -22.448 1.00 9.63 326 ALA B CA 1
ATOM 5259 C C . ALA B 1 326 ? -10.718 75.054 -22.952 1.00 10.26 326 ALA B C 1
ATOM 5260 O O . ALA B 1 326 ? -10.536 76.224 -23.317 1.00 10.91 326 ALA B O 1
ATOM 5262 N N . GLN B 1 327 ? -9.764 74.146 -22.964 1.00 10.45 327 GLN B N 1
ATOM 5263 C CA . GLN B 1 327 ? -8.433 74.413 -23.460 1.00 10.82 327 GLN B CA 1
ATOM 5264 C C . GLN B 1 327 ? -8.034 73.471 -24.583 1.00 11.51 327 GLN B C 1
ATOM 5265 O O . GLN B 1 327 ? -8.358 72.292 -24.585 1.00 11.59 327 GLN B O 1
ATOM 5271 N N . TRP B 1 328 ? -7.322 74.041 -25.541 1.00 12.11 328 TRP B N 1
ATOM 5272 C CA . TRP B 1 328 ? -6.823 73.329 -26.708 1.00 13.28 328 TRP B CA 1
ATOM 5273 C C . TRP B 1 328 ? -5.499 73.935 -27.134 1.00 14.97 328 TRP B C 1
ATOM 5274 O O . TRP B 1 328 ? -5.205 75.095 -26.849 1.00 13.65 328 TRP B O 1
ATOM 5285 N N . HIS B 1 329 ? -4.697 73.126 -27.808 1.00 17.55 329 HIS B N 1
ATOM 5286 C CA . HIS B 1 329 ? -3.477 73.581 -28.444 1.00 19.95 329 HIS B CA 1
ATOM 5287 C C . HIS B 1 329 ? -3.302 72.646 -29.660 1.00 21.93 329 HIS B C 1
ATOM 5288 O O . HIS B 1 329 ? -2.960 71.476 -29.504 1.00 22.40 329 HIS B O 1
ATOM 5295 N N . HIS B 1 330 ? -3.630 73.155 -30.846 1.00 23.63 330 HIS B N 1
ATOM 5296 C CA . HIS B 1 330 ? -3.684 72.363 -32.082 1.00 25.61 330 HIS B CA 1
ATOM 5297 C C . HIS B 1 330 ? -2.293 71.866 -32.477 1.00 26.48 330 HIS B C 1
ATOM 5298 O O . HIS B 1 330 ? -1.295 72.552 -32.229 1.00 28.00 330 HIS B O 1
ATOM 5305 N N . GLU C 1 2 ? 33.482 108.309 -46.453 1.00 35.10 2 GLU C N 1
ATOM 5306 C CA . GLU C 1 2 ? 34.490 107.741 -45.503 1.00 35.02 2 GLU C CA 1
ATOM 5307 C C . GLU C 1 2 ? 33.828 106.908 -44.396 1.00 34.34 2 GLU C C 1
ATOM 5308 O O . GLU C 1 2 ? 32.943 107.395 -43.677 1.00 33.64 2 GLU C O 1
ATOM 5314 N N . ARG C 1 3 ? 34.275 105.661 -44.261 1.00 33.25 3 ARG C N 1
ATOM 5315 C CA . ARG C 1 3 ? 33.812 104.770 -43.199 1.00 33.14 3 ARG C CA 1
ATOM 5316 C C . ARG C 1 3 ? 34.138 105.388 -41.836 1.00 32.01 3 ARG C C 1
ATOM 5317 O O . ARG C 1 3 ? 33.309 105.401 -40.923 1.00 31.81 3 ARG C O 1
ATOM 5325 N N . ILE C 1 4 ? 35.360 105.905 -41.728 1.00 30.55 4 ILE C N 1
ATOM 5326 C CA . ILE C 1 4 ? 35.895 106.438 -40.476 1.00 29.67 4 ILE C CA 1
ATOM 5327 C C . ILE C 1 4 ? 35.123 107.673 -39.998 1.00 28.32 4 ILE C C 1
ATOM 5328 O O . ILE C 1 4 ? 34.834 107.810 -38.805 1.00 27.96 4 ILE C O 1
ATOM 5333 N N . ILE C 1 5 ? 34.780 108.562 -40.924 1.00 26.79 5 ILE C N 1
ATOM 5334 C CA . ILE C 1 5 ? 33.971 109.737 -40.576 1.00 25.35 5 ILE C CA 1
ATOM 5335 C C . ILE C 1 5 ? 32.589 109.268 -40.151 1.00 24.44 5 ILE C C 1
ATOM 5336 O O . ILE C 1 5 ? 32.058 109.725 -39.139 1.00 23.47 5 ILE C O 1
ATOM 5341 N N . GLN C 1 6 ? 32.023 108.336 -40.914 1.00 23.98 6 GLN C N 1
ATOM 5342 C CA . GLN C 1 6 ? 30.701 107.773 -40.593 1.00 23.42 6 GLN C CA 1
ATOM 5343 C C . GLN C 1 6 ? 30.671 107.258 -39.157 1.00 23.01 6 GLN C C 1
ATOM 5344 O O . GLN C 1 6 ? 29.666 107.436 -38.459 1.00 22.08 6 GLN C O 1
ATOM 5350 N N . GLN C 1 7 ? 31.772 106.637 -38.719 1.00 22.04 7 GLN C N 1
ATOM 5351 C CA . GLN C 1 7 ? 31.833 105.988 -37.396 1.00 21.79 7 GLN C CA 1
ATOM 5352 C C . GLN C 1 7 ? 32.024 106.946 -36.207 1.00 20.45 7 GLN C C 1
ATOM 5353 O O . GLN C 1 7 ? 32.013 106.502 -35.048 1.00 20.00 7 GLN C O 1
ATOM 5359 N N . THR C 1 8 ? 32.228 108.240 -36.466 1.00 18.34 8 THR C N 1
ATOM 5360 C CA . THR C 1 8 ? 32.226 109.234 -35.386 1.00 17.55 8 THR C CA 1
ATOM 5361 C C . THR C 1 8 ? 30.859 109.342 -34.729 1.00 15.93 8 THR C C 1
ATOM 5362 O O . THR C 1 8 ? 30.720 109.901 -33.637 1.00 15.22 8 THR C O 1
ATOM 5366 N N . ASP C 1 9 ? 29.849 108.835 -35.406 1.00 14.75 9 ASP C N 1
ATOM 5367 C CA . ASP C 1 9 ? 28.495 108.860 -34.861 1.00 14.13 9 ASP C CA 1
ATOM 5368 C C . ASP C 1 9 ? 28.340 107.855 -33.720 1.00 13.92 9 ASP C C 1
ATOM 5369 O O . ASP C 1 9 ? 27.479 108.006 -32.864 1.00 13.07 9 ASP C O 1
ATOM 5374 N N . TYR C 1 10 ? 29.188 106.832 -33.701 1.00 14.30 10 TYR C N 1
ATOM 5375 C CA . TYR C 1 10 ? 29.136 105.850 -32.633 1.00 14.51 10 TYR C CA 1
ATOM 5376 C C . TYR C 1 10 ? 29.508 106.530 -31.333 1.00 14.12 10 TYR C C 1
ATOM 5377 O O . TYR C 1 10 ? 28.899 106.258 -30.308 1.00 12.74 10 TYR C O 1
ATOM 5386 N N . ASP C 1 11 ? 30.497 107.412 -31.374 1.00 14.77 11 ASP C N 1
ATOM 5387 C CA . ASP C 1 11 ? 30.869 108.153 -30.169 1.00 15.58 11 ASP C CA 1
ATOM 5388 C C . ASP C 1 11 ? 29.725 109.099 -29.765 1.00 14.24 11 ASP C C 1
ATOM 5389 O O . ASP C 1 11 ? 29.426 109.218 -28.587 1.00 12.54 11 ASP C O 1
ATOM 5394 N N . ALA C 1 12 ? 29.086 109.735 -30.745 1.00 13.05 12 ALA C N 1
ATOM 5395 C CA . ALA C 1 12 ? 27.939 110.611 -30.477 1.00 12.18 12 ALA C CA 1
ATOM 5396 C C . ALA C 1 12 ? 26.785 109.882 -29.828 1.00 12.01 12 ALA C C 1
ATOM 5397 O O . ALA C 1 12 ? 26.197 110.385 -28.872 1.00 9.67 12 ALA C O 1
ATOM 5399 N N . LEU C 1 13 ? 26.427 108.730 -30.396 1.00 10.51 13 LEU C N 1
ATOM 5400 C CA . LEU C 1 13 ? 25.392 107.878 -29.806 1.00 11.44 13 LEU C CA 1
ATOM 5401 C C . LEU C 1 13 ? 25.803 107.368 -28.434 1.00 11.03 13 LEU C C 1
ATOM 5402 O O . LEU C 1 13 ? 24.993 107.388 -27.528 1.00 11.03 13 LEU C O 1
ATOM 5407 N N . SER C 1 14 ? 27.046 106.904 -28.262 1.00 11.19 14 SER C N 1
ATOM 5408 C CA . SER C 1 14 ? 27.494 106.488 -26.941 1.00 11.82 14 SER C CA 1
ATOM 5409 C C . SER C 1 14 ? 27.294 107.594 -25.913 1.00 11.44 14 SER C C 1
ATOM 5410 O O . SER C 1 14 ? 26.877 107.329 -24.799 1.00 10.47 14 SER C O 1
ATOM 5413 N N . CYS C 1 15 ? 27.619 108.827 -26.287 1.00 11.23 15 CYS C N 1
ATOM 5414 C CA . CYS C 1 15 ? 27.536 109.952 -25.349 1.00 11.28 15 CYS C CA 1
ATOM 5415 C C . CYS C 1 15 ? 26.093 110.243 -24.968 1.00 10.39 15 CYS C C 1
ATOM 5416 O O . CYS C 1 15 ? 25.783 110.437 -23.803 1.00 9.25 15 CYS C O 1
ATOM 5419 N N . LYS C 1 16 ? 25.218 110.270 -25.968 1.00 10.57 16 LYS C N 1
ATOM 5420 C CA . LYS C 1 16 ? 23.779 110.446 -25.774 1.00 10.19 16 LYS C CA 1
ATOM 5421 C C . LYS C 1 16 ? 23.243 109.413 -24.829 1.00 9.36 16 LYS C C 1
ATOM 5422 O O . LYS C 1 16 ? 22.576 109.728 -23.865 1.00 8.67 16 LYS C O 1
ATOM 5428 N N . LEU C 1 17 ? 23.554 108.154 -25.120 1.00 9.24 17 LEU C N 1
ATOM 5429 C CA . LEU C 1 17 ? 23.076 107.052 -24.299 1.00 9.18 17 LEU C CA 1
ATOM 5430 C C . LEU C 1 17 ? 23.590 107.068 -22.869 1.00 9.10 17 LEU C C 1
ATOM 5431 O O . LEU C 1 17 ? 22.845 106.730 -21.935 1.00 9.42 17 LEU C O 1
ATOM 5436 N N . ALA C 1 18 ? 24.868 107.404 -22.689 1.00 8.91 18 ALA C N 1
ATOM 5437 C CA . ALA C 1 18 ? 25.427 107.582 -21.350 1.00 9.39 18 ALA C CA 1
ATOM 5438 C C . ALA C 1 18 ? 24.735 108.685 -20.548 1.00 10.00 18 ALA C C 1
ATOM 5439 O O . ALA C 1 18 ? 24.485 108.528 -19.364 1.00 10.92 18 ALA C O 1
ATOM 5441 N N . ALA C 1 19 ? 24.451 109.806 -21.196 1.00 10.24 19 ALA C N 1
ATOM 5442 C CA . ALA C 1 19 ? 23.842 110.934 -20.524 1.00 10.55 19 ALA C CA 1
ATOM 5443 C C . ALA C 1 19 ? 22.425 110.559 -20.090 1.00 11.10 19 ALA C C 1
ATOM 5444 O O . ALA C 1 19 ? 21.991 110.949 -19.022 1.00 11.18 19 ALA C O 1
ATOM 5446 N N . ILE C 1 20 ? 21.712 109.792 -20.912 1.00 11.78 20 ILE C N 1
ATOM 5447 C CA . ILE C 1 20 ? 20.351 109.328 -20.551 1.00 12.32 20 ILE C CA 1
ATOM 5448 C C . ILE C 1 20 ? 20.404 108.314 -19.435 1.00 12.99 20 ILE C C 1
ATOM 5449 O O . ILE C 1 20 ? 19.572 108.313 -18.517 1.00 12.95 20 ILE C O 1
ATOM 5454 N N . SER C 1 21 ? 21.369 107.407 -19.538 1.00 13.63 21 SER C N 1
ATOM 5455 C CA . SER C 1 21 ? 21.460 106.317 -18.587 1.00 13.65 21 SER C CA 1
ATOM 5456 C C . SER C 1 21 ? 21.742 106.867 -17.194 1.00 13.22 21 SER C C 1
ATOM 5457 O O . SER C 1 21 ? 21.163 106.407 -16.200 1.00 14.09 21 SER C O 1
ATOM 5460 N N . VAL C 1 22 ? 22.597 107.880 -17.114 1.00 11.23 22 VAL C N 1
ATOM 5461 C CA . VAL C 1 22 ? 22.924 108.467 -15.835 1.00 11.33 22 VAL C CA 1
ATOM 5462 C C . VAL C 1 22 ? 21.835 109.423 -15.368 1.00 10.93 22 VAL C C 1
ATOM 5463 O O . VAL C 1 22 ? 21.585 109.528 -14.172 1.00 12.71 22 VAL C O 1
ATOM 5467 N N . GLY C 1 23 ? 21.162 110.077 -16.301 1.00 10.30 23 GLY C N 1
ATOM 5468 C CA . GLY C 1 23 ? 20.007 110.902 -15.971 1.00 10.15 23 GLY C CA 1
ATOM 5469 C C . GLY C 1 23 ? 20.155 112.383 -16.270 1.00 9.91 23 GLY C C 1
ATOM 5470 O O . GLY C 1 23 ? 19.261 113.150 -15.915 1.00 9.50 23 GLY C O 1
ATOM 5471 N N . TYR C 1 24 ? 21.257 112.773 -16.917 1.00 9.43 24 TYR C N 1
ATOM 5472 C CA . TYR C 1 24 ? 21.467 114.149 -17.381 1.00 9.53 24 TYR C CA 1
ATOM 5473 C C . TYR C 1 24 ? 20.339 114.558 -18.322 1.00 9.48 24 TYR C C 1
ATOM 5474 O O . TYR C 1 24 ? 19.838 115.683 -18.256 1.00 8.83 24 TYR C O 1
ATOM 5483 N N . LEU C 1 25 ? 19.974 113.616 -19.187 1.00 9.53 25 LEU C N 1
ATOM 5484 C CA . LEU C 1 25 ? 18.920 113.772 -20.157 1.00 10.21 25 LEU C CA 1
ATOM 5485 C C . LEU C 1 25 ? 17.899 112.658 -19.949 1.00 10.78 25 LEU C C 1
ATOM 5486 O O . LEU C 1 25 ? 18.260 111.550 -19.516 1.00 9.86 25 LEU C O 1
ATOM 5491 N N . PRO C 1 26 ? 16.624 112.950 -20.215 1.00 10.86 26 PRO C N 1
ATOM 5492 C CA . PRO C 1 26 ? 16.179 114.267 -20.679 1.00 11.44 26 PRO C CA 1
ATOM 5493 C C . PRO C 1 26 ? 16.190 115.314 -19.575 1.00 12.30 26 PRO C C 1
ATOM 5494 O O . PRO C 1 26 ? 16.166 114.980 -18.382 1.00 11.20 26 PRO C O 1
ATOM 5498 N N . SER C 1 27 ? 16.250 116.569 -19.996 1.00 13.80 27 SER C N 1
ATOM 5499 C CA . SER C 1 27 ? 15.965 117.713 -19.144 1.00 15.07 27 SER C CA 1
ATOM 5500 C C . SER C 1 27 ? 14.525 118.177 -19.423 1.00 15.61 27 SER C C 1
ATOM 5501 O O . SER C 1 27 ? 14.287 118.884 -20.381 1.00 15.33 27 SER C O 1
ATOM 5504 N N . SER C 1 28 ? 13.549 117.781 -18.620 1.00 16.74 28 SER C N 1
ATOM 5505 C CA . SER C 1 28 ? 12.171 117.971 -19.060 1.00 18.25 28 SER C CA 1
ATOM 5506 C C . SER C 1 28 ? 11.743 119.469 -19.162 1.00 18.49 28 SER C C 1
ATOM 5507 O O . SER C 1 28 ? 10.932 119.813 -20.011 1.00 18.94 28 SER C O 1
ATOM 5510 N N . GLY C 1 29 ? 12.324 120.337 -18.339 1.00 19.01 29 GLY C N 1
ATOM 5511 C CA . GLY C 1 29 ? 12.065 121.771 -18.390 1.00 19.72 29 GLY C CA 1
ATOM 5512 C C . GLY C 1 29 ? 12.705 122.460 -19.585 1.00 19.77 29 GLY C C 1
ATOM 5513 O O . GLY C 1 29 ? 12.032 123.183 -20.354 1.00 20.83 29 GLY C O 1
ATOM 5514 N N . LEU C 1 30 ? 13.995 122.198 -19.782 1.00 19.19 30 LEU C N 1
ATOM 5515 C CA . LEU C 1 30 ? 14.747 122.858 -20.847 1.00 19.16 30 LEU C CA 1
ATOM 5516 C C . LEU C 1 30 ? 14.389 122.324 -22.220 1.00 19.03 30 LEU C C 1
ATOM 5517 O O . LEU C 1 30 ? 14.445 123.075 -23.204 1.00 18.36 30 LEU C O 1
ATOM 5522 N N . GLN C 1 31 ? 14.010 121.041 -22.296 1.00 18.56 31 GLN C N 1
ATOM 5523 C CA . GLN C 1 31 ? 13.557 120.443 -23.555 1.00 18.02 31 GLN C CA 1
ATOM 5524 C C . GLN C 1 31 ? 12.004 120.501 -23.702 1.00 18.97 31 GLN C C 1
ATOM 5525 O O . GLN C 1 31 ? 11.452 120.076 -24.710 1.00 18.82 31 GLN C O 1
ATOM 5531 N N . ARG C 1 32 ? 11.318 121.034 -22.693 1.00 20.28 32 ARG C N 1
ATOM 5532 C CA . ARG C 1 32 ? 9.857 121.204 -22.715 1.00 21.01 32 ARG C CA 1
ATOM 5533 C C . ARG C 1 32 ? 9.101 119.905 -23.009 1.00 20.48 32 ARG C C 1
ATOM 5534 O O . ARG C 1 32 ? 8.220 119.844 -23.875 1.00 20.26 32 ARG C O 1
ATOM 5542 N N . LEU C 1 33 ? 9.466 118.869 -22.253 1.00 19.78 33 LEU C N 1
ATOM 5543 C CA . LEU C 1 33 ? 8.929 117.525 -22.407 1.00 19.71 33 LEU C CA 1
ATOM 5544 C C . LEU C 1 33 ? 8.030 117.225 -21.218 1.00 20.11 33 LEU C C 1
ATOM 5545 O O . LEU C 1 33 ? 8.457 117.331 -20.075 1.00 19.64 33 LEU C O 1
ATOM 5550 N N . SER C 1 34 ? 6.793 116.845 -21.503 1.00 20.72 34 SER C N 1
ATOM 5551 C CA . SER C 1 34 ? 5.851 116.397 -20.482 1.00 21.55 34 SER C CA 1
ATOM 5552 C C . SER C 1 34 ? 6.410 115.142 -19.809 1.00 22.13 34 SER C C 1
ATOM 5553 O O . SER C 1 34 ? 7.356 114.546 -20.309 1.00 21.95 34 SER C O 1
ATOM 5556 N N . VAL C 1 35 ? 5.796 114.725 -18.701 1.00 22.85 35 VAL C N 1
ATOM 5557 C CA . VAL C 1 35 ? 6.174 113.491 -18.008 1.00 23.31 35 VAL C CA 1
ATOM 5558 C C . VAL C 1 35 ? 6.188 112.319 -18.978 1.00 23.37 35 VAL C C 1
ATOM 5559 O O . VAL C 1 35 ? 7.141 111.523 -19.015 1.00 23.83 35 VAL C O 1
ATOM 5563 N N . ASP C 1 36 ? 5.123 112.226 -19.757 1.00 23.20 36 ASP C N 1
ATOM 5564 C CA . ASP C 1 36 ? 4.912 111.105 -20.635 1.00 23.41 36 ASP C CA 1
ATOM 5565 C C . ASP C 1 36 ? 5.915 111.166 -21.816 1.00 22.10 36 ASP C C 1
ATOM 5566 O O . ASP C 1 36 ? 6.459 110.135 -22.220 1.00 21.79 36 ASP C O 1
ATOM 5571 N N . LEU C 1 37 ? 6.211 112.365 -22.326 1.00 20.40 37 LEU C N 1
ATOM 5572 C CA . LEU C 1 37 ? 7.185 112.499 -23.423 1.00 19.82 37 LEU C CA 1
ATOM 5573 C C . LEU C 1 37 ? 8.643 112.279 -22.952 1.00 19.18 37 LEU C C 1
ATOM 5574 O O . LEU C 1 37 ? 9.503 111.827 -23.715 1.00 17.86 37 LEU C O 1
ATOM 5579 N N . SER C 1 38 ? 8.896 112.588 -21.687 1.00 18.82 38 SER C N 1
ATOM 5580 C CA . SER C 1 38 ? 10.219 112.409 -21.077 1.00 18.94 38 SER C CA 1
ATOM 5581 C C . SER C 1 38 ? 10.504 110.916 -20.965 1.00 18.71 38 SER C C 1
ATOM 5582 O O . SER C 1 38 ? 11.621 110.469 -21.182 1.00 18.29 38 SER C O 1
ATOM 5585 N N . LYS C 1 39 ? 9.457 110.155 -20.654 1.00 18.52 39 LYS C N 1
ATOM 5586 C CA . LYS C 1 39 ? 9.523 108.703 -20.565 1.00 18.94 39 LYS C CA 1
ATOM 5587 C C . LYS C 1 39 ? 9.788 108.090 -21.942 1.00 17.57 39 LYS C C 1
ATOM 5588 O O . LYS C 1 39 ? 10.565 107.138 -22.063 1.00 16.84 39 LYS C O 1
ATOM 5594 N N . LYS C 1 40 ? 9.164 108.644 -22.976 1.00 16.10 40 LYS C N 1
ATOM 5595 C CA . LYS C 1 40 ? 9.340 108.147 -24.342 1.00 15.29 40 LYS C CA 1
ATOM 5596 C C . LYS C 1 40 ? 10.731 108.494 -24.839 1.00 14.07 40 LYS C C 1
ATOM 5597 O O . LYS C 1 40 ? 11.377 107.698 -25.492 1.00 14.19 40 LYS C O 1
ATOM 5603 N N . TYR C 1 41 ? 11.206 109.678 -24.508 1.00 12.80 41 TYR C N 1
ATOM 5604 C CA . TYR C 1 41 ? 12.549 110.085 -24.895 1.00 12.44 41 TYR C CA 1
ATOM 5605 C C . TYR C 1 41 ? 13.551 109.021 -24.455 1.00 11.99 41 TYR C C 1
ATOM 5606 O O . TYR C 1 41 ? 14.371 108.555 -25.241 1.00 11.83 41 TYR C O 1
ATOM 5615 N N . THR C 1 42 ? 13.464 108.614 -23.201 1.00 11.16 42 THR C N 1
ATOM 5616 C CA . THR C 1 42 ? 14.318 107.547 -22.710 1.00 11.74 42 THR C CA 1
ATOM 5617 C C . THR C 1 42 ? 14.065 106.201 -23.423 1.00 10.97 42 THR C C 1
ATOM 5618 O O . THR C 1 42 ? 15.010 105.524 -23.839 1.00 10.52 42 THR C O 1
ATOM 5622 N N . GLU C 1 43 ? 12.813 105.807 -23.569 1.00 11.06 43 GLU C N 1
ATOM 5623 C CA . GLU C 1 43 ? 12.470 104.488 -24.160 1.00 12.50 43 GLU C CA 1
ATOM 5624 C C . GLU C 1 43 ? 12.946 104.380 -25.603 1.00 11.62 43 GLU C C 1
ATOM 5625 O O . GLU C 1 43 ? 13.412 103.323 -26.062 1.00 12.13 43 GLU C O 1
ATOM 5631 N N . TRP C 1 44 ? 12.796 105.479 -26.336 1.00 10.42 44 TRP C N 1
ATOM 5632 C CA . TRP C 1 44 ? 13.152 105.498 -27.755 1.00 9.98 44 TRP C CA 1
ATOM 5633 C C . TRP C 1 44 ? 14.660 105.285 -27.918 1.00 9.29 44 TRP C C 1
ATOM 5634 O O . TRP C 1 44 ? 15.122 104.559 -28.795 1.00 7.68 44 TRP C O 1
ATOM 5645 N N . HIS C 1 45 ? 15.431 105.951 -27.071 1.00 9.92 45 HIS C N 1
ATOM 5646 C CA . HIS C 1 45 ? 16.864 105.785 -27.144 1.00 9.94 45 HIS C CA 1
ATOM 5647 C C . HIS C 1 45 ? 17.284 104.390 -26.687 1.00 9.69 45 HIS C C 1
ATOM 5648 O O . HIS C 1 45 ? 18.195 103.792 -27.268 1.00 10.56 45 HIS C O 1
ATOM 5655 N N . ARG C 1 46 ? 16.664 103.869 -25.637 1.00 9.77 46 ARG C N 1
ATOM 5656 C CA . ARG C 1 46 ? 17.077 102.545 -25.163 1.00 10.67 46 ARG C CA 1
ATOM 5657 C C . ARG C 1 46 ? 16.754 101.505 -26.246 1.00 10.41 46 ARG C C 1
ATOM 5658 O O . ARG C 1 46 ? 17.495 100.504 -26.421 1.00 10.92 46 ARG C O 1
ATOM 5666 N N . SER C 1 47 ? 15.654 101.717 -26.964 1.00 9.31 47 SER C N 1
ATOM 5667 C CA . SER C 1 47 ? 15.291 100.814 -28.041 1.00 10.68 47 SER C CA 1
ATOM 5668 C C . SER C 1 47 ? 16.229 100.961 -29.224 1.00 10.57 47 SER C C 1
ATOM 5669 O O . SER C 1 47 ? 16.544 99.979 -29.892 1.00 11.07 47 SER C O 1
ATOM 5672 N N . TYR C 1 48 ? 16.704 102.177 -29.476 1.00 9.67 48 TYR C N 1
ATOM 5673 C CA . TYR C 1 48 ? 17.662 102.370 -30.564 1.00 8.81 48 TYR C CA 1
ATOM 5674 C C . TYR C 1 48 ? 18.911 101.485 -30.310 1.00 8.40 48 TYR C C 1
ATOM 5675 O O . TYR C 1 48 ? 19.374 100.796 -31.206 1.00 6.61 48 TYR C O 1
ATOM 5684 N N . LEU C 1 49 ? 19.425 101.474 -29.081 1.00 9.29 49 LEU C N 1
ATOM 5685 C CA . LEU C 1 49 ? 20.610 100.704 -28.735 1.00 9.45 49 LEU C CA 1
ATOM 5686 C C . LEU C 1 49 ? 20.385 99.191 -28.898 1.00 10.20 49 LEU C C 1
ATOM 5687 O O . LEU C 1 49 ? 21.210 98.474 -29.487 1.00 10.09 49 LEU C O 1
ATOM 5692 N N . ILE C 1 50 ? 19.278 98.702 -28.363 1.00 10.76 50 ILE C N 1
ATOM 5693 C CA . ILE C 1 50 ? 18.956 97.275 -28.468 1.00 12.55 50 ILE C CA 1
ATOM 5694 C C . ILE C 1 50 ? 18.805 96.841 -29.928 1.00 12.33 50 ILE C C 1
ATOM 5695 O O . ILE C 1 50 ? 19.284 95.779 -30.339 1.00 11.95 50 ILE C O 1
ATOM 5700 N N . THR C 1 51 ? 18.212 97.713 -30.726 1.00 12.15 51 THR C N 1
ATOM 5701 C CA . THR C 1 51 ? 17.964 97.425 -32.137 1.00 12.21 51 THR C CA 1
ATOM 5702 C C . THR C 1 51 ? 19.257 97.535 -32.957 1.00 12.08 51 THR C C 1
ATOM 5703 O O . THR C 1 51 ? 19.481 96.797 -33.960 1.00 11.57 51 THR C O 1
ATOM 5707 N N . LEU C 1 52 ? 20.140 98.417 -32.520 1.00 11.73 52 LEU C N 1
ATOM 5708 C CA . LEU C 1 52 ? 21.454 98.510 -33.134 1.00 12.30 52 LEU C CA 1
ATOM 5709 C C . LEU C 1 52 ? 22.155 97.164 -32.970 1.00 12.49 52 LEU C C 1
ATOM 5710 O O . LEU C 1 52 ? 22.719 96.651 -33.930 1.00 13.04 52 LEU C O 1
ATOM 5715 N N . LYS C 1 53 ? 22.075 96.589 -31.773 1.00 12.71 53 LYS C N 1
ATOM 5716 C CA . LYS C 1 53 ? 22.710 95.303 -31.495 1.00 13.48 53 LYS C CA 1
ATOM 5717 C C . LYS C 1 53 ? 22.239 94.222 -32.476 1.00 12.99 53 LYS C C 1
ATOM 5718 O O . LYS C 1 53 ? 23.046 93.430 -32.952 1.00 13.60 53 LYS C O 1
ATOM 5724 N N . LYS C 1 54 ? 20.948 94.200 -32.781 1.00 11.77 54 LYS C N 1
ATOM 5725 C CA . LYS C 1 54 ? 20.411 93.227 -33.736 1.00 12.71 54 LYS C CA 1
ATOM 5726 C C . LYS C 1 54 ? 21.076 93.377 -35.094 1.00 12.43 54 LYS C C 1
ATOM 5727 O O . LYS C 1 54 ? 21.398 92.390 -35.747 1.00 13.27 54 LYS C O 1
ATOM 5733 N N . PHE C 1 55 ? 21.261 94.620 -35.524 1.00 11.86 55 PHE C N 1
ATOM 5734 C CA . PHE C 1 55 ? 21.849 94.891 -36.844 1.00 10.75 55 PHE C CA 1
ATOM 5735 C C . PHE C 1 55 ? 23.359 94.899 -36.950 1.00 10.33 55 PHE C C 1
ATOM 5736 O O . PHE C 1 55 ? 23.876 94.789 -38.064 1.00 10.64 55 PHE C O 1
ATOM 5744 N N . SER C 1 56 ? 24.080 95.041 -35.844 1.00 9.75 56 SER C N 1
ATOM 5745 C CA . SER C 1 56 ? 25.544 95.085 -35.922 1.00 9.67 56 SER C CA 1
ATOM 5746 C C . SER C 1 56 ? 26.219 94.779 -34.605 1.00 9.99 56 SER C C 1
ATOM 5747 O O . SER C 1 56 ? 26.235 95.621 -33.699 1.00 8.58 56 SER C O 1
ATOM 5750 N N . ARG C 1 57 ? 26.814 93.583 -34.511 1.00 10.24 57 ARG C N 1
ATOM 5751 C CA . ARG C 1 57 ? 27.703 93.253 -33.384 1.00 10.78 57 ARG C CA 1
ATOM 5752 C C . ARG C 1 57 ? 28.801 94.298 -33.202 1.00 11.04 57 ARG C C 1
ATOM 5753 O O . ARG C 1 57 ? 29.024 94.787 -32.085 1.00 9.21 57 ARG C O 1
ATOM 5761 N N . ARG C 1 58 ? 29.502 94.633 -34.287 1.00 11.68 58 ARG C N 1
ATOM 5762 C CA . ARG C 1 58 ? 30.660 95.517 -34.210 1.00 12.86 58 ARG C CA 1
ATOM 5763 C C . ARG C 1 58 ? 30.265 96.906 -33.689 1.00 12.63 58 ARG C C 1
ATOM 5764 O O . ARG C 1 58 ? 30.921 97.445 -32.811 1.00 13.80 58 ARG C O 1
ATOM 5772 N N . ALA C 1 59 ? 29.215 97.479 -34.261 1.00 12.66 59 ALA C N 1
ATOM 5773 C CA . ALA C 1 59 ? 28.773 98.838 -33.890 1.00 12.25 59 ALA C CA 1
ATOM 5774 C C . ALA C 1 59 ? 28.286 98.875 -32.458 1.00 11.76 59 ALA C C 1
ATOM 5775 O O . ALA C 1 59 ? 28.637 99.759 -31.716 1.00 11.74 59 ALA C O 1
ATOM 5777 N N . PHE C 1 60 ? 27.471 97.910 -32.080 1.00 11.65 60 PHE C N 1
ATOM 5778 C CA . PHE C 1 60 ? 27.017 97.804 -30.699 1.00 11.87 60 PHE C CA 1
ATOM 5779 C C . PHE C 1 60 ? 28.180 97.717 -29.719 1.00 12.20 60 PHE C C 1
ATOM 5780 O O . PHE C 1 60 ? 28.186 98.382 -28.680 1.00 11.75 60 PHE C O 1
ATOM 5788 N N . GLY C 1 61 ? 29.182 96.911 -30.054 1.00 12.64 61 GLY C N 1
ATOM 5789 C CA . GLY C 1 61 ? 30.316 96.726 -29.177 1.00 12.72 61 GLY C CA 1
ATOM 5790 C C . GLY C 1 61 ? 31.045 98.041 -28.960 1.00 13.20 61 GLY C C 1
ATOM 5791 O O . GLY C 1 61 ? 31.407 98.385 -27.833 1.00 12.93 61 GLY C O 1
ATOM 5792 N N . LYS C 1 62 ? 31.237 98.796 -30.032 1.00 13.25 62 LYS C N 1
ATOM 5793 C CA . LYS C 1 62 ? 31.881 100.103 -29.910 1.00 14.61 62 LYS C CA 1
ATOM 5794 C C . LYS C 1 62 ? 31.067 101.087 -29.033 1.00 14.28 62 LYS C C 1
ATOM 5795 O O . LYS C 1 62 ? 31.629 101.820 -28.201 1.00 13.33 62 LYS C O 1
ATOM 5801 N N . VAL C 1 63 ? 29.756 101.107 -29.246 1.00 14.54 63 VAL C N 1
ATOM 5802 C CA . VAL C 1 63 ? 28.854 101.998 -28.521 1.00 14.45 63 VAL C CA 1
ATOM 5803 C C . VAL C 1 63 ? 28.742 101.587 -27.069 1.00 15.83 63 VAL C C 1
ATOM 5804 O O . VAL C 1 63 ? 28.849 102.412 -26.164 1.00 16.29 63 VAL C O 1
ATOM 5808 N N . ASP C 1 64 ? 28.551 100.299 -26.836 1.00 16.09 64 ASP C N 1
ATOM 5809 C CA . ASP C 1 64 ? 28.434 99.761 -25.479 1.00 17.58 64 ASP C CA 1
ATOM 5810 C C . ASP C 1 64 ? 29.694 100.041 -24.639 1.00 18.07 64 ASP C C 1
ATOM 5811 O O . ASP C 1 64 ? 29.591 100.537 -23.503 1.00 18.51 64 ASP C O 1
ATOM 5816 N N . LYS C 1 65 ? 30.871 99.743 -25.194 1.00 18.75 65 LYS C N 1
ATOM 5817 C CA . LYS C 1 65 ? 32.134 99.926 -24.476 1.00 19.55 65 LYS C CA 1
ATOM 5818 C C . LYS C 1 65 ? 32.333 101.400 -24.073 1.00 19.83 65 LYS C C 1
ATOM 5819 O O . LYS C 1 65 ? 32.642 101.701 -22.905 1.00 20.43 65 LYS C O 1
ATOM 5825 N N . ALA C 1 66 ? 32.110 102.318 -25.015 1.00 19.03 66 ALA C N 1
ATOM 5826 C CA . ALA C 1 66 ? 32.350 103.746 -24.780 1.00 18.26 66 ALA C CA 1
ATOM 5827 C C . ALA C 1 66 ? 31.302 104.335 -23.838 1.00 18.55 66 ALA C C 1
ATOM 5828 O O . ALA C 1 66 ? 31.572 105.244 -23.063 1.00 17.58 66 ALA C O 1
ATOM 5830 N N . MET C 1 67 ? 30.106 103.762 -23.875 1.00 19.18 67 MET C N 1
ATOM 5831 C CA . MET C 1 67 ? 28.990 104.224 -23.074 1.00 20.55 67 MET C CA 1
ATOM 5832 C C . MET C 1 67 ? 29.203 103.934 -21.589 1.00 21.40 67 MET C C 1
ATOM 5833 O O . MET C 1 67 ? 28.914 104.772 -20.713 1.00 20.34 67 MET C O 1
ATOM 5838 N N . ARG C 1 68 ? 29.719 102.752 -21.296 1.00 22.07 68 ARG C N 1
ATOM 5839 C CA . ARG C 1 68 ? 29.872 102.357 -19.900 1.00 23.80 68 ARG C CA 1
ATOM 5840 C C . ARG C 1 68 ? 31.133 102.968 -19.282 1.00 23.13 68 ARG C C 1
ATOM 5841 O O . ARG C 1 68 ? 31.232 103.048 -18.056 1.00 24.13 68 ARG C O 1
ATOM 5849 N N . SER C 1 69 ? 32.065 103.418 -20.133 1.00 21.77 69 SER C N 1
ATOM 5850 C CA . SER C 1 69 ? 33.323 104.032 -19.717 1.00 20.86 69 SER C CA 1
ATOM 5851 C C . SER C 1 69 ? 33.277 105.578 -19.684 1.00 19.87 69 SER C C 1
ATOM 5852 O O . SER C 1 69 ? 34.262 106.239 -19.345 1.00 19.30 69 SER C O 1
ATOM 5855 N N . SER C 1 70 ? 32.122 106.146 -19.990 1.00 18.47 70 SER C N 1
ATOM 5856 C CA . SER C 1 70 ? 31.979 107.594 -20.068 1.00 18.60 70 SER C CA 1
ATOM 5857 C C . SER C 1 70 ? 32.230 108.264 -18.711 1.00 17.59 70 SER C C 1
ATOM 5858 O O . SER C 1 70 ? 31.780 107.764 -17.683 1.00 18.32 70 SER C O 1
ATOM 5861 N N . PHE C 1 71 ? 32.932 109.401 -18.715 1.00 16.64 71 PHE C N 1
ATOM 5862 C CA . PHE C 1 71 ? 33.227 110.149 -17.494 1.00 16.14 71 PHE C CA 1
ATOM 5863 C C . PHE C 1 71 ? 32.257 111.319 -17.330 1.00 14.45 71 PHE C C 1
ATOM 5864 O O . PHE C 1 71 ? 31.742 111.806 -18.302 1.00 13.11 71 PHE C O 1
ATOM 5872 N N . PRO C 1 72 ? 32.044 111.778 -16.101 1.00 13.19 72 PRO C N 1
ATOM 5873 C CA . PRO C 1 72 ? 31.176 112.936 -15.816 1.00 13.14 72 PRO C CA 1
ATOM 5874 C C . PRO C 1 72 ? 31.413 114.163 -16.700 1.00 13.58 72 PRO C C 1
ATOM 5875 O O . PRO C 1 72 ? 30.439 114.768 -17.182 1.00 13.01 72 PRO C O 1
ATOM 5879 N N . VAL C 1 73 ? 32.665 114.485 -16.981 1.00 14.07 73 VAL C N 1
ATOM 5880 C CA . VAL C 1 73 ? 32.976 115.670 -17.801 1.00 15.05 73 VAL C CA 1
ATOM 5881 C C . VAL C 1 73 ? 32.361 115.538 -19.195 1.00 14.48 73 VAL C C 1
ATOM 5882 O O . VAL C 1 73 ? 31.801 116.491 -19.716 1.00 13.60 73 VAL C O 1
ATOM 5886 N N . MET C 1 74 ? 32.485 114.352 -19.784 1.00 13.37 74 MET C N 1
ATOM 5887 C CA . MET C 1 74 ? 31.880 114.056 -21.087 1.00 13.86 74 MET C CA 1
ATOM 5888 C C . MET C 1 74 ? 30.344 114.192 -21.028 1.00 12.40 74 MET C C 1
ATOM 5889 O O . MET C 1 74 ? 29.735 114.768 -21.932 1.00 12.26 74 MET C O 1
ATOM 5894 N N . ASN C 1 75 ? 29.737 113.730 -19.935 1.00 11.70 75 ASN C N 1
ATOM 5895 C CA . ASN C 1 75 ? 28.285 113.751 -19.791 1.00 11.12 75 ASN C CA 1
ATOM 5896 C C . ASN C 1 75 ? 27.764 115.188 -19.656 1.00 10.43 75 ASN C C 1
ATOM 5897 O O . ASN C 1 75 ? 26.765 115.550 -20.253 1.00 9.98 75 ASN C O 1
ATOM 5902 N N . TYR C 1 76 ? 28.459 116.006 -18.881 1.00 10.12 76 TYR C N 1
ATOM 5903 C CA . TYR C 1 76 ? 28.186 117.439 -18.872 1.00 10.32 76 TYR C CA 1
ATOM 5904 C C . TYR C 1 76 ? 28.234 118.022 -20.286 1.00 10.23 76 TYR C C 1
ATOM 5905 O O . TYR C 1 76 ? 27.342 118.772 -20.675 1.00 11.00 76 TYR C O 1
ATOM 5914 N N . GLY C 1 77 ? 29.248 117.635 -21.056 1.00 10.09 77 GLY C N 1
ATOM 5915 C CA . GLY C 1 77 ? 29.402 118.094 -22.445 1.00 10.35 77 GLY C CA 1
ATOM 5916 C C . GLY C 1 77 ? 28.195 117.737 -23.291 1.00 9.25 77 GLY C C 1
ATOM 5917 O O . GLY C 1 77 ? 27.666 118.544 -24.073 1.00 8.37 77 GLY C O 1
ATOM 5918 N N . THR C 1 78 ? 27.733 116.504 -23.131 1.00 9.19 78 THR C N 1
ATOM 5919 C CA . THR C 1 78 ? 26.575 116.016 -23.888 1.00 9.01 78 THR C CA 1
ATOM 5920 C C . THR C 1 78 ? 25.315 116.740 -23.531 1.00 9.46 78 THR C C 1
ATOM 5921 O O . THR C 1 78 ? 24.513 117.083 -24.422 1.00 10.01 78 THR C O 1
ATOM 5925 N N . TYR C 1 79 ? 25.136 116.952 -22.235 1.00 8.32 79 TYR C N 1
ATOM 5926 C CA . TYR C 1 79 ? 23.980 117.654 -21.707 1.00 9.01 79 TYR C CA 1
ATOM 5927 C C . TYR C 1 79 ? 23.926 119.046 -22.328 1.00 9.16 79 TYR C C 1
ATOM 5928 O O . TYR C 1 79 ? 22.895 119.455 -22.858 1.00 9.22 79 TYR C O 1
ATOM 5937 N N . LEU C 1 80 ? 25.055 119.747 -22.289 1.00 8.34 80 LEU C N 1
ATOM 5938 C CA . LEU C 1 80 ? 25.101 121.147 -22.685 1.00 8.63 80 LEU C CA 1
ATOM 5939 C C . LEU C 1 80 ? 24.842 121.293 -24.180 1.00 9.28 80 LEU C C 1
ATOM 5940 O O . LEU C 1 80 ? 24.068 122.150 -24.618 1.00 8.72 80 LEU C O 1
ATOM 5945 N N . ARG C 1 81 ? 25.507 120.443 -24.953 1.00 8.69 81 ARG C N 1
ATOM 5946 C CA . ARG C 1 81 ? 25.312 120.306 -26.408 1.00 8.85 81 ARG C CA 1
ATOM 5947 C C . ARG C 1 81 ? 23.841 120.135 -26.757 1.00 9.06 81 ARG C C 1
ATOM 5948 O O . ARG C 1 81 ? 23.293 120.857 -27.596 1.00 8.31 81 ARG C O 1
ATOM 5956 N N . THR C 1 82 ? 23.180 119.209 -26.076 1.00 8.97 82 THR C N 1
ATOM 5957 C CA . THR C 1 82 ? 21.813 118.857 -26.412 1.00 8.98 82 THR C CA 1
ATOM 5958 C C . THR C 1 82 ? 20.775 119.902 -25.984 1.00 9.75 82 THR C C 1
ATOM 5959 O O . THR C 1 82 ? 19.944 120.292 -26.798 1.00 10.41 82 THR C O 1
ATOM 5963 N N . VAL C 1 83 ? 20.785 120.339 -24.732 1.00 10.36 83 VAL C N 1
ATOM 5964 C CA . VAL C 1 83 ? 19.822 121.358 -24.313 1.00 11.45 83 VAL C CA 1
ATOM 5965 C C . VAL C 1 83 ? 20.077 122.711 -24.996 1.00 11.50 83 VAL C C 1
ATOM 5966 O O . VAL C 1 83 ? 19.147 123.447 -25.253 1.00 12.77 83 VAL C O 1
ATOM 5970 N N . GLY C 1 84 ? 21.328 123.024 -25.302 1.00 11.93 84 GLY C N 1
ATOM 5971 C CA . GLY C 1 84 ? 21.628 124.256 -25.988 1.00 12.06 84 GLY C CA 1
ATOM 5972 C C . GLY C 1 84 ? 20.993 124.253 -27.358 1.00 11.80 84 GLY C C 1
ATOM 5973 O O . GLY C 1 84 ? 20.345 125.222 -27.748 1.00 12.22 84 GLY C O 1
ATOM 5974 N N . ILE C 1 85 ? 21.172 123.162 -28.104 1.00 11.45 85 ILE C N 1
ATOM 5975 C CA . ILE C 1 85 ? 20.491 123.038 -29.382 1.00 11.82 85 ILE C CA 1
ATOM 5976 C C . ILE C 1 85 ? 18.971 123.072 -29.211 1.00 11.79 85 ILE C C 1
ATOM 5977 O O . ILE C 1 85 ? 18.283 123.795 -29.934 1.00 12.59 85 ILE C O 1
ATOM 5982 N N . ASP C 1 86 ? 18.450 122.292 -28.263 1.00 11.90 86 ASP C N 1
ATOM 5983 C CA . ASP C 1 86 ? 17.021 122.155 -28.101 1.00 11.89 86 ASP C CA 1
ATOM 5984 C C . ASP C 1 86 ? 16.362 123.483 -27.743 1.00 12.13 86 ASP C C 1
ATOM 5985 O O . ASP C 1 86 ? 15.315 123.800 -28.286 1.00 11.43 86 ASP C O 1
ATOM 5990 N N . ALA C 1 87 ? 17.005 124.252 -26.872 1.00 12.15 87 ALA C N 1
ATOM 5991 C CA . ALA C 1 87 ? 16.518 125.566 -26.455 1.00 13.28 87 ALA C CA 1
ATOM 5992 C C . ALA C 1 87 ? 16.392 126.539 -27.629 1.00 14.14 87 ALA C C 1
ATOM 5993 O O . ALA C 1 87 ? 15.404 127.293 -27.714 1.00 14.50 87 ALA C O 1
ATOM 5995 N N . ALA C 1 88 ? 17.373 126.503 -28.531 1.00 13.98 88 ALA C N 1
ATOM 5996 C CA . ALA C 1 88 ? 17.373 127.379 -29.711 1.00 14.91 88 ALA C CA 1
ATOM 5997 C C . ALA C 1 88 ? 16.202 127.014 -30.604 1.00 15.15 88 ALA C C 1
ATOM 5998 O O . ALA C 1 88 ? 15.468 127.886 -31.087 1.00 15.69 88 ALA C O 1
ATOM 6000 N N . ILE C 1 89 ? 16.018 125.714 -30.808 1.00 15.50 89 ILE C N 1
ATOM 6001 C CA . ILE C 1 89 ? 14.895 125.224 -31.596 1.00 15.60 89 ILE C CA 1
ATOM 6002 C C . ILE C 1 89 ? 13.575 125.669 -30.990 1.00 16.84 89 ILE C C 1
ATOM 6003 O O . ILE C 1 89 ? 12.694 126.163 -31.713 1.00 17.54 89 ILE C O 1
ATOM 6008 N N . LEU C 1 90 ? 13.410 125.496 -29.683 1.00 16.87 90 LEU C N 1
ATOM 6009 C CA . LEU C 1 90 ? 12.102 125.739 -29.077 1.00 17.96 90 LEU C CA 1
ATOM 6010 C C . LEU C 1 90 ? 11.715 127.215 -29.206 1.00 18.54 90 LEU C C 1
ATOM 6011 O O . LEU C 1 90 ? 10.544 127.545 -29.458 1.00 18.58 90 LEU C O 1
ATOM 6016 N N . GLU C 1 91 ? 12.711 128.083 -29.043 1.00 18.87 91 GLU C N 1
ATOM 6017 C CA . GLU C 1 91 ? 12.542 129.532 -29.198 1.00 20.38 91 GLU C CA 1
ATOM 6018 C C . GLU C 1 91 ? 12.042 129.910 -30.596 1.00 19.79 91 GLU C C 1
ATOM 6019 O O . GLU C 1 91 ? 11.161 130.757 -30.737 1.00 20.07 91 GLU C O 1
ATOM 6025 N N . PHE C 1 92 ? 12.596 129.274 -31.625 1.00 20.02 92 PHE C N 1
ATOM 6026 C CA . PHE C 1 92 ? 12.191 129.526 -33.015 1.00 20.21 92 PHE C CA 1
ATOM 6027 C C . PHE C 1 92 ? 10.739 129.125 -33.285 1.00 21.02 92 PHE C C 1
ATOM 6028 O O . PHE C 1 92 ? 9.993 129.884 -33.920 1.00 21.01 92 PHE C O 1
ATOM 6036 N N . LEU C 1 93 ? 10.333 127.942 -32.809 1.00 21.88 93 LEU C N 1
ATOM 6037 C CA . LEU C 1 93 ? 8.942 127.470 -32.931 1.00 22.70 93 LEU C CA 1
ATOM 6038 C C . LEU C 1 93 ? 7.905 128.399 -32.296 1.00 23.69 93 LEU C C 1
ATOM 6039 O O . LEU C 1 93 ? 6.769 128.482 -32.779 1.00 24.42 93 LEU C O 1
ATOM 6044 N N . VAL C 1 94 ? 8.268 129.063 -31.204 1.00 24.75 94 VAL C N 1
ATOM 6045 C CA . VAL C 1 94 ? 7.389 130.077 -30.605 1.00 25.91 94 VAL C CA 1
ATOM 6046 C C . VAL C 1 94 ? 7.059 131.151 -31.633 1.00 26.42 94 VAL C C 1
ATOM 6047 O O . VAL C 1 94 ? 5.914 131.587 -31.737 1.00 27.56 94 VAL C O 1
ATOM 6051 N N . ALA C 1 95 ? 8.074 131.587 -32.370 1.00 26.81 95 ALA C N 1
ATOM 6052 C CA . ALA C 1 95 ? 7.901 132.603 -33.402 1.00 26.93 95 ALA C CA 1
ATOM 6053 C C . ALA C 1 95 ? 7.271 132.054 -34.683 1.00 26.93 95 ALA C C 1
ATOM 6054 O O . ALA C 1 95 ? 6.602 132.790 -35.410 1.00 26.70 95 ALA C O 1
ATOM 6056 N N . ASN C 1 96 ? 7.490 130.771 -34.968 1.00 26.76 96 ASN C N 1
ATOM 6057 C CA . ASN C 1 96 ? 7.174 130.208 -36.285 1.00 26.60 96 ASN C CA 1
ATOM 6058 C C . ASN C 1 96 ? 6.479 128.850 -36.171 1.00 27.05 96 ASN C C 1
ATOM 6059 O O . ASN C 1 96 ? 7.145 127.821 -36.072 1.00 27.79 96 ASN C O 1
ATOM 6064 N N . GLU C 1 97 ? 5.148 128.871 -36.215 1.00 27.40 97 GLU C N 1
ATOM 6065 C CA . GLU C 1 97 ? 4.280 127.688 -36.069 1.00 27.65 97 GLU C CA 1
ATOM 6066 C C . GLU C 1 97 ? 4.623 126.584 -37.051 1.00 26.38 97 GLU C C 1
ATOM 6067 O O . GLU C 1 97 ? 4.772 125.416 -36.672 1.00 26.42 97 GLU C O 1
ATOM 6073 N N . LYS C 1 98 ? 4.730 126.968 -38.320 1.00 24.70 98 LYS C N 1
ATOM 6074 C CA . LYS C 1 98 ? 5.094 126.058 -39.391 1.00 23.16 98 LYS C CA 1
ATOM 6075 C C . LYS C 1 98 ? 6.568 126.228 -39.764 1.00 21.35 98 LYS C C 1
ATOM 6076 O O . LYS C 1 98 ? 7.021 127.324 -40.073 1.00 20.01 98 LYS C O 1
ATOM 6082 N N . VAL C 1 99 ? 7.311 125.124 -39.712 1.00 19.64 99 VAL C N 1
ATOM 6083 C CA . VAL C 1 99 ? 8.755 125.119 -39.946 1.00 18.17 99 VAL C CA 1
ATOM 6084 C C . VAL C 1 99 ? 9.160 123.823 -40.646 1.00 16.67 99 VAL C C 1
ATOM 6085 O O . VAL C 1 99 ? 8.417 122.842 -40.654 1.00 15.90 99 VAL C O 1
ATOM 6089 N N . GLN C 1 100 ? 10.322 123.840 -41.269 1.00 15.29 100 GLN C N 1
ATOM 6090 C CA . GLN C 1 100 ? 10.970 122.638 -41.751 1.00 14.82 100 GLN C CA 1
ATOM 6091 C C . GLN C 1 100 ? 12.367 122.578 -41.136 1.00 15.01 100 GLN C C 1
ATOM 6092 O O . GLN C 1 100 ? 13.092 123.565 -41.142 1.00 14.16 100 GLN C O 1
ATOM 6098 N N . VAL C 1 101 ? 12.733 121.425 -40.578 1.00 13.48 101 VAL C N 1
ATOM 6099 C CA . VAL C 1 101 ? 14.029 121.256 -39.953 1.00 13.21 101 VAL C CA 1
ATOM 6100 C C . VAL C 1 101 ? 14.870 120.358 -40.851 1.00 12.80 101 VAL C C 1
ATOM 6101 O O . VAL C 1 101 ? 14.400 119.312 -41.301 1.00 12.89 101 VAL C O 1
ATOM 6105 N N . VAL C 1 102 ? 16.107 120.769 -41.095 1.00 12.72 102 VAL C N 1
ATOM 6106 C CA . VAL C 1 102 ? 17.044 120.020 -41.920 1.00 12.69 102 VAL C CA 1
ATOM 6107 C C . VAL C 1 102 ? 18.282 119.695 -41.087 1.00 11.95 102 VAL C C 1
ATOM 6108 O O . VAL C 1 102 ? 19.085 120.583 -40.736 1.00 10.53 102 VAL C O 1
ATOM 6112 N N . ASN C 1 103 ? 18.415 118.415 -40.727 1.00 11.13 103 ASN C N 1
ATOM 6113 C CA . ASN C 1 103 ? 19.521 117.971 -39.881 1.00 10.58 103 ASN C CA 1
ATOM 6114 C C . ASN C 1 103 ? 20.634 117.395 -40.761 1.00 9.99 103 ASN C C 1
ATOM 6115 O O . ASN C 1 103 ? 20.510 116.310 -41.305 1.00 9.20 103 ASN C O 1
ATOM 6120 N N . LEU C 1 104 ? 21.721 118.143 -40.872 1.00 9.31 104 LEU C N 1
ATOM 6121 C CA . LEU C 1 104 ? 22.839 117.818 -41.738 1.00 9.70 104 LEU C CA 1
ATOM 6122 C C . LEU C 1 104 ? 23.823 116.913 -41.006 1.00 9.66 104 LEU C C 1
ATOM 6123 O O . LEU C 1 104 ? 24.372 117.294 -39.963 1.00 11.85 104 LEU C O 1
ATOM 6128 N N . GLY C 1 105 ? 24.122 115.745 -41.565 1.00 9.70 105 GLY C N 1
ATOM 6129 C CA . GLY C 1 105 ? 24.933 114.764 -40.853 1.00 9.99 105 GLY C CA 1
ATOM 6130 C C . GLY C 1 105 ? 24.304 114.295 -39.551 1.00 9.56 105 GLY C C 1
ATOM 6131 O O . GLY C 1 105 ? 24.941 114.299 -38.493 1.00 9.48 105 GLY C O 1
ATOM 6132 N N . CYS C 1 106 ? 23.058 113.841 -39.646 1.00 10.01 106 CYS C N 1
ATOM 6133 C CA . CYS C 1 106 ? 22.221 113.559 -38.504 1.00 10.24 106 CYS C CA 1
ATOM 6134 C C . CYS C 1 106 ? 22.695 112.376 -37.676 1.00 10.64 106 CYS C C 1
ATOM 6135 O O . CYS C 1 106 ? 22.364 112.286 -36.522 1.00 11.11 106 CYS C O 1
ATOM 6138 N N . GLY C 1 107 ? 23.430 111.445 -38.266 1.00 10.38 107 GLY C N 1
ATOM 6139 C CA . GLY C 1 107 ? 23.737 110.204 -37.576 1.00 10.24 107 GLY C CA 1
ATOM 6140 C C . GLY C 1 107 ? 22.524 109.586 -36.872 1.00 10.69 107 GLY C C 1
ATOM 6141 O O . GLY C 1 107 ? 21.439 109.496 -37.466 1.00 11.27 107 GLY C O 1
ATOM 6142 N N . SER C 1 108 ? 22.700 109.201 -35.602 1.00 9.72 108 SER C N 1
ATOM 6143 C CA . SER C 1 108 ? 21.679 108.502 -34.816 1.00 10.37 108 SER C CA 1
ATOM 6144 C C . SER C 1 108 ? 20.737 109.421 -34.019 1.00 10.54 108 SER C C 1
ATOM 6145 O O . SER C 1 108 ? 19.988 108.959 -33.163 1.00 11.37 108 SER C O 1
ATOM 6148 N N . ASP C 1 109 ? 20.766 110.720 -34.307 1.00 10.13 109 ASP C N 1
ATOM 6149 C CA . ASP C 1 109 ? 19.979 111.701 -33.557 1.00 9.42 109 ASP C CA 1
ATOM 6150 C C . ASP C 1 109 ? 18.508 111.347 -33.597 1.00 9.21 109 ASP C C 1
ATOM 6151 O O . ASP C 1 109 ? 17.964 111.042 -34.658 1.00 9.54 109 ASP C O 1
ATOM 6156 N N . LEU C 1 110 ? 17.861 111.414 -32.453 1.00 9.10 110 LEU C N 1
ATOM 6157 C CA . LEU C 1 110 ? 16.452 111.118 -32.359 1.00 9.91 110 LEU C CA 1
ATOM 6158 C C . LEU C 1 110 ? 15.657 112.342 -31.939 1.00 10.45 110 LEU C C 1
ATOM 6159 O O . LEU C 1 110 ? 14.518 112.198 -31.570 1.00 11.38 110 LEU C O 1
ATOM 6164 N N . ARG C 1 111 ? 16.226 113.549 -32.040 1.00 11.55 111 ARG C N 1
ATOM 6165 C CA . ARG C 1 111 ? 15.508 114.726 -31.572 1.00 12.47 111 ARG C CA 1
ATOM 6166 C C . ARG C 1 111 ? 14.256 115.016 -32.402 1.00 12.98 111 ARG C C 1
ATOM 6167 O O . ARG C 1 111 ? 13.382 115.728 -31.921 1.00 14.66 111 ARG C O 1
ATOM 6175 N N . MET C 1 112 ? 14.141 114.447 -33.606 1.00 13.11 112 MET C N 1
ATOM 6176 C CA . MET C 1 112 ? 12.880 114.541 -34.359 1.00 13.36 112 MET C CA 1
ATOM 6177 C C . MET C 1 112 ? 11.670 113.933 -33.662 1.00 13.60 112 MET C C 1
ATOM 6178 O O . MET C 1 112 ? 10.526 114.384 -33.856 1.00 10.65 112 MET C O 1
ATOM 6183 N N . LEU C 1 113 ? 11.883 112.874 -32.894 1.00 12.79 113 LEU C N 1
ATOM 6184 C CA . LEU C 1 113 ? 10.745 112.159 -32.357 1.00 14.42 113 LEU C CA 1
ATOM 6185 C C . LEU C 1 113 ? 9.868 113.030 -31.423 1.00 14.89 113 LEU C C 1
ATOM 6186 O O . LEU C 1 113 ? 8.649 113.115 -31.651 1.00 15.55 113 LEU C O 1
ATOM 6191 N N . PRO C 1 114 ? 10.441 113.692 -30.415 1.00 15.34 114 PRO C N 1
ATOM 6192 C CA . PRO C 1 114 ? 9.646 114.614 -29.584 1.00 15.90 114 PRO C CA 1
ATOM 6193 C C . PRO C 1 114 ? 9.134 115.836 -30.366 1.00 15.98 114 PRO C C 1
ATOM 6194 O O . PRO C 1 114 ? 7.993 116.275 -30.168 1.00 16.64 114 PRO C O 1
ATOM 6198 N N . LEU C 1 115 ? 9.944 116.343 -31.289 1.00 16.04 115 LEU C N 1
ATOM 6199 C CA . LEU C 1 115 ? 9.571 117.533 -32.047 1.00 15.53 115 LEU C CA 1
ATOM 6200 C C . LEU C 1 115 ? 8.326 117.271 -32.879 1.00 15.70 115 LEU C C 1
ATOM 6201 O O . LEU C 1 115 ? 7.413 118.103 -32.922 1.00 15.75 115 LEU C O 1
ATOM 6206 N N . LEU C 1 116 ? 8.272 116.102 -33.513 1.00 15.62 116 LEU C N 1
ATOM 6207 C CA . LEU C 1 116 ? 7.151 115.776 -34.374 1.00 16.20 116 LEU C CA 1
ATOM 6208 C C . LEU C 1 116 ? 5.887 115.627 -33.566 1.00 17.17 116 LEU C C 1
ATOM 6209 O O . LEU C 1 116 ? 4.800 115.932 -34.064 1.00 16.14 116 LEU C O 1
ATOM 6214 N N . GLN C 1 117 ? 6.026 115.128 -32.336 1.00 18.11 117 GLN C N 1
ATOM 6215 C CA . GLN C 1 117 ? 4.885 114.966 -31.455 1.00 19.39 117 GLN C CA 1
ATOM 6216 C C . GLN C 1 117 ? 4.436 116.316 -30.865 1.00 19.93 117 GLN C C 1
ATOM 6217 O O . GLN C 1 117 ? 3.245 116.535 -30.663 1.00 20.07 117 GLN C O 1
ATOM 6223 N N . MET C 1 118 ? 5.376 117.230 -30.649 1.00 19.64 118 MET C N 1
ATOM 6224 C CA . MET C 1 118 ? 5.091 118.461 -29.930 1.00 21.05 118 MET C CA 1
ATOM 6225 C C . MET C 1 118 ? 4.533 119.515 -30.879 1.00 20.07 118 MET C C 1
ATOM 6226 O O . MET C 1 118 ? 3.763 120.363 -30.461 1.00 20.12 118 MET C O 1
ATOM 6231 N N . PHE C 1 119 ? 4.930 119.455 -32.150 1.00 19.62 119 PHE C N 1
ATOM 6232 C CA . PHE C 1 119 ? 4.680 120.532 -33.116 1.00 19.48 119 PHE C CA 1
ATOM 6233 C C . PHE C 1 119 ? 4.038 119.987 -34.391 1.00 19.82 119 PHE C C 1
ATOM 6234 O O . PHE C 1 119 ? 4.731 119.505 -35.283 1.00 18.99 119 PHE C O 1
ATOM 6242 N N . PRO C 1 120 ? 2.704 120.056 -34.4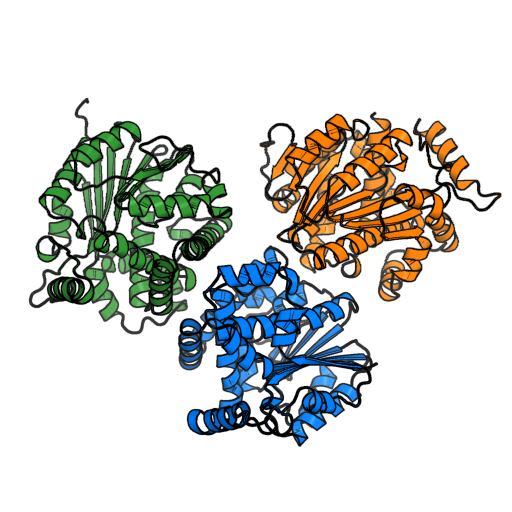75 1.00 20.35 120 PRO C N 1
ATOM 6243 C CA . PRO C 1 120 ? 1.956 119.507 -35.620 1.00 20.39 120 PRO C CA 1
ATOM 6244 C C . PRO C 1 120 ? 2.297 120.068 -37.007 1.00 20.51 120 PRO C C 1
ATOM 6245 O O . PRO C 1 120 ? 2.014 119.417 -37.997 1.00 19.87 120 PRO C O 1
ATOM 6249 N N . HIS C 1 121 ? 2.886 121.259 -37.089 1.00 20.90 121 HIS C N 1
ATOM 6250 C CA . HIS C 1 121 ? 3.205 121.844 -38.391 1.00 21.86 121 HIS C CA 1
ATOM 6251 C C . HIS C 1 121 ? 4.713 121.913 -38.620 1.00 21.21 121 HIS C C 1
ATOM 6252 O O . HIS C 1 121 ? 5.202 122.707 -39.439 1.00 21.10 121 HIS C O 1
ATOM 6259 N N . LEU C 1 122 ? 5.446 121.057 -37.907 1.00 20.70 122 LEU C N 1
ATOM 6260 C CA . LEU C 1 122 ? 6.880 120.918 -38.086 1.00 19.77 122 LEU C CA 1
ATOM 6261 C C . LEU C 1 122 ? 7.140 119.738 -39.015 1.00 19.54 122 LEU C C 1
ATOM 6262 O O . LEU C 1 122 ? 6.578 118.660 -38.823 1.00 19.89 122 LEU C O 1
ATOM 6267 N N . ALA C 1 123 ? 7.959 119.946 -40.040 1.00 18.31 123 ALA C N 1
ATOM 6268 C CA . ALA C 1 123 ? 8.429 118.844 -40.867 1.00 17.97 123 ALA C CA 1
ATOM 6269 C C . ALA C 1 123 ? 9.934 118.704 -40.634 1.00 16.86 123 ALA C C 1
ATOM 6270 O O . ALA C 1 123 ? 10.582 119.647 -40.203 1.00 16.15 123 ALA C O 1
ATOM 6272 N N . TYR C 1 124 ? 10.480 117.521 -40.888 1.00 15.20 124 TYR C N 1
ATOM 6273 C CA . TYR C 1 124 ? 11.855 117.220 -40.490 1.00 14.14 124 TYR C CA 1
ATOM 6274 C C . TYR C 1 124 ? 12.494 116.352 -41.550 1.00 13.98 124 TYR C C 1
ATOM 6275 O O . TYR C 1 124 ? 11.881 115.390 -42.020 1.00 13.69 124 TYR C O 1
ATOM 6284 N N . VAL C 1 125 ? 13.724 116.698 -41.914 1.00 12.49 125 VAL C N 1
ATOM 6285 C CA . VAL C 1 125 ? 14.520 115.969 -42.883 1.00 13.19 125 VAL C CA 1
ATOM 6286 C C . VAL C 1 125 ? 15.877 115.600 -42.301 1.00 12.52 125 VAL C C 1
ATOM 6287 O O . VAL C 1 125 ? 16.636 116.483 -41.909 1.00 13.04 125 VAL C O 1
ATOM 6291 N N . ASP C 1 126 ? 16.181 114.299 -42.297 1.00 11.86 126 ASP C N 1
ATOM 6292 C CA . ASP C 1 126 ? 17.432 113.735 -41.769 1.00 11.56 126 ASP C CA 1
ATOM 6293 C C . ASP C 1 126 ? 18.278 113.412 -42.958 1.00 11.86 126 ASP C C 1
ATOM 6294 O O . ASP C 1 126 ? 17.820 112.685 -43.851 1.00 12.02 126 ASP C O 1
ATOM 6299 N N . ILE C 1 127 ? 19.503 113.925 -42.967 1.00 11.78 127 ILE C N 1
ATOM 6300 C CA . ILE C 1 127 ? 20.446 113.698 -44.056 1.00 11.89 127 ILE C CA 1
ATOM 6301 C C . ILE C 1 127 ? 21.771 113.163 -43.515 1.00 11.85 127 ILE C C 1
ATOM 6302 O O . ILE C 1 127 ? 22.362 113.750 -42.631 1.00 12.96 127 ILE C O 1
ATOM 6307 N N . ASP C 1 128 ? 22.248 112.054 -44.079 1.00 12.20 128 ASP C N 1
ATOM 6308 C CA . ASP C 1 128 ? 23.601 111.543 -43.788 1.00 12.27 128 ASP C CA 1
ATOM 6309 C C . ASP C 1 128 ? 24.078 110.701 -44.979 1.00 12.38 128 ASP C C 1
ATOM 6310 O O . ASP C 1 128 ? 23.347 110.543 -45.948 1.00 10.88 128 ASP C O 1
ATOM 6315 N N . TYR C 1 129 ? 25.321 110.203 -44.922 1.00 12.60 129 TYR C N 1
ATOM 6316 C CA . TYR C 1 129 ? 25.845 109.293 -45.953 1.00 13.38 129 TYR C CA 1
ATOM 6317 C C . TYR C 1 129 ? 24.942 108.064 -46.132 1.00 13.96 129 TYR C C 1
ATOM 6318 O O . TYR C 1 129 ? 24.241 107.675 -45.205 1.00 12.48 129 TYR C O 1
ATOM 6327 N N . ASN C 1 130 ? 24.973 107.448 -47.315 1.00 14.73 130 ASN C N 1
ATOM 6328 C CA . ASN C 1 130 ? 24.130 106.265 -47.614 1.00 15.48 130 ASN C CA 1
ATOM 6329 C C . ASN C 1 130 ? 24.216 105.153 -46.565 1.00 15.08 130 ASN C C 1
ATOM 6330 O O . ASN C 1 130 ? 23.206 104.620 -46.100 1.00 14.96 130 ASN C O 1
ATOM 6335 N N . GLU C 1 131 ? 25.435 104.812 -46.183 1.00 14.59 131 GLU C N 1
ATOM 6336 C CA . GLU C 1 131 ? 25.670 103.665 -45.318 1.00 15.48 131 GLU C CA 1
ATOM 6337 C C . GLU C 1 131 ? 25.110 103.947 -43.929 1.00 14.54 131 GLU C C 1
ATOM 6338 O O . GLU C 1 131 ? 24.591 103.047 -43.261 1.00 14.10 131 GLU C O 1
ATOM 6344 N N . SER C 1 132 ? 25.166 105.214 -43.527 1.00 13.48 132 SER C N 1
ATOM 6345 C CA . SER C 1 132 ? 24.626 105.615 -42.249 1.00 13.41 132 SER C CA 1
ATOM 6346 C C . SER C 1 132 ? 23.117 105.649 -42.228 1.00 12.87 132 SER C C 1
ATOM 6347 O O . SER C 1 132 ? 22.505 105.097 -41.317 1.00 10.89 132 SER C O 1
ATOM 6350 N N . VAL C 1 133 ? 22.496 106.275 -43.226 1.00 12.62 133 VAL C N 1
ATOM 6351 C CA . VAL C 1 133 ? 21.034 106.321 -43.247 1.00 12.19 133 VAL C CA 1
ATOM 6352 C C . VAL C 1 133 ? 20.426 104.947 -43.481 1.00 12.02 133 VAL C C 1
ATOM 6353 O O . VAL C 1 133 ? 19.363 104.671 -42.949 1.00 11.13 133 VAL C O 1
ATOM 6357 N N . GLU C 1 134 ? 21.124 104.071 -44.207 1.00 11.89 134 GLU C N 1
ATOM 6358 C CA . GLU C 1 134 ? 20.616 102.704 -44.408 1.00 12.38 134 GLU C CA 1
ATOM 6359 C C . GLU C 1 134 ? 20.475 101.999 -43.056 1.00 11.53 134 GLU C C 1
ATOM 6360 O O . GLU C 1 134 ? 19.437 101.399 -42.782 1.00 11.05 134 GLU C O 1
ATOM 6366 N N . LEU C 1 135 ? 21.487 102.109 -42.206 1.00 11.02 135 LEU C N 1
ATOM 6367 C CA . LEU C 1 135 ? 21.382 101.530 -40.850 1.00 11.01 135 LEU C CA 1
ATOM 6368 C C . LEU C 1 135 ? 20.306 102.184 -39.997 1.00 10.86 135 LEU C C 1
ATOM 6369 O O . LEU C 1 135 ? 19.559 101.512 -39.277 1.00 10.68 135 LEU C O 1
ATOM 6374 N N . LYS C 1 136 ? 20.204 103.507 -40.073 1.00 10.37 136 LYS C N 1
ATOM 6375 C CA . LYS C 1 136 ? 19.190 104.214 -39.307 1.00 10.14 136 LYS C CA 1
ATOM 6376 C C . LYS C 1 136 ? 17.792 103.775 -39.731 1.00 10.47 136 LYS C C 1
ATOM 6377 O O . LYS C 1 136 ? 16.953 103.500 -38.895 1.00 9.62 136 LYS C O 1
ATOM 6383 N N . ASN C 1 137 ? 17.574 103.662 -41.042 1.00 11.02 137 ASN C N 1
ATOM 6384 C CA . ASN C 1 137 ? 16.303 103.161 -41.582 1.00 10.66 137 ASN C CA 1
ATOM 6385 C C . ASN C 1 137 ? 15.976 101.760 -41.048 1.00 11.15 137 ASN C C 1
ATOM 6386 O O . ASN C 1 137 ? 14.842 101.470 -40.608 1.00 10.01 137 ASN C O 1
ATOM 6391 N N . SER C 1 138 ? 16.971 100.891 -41.061 1.00 11.37 138 SER C N 1
ATOM 6392 C CA . SER C 1 138 ? 16.782 99.543 -40.538 1.00 11.87 138 SER C CA 1
ATOM 6393 C C . SER C 1 138 ? 16.343 99.576 -39.101 1.00 11.86 138 SER C C 1
ATOM 6394 O O . SER C 1 138 ? 15.384 98.905 -38.712 1.00 11.48 138 SER C O 1
ATOM 6397 N N . ILE C 1 139 ? 16.995 100.415 -38.306 1.00 11.41 139 ILE C N 1
ATOM 6398 C CA . ILE C 1 139 ? 16.662 100.501 -36.893 1.00 11.64 139 ILE C CA 1
ATOM 6399 C C . ILE C 1 139 ? 15.277 101.069 -36.605 1.00 12.32 139 ILE C C 1
ATOM 6400 O O . ILE C 1 139 ? 14.537 100.472 -35.840 1.00 12.29 139 ILE C O 1
ATOM 6405 N N . LEU C 1 140 ? 14.937 102.202 -37.220 1.00 12.16 140 LEU C N 1
ATOM 6406 C CA . LEU C 1 140 ? 13.649 102.855 -37.015 1.00 12.71 140 LEU C CA 1
ATOM 6407 C C . LEU C 1 140 ? 12.502 101.936 -37.420 1.00 13.56 140 LEU C C 1
ATOM 6408 O O . LEU C 1 140 ? 11.474 101.924 -36.756 1.00 14.63 140 LEU C O 1
ATOM 6413 N N . ARG C 1 141 ? 12.689 101.148 -38.473 1.00 14.62 141 ARG C N 1
ATOM 6414 C CA . ARG C 1 141 ? 11.603 100.285 -38.967 1.00 15.20 141 ARG C CA 1
ATOM 6415 C C . ARG C 1 141 ? 11.509 98.952 -38.193 1.00 15.92 141 ARG C C 1
ATOM 6416 O O . ARG C 1 141 ? 10.416 98.373 -38.081 1.00 15.91 141 ARG C O 1
ATOM 6424 N N . GLU C 1 142 ? 12.615 98.477 -37.625 1.00 15.91 142 GLU C N 1
ATOM 6425 C CA . GLU C 1 142 ? 12.565 97.202 -36.885 1.00 16.59 142 GLU C CA 1
ATOM 6426 C C . GLU C 1 142 ? 11.951 97.384 -35.494 1.00 16.50 142 GLU C C 1
ATOM 6427 O O . GLU C 1 142 ? 11.174 96.551 -35.049 1.00 16.19 142 GLU C O 1
ATOM 6433 N N . SER C 1 143 ? 12.290 98.482 -34.828 1.00 16.28 143 SER C N 1
ATOM 6434 C CA . SER C 1 143 ? 11.835 98.706 -33.466 1.00 16.49 143 SER C CA 1
ATOM 6435 C C . SER C 1 143 ? 10.373 99.074 -33.460 1.00 16.64 143 SER C C 1
ATOM 6436 O O . SER C 1 143 ? 9.989 100.063 -34.071 1.00 15.02 143 SER C O 1
ATOM 6439 N N . GLU C 1 144 ? 9.557 98.289 -32.764 1.00 17.70 144 GLU C N 1
ATOM 6440 C CA . GLU C 1 144 ? 8.123 98.566 -32.703 1.00 18.52 144 GLU C CA 1
ATOM 6441 C C . GLU C 1 144 ? 7.849 100.011 -32.220 1.00 18.06 144 GLU C C 1
ATOM 6442 O O . GLU C 1 144 ? 7.141 100.748 -32.903 1.00 17.90 144 GLU C O 1
ATOM 6448 N N . ILE C 1 145 ? 8.434 100.427 -31.090 1.00 17.44 145 ILE C N 1
ATOM 6449 C CA . ILE C 1 145 ? 8.195 101.773 -30.550 1.00 17.41 145 ILE C CA 1
ATOM 6450 C C . ILE C 1 145 ? 8.657 102.904 -31.504 1.00 16.54 145 ILE C C 1
ATOM 6451 O O . ILE C 1 145 ? 7.961 103.896 -31.641 1.00 16.27 145 ILE C O 1
ATOM 6456 N N . LEU C 1 146 ? 9.809 102.745 -32.155 1.00 15.89 146 LEU C N 1
ATOM 6457 C CA . LEU C 1 146 ? 10.305 103.755 -33.096 1.00 16.46 146 LEU C CA 1
ATOM 6458 C C . LEU C 1 146 ? 9.391 103.803 -34.315 1.00 17.21 146 LEU C C 1
ATOM 6459 O O . LEU C 1 146 ? 8.965 104.876 -34.731 1.00 17.08 146 LEU C O 1
ATOM 6464 N N . ARG C 1 147 ? 9.054 102.636 -34.859 1.00 18.76 147 ARG C N 1
ATOM 6465 C CA . ARG C 1 147 ? 8.081 102.563 -35.952 1.00 20.06 147 ARG C CA 1
ATOM 6466 C C . ARG C 1 147 ? 6.804 103.347 -35.658 1.00 20.94 147 ARG C C 1
ATOM 6467 O O . ARG C 1 147 ? 6.354 104.139 -36.480 1.00 20.27 147 ARG C O 1
ATOM 6475 N N . ILE C 1 148 ? 6.221 103.097 -34.486 1.00 22.46 148 ILE C N 1
ATOM 6476 C CA . ILE C 1 148 ? 4.936 103.703 -34.095 1.00 23.73 148 ILE C CA 1
ATOM 6477 C C . ILE C 1 148 ? 5.054 105.198 -34.023 1.00 24.25 148 ILE C C 1
ATOM 6478 O O . ILE C 1 148 ? 4.156 105.916 -34.473 1.00 25.18 148 ILE C O 1
ATOM 6483 N N . SER C 1 149 ? 6.167 105.651 -33.450 1.00 24.46 149 SER C N 1
ATOM 6484 C CA . SER C 1 149 ? 6.465 107.064 -33.264 1.00 25.12 149 SER C CA 1
ATOM 6485 C C . SER C 1 149 ? 6.511 107.850 -34.567 1.00 24.94 149 SER C C 1
ATOM 6486 O O . SER C 1 149 ? 6.212 109.041 -34.572 1.00 26.09 149 SER C O 1
ATOM 6489 N N . LEU C 1 150 ? 6.890 107.198 -35.660 1.00 23.84 150 LEU C N 1
ATOM 6490 C CA . LEU C 1 150 ? 6.970 107.856 -36.962 1.00 23.35 150 LEU C CA 1
ATOM 6491 C C . LEU C 1 150 ? 5.861 107.386 -37.915 1.00 23.95 150 LEU C C 1
ATOM 6492 O O . LEU C 1 150 ? 5.835 107.787 -39.086 1.00 22.81 150 LEU C O 1
ATOM 6497 N N . GLY C 1 151 ? 4.953 106.548 -37.422 1.00 25.02 151 GLY C N 1
ATOM 6498 C CA . GLY C 1 151 ? 3.894 105.977 -38.250 1.00 26.54 151 GLY C CA 1
ATOM 6499 C C . GLY C 1 151 ? 4.374 105.114 -39.404 1.00 27.89 151 GLY C C 1
ATOM 6500 O O . GLY C 1 151 ? 3.800 105.151 -40.496 1.00 28.71 151 GLY C O 1
ATOM 6501 N N . LEU C 1 152 ? 5.416 104.326 -39.168 1.00 29.43 152 LEU C N 1
ATOM 6502 C CA . LEU C 1 152 ? 6.084 103.570 -40.226 1.00 30.88 152 LEU C CA 1
ATOM 6503 C C . LEU C 1 152 ? 5.504 102.189 -40.439 1.00 32.45 152 LEU C C 1
ATOM 6504 O O . LEU C 1 152 ? 4.807 101.652 -39.578 1.00 32.55 152 LEU C O 1
ATOM 6509 N N . SER C 1 153 ? 5.824 101.632 -41.606 1.00 34.05 153 SER C N 1
ATOM 6510 C CA . SER C 1 153 ? 5.652 100.216 -41.890 1.00 35.45 153 SER C CA 1
ATOM 6511 C C . SER C 1 153 ? 7.006 99.514 -41.706 1.00 36.46 153 SER C C 1
ATOM 6512 O O . SER C 1 153 ? 8.060 100.130 -41.849 1.00 36.03 153 SER C O 1
ATOM 6515 N N . LYS C 1 154 ? 6.987 98.225 -41.383 1.00 37.98 154 LYS C N 1
ATOM 6516 C CA . LYS C 1 154 ? 8.233 97.478 -41.158 1.00 39.20 154 LYS C CA 1
ATOM 6517 C C . LYS C 1 154 ? 9.108 97.253 -42.418 1.00 40.06 154 LYS C C 1
ATOM 6518 O O . LYS C 1 154 ? 10.309 97.018 -42.282 1.00 39.81 154 LYS C O 1
ATOM 6524 N N . GLU C 1 155 ? 8.520 97.357 -43.619 1.00 41.37 155 GLU C N 1
ATOM 6525 C CA . GLU C 1 155 ? 9.228 97.109 -44.897 1.00 42.24 155 GLU C CA 1
ATOM 6526 C C . GLU C 1 155 ? 9.705 98.413 -45.574 1.00 42.35 155 GLU C C 1
ATOM 6527 O O . GLU C 1 155 ? 9.039 99.441 -45.494 1.00 42.95 155 GLU C O 1
ATOM 6533 N N . ASP C 1 156 ? 10.848 98.356 -46.258 1.00 42.32 156 ASP C N 1
ATOM 6534 C CA . ASP C 1 156 ? 11.348 99.508 -47.012 1.00 42.20 156 ASP C CA 1
ATOM 6535 C C . ASP C 1 156 ? 10.464 99.743 -48.239 1.00 42.32 156 ASP C C 1
ATOM 6536 O O . ASP C 1 156 ? 10.579 99.041 -49.248 1.00 42.35 156 ASP C O 1
ATOM 6541 N N . THR C 1 157 ? 9.581 100.729 -48.148 1.00 42.47 157 THR C N 1
ATOM 6542 C CA . THR C 1 157 ? 8.665 101.047 -49.253 1.00 42.42 157 THR C CA 1
ATOM 6543 C C . THR C 1 157 ? 8.762 102.494 -49.727 1.00 42.10 157 THR C C 1
ATOM 6544 O O . THR C 1 157 ? 7.930 102.952 -50.518 1.00 42.48 157 THR C O 1
ATOM 6548 N N . ALA C 1 158 ? 9.776 103.213 -49.261 1.00 41.43 158 ALA C N 1
ATOM 6549 C CA . ALA C 1 158 ? 9.975 104.587 -49.699 1.00 41.11 158 ALA C CA 1
ATOM 6550 C C . ALA C 1 158 ? 10.548 104.612 -51.112 1.00 40.60 158 ALA C C 1
ATOM 6551 O O . ALA C 1 158 ? 11.230 103.685 -51.547 1.00 40.53 158 ALA C O 1
ATOM 6553 N N . LYS C 1 159 ? 10.275 105.702 -51.808 1.00 40.11 159 LYS C N 1
ATOM 6554 C CA . LYS C 1 159 ? 10.723 105.888 -53.182 1.00 39.83 159 LYS C CA 1
ATOM 6555 C C . LYS C 1 159 ? 12.062 106.613 -53.117 1.00 38.56 159 LYS C C 1
ATOM 6556 O O . LYS C 1 159 ? 12.212 107.526 -52.314 1.00 38.82 159 LYS C O 1
ATOM 6562 N N . SER C 1 160 ? 13.032 106.210 -53.935 1.00 36.90 160 SER C N 1
ATOM 6563 C CA . SER C 1 160 ? 14.270 106.993 -54.092 1.00 35.38 160 SER C CA 1
ATOM 6564 C C . SER C 1 160 ? 13.847 108.452 -54.329 1.00 33.00 160 SER C C 1
ATOM 6565 O O . SER C 1 160 ? 12.803 108.683 -54.959 1.00 33.51 160 SER C O 1
ATOM 6568 N N . PRO C 1 161 ? 14.576 109.450 -53.820 1.00 29.83 161 PRO C N 1
ATOM 6569 C CA . PRO C 1 161 ? 15.855 109.333 -53.108 1.00 27.79 161 PRO C CA 1
ATOM 6570 C C . PRO C 1 161 ? 15.734 109.170 -51.575 1.00 25.32 161 PRO C C 1
ATOM 6571 O O . PRO C 1 161 ? 16.681 109.507 -50.856 1.00 24.87 161 PRO C O 1
ATOM 6575 N N . PHE C 1 162 ? 14.602 108.655 -51.097 1.00 23.00 162 PHE C N 1
ATOM 6576 C CA . PHE C 1 162 ? 14.310 108.543 -49.666 1.00 21.27 162 PHE C CA 1
ATOM 6577 C C . PHE C 1 162 ? 14.309 107.106 -49.181 1.00 20.11 162 PHE C C 1
ATOM 6578 O O . PHE C 1 162 ? 13.844 106.216 -49.877 1.00 19.28 162 PHE C O 1
ATOM 6586 N N . LEU C 1 163 ? 14.797 106.909 -47.969 1.00 18.19 163 LEU C N 1
ATOM 6587 C CA . LEU C 1 163 ? 14.620 105.662 -47.256 1.00 17.88 163 LEU C CA 1
ATOM 6588 C C . LEU C 1 163 ? 13.361 105.719 -46.419 1.00 17.14 163 LEU C C 1
ATOM 6589 O O . LEU C 1 163 ? 12.689 104.716 -46.290 1.00 17.66 163 LEU C O 1
ATOM 6594 N N . ILE C 1 164 ? 13.048 106.887 -45.853 1.00 16.62 164 ILE C N 1
ATOM 6595 C CA . ILE C 1 164 ? 11.754 107.144 -45.222 1.00 16.31 164 ILE C CA 1
ATOM 6596 C C . ILE C 1 164 ? 11.156 108.425 -45.791 1.00 17.69 164 ILE C C 1
ATOM 6597 O O . ILE C 1 164 ? 11.843 109.436 -45.959 1.00 16.68 164 ILE C O 1
ATOM 6602 N N . ASP C 1 165 ? 9.865 108.374 -46.084 1.00 19.13 165 ASP C N 1
ATOM 6603 C CA . ASP C 1 165 ? 9.140 109.536 -46.572 1.00 21.39 165 ASP C CA 1
ATOM 6604 C C . ASP C 1 165 ? 7.703 109.419 -46.088 1.00 23.06 165 ASP C C 1
ATOM 6605 O O . ASP C 1 165 ? 6.789 109.102 -46.857 1.00 22.95 165 ASP C O 1
ATOM 6610 N N . GLN C 1 166 ? 7.530 109.667 -44.795 1.00 24.21 166 GLN C N 1
ATOM 6611 C CA . GLN C 1 166 ? 6.307 109.314 -44.088 1.00 26.24 166 GLN C CA 1
ATOM 6612 C C . GLN C 1 166 ? 5.776 110.503 -43.322 1.00 26.32 166 GLN C C 1
ATOM 6613 O O . GLN C 1 166 ? 6.167 110.749 -42.173 1.00 26.58 166 GLN C O 1
ATOM 6619 N N . GLY C 1 167 ? 4.892 111.239 -43.992 1.00 26.72 167 GLY C N 1
ATOM 6620 C CA . GLY C 1 167 ? 4.243 112.414 -43.447 1.00 26.54 167 GLY C CA 1
ATOM 6621 C C . GLY C 1 167 ? 5.196 113.598 -43.377 1.00 25.59 167 GLY C C 1
ATOM 6622 O O . GLY C 1 167 ? 5.549 114.202 -44.392 1.00 27.66 167 GLY C O 1
ATOM 6623 N N . ARG C 1 168 ? 5.612 113.909 -42.161 1.00 23.53 168 ARG C N 1
ATOM 6624 C CA . ARG C 1 168 ? 6.427 115.077 -41.863 1.00 21.31 168 ARG C CA 1
ATOM 6625 C C . ARG C 1 168 ? 7.859 114.696 -41.499 1.00 19.79 168 ARG C C 1
ATOM 6626 O O . ARG C 1 168 ? 8.593 115.502 -40.930 1.00 19.49 168 ARG C O 1
ATOM 6634 N N . TYR C 1 169 ? 8.246 113.452 -41.779 1.00 17.62 169 TYR C N 1
ATOM 6635 C CA . TYR C 1 169 ? 9.629 113.040 -41.556 1.00 16.24 169 TYR C CA 1
ATOM 6636 C C . TYR C 1 169 ? 10.193 112.386 -42.795 1.00 15.56 169 TYR C C 1
ATOM 6637 O O . TYR C 1 169 ? 9.554 111.496 -43.368 1.00 16.04 169 TYR C O 1
ATOM 6646 N N . LYS C 1 170 ? 11.359 112.858 -43.223 1.00 14.41 170 LYS C N 1
ATOM 6647 C CA . LYS C 1 170 ? 12.095 112.266 -44.330 1.00 14.48 170 LYS C CA 1
ATOM 6648 C C . LYS C 1 170 ? 13.488 111.859 -43.863 1.00 13.94 170 LYS C C 1
ATOM 6649 O O . LYS C 1 170 ? 14.120 112.547 -43.049 1.00 13.12 170 LYS C O 1
ATOM 6655 N N . LEU C 1 171 ? 13.970 110.748 -44.400 1.00 13.91 171 LEU C N 1
ATOM 6656 C CA . LEU C 1 171 ? 15.323 110.260 -44.130 1.00 13.46 171 LEU C CA 1
ATOM 6657 C C . LEU C 1 171 ? 15.966 109.995 -45.478 1.00 13.78 171 LEU C C 1
ATOM 6658 O O . LEU C 1 171 ? 15.441 109.204 -46.246 1.00 14.19 171 LEU C O 1
ATOM 6663 N N . ALA C 1 172 ? 17.094 110.638 -45.769 1.00 13.83 172 ALA C N 1
ATOM 6664 C CA . ALA C 1 172 ? 17.681 110.577 -47.115 1.00 14.14 172 ALA C CA 1
ATOM 6665 C C . ALA C 1 172 ? 19.201 110.522 -47.148 1.00 14.44 172 ALA C C 1
ATOM 6666 O O . ALA C 1 172 ? 19.879 111.184 -46.359 1.00 13.95 172 ALA C O 1
ATOM 6668 N N . ALA C 1 173 ? 19.732 109.760 -48.100 1.00 14.67 173 ALA C N 1
ATOM 6669 C CA . ALA C 1 173 ? 21.166 109.670 -48.319 1.00 14.87 173 ALA C CA 1
ATOM 6670 C C . ALA C 1 173 ? 21.670 110.860 -49.142 1.00 15.28 173 ALA C C 1
ATOM 6671 O O . ALA C 1 173 ? 21.039 111.271 -50.121 1.00 15.90 173 ALA C O 1
ATOM 6673 N N . CYS C 1 174 ? 22.832 111.372 -48.763 1.00 15.14 174 CYS C N 1
ATOM 6674 C CA . CYS C 1 174 ? 23.488 112.429 -49.528 1.00 15.98 174 CYS C CA 1
ATOM 6675 C C . CYS C 1 174 ? 24.906 112.609 -49.015 1.00 15.90 174 CYS C C 1
ATOM 6676 O O . CYS C 1 174 ? 25.158 112.478 -47.802 1.00 16.18 174 CYS C O 1
ATOM 6679 N N . ASP C 1 175 ? 25.834 112.856 -49.937 1.00 15.81 175 ASP C N 1
ATOM 6680 C CA . ASP C 1 175 ? 27.182 113.315 -49.603 1.00 16.05 175 ASP C CA 1
ATOM 6681 C C . ASP C 1 175 ? 27.162 114.827 -49.625 1.00 15.53 175 ASP C C 1
ATOM 6682 O O . ASP C 1 175 ? 27.074 115.429 -50.684 1.00 16.02 175 ASP C O 1
ATOM 6687 N N . LEU C 1 176 ? 27.258 115.433 -48.453 1.00 15.91 176 LEU C N 1
ATOM 6688 C CA . LEU C 1 176 ? 27.194 116.886 -48.316 1.00 15.16 176 LEU C CA 1
ATOM 6689 C C . LEU C 1 176 ? 28.427 117.638 -48.866 1.00 16.09 176 LEU C C 1
ATOM 6690 O O . LEU C 1 176 ? 28.428 118.874 -48.890 1.00 15.26 176 LEU C O 1
ATOM 6695 N N . ASN C 1 177 ? 29.459 116.906 -49.299 1.00 16.54 177 ASN C N 1
ATOM 6696 C CA . ASN C 1 177 ? 30.605 117.495 -50.026 1.00 17.49 177 ASN C CA 1
ATOM 6697 C C . ASN C 1 177 ? 30.334 117.689 -51.521 1.00 18.62 177 ASN C C 1
ATOM 6698 O O . ASN C 1 177 ? 31.170 118.241 -52.251 1.00 20.02 177 ASN C O 1
ATOM 6703 N N . ASP C 1 178 ? 29.208 117.165 -51.978 1.00 18.55 178 ASP C N 1
ATOM 6704 C CA . ASP C 1 178 ? 28.742 117.293 -53.345 1.00 19.37 178 ASP C CA 1
ATOM 6705 C C . ASP C 1 178 ? 27.552 118.240 -53.287 1.00 19.17 178 ASP C C 1
ATOM 6706 O O . ASP C 1 178 ? 26.430 117.828 -53.047 1.00 19.40 178 ASP C O 1
ATOM 6711 N N . ILE C 1 179 ? 27.823 119.525 -53.489 1.00 19.16 179 ILE C N 1
ATOM 6712 C CA . ILE C 1 179 ? 26.796 120.552 -53.350 1.00 19.17 179 ILE C CA 1
ATOM 6713 C C . ILE C 1 179 ? 25.650 120.392 -54.346 1.00 19.00 179 ILE C C 1
ATOM 6714 O O . ILE C 1 179 ? 24.520 120.775 -54.040 1.00 18.96 179 ILE C O 1
ATOM 6719 N N . THR C 1 180 ? 25.945 119.868 -55.540 1.00 18.72 180 THR C N 1
ATOM 6720 C CA . THR C 1 180 ? 24.922 119.595 -56.558 1.00 19.58 180 THR C CA 1
ATOM 6721 C C . THR C 1 180 ? 23.899 118.553 -56.067 1.00 19.08 180 THR C C 1
ATOM 6722 O O . THR C 1 180 ? 22.686 118.776 -56.091 1.00 18.68 180 THR C O 1
ATOM 6726 N N . GLU C 1 181 ? 24.405 117.423 -55.595 1.00 18.70 181 GLU C N 1
ATOM 6727 C CA . GLU C 1 181 ? 23.564 116.405 -54.980 1.00 19.16 181 GLU C CA 1
ATOM 6728 C C . GLU C 1 181 ? 22.706 116.990 -53.860 1.00 18.18 181 GLU C C 1
ATOM 6729 O O . GLU C 1 181 ? 21.516 116.721 -53.759 1.00 18.00 181 GLU C O 1
ATOM 6735 N N . THR C 1 182 ? 23.333 117.810 -53.032 1.00 17.87 182 THR C N 1
ATOM 6736 C CA . THR C 1 182 ? 22.683 118.353 -51.865 1.00 17.17 182 THR C CA 1
ATOM 6737 C C . THR C 1 182 ? 21.536 119.271 -52.255 1.00 17.20 182 THR C C 1
ATOM 6738 O O . THR C 1 182 ? 20.438 119.101 -51.736 1.00 15.70 182 THR C O 1
ATOM 6742 N N . THR C 1 183 ? 21.770 120.199 -53.201 1.00 17.48 183 THR C N 1
ATOM 6743 C CA . THR C 1 183 ? 20.689 121.088 -53.660 1.00 18.82 183 THR C CA 1
ATOM 6744 C C . THR C 1 183 ? 19.545 120.326 -54.320 1.00 18.98 183 THR C C 1
ATOM 6745 O O . THR C 1 183 ? 18.395 120.645 -54.086 1.00 19.50 183 THR C O 1
ATOM 6749 N N . ARG C 1 184 ? 19.865 119.331 -55.143 1.00 20.26 184 ARG C N 1
ATOM 6750 C CA . ARG C 1 184 ? 18.858 118.468 -55.793 1.00 20.98 184 ARG C CA 1
ATOM 6751 C C . ARG C 1 184 ? 17.971 117.757 -54.793 1.00 19.89 184 ARG C C 1
ATOM 6752 O O . ARG C 1 184 ? 16.753 117.583 -55.008 1.00 20.73 184 ARG C O 1
ATOM 6760 N N . LEU C 1 185 ? 18.578 117.307 -53.700 1.00 18.76 185 LEU C N 1
ATOM 6761 C CA . LEU C 1 185 ? 17.823 116.608 -52.665 1.00 17.52 185 LEU C CA 1
ATOM 6762 C C . LEU C 1 185 ? 16.954 117.630 -51.965 1.00 17.08 185 LEU C C 1
ATOM 6763 O O . LEU C 1 185 ? 15.756 117.444 -51.809 1.00 15.81 185 LEU C O 1
ATOM 6768 N N . LEU C 1 186 ? 17.544 118.752 -51.569 1.00 16.89 186 LEU C N 1
ATOM 6769 C CA . LEU C 1 186 ? 16.759 119.767 -50.865 1.00 17.75 186 LEU C CA 1
ATOM 6770 C C . LEU C 1 186 ? 15.544 120.205 -51.691 1.00 17.80 186 LEU C C 1
ATOM 6771 O O . LEU C 1 186 ? 14.500 120.485 -51.144 1.00 17.37 186 LEU C O 1
ATOM 6776 N N . ASP C 1 187 ? 15.690 120.235 -53.011 1.00 18.66 187 ASP C N 1
ATOM 6777 C CA . ASP C 1 187 ? 14.598 120.624 -53.907 1.00 19.76 187 ASP C CA 1
ATOM 6778 C C . ASP C 1 187 ? 13.353 119.762 -53.767 1.00 20.62 187 ASP C C 1
ATOM 6779 O O . ASP C 1 187 ? 12.246 120.251 -53.960 1.00 20.14 187 ASP C O 1
ATOM 6784 N N . VAL C 1 188 ? 13.530 118.480 -53.440 1.00 20.87 188 VAL C N 1
ATOM 6785 C CA . VAL C 1 188 ? 12.384 117.570 -53.351 1.00 21.77 188 VAL C CA 1
ATOM 6786 C C . VAL C 1 188 ? 11.918 117.246 -51.932 1.00 22.03 188 VAL C C 1
ATOM 6787 O O . VAL C 1 188 ? 10.997 116.447 -51.759 1.00 22.79 188 VAL C O 1
ATOM 6791 N N . CYS C 1 189 ? 12.541 117.827 -50.910 1.00 22.32 189 CYS C N 1
ATOM 6792 C CA . CYS C 1 189 ? 12.057 117.615 -49.544 1.00 22.32 189 CYS C CA 1
ATOM 6793 C C . CYS C 1 189 ? 11.856 118.884 -48.722 1.00 21.28 189 CYS C C 1
ATOM 6794 O O . CYS C 1 189 ? 11.513 118.814 -47.532 1.00 20.96 189 CYS C O 1
ATOM 6797 N N . THR C 1 190 ? 12.041 120.039 -49.356 1.00 20.83 190 THR C N 1
ATOM 6798 C CA . THR C 1 190 ? 11.763 121.332 -48.721 1.00 20.11 190 THR C CA 1
ATOM 6799 C C . THR C 1 190 ? 11.225 122.351 -49.720 1.00 20.06 190 THR C C 1
ATOM 6800 O O . THR C 1 190 ? 11.320 122.165 -50.940 1.00 19.21 190 THR C O 1
ATOM 6804 N N . LYS C 1 191 ? 10.736 123.456 -49.167 1.00 20.27 191 LYS C N 1
ATOM 6805 C CA . LYS C 1 191 ? 10.241 124.580 -49.952 1.00 21.01 191 LYS C CA 1
ATOM 6806 C C . LYS C 1 191 ? 10.899 125.872 -49.470 1.00 20.47 191 LYS C C 1
ATOM 6807 O O . LYS C 1 191 ? 11.097 126.083 -48.274 1.00 19.96 191 LYS C O 1
ATOM 6813 N N . ARG C 1 192 ? 11.219 126.729 -50.430 1.00 20.20 192 ARG C N 1
ATOM 6814 C CA . ARG C 1 192 ? 11.987 127.941 -50.188 1.00 20.10 192 ARG C CA 1
ATOM 6815 C C . ARG C 1 192 ? 11.424 128.821 -49.069 1.00 19.65 192 ARG C C 1
ATOM 6816 O O . ARG C 1 192 ? 12.198 129.331 -48.267 1.00 19.27 192 ARG C O 1
ATOM 6824 N N . GLU C 1 193 ? 10.099 128.981 -49.019 1.00 19.55 193 GLU C N 1
ATOM 6825 C CA . GLU C 1 193 ? 9.450 130.006 -48.188 1.00 20.76 193 GLU C CA 1
ATOM 6826 C C . GLU C 1 193 ? 9.129 129.555 -46.758 1.00 19.21 193 GLU C C 1
ATOM 6827 O O . GLU C 1 193 ? 8.792 130.388 -45.905 1.00 18.90 193 GLU C O 1
ATOM 6833 N N . ILE C 1 194 ? 9.207 128.252 -46.481 1.00 17.64 194 ILE C N 1
ATOM 6834 C CA . ILE C 1 194 ? 8.863 127.766 -45.145 1.00 16.65 194 ILE C CA 1
ATOM 6835 C C . ILE C 1 194 ? 10.030 128.142 -44.211 1.00 15.89 194 ILE C C 1
ATOM 6836 O O . ILE C 1 194 ? 11.189 127.944 -44.585 1.00 15.03 194 ILE C O 1
ATOM 6841 N N . PRO C 1 195 ? 9.734 128.722 -43.034 1.00 14.27 195 PRO C N 1
ATOM 6842 C CA . PRO C 1 195 ? 10.773 129.003 -42.045 1.00 13.72 195 PRO C CA 1
ATOM 6843 C C . PRO C 1 195 ? 11.562 127.739 -41.762 1.00 13.42 195 PRO C C 1
ATOM 6844 O O . PRO C 1 195 ? 10.963 126.697 -41.578 1.00 13.00 195 PRO C O 1
ATOM 6848 N N . THR C 1 196 ? 12.880 127.837 -41.763 1.00 13.73 196 THR C N 1
ATOM 6849 C CA . THR C 1 196 ? 13.735 126.670 -41.823 1.00 13.18 196 THR C CA 1
ATOM 6850 C C . THR C 1 196 ? 14.698 126.709 -40.645 1.00 13.34 196 THR C C 1
ATOM 6851 O O . THR C 1 196 ? 15.270 127.756 -40.352 1.00 13.54 196 THR C O 1
ATOM 6855 N N . ILE C 1 197 ? 14.882 125.584 -39.961 1.00 12.40 197 ILE C N 1
ATOM 6856 C CA . ILE C 1 197 ? 15.960 125.441 -38.996 1.00 11.94 197 ILE C CA 1
ATOM 6857 C C . ILE C 1 197 ? 16.961 124.494 -39.612 1.00 12.38 197 ILE C C 1
ATOM 6858 O O . ILE C 1 197 ? 16.591 123.427 -40.050 1.00 13.17 197 ILE C O 1
ATOM 6863 N N . VAL C 1 198 ? 18.216 124.893 -39.683 1.00 11.52 198 VAL C N 1
ATOM 6864 C CA . VAL C 1 198 ? 19.264 123.990 -40.149 1.00 10.99 198 VAL C CA 1
ATOM 6865 C C . VAL C 1 198 ? 20.087 123.611 -38.947 1.00 10.49 198 VAL C C 1
ATOM 6866 O O . VAL C 1 198 ? 20.363 124.444 -38.108 1.00 10.74 198 VAL C O 1
ATOM 6870 N N . ILE C 1 199 ? 20.467 122.344 -38.841 1.00 10.53 199 ILE C N 1
ATOM 6871 C CA . ILE C 1 199 ? 21.232 121.863 -37.697 1.00 10.20 199 ILE C CA 1
ATOM 6872 C C . ILE C 1 199 ? 22.469 121.202 -38.272 1.00 9.62 199 ILE C C 1
ATOM 6873 O O . ILE C 1 199 ? 22.361 120.287 -39.104 1.00 10.06 199 ILE C O 1
ATOM 6878 N N . SER C 1 200 ? 23.635 121.620 -37.809 1.00 8.61 200 SER C N 1
ATOM 6879 C CA . SER C 1 200 ? 24.873 120.889 -38.060 1.00 8.39 200 SER C CA 1
ATOM 6880 C C . SER C 1 200 ? 25.619 120.677 -36.751 1.00 9.89 200 SER C C 1
ATOM 6881 O O . SER C 1 200 ? 26.377 121.529 -36.291 1.00 10.34 200 SER C O 1
ATOM 6884 N N . GLU C 1 201 ? 25.377 119.520 -36.150 1.00 10.45 201 GLU C N 1
ATOM 6885 C CA . GLU C 1 201 ? 25.919 119.160 -34.836 1.00 10.49 201 GLU C CA 1
ATOM 6886 C C . GLU C 1 201 ? 27.100 118.222 -35.052 1.00 10.86 201 GLU C C 1
ATOM 6887 O O . GLU C 1 201 ? 26.904 117.064 -35.417 1.00 11.29 201 GLU C O 1
ATOM 6893 N N . CYS C 1 202 ? 28.324 118.716 -34.859 1.00 11.10 202 CYS C N 1
ATOM 6894 C CA . CYS C 1 202 ? 29.550 117.940 -35.167 1.00 11.99 202 CYS C CA 1
ATOM 6895 C C . CYS C 1 202 ? 29.565 117.369 -36.579 1.00 11.59 202 CYS C C 1
ATOM 6896 O O . CYS C 1 202 ? 29.922 116.209 -36.766 1.00 10.75 202 CYS C O 1
ATOM 6899 N N . LEU C 1 203 ? 29.176 118.186 -37.557 1.00 11.33 203 LEU C N 1
ATOM 6900 C CA . LEU C 1 203 ? 29.246 117.827 -38.960 1.00 11.87 203 LEU C CA 1
ATOM 6901 C C . LEU C 1 203 ? 30.376 118.600 -39.626 1.00 12.65 203 LEU C C 1
ATOM 6902 O O . LEU C 1 203 ? 31.250 118.022 -40.237 1.00 12.29 203 LEU C O 1
ATOM 6907 N N . LEU C 1 204 ? 30.329 119.920 -39.508 1.00 13.12 204 LEU C N 1
ATOM 6908 C CA . LEU C 1 204 ? 31.217 120.772 -40.280 1.00 14.11 204 LEU C CA 1
ATOM 6909 C C . LEU C 1 204 ? 32.687 120.559 -39.891 1.00 14.68 204 LEU C C 1
ATOM 6910 O O . LEU C 1 204 ? 33.580 120.739 -40.718 1.00 14.20 204 LEU C O 1
ATOM 6915 N N . CYS C 1 205 ? 32.951 120.128 -38.653 1.00 14.80 205 CYS C N 1
ATOM 6916 C CA . CYS C 1 205 ? 34.337 119.878 -38.227 1.00 15.33 205 CYS C CA 1
ATOM 6917 C C . CYS C 1 205 ? 35.035 118.788 -39.033 1.00 16.48 205 CYS C C 1
ATOM 6918 O O . CYS C 1 205 ? 36.253 118.714 -39.020 1.00 17.47 205 CYS C O 1
ATOM 6921 N N . TYR C 1 206 ? 34.271 117.946 -39.724 1.00 17.45 206 TYR C N 1
ATOM 6922 C CA . TYR C 1 206 ? 34.835 116.866 -40.540 1.00 17.71 206 TYR C CA 1
ATOM 6923 C C . TYR C 1 206 ? 35.015 117.234 -42.020 1.00 18.54 206 TYR C C 1
ATOM 6924 O O . TYR C 1 206 ? 35.495 116.420 -42.811 1.00 19.00 206 TYR C O 1
ATOM 6933 N N . MET C 1 207 ? 34.679 118.474 -42.374 1.00 18.70 207 MET C N 1
ATOM 6934 C CA . MET C 1 207 ? 34.720 118.949 -43.754 1.00 18.59 207 MET C CA 1
ATOM 6935 C C . MET C 1 207 ? 35.824 119.984 -43.980 1.00 18.81 207 MET C C 1
ATOM 6936 O O . MET C 1 207 ? 36.143 120.776 -43.090 1.00 17.47 207 MET C O 1
ATOM 6941 N N . HIS C 1 208 ? 36.398 119.979 -45.188 1.00 19.13 208 HIS C N 1
ATOM 6942 C CA . HIS C 1 208 ? 37.332 121.030 -45.599 1.00 19.93 208 HIS C CA 1
ATOM 6943 C C . HIS C 1 208 ? 36.588 122.347 -45.770 1.00 19.73 208 HIS C C 1
ATOM 6944 O O . HIS C 1 208 ? 35.369 122.359 -45.904 1.00 20.38 208 HIS C O 1
ATOM 6951 N N . ASN C 1 209 ? 37.318 123.459 -45.764 1.00 20.04 209 ASN C N 1
ATOM 6952 C CA . ASN C 1 209 ? 36.695 124.785 -45.680 1.00 19.56 209 ASN C CA 1
ATOM 6953 C C . ASN C 1 209 ? 35.866 125.159 -46.903 1.00 19.04 209 ASN C C 1
ATOM 6954 O O . ASN C 1 209 ? 34.840 125.802 -46.795 1.00 18.06 209 ASN C O 1
ATOM 6959 N N . ASN C 1 210 ? 36.348 124.747 -48.066 1.00 19.10 210 ASN C N 1
ATOM 6960 C CA . ASN C 1 210 ? 35.678 124.976 -49.336 1.00 19.46 210 ASN C CA 1
ATOM 6961 C C . ASN C 1 210 ? 34.272 124.408 -49.275 1.00 19.11 210 ASN C C 1
ATOM 6962 O O . ASN C 1 210 ? 33.296 125.116 -49.474 1.00 19.83 210 ASN C O 1
ATOM 6967 N N . GLU C 1 211 ? 34.193 123.125 -48.937 1.00 18.55 211 GLU C N 1
ATOM 6968 C CA . GLU C 1 211 ? 32.944 122.367 -48.967 1.00 18.29 211 GLU C CA 1
ATOM 6969 C C . GLU C 1 211 ? 31.968 122.860 -47.904 1.00 17.60 211 GLU C C 1
ATOM 6970 O O . GLU C 1 211 ? 30.748 122.936 -48.127 1.00 17.95 211 GLU C O 1
ATOM 6976 N N . SER C 1 212 ? 32.507 123.194 -46.741 1.00 17.05 212 SER C N 1
ATOM 6977 C CA . SER C 1 212 ? 31.680 123.672 -45.650 1.00 16.70 212 SER C CA 1
ATOM 6978 C C . SER C 1 212 ? 31.173 125.084 -45.933 1.00 17.24 212 SER C C 1
ATOM 6979 O O . SER C 1 212 ? 29.998 125.372 -45.733 1.00 16.86 212 SER C O 1
ATOM 6982 N N . GLN C 1 213 ? 32.031 125.960 -46.440 1.00 16.73 213 GLN C N 1
ATOM 6983 C CA . GLN C 1 213 ? 31.592 127.305 -46.745 1.00 16.48 213 GLN C CA 1
ATOM 6984 C C . GLN C 1 213 ? 30.592 127.252 -47.881 1.00 15.75 213 GLN C C 1
ATOM 6985 O O . GLN C 1 213 ? 29.616 127.962 -47.854 1.00 15.92 213 GLN C O 1
ATOM 6991 N N . LEU C 1 214 ? 30.824 126.384 -48.857 1.00 15.39 214 LEU C N 1
ATOM 6992 C CA . LEU C 1 214 ? 29.885 126.249 -49.969 1.00 16.02 214 LEU C CA 1
ATOM 6993 C C . LEU C 1 214 ? 28.530 125.771 -49.468 1.00 14.77 214 LEU C C 1
ATOM 6994 O O . LEU C 1 214 ? 27.506 126.271 -49.896 1.00 15.10 214 LEU C O 1
ATOM 6999 N N . LEU C 1 215 ? 28.533 124.820 -48.537 1.00 14.69 215 LEU C N 1
ATOM 7000 C CA . LEU C 1 215 ? 27.307 124.314 -47.944 1.00 14.14 215 LEU C CA 1
ATOM 7001 C C . LEU C 1 215 ? 26.561 125.414 -47.184 1.00 15.17 215 LEU C C 1
ATOM 7002 O O . LEU C 1 215 ? 25.341 125.540 -47.305 1.00 14.16 215 LEU C O 1
ATOM 7007 N N . ILE C 1 216 ? 27.300 126.229 -46.431 1.00 15.38 216 ILE C N 1
ATOM 7008 C CA . ILE C 1 216 ? 26.682 127.282 -45.646 1.00 16.59 216 ILE C CA 1
ATOM 7009 C C . ILE C 1 216 ? 26.040 128.320 -46.574 1.00 16.60 216 ILE C C 1
ATOM 7010 O O . ILE C 1 216 ? 24.900 128.724 -46.368 1.00 17.12 216 ILE C O 1
ATOM 7015 N N . ASN C 1 217 ? 26.777 128.748 -47.591 1.00 17.19 217 ASN C N 1
ATOM 7016 C CA . ASN C 1 217 ? 26.322 129.839 -48.449 1.00 16.74 217 ASN C CA 1
ATOM 7017 C C . ASN C 1 217 ? 25.122 129.387 -49.240 1.00 16.53 217 ASN C C 1
ATOM 7018 O O . ASN C 1 217 ? 24.172 130.126 -49.399 1.00 15.98 217 ASN C O 1
ATOM 7023 N N . THR C 1 218 ? 25.183 128.152 -49.738 1.00 15.93 218 THR C N 1
ATOM 7024 C CA . THR C 1 218 ? 24.156 127.631 -50.622 1.00 15.43 218 THR C CA 1
ATOM 7025 C C . THR C 1 218 ? 22.861 127.462 -49.872 1.00 14.98 218 THR C C 1
ATOM 7026 O O . THR C 1 218 ? 21.790 127.752 -50.395 1.00 13.90 218 THR C O 1
ATOM 7030 N N . ILE C 1 219 ? 22.952 126.914 -48.656 1.00 14.73 219 ILE C N 1
ATOM 7031 C CA . ILE C 1 219 ? 21.753 126.632 -47.877 1.00 14.44 219 ILE C CA 1
ATOM 7032 C C . ILE C 1 219 ? 21.115 127.916 -47.338 1.00 14.22 219 ILE C C 1
ATOM 7033 O O . ILE C 1 219 ? 19.906 128.067 -47.402 1.00 13.38 219 ILE C O 1
ATOM 7038 N N . MET C 1 220 ? 21.914 128.843 -46.826 1.00 15.10 220 MET C N 1
ATOM 7039 C CA . MET C 1 220 ? 21.383 130.162 -46.435 1.00 15.66 220 MET C CA 1
ATOM 7040 C C . MET C 1 220 ? 20.732 130.912 -47.621 1.00 16.62 220 MET C C 1
ATOM 7041 O O . MET C 1 220 ? 19.718 131.578 -47.444 1.00 16.99 220 MET C O 1
ATOM 7046 N N . SER C 1 221 ? 21.269 130.764 -48.822 1.00 16.76 221 SER C N 1
ATOM 7047 C CA . SER C 1 221 ? 20.665 131.426 -49.985 1.00 17.12 221 SER C CA 1
ATOM 7048 C C . SER C 1 221 ? 19.337 130.781 -50.396 1.00 17.19 221 SER C C 1
ATOM 7049 O O . SER C 1 221 ? 18.462 131.453 -50.941 1.00 16.68 221 SER C O 1
ATOM 7052 N N . LYS C 1 222 ? 19.194 129.481 -50.119 1.00 16.53 222 LYS C N 1
ATOM 7053 C CA . LYS C 1 222 ? 18.111 128.653 -50.657 1.00 17.12 222 LYS C CA 1
ATOM 7054 C C . LYS C 1 222 ? 16.786 128.789 -49.915 1.00 16.31 222 LYS C C 1
ATOM 7055 O O . LYS C 1 222 ? 15.721 128.485 -50.469 1.00 16.56 222 LYS C O 1
ATOM 7061 N N . PHE C 1 223 ? 16.856 129.223 -48.659 1.00 15.81 223 PHE C N 1
ATOM 7062 C CA . PHE C 1 223 ? 15.679 129.406 -47.818 1.00 15.94 223 PHE C CA 1
ATOM 7063 C C . PHE C 1 223 ? 15.514 130.865 -47.398 1.00 15.41 223 PHE C C 1
ATOM 7064 O O . PHE C 1 223 ? 16.470 131.482 -46.954 1.00 15.88 223 PHE C O 1
ATOM 7072 N N . SER C 1 224 ? 14.298 131.388 -47.541 1.00 15.23 224 SER C N 1
ATOM 7073 C CA . SER C 1 224 ? 13.977 132.802 -47.270 1.00 15.80 224 SER C CA 1
ATOM 7074 C C . SER C 1 224 ? 14.291 133.233 -45.836 1.00 16.11 224 SER C C 1
ATOM 7075 O O . SER C 1 224 ? 14.918 134.264 -45.609 1.00 15.98 224 SER C O 1
ATOM 7078 N N . HIS C 1 225 ? 13.856 132.408 -44.886 1.00 16.16 225 HIS C N 1
ATOM 7079 C CA . HIS C 1 225 ? 13.767 132.748 -43.470 1.00 15.91 225 HIS C CA 1
ATOM 7080 C C . HIS C 1 225 ? 14.285 131.542 -42.705 1.00 16.34 225 HIS C C 1
ATOM 7081 O O . HIS C 1 225 ? 13.695 130.478 -42.815 1.00 16.69 225 HIS C O 1
ATOM 7088 N N . GLY C 1 226 ? 15.384 131.698 -41.971 1.00 16.24 226 GLY C N 1
ATOM 7089 C CA . GLY C 1 226 ? 15.953 130.577 -41.238 1.00 16.35 226 GLY C CA 1
ATOM 7090 C C . GLY C 1 226 ? 16.819 130.868 -40.019 1.00 15.83 226 GLY C C 1
ATOM 7091 O O . GLY C 1 226 ? 17.191 132.005 -39.694 1.00 15.67 226 GLY C O 1
ATOM 7092 N N . LEU C 1 227 ? 17.096 129.779 -39.324 1.00 14.31 227 LEU C N 1
ATOM 7093 C CA . LEU C 1 227 ? 17.943 129.711 -38.157 1.00 13.56 227 LEU C CA 1
ATOM 7094 C C . LEU C 1 227 ? 18.874 128.541 -38.427 1.00 12.95 227 LEU C C 1
ATOM 7095 O O . LEU C 1 227 ? 18.416 127.420 -38.733 1.00 12.69 227 LEU C O 1
ATOM 7100 N N . TRP C 1 228 ? 20.166 128.818 -38.387 1.00 12.36 228 TRP C N 1
ATOM 7101 C CA . TRP C 1 228 ? 21.183 127.783 -38.475 1.00 11.74 228 TRP C CA 1
ATOM 7102 C C . TRP C 1 228 ? 21.775 127.617 -37.075 1.00 12.24 228 TRP C C 1
ATOM 7103 O O . TRP C 1 228 ? 22.325 128.563 -36.527 1.00 12.11 228 TRP C O 1
ATOM 7114 N N . ILE C 1 229 ? 21.626 126.415 -36.503 1.00 11.71 229 ILE C N 1
ATOM 7115 C CA . ILE C 1 229 ? 22.245 126.042 -35.228 1.00 11.53 229 ILE C CA 1
ATOM 7116 C C . ILE C 1 229 ? 23.397 125.096 -35.532 1.00 11.20 229 ILE C C 1
ATOM 7117 O O . ILE C 1 229 ? 23.166 124.012 -36.047 1.00 12.15 229 ILE C O 1
ATOM 7122 N N . SER C 1 230 ? 24.617 125.520 -35.200 1.00 11.85 230 SER C N 1
ATOM 7123 C CA . SER C 1 230 ? 25.842 124.754 -35.400 1.00 11.41 230 SER C CA 1
ATOM 7124 C C . SER C 1 230 ? 26.608 124.579 -34.092 1.00 11.37 230 SER C C 1
ATOM 7125 O O . SER C 1 230 ? 26.746 125.497 -33.277 1.00 11.93 230 SER C O 1
ATOM 7128 N N . TYR C 1 231 ? 27.094 123.371 -33.900 1.00 10.85 231 TYR C N 1
ATOM 7129 C CA . TYR C 1 231 ? 27.825 123.006 -32.710 1.00 10.05 231 TYR C CA 1
ATOM 7130 C C . TYR C 1 231 ? 29.051 122.303 -33.203 1.00 10.08 231 TYR C C 1
ATOM 7131 O O . TYR C 1 231 ? 28.981 121.516 -34.144 1.00 9.60 231 TYR C O 1
ATOM 7140 N N . ASP C 1 232 ? 30.189 122.628 -32.613 1.00 9.21 232 ASP C N 1
ATOM 7141 C CA . ASP C 1 232 ? 31.465 122.123 -33.118 1.00 10.96 232 ASP C CA 1
ATOM 7142 C C . ASP C 1 232 ? 32.543 122.446 -32.122 1.00 11.31 232 ASP C C 1
ATOM 7143 O O . ASP C 1 232 ? 32.344 123.305 -31.266 1.00 11.90 232 ASP C O 1
ATOM 7148 N N . PRO C 1 233 ? 33.678 121.757 -32.211 1.00 12.19 233 PRO C N 1
ATOM 7149 C CA . PRO C 1 233 ? 34.857 122.117 -31.413 1.00 13.09 233 PRO C CA 1
ATOM 7150 C C . PRO C 1 233 ? 35.629 123.277 -32.039 1.00 13.46 233 PRO C C 1
ATOM 7151 O O . PRO C 1 233 ? 35.503 123.523 -33.249 1.00 13.71 233 PRO C O 1
ATOM 7155 N N . ILE C 1 234 ? 36.436 123.946 -31.235 1.00 14.77 234 ILE C N 1
ATOM 7156 C CA . ILE C 1 234 ? 37.430 124.911 -31.728 1.00 15.79 234 ILE C CA 1
ATOM 7157 C C . ILE C 1 234 ? 38.825 124.599 -31.154 1.00 16.83 234 ILE C C 1
ATOM 7158 O O . ILE C 1 234 ? 38.972 124.079 -30.049 1.00 16.16 234 ILE C O 1
ATOM 7163 N N . GLY C 1 235 ? 39.855 124.920 -31.925 1.00 17.64 235 GLY C N 1
ATOM 7164 C CA . GLY C 1 235 ? 41.216 124.615 -31.545 1.00 19.21 235 GLY C CA 1
ATOM 7165 C C . GLY C 1 235 ? 41.766 125.318 -30.315 1.00 20.32 235 GLY C C 1
ATOM 7166 O O . GLY C 1 235 ? 42.630 124.761 -29.637 1.00 22.00 235 GLY C O 1
ATOM 7167 N N . GLY C 1 236 ? 41.307 126.533 -30.033 1.00 21.25 236 GLY C N 1
ATOM 7168 C CA . GLY C 1 236 ? 41.852 127.323 -28.934 1.00 22.82 236 GLY C CA 1
ATOM 7169 C C . GLY C 1 236 ? 42.774 128.420 -29.446 1.00 24.14 236 GLY C C 1
ATOM 7170 O O . GLY C 1 236 ? 43.585 128.192 -30.333 1.00 23.74 236 GLY C O 1
ATOM 7171 N N . SER C 1 237 ? 42.625 129.621 -28.900 1.00 25.99 237 SER C N 1
ATOM 7172 C CA . SER C 1 237 ? 43.332 130.809 -29.400 1.00 27.19 237 SER C CA 1
ATOM 7173 C C . SER C 1 237 ? 44.223 131.500 -28.361 1.00 27.90 237 SER C C 1
ATOM 7174 O O . SER C 1 237 ? 44.784 132.558 -28.658 1.00 28.78 237 SER C O 1
ATOM 7177 N N . GLN C 1 238 ? 44.312 130.959 -27.144 1.00 28.41 238 GLN C N 1
ATOM 7178 C CA . GLN C 1 238 ? 45.258 131.479 -26.146 1.00 28.90 238 GLN C CA 1
ATOM 7179 C C . GLN C 1 238 ? 46.630 130.868 -26.472 1.00 28.91 238 GLN C C 1
ATOM 7180 O O . GLN C 1 238 ? 46.703 129.761 -27.018 1.00 28.77 238 GLN C O 1
ATOM 7186 N N . PRO C 1 239 ? 47.717 131.578 -26.169 1.00 29.08 239 PRO C N 1
ATOM 7187 C CA . PRO C 1 239 ? 49.060 131.039 -26.431 1.00 28.70 239 PRO C CA 1
ATOM 7188 C C . PRO C 1 239 ? 49.309 129.726 -25.677 1.00 28.67 239 PRO C C 1
ATOM 7189 O O . PRO C 1 239 ? 48.922 129.610 -24.519 1.00 27.89 239 PRO C O 1
ATOM 7193 N N . ASN C 1 240 ? 49.948 128.761 -26.321 1.00 28.83 240 ASN C N 1
ATOM 7194 C CA . ASN C 1 240 ? 50.298 127.489 -25.662 1.00 29.88 240 ASN C CA 1
ATOM 7195 C C . ASN C 1 240 ? 49.069 126.674 -25.293 1.00 29.83 240 ASN C C 1
ATOM 7196 O O . ASN C 1 240 ? 49.111 125.884 -24.356 1.00 29.71 240 ASN C O 1
ATOM 7201 N N . ASP C 1 241 ? 47.979 126.889 -26.026 1.00 30.21 241 ASP C N 1
ATOM 7202 C CA . ASP C 1 241 ? 46.784 126.083 -25.882 1.00 30.56 241 ASP C CA 1
ATOM 7203 C C . ASP C 1 241 ? 46.940 124.941 -26.868 1.00 31.46 241 ASP C C 1
ATOM 7204 O O . ASP C 1 241 ? 46.829 125.136 -28.084 1.00 31.09 241 ASP C O 1
ATOM 7209 N N . ARG C 1 242 ? 47.215 123.752 -26.340 1.00 32.67 242 ARG C N 1
ATOM 7210 C CA . ARG C 1 242 ? 47.499 122.580 -27.176 1.00 33.95 242 ARG C CA 1
ATOM 7211 C C . ARG C 1 242 ? 46.249 121.763 -27.529 1.00 34.04 242 ARG C C 1
ATOM 7212 O O . ARG C 1 242 ? 46.350 120.750 -28.214 1.00 33.91 242 ARG C O 1
ATOM 7220 N N . PHE C 1 243 ? 45.078 122.193 -27.067 1.00 34.21 243 PHE C N 1
ATOM 7221 C CA . PHE C 1 243 ? 43.841 121.437 -27.297 1.00 33.96 243 PHE C CA 1
ATOM 7222 C C . PHE C 1 243 ? 43.715 120.944 -28.738 1.00 34.24 243 PHE C C 1
ATOM 7223 O O . PHE C 1 243 ? 43.624 119.742 -28.981 1.00 34.20 243 PHE C O 1
ATOM 7231 N N . GLY C 1 244 ? 43.738 121.874 -29.686 1.00 34.76 244 GLY C N 1
ATOM 7232 C CA . GLY C 1 244 ? 43.523 121.554 -31.089 1.00 35.12 244 GLY C CA 1
ATOM 7233 C C . GLY C 1 244 ? 44.635 120.710 -31.689 1.00 35.80 244 GLY C C 1
ATOM 7234 O O . GLY C 1 244 ? 44.373 119.752 -32.413 1.00 35.13 244 GLY C O 1
ATOM 7235 N N . ALA C 1 245 ? 45.883 121.073 -31.399 1.00 36.59 245 ALA C N 1
ATOM 7236 C CA . ALA C 1 245 ? 47.034 120.287 -31.838 1.00 37.21 245 ALA C CA 1
ATOM 7237 C C . ALA C 1 245 ? 46.927 118.843 -31.345 1.00 37.73 245 ALA C C 1
ATOM 7238 O O . ALA C 1 245 ? 47.195 117.911 -32.100 1.00 37.93 245 ALA C O 1
ATOM 7240 N N . ILE C 1 246 ? 46.507 118.671 -30.090 1.00 38.45 246 ILE C N 1
ATOM 7241 C CA . ILE C 1 246 ? 46.430 117.356 -29.454 1.00 39.10 246 ILE C CA 1
ATOM 7242 C C . ILE C 1 246 ? 45.293 116.536 -30.055 1.00 39.57 246 ILE C C 1
ATOM 7243 O O . ILE C 1 246 ? 45.424 115.329 -30.228 1.00 39.58 246 ILE C O 1
ATOM 7248 N N . MET C 1 247 ? 44.178 117.192 -30.359 1.00 39.97 247 MET C N 1
ATOM 7249 C CA . MET C 1 247 ? 43.012 116.511 -30.925 1.00 40.26 247 MET C CA 1
ATOM 7250 C C . MET C 1 247 ? 43.278 116.092 -32.374 1.00 40.62 247 MET C C 1
ATOM 7251 O O . MET C 1 247 ? 42.881 115.007 -32.786 1.00 40.65 247 MET C O 1
ATOM 7256 N N . GLN C 1 248 ? 43.938 116.955 -33.143 1.00 41.06 248 GLN C N 1
ATOM 7257 C CA . GLN C 1 248 ? 44.269 116.646 -34.539 1.00 41.48 248 GL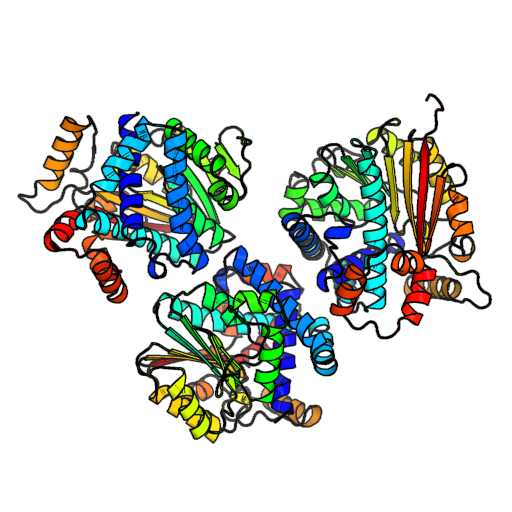N C CA 1
ATOM 7258 C C . GLN C 1 248 ? 45.314 115.529 -34.612 1.00 42.12 248 GLN C C 1
ATOM 7259 O O . GLN C 1 248 ? 45.283 114.701 -35.518 1.00 42.33 248 GLN C O 1
ATOM 7265 N N . SER C 1 249 ? 46.225 115.512 -33.644 1.00 42.78 249 SER C N 1
ATOM 7266 C CA . SER C 1 249 ? 47.240 114.467 -33.545 1.00 43.39 249 SER C CA 1
ATOM 7267 C C . SER C 1 249 ? 46.598 113.141 -33.130 1.00 43.92 249 SER C C 1
ATOM 7268 O O . SER C 1 249 ? 46.804 112.126 -33.784 1.00 43.97 249 SER C O 1
ATOM 7271 N N . ASN C 1 250 ? 45.810 113.165 -32.054 1.00 44.61 250 ASN C N 1
ATOM 7272 C CA . ASN C 1 250 ? 45.198 111.957 -31.494 1.00 45.34 250 ASN C CA 1
ATOM 7273 C C . ASN C 1 250 ? 44.274 111.250 -32.487 1.00 45.84 250 ASN C C 1
ATOM 7274 O O . ASN C 1 250 ? 44.356 110.033 -32.653 1.00 45.72 250 ASN C O 1
ATOM 7279 N N . LEU C 1 251 ? 43.402 112.005 -33.148 1.00 46.32 251 LEU C N 1
ATOM 7280 C CA . LEU C 1 251 ? 42.457 111.407 -34.095 1.00 46.78 251 LEU C CA 1
ATOM 7281 C C . LEU C 1 251 ? 43.170 110.819 -35.318 1.00 47.18 251 LEU C C 1
ATOM 7282 O O . LEU C 1 251 ? 42.706 109.828 -35.877 1.00 47.16 251 LEU C O 1
ATOM 7287 N N . LYS C 1 252 ? 44.294 111.416 -35.717 1.00 47.69 252 LYS C N 1
ATOM 7288 C CA . LYS C 1 252 ? 45.112 110.879 -36.814 1.00 48.12 252 LYS C CA 1
ATOM 7289 C C . LYS C 1 252 ? 45.827 109.576 -36.418 1.00 48.33 252 LYS C C 1
ATOM 7290 O O . LYS C 1 252 ? 45.910 108.645 -37.220 1.00 48.16 252 LYS C O 1
ATOM 7296 N N . GLU C 1 253 ? 46.334 109.523 -35.186 1.00 48.63 253 GLU C N 1
ATOM 7297 C CA . GLU C 1 253 ? 47.110 108.377 -34.698 1.00 48.94 253 GLU C CA 1
ATOM 7298 C C . GLU C 1 253 ? 46.196 107.182 -34.430 1.00 48.76 253 GLU C C 1
ATOM 7299 O O . GLU C 1 253 ? 46.450 106.074 -34.906 1.00 49.00 253 GLU C O 1
ATOM 7305 N N . SER C 1 254 ? 45.123 107.420 -33.683 1.00 48.47 254 SER C N 1
ATOM 7306 C CA . SER C 1 254 ? 44.200 106.358 -33.276 1.00 48.44 254 SER C CA 1
ATOM 7307 C C . SER C 1 254 ? 43.286 105.877 -34.412 1.00 48.18 254 SER C C 1
ATOM 7308 O O . SER C 1 254 ? 43.140 104.670 -34.617 1.00 48.47 254 SER C O 1
ATOM 7311 N N . ARG C 1 255 ? 42.679 106.819 -35.142 1.00 47.45 255 ARG C N 1
ATOM 7312 C CA . ARG C 1 255 ? 41.591 106.502 -36.080 1.00 46.73 255 ARG C CA 1
ATOM 7313 C C . ARG C 1 255 ? 41.777 106.968 -37.543 1.00 45.67 255 ARG C C 1
ATOM 7314 O O . ARG C 1 255 ? 40.927 106.653 -38.379 1.00 45.56 255 ARG C O 1
ATOM 7322 N N . ASN C 1 256 ? 42.864 107.690 -37.854 1.00 44.05 256 ASN C N 1
ATOM 7323 C CA . ASN C 1 256 ? 43.111 108.240 -39.209 1.00 42.80 256 ASN C CA 1
ATOM 7324 C C . ASN C 1 256 ? 42.013 109.232 -39.663 1.00 41.31 256 ASN C C 1
ATOM 7325 O O . ASN C 1 256 ? 41.587 109.245 -40.826 1.00 41.49 256 ASN C O 1
ATOM 7330 N N . LEU C 1 257 ? 41.581 110.071 -38.725 1.00 39.15 257 LEU C N 1
ATOM 7331 C CA . LEU C 1 257 ? 40.431 110.954 -38.911 1.00 37.44 257 LEU C CA 1
ATOM 7332 C C . LEU C 1 257 ? 40.883 112.408 -38.877 1.00 35.90 257 LEU C C 1
ATOM 7333 O O . LEU C 1 257 ? 41.763 112.770 -38.085 1.00 35.84 257 LEU C O 1
ATOM 7338 N N . GLU C 1 258 ? 40.246 113.244 -39.697 1.00 33.67 258 GLU C N 1
ATOM 7339 C CA . GLU C 1 258 ? 40.654 114.635 -39.846 1.00 32.06 258 GLU C CA 1
ATOM 7340 C C . GLU C 1 258 ? 39.587 115.659 -39.429 1.00 29.76 258 GLU C C 1
ATOM 7341 O O . GLU C 1 258 ? 38.389 115.480 -39.654 1.00 29.24 258 GLU C O 1
ATOM 7347 N N . MET C 1 259 ? 40.069 116.720 -38.795 1.00 26.89 259 MET C N 1
ATOM 7348 C CA . MET C 1 259 ? 39.295 117.913 -38.512 1.00 25.06 259 MET C CA 1
ATOM 7349 C C . MET C 1 259 ? 40.050 119.062 -39.191 1.00 23.44 259 MET C C 1
ATOM 7350 O O . MET C 1 259 ? 40.856 119.768 -38.574 1.00 21.89 259 MET C O 1
ATOM 7355 N N . PRO C 1 260 ? 39.805 119.217 -40.487 1.00 22.31 260 PRO C N 1
ATOM 7356 C CA . PRO C 1 260 ? 40.650 120.078 -41.319 1.00 21.24 260 PRO C CA 1
ATOM 7357 C C . PRO C 1 260 ? 40.669 121.555 -40.930 1.00 20.39 260 PRO C C 1
ATOM 7358 O O . PRO C 1 260 ? 41.714 122.153 -41.133 1.00 19.93 260 PRO C O 1
ATOM 7362 N N . THR C 1 261 ? 39.593 122.115 -40.361 1.00 19.23 261 THR C N 1
ATOM 7363 C CA . THR C 1 261 ? 39.558 123.554 -40.047 1.00 18.42 261 THR C CA 1
ATOM 7364 C C . THR C 1 261 ? 39.593 123.909 -38.556 1.00 18.60 261 THR C C 1
ATOM 7365 O O . THR C 1 261 ? 39.282 125.043 -38.179 1.00 18.59 261 THR C O 1
ATOM 7369 N N . LEU C 1 262 ? 39.974 122.959 -37.715 1.00 19.15 262 LEU C N 1
ATOM 7370 C CA . LEU C 1 262 ? 39.936 123.158 -36.262 1.00 19.13 262 LEU C CA 1
ATOM 7371 C C . LEU C 1 262 ? 40.878 124.272 -35.773 1.00 19.92 262 LEU C C 1
ATOM 7372 O O . LEU C 1 262 ? 40.544 125.001 -34.840 1.00 18.33 262 LEU C O 1
ATOM 7377 N N . MET C 1 263 ? 42.061 124.370 -36.379 1.00 21.18 263 MET C N 1
ATOM 7378 C CA . MET C 1 263 ? 43.004 125.441 -36.034 1.00 22.53 263 MET C CA 1
ATOM 7379 C C . MET C 1 263 ? 42.686 126.763 -36.754 1.00 22.62 263 MET C C 1
ATOM 7380 O O . MET C 1 263 ? 43.081 127.837 -36.298 1.00 23.54 263 MET C O 1
ATOM 7385 N N . THR C 1 264 ? 41.985 126.690 -37.882 1.00 22.71 264 THR C N 1
ATOM 7386 C CA . THR C 1 264 ? 41.565 127.878 -38.628 1.00 22.39 264 THR C CA 1
ATOM 7387 C C . THR C 1 264 ? 40.470 128.625 -37.874 1.00 22.07 264 THR C C 1
ATOM 7388 O O . THR C 1 264 ? 40.562 129.837 -37.672 1.00 21.57 264 THR C O 1
ATOM 7392 N N . TYR C 1 265 ? 39.435 127.885 -37.462 1.00 21.03 265 TYR C N 1
ATOM 7393 C CA . TYR C 1 265 ? 38.371 128.437 -36.635 1.00 21.03 265 TYR C CA 1
ATOM 7394 C C . TYR C 1 265 ? 38.660 128.016 -35.222 1.00 21.26 265 TYR C C 1
ATOM 7395 O O . TYR C 1 265 ? 38.037 127.093 -34.691 1.00 20.50 265 TYR C O 1
ATOM 7404 N N . ASN C 1 266 ? 39.642 128.713 -34.644 1.00 20.81 266 ASN C N 1
ATOM 7405 C CA . ASN C 1 266 ? 40.155 128.421 -33.314 1.00 20.95 266 ASN C CA 1
ATOM 7406 C C . ASN C 1 266 ? 39.548 129.253 -32.195 1.00 20.63 266 ASN C C 1
ATOM 7407 O O . ASN C 1 266 ? 39.878 129.060 -31.035 1.00 21.25 266 ASN C O 1
ATOM 7412 N N . SER C 1 267 ? 38.670 130.181 -32.547 1.00 21.00 267 SER C N 1
ATOM 7413 C CA . SER C 1 267 ? 37.971 131.014 -31.582 1.00 21.23 267 SER C CA 1
ATOM 7414 C C . SER C 1 267 ? 36.489 131.028 -31.956 1.00 21.54 267 SER C C 1
ATOM 7415 O O . SER C 1 267 ? 36.134 130.73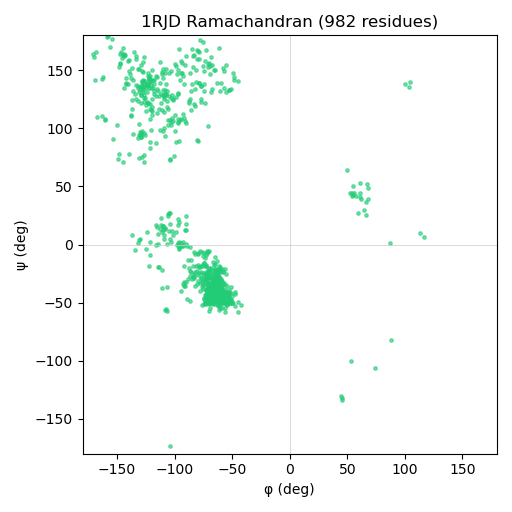8 -33.102 1.00 20.93 267 SER C O 1
ATOM 7418 N N . LYS C 1 268 ? 35.631 131.365 -30.998 1.00 21.69 268 LYS C N 1
ATOM 7419 C CA . LYS C 1 268 ? 34.194 131.415 -31.248 1.00 22.03 268 LYS C CA 1
ATOM 7420 C C . LYS C 1 268 ? 33.869 132.529 -32.255 1.00 21.56 268 LYS C C 1
ATOM 7421 O O . LYS C 1 268 ? 32.922 132.419 -33.035 1.00 20.74 268 LYS C O 1
ATOM 7427 N N . GLU C 1 269 ? 34.697 133.568 -32.270 1.00 20.98 269 GLU C N 1
ATOM 7428 C CA . GLU C 1 269 ? 34.479 134.702 -33.158 1.00 21.19 269 GLU C CA 1
ATOM 7429 C C . GLU C 1 269 ? 34.796 134.321 -34.602 1.00 20.50 269 GLU C C 1
ATOM 7430 O O . GLU C 1 269 ? 34.025 134.627 -35.508 1.00 20.79 269 GLU C O 1
ATOM 7436 N N . LYS C 1 270 ? 35.923 133.654 -34.827 1.00 20.19 270 LYS C N 1
ATOM 7437 C CA . LYS C 1 270 ? 36.296 133.257 -36.183 1.00 19.70 270 LYS C CA 1
ATOM 7438 C C . LYS C 1 270 ? 35.284 132.248 -36.732 1.00 19.55 270 LYS C C 1
ATOM 7439 O O . LYS C 1 270 ? 34.944 132.272 -37.912 1.00 20.55 270 LYS C O 1
ATOM 7445 N N . TYR C 1 271 ? 34.788 131.364 -35.864 1.00 18.66 271 TYR C N 1
ATOM 7446 C CA . TYR C 1 271 ? 33.824 130.349 -36.281 1.00 17.39 271 TYR C CA 1
ATOM 7447 C C . TYR C 1 271 ? 32.525 131.004 -36.749 1.00 16.92 271 TYR C C 1
ATOM 7448 O O . TYR C 1 271 ? 31.992 130.678 -37.791 1.00 16.47 271 TYR C O 1
ATOM 7457 N N . ALA C 1 272 ? 32.014 131.934 -35.960 1.00 16.91 272 ALA C N 1
ATOM 7458 C CA . ALA C 1 272 ? 30.764 132.593 -36.301 1.00 17.11 272 ALA C CA 1
ATOM 7459 C C . ALA C 1 272 ? 30.893 133.419 -37.576 1.00 16.86 272 ALA C C 1
ATOM 7460 O O . ALA C 1 272 ? 29.910 133.623 -38.257 1.00 16.11 272 ALA C O 1
ATOM 7462 N N . SER C 1 273 ? 32.115 133.839 -37.923 1.00 17.51 273 SER C N 1
ATOM 7463 C CA . SER C 1 273 ? 32.357 134.660 -39.128 1.00 17.75 273 SER C CA 1
ATOM 7464 C C . SER C 1 273 ? 31.973 133.919 -40.423 1.00 17.58 273 SER C C 1
ATOM 7465 O O . SER C 1 273 ? 31.707 134.556 -41.444 1.00 17.31 273 SER C O 1
ATOM 7468 N N . ARG C 1 274 ? 31.906 132.584 -40.369 1.00 17.22 274 ARG C N 1
ATOM 7469 C CA . ARG C 1 274 ? 31.507 131.776 -41.522 1.00 16.85 274 ARG C CA 1
ATOM 7470 C C . ARG C 1 274 ? 30.062 132.046 -41.963 1.00 17.17 274 ARG C C 1
ATOM 7471 O O . ARG C 1 274 ? 29.704 131.787 -43.122 1.00 17.64 274 ARG C O 1
ATOM 7479 N N . TRP C 1 275 ? 29.229 132.545 -41.038 1.00 17.16 275 TRP C N 1
ATOM 7480 C CA . TRP C 1 275 ? 27.844 132.929 -41.334 1.00 17.11 275 TRP C CA 1
ATOM 7481 C C . TRP C 1 275 ? 27.649 134.448 -41.387 1.00 17.54 275 TRP C C 1
ATOM 7482 O O . TRP C 1 275 ? 26.547 134.945 -41.139 1.00 17.68 275 TRP C O 1
ATOM 7493 N N . SER C 1 276 ? 28.707 135.186 -41.706 1.00 18.66 276 SER C N 1
ATOM 7494 C CA . SER C 1 276 ? 28.657 136.648 -41.666 1.00 19.49 276 SER C CA 1
ATOM 7495 C C . SER C 1 276 ? 27.690 137.260 -42.681 1.00 20.23 276 SER C C 1
ATOM 7496 O O . SER C 1 276 ? 27.387 138.451 -42.588 1.00 20.91 276 SER C O 1
ATOM 7499 N N . ALA C 1 277 ? 27.185 136.459 -43.616 1.00 20.71 277 ALA C N 1
ATOM 7500 C CA . ALA C 1 277 ? 26.147 136.895 -44.557 1.00 21.15 277 ALA C CA 1
ATOM 7501 C C . ALA C 1 277 ? 24.817 137.117 -43.854 1.00 21.19 277 ALA C C 1
ATOM 7502 O O . ALA C 1 277 ? 24.007 137.942 -44.267 1.00 21.89 277 ALA C O 1
ATOM 7504 N N . ALA C 1 278 ? 24.597 136.374 -42.777 1.00 20.54 278 ALA C N 1
ATOM 7505 C CA . ALA C 1 278 ? 23.430 136.537 -41.936 1.00 20.35 278 ALA C CA 1
ATOM 7506 C C . ALA C 1 278 ? 23.564 137.793 -41.077 1.00 20.22 278 ALA C C 1
ATOM 7507 O O . ALA C 1 278 ? 24.634 138.055 -40.539 1.00 20.16 278 ALA C O 1
ATOM 7509 N N . PRO C 1 279 ? 22.480 138.550 -40.936 1.00 20.21 279 PRO C N 1
ATOM 7510 C CA . PRO C 1 279 ? 22.503 139.779 -40.129 1.00 20.24 279 PRO C CA 1
ATOM 7511 C C . PRO C 1 279 ? 22.569 139.522 -38.616 1.00 20.35 279 PRO C C 1
ATOM 7512 O O . PRO C 1 279 ? 23.051 140.392 -37.891 1.00 20.79 279 PRO C O 1
ATOM 7516 N N . ASN C 1 280 ? 22.107 138.354 -38.152 1.00 19.92 280 ASN C N 1
ATOM 7517 C CA . ASN C 1 280 ? 21.943 138.090 -36.720 1.00 19.87 280 ASN C CA 1
ATOM 7518 C C . ASN C 1 280 ? 22.686 136.805 -36.338 1.00 19.92 280 ASN C C 1
ATOM 7519 O O . ASN C 1 280 ? 22.153 135.693 -36.481 1.00 20.19 280 ASN C O 1
ATOM 7524 N N . VAL C 1 281 ? 23.921 136.961 -35.886 1.00 19.01 281 VAL C N 1
ATOM 7525 C CA . VAL C 1 281 ? 24.739 135.833 -35.484 1.00 18.71 281 VAL C CA 1
ATOM 7526 C C . VAL C 1 281 ? 25.136 135.953 -34.027 1.00 18.58 281 VAL C C 1
ATOM 7527 O O . VAL C 1 281 ? 25.682 136.971 -33.606 1.00 18.15 281 VAL C O 1
ATOM 7531 N N . ILE C 1 282 ? 24.836 134.908 -33.264 1.00 17.84 282 ILE C N 1
ATOM 7532 C CA . ILE C 1 282 ? 25.183 134.818 -31.851 1.00 17.94 282 ILE C CA 1
ATOM 7533 C C . ILE C 1 282 ? 26.045 133.579 -31.685 1.00 16.97 282 ILE C C 1
ATOM 7534 O O . ILE C 1 282 ? 25.812 132.546 -32.330 1.00 16.00 282 ILE C O 1
ATOM 7539 N N . VAL C 1 283 ? 27.072 133.674 -30.862 1.00 16.29 283 VAL C N 1
ATOM 7540 C CA . VAL C 1 283 ? 27.907 132.513 -30.581 1.00 16.00 283 VAL C CA 1
ATOM 7541 C C . VAL C 1 283 ? 28.320 132.522 -29.094 1.00 16.27 283 VAL C C 1
ATOM 7542 O O . VAL C 1 283 ? 28.595 133.579 -28.523 1.00 15.31 283 VAL C O 1
ATOM 7546 N N . ASN C 1 284 ? 28.297 131.345 -28.468 1.00 15.86 284 ASN C N 1
ATOM 7547 C CA . ASN C 1 284 ? 28.806 131.161 -27.114 1.00 16.13 284 ASN C CA 1
ATOM 7548 C C . ASN C 1 284 ? 29.567 129.851 -27.028 1.00 16.05 284 ASN C C 1
ATOM 7549 O O . ASN C 1 284 ? 29.228 128.883 -27.715 1.00 15.71 284 ASN C O 1
ATOM 7554 N N . ASP C 1 285 ? 30.605 129.793 -26.201 1.00 15.71 285 ASP C N 1
ATOM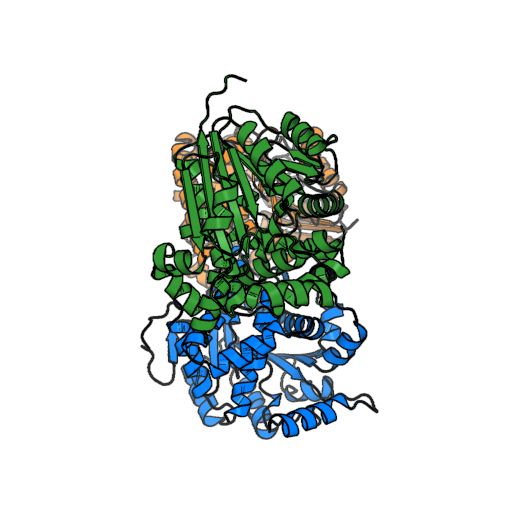 7555 C CA . ASP C 1 285 ? 31.187 128.493 -25.894 1.00 15.05 285 ASP C CA 1
ATOM 7556 C C . ASP C 1 285 ? 30.311 127.810 -24.828 1.00 14.69 285 ASP C C 1
ATOM 7557 O O . ASP C 1 285 ? 29.459 128.452 -24.211 1.00 13.58 285 ASP C O 1
ATOM 7562 N N . MET C 1 286 ? 30.512 126.508 -24.615 1.00 13.95 286 MET C N 1
ATOM 7563 C CA . MET C 1 286 ? 29.571 125.733 -23.788 1.00 13.97 286 MET C CA 1
ATOM 7564 C C . MET C 1 286 ? 29.744 126.004 -22.290 1.00 14.29 286 MET C C 1
ATOM 7565 O O . MET C 1 286 ? 28.834 125.753 -21.496 1.00 14.28 286 MET C O 1
ATOM 7570 N N . TRP C 1 287 ? 30.901 126.554 -21.921 1.00 14.60 287 TRP C N 1
ATOM 7571 C CA . TRP C 1 287 ? 31.135 127.008 -20.563 1.00 14.60 287 TRP C CA 1
ATOM 7572 C C . TRP C 1 287 ? 30.258 128.229 -20.263 1.00 14.26 287 TRP C C 1
ATOM 7573 O O . TRP C 1 287 ? 29.672 128.315 -19.183 1.00 13.82 287 TRP C O 1
ATOM 7584 N N . GLU C 1 288 ? 30.151 129.148 -21.225 1.00 14.30 288 GLU C N 1
ATOM 7585 C CA . GLU C 1 288 ? 29.266 130.304 -21.110 1.00 14.90 288 GLU C CA 1
ATOM 7586 C C . GLU C 1 288 ? 27.811 129.860 -20.978 1.00 14.37 288 GLU C C 1
ATOM 7587 O O . GLU C 1 288 ? 27.075 130.362 -20.115 1.00 14.33 288 GLU C O 1
ATOM 7593 N N . ILE C 1 289 ? 27.413 128.884 -21.792 1.00 14.44 289 ILE C N 1
ATOM 7594 C CA . ILE C 1 289 ? 26.056 128.334 -21.723 1.00 14.08 289 ILE C CA 1
ATOM 7595 C C . ILE C 1 289 ? 25.776 127.727 -20.347 1.00 13.97 289 ILE C C 1
ATOM 7596 O O . ILE C 1 289 ? 24.714 127.966 -19.768 1.00 13.20 289 ILE C O 1
ATOM 7601 N N . PHE C 1 290 ? 26.747 126.987 -19.821 1.00 14.07 290 PHE C N 1
ATOM 7602 C CA . PHE C 1 290 ? 26.635 126.336 -18.511 1.00 15.15 290 PHE C CA 1
ATOM 7603 C C . PHE C 1 290 ? 26.362 127.374 -17.428 1.00 16.21 290 PHE C C 1
ATOM 7604 O O . PHE C 1 290 ? 25.497 127.185 -16.564 1.00 16.24 290 PHE C O 1
ATOM 7612 N N . ASN C 1 291 ? 27.091 128.474 -17.490 1.00 17.15 291 ASN C N 1
ATOM 7613 C CA . ASN C 1 291 ? 27.046 129.456 -16.406 1.00 18.87 291 ASN C CA 1
ATOM 7614 C C . ASN C 1 291 ? 25.937 130.490 -16.526 1.00 19.55 291 ASN C C 1
ATOM 7615 O O . ASN C 1 291 ? 25.523 131.073 -15.528 1.00 20.72 291 ASN C O 1
ATOM 7620 N N . ALA C 1 292 ? 25.451 130.712 -17.736 1.00 20.60 292 ALA C N 1
ATOM 7621 C CA . ALA C 1 292 ? 24.591 131.857 -18.007 1.00 20.75 292 ALA C CA 1
ATOM 7622 C C . ALA C 1 292 ? 23.245 131.471 -18.569 1.00 21.22 292 ALA C C 1
ATOM 7623 O O . ALA C 1 292 ? 22.311 132.254 -18.474 1.00 21.00 292 ALA C O 1
ATOM 7625 N N . GLN C 1 293 ? 23.122 130.251 -19.106 1.00 20.60 293 GLN C N 1
ATOM 7626 C CA . GLN C 1 293 ? 21.911 129.815 -19.781 1.00 21.36 293 GLN C CA 1
ATOM 7627 C C . GLN C 1 293 ? 21.276 128.549 -19.154 1.00 21.70 293 GLN C C 1
ATOM 7628 O O . GLN C 1 293 ? 20.179 128.176 -19.527 1.00 23.46 293 GLN C O 1
ATOM 7634 N N . ILE C 1 294 ? 21.960 127.900 -18.217 1.00 21.48 294 ILE C N 1
ATOM 7635 C CA . ILE C 1 294 ? 21.399 126.771 -17.459 1.00 21.47 294 ILE C CA 1
ATOM 7636 C C . ILE C 1 294 ? 20.983 127.308 -16.091 1.00 20.97 294 ILE C C 1
ATOM 7637 O O . ILE C 1 294 ? 21.804 127.901 -15.386 1.00 21.19 294 ILE C O 1
ATOM 7642 N N . PRO C 1 295 ? 19.725 127.116 -15.707 1.00 20.86 295 PRO C N 1
ATOM 7643 C CA . PRO C 1 295 ? 19.263 127.586 -14.399 1.00 21.40 295 PRO C CA 1
ATOM 7644 C C . PRO C 1 295 ? 19.945 126.861 -13.251 1.00 21.76 295 PRO C C 1
ATOM 7645 O O . PRO C 1 295 ? 20.331 125.698 -13.395 1.00 21.24 295 PRO C O 1
ATOM 7649 N N . GLU C 1 296 ? 20.099 127.551 -12.126 1.00 21.96 296 GLU C N 1
ATOM 7650 C CA . GLU C 1 296 ? 20.728 126.952 -10.958 1.00 22.61 296 GLU C CA 1
ATOM 7651 C C . GLU C 1 296 ? 20.109 125.597 -10.579 1.00 22.43 296 GLU C C 1
ATOM 7652 O O . GLU C 1 296 ? 20.849 124.724 -10.153 1.00 22.45 296 GLU C O 1
ATOM 7658 N N . SER C 1 297 ? 18.785 125.431 -10.735 1.00 22.41 297 SER C N 1
ATOM 7659 C CA . SER C 1 297 ? 18.090 124.175 -10.392 1.00 22.25 297 SER C CA 1
ATOM 7660 C C . SER C 1 297 ? 18.599 122.981 -11.199 1.00 21.50 297 SER C C 1
ATOM 7661 O O . SER C 1 297 ? 18.684 121.869 -10.686 1.00 20.60 297 SER C O 1
ATOM 7664 N N . GLU C 1 298 ? 18.918 123.227 -12.463 1.00 20.40 298 GLU C N 1
ATOM 7665 C CA . GLU C 1 298 ? 19.504 122.222 -13.335 1.00 19.29 298 GLU C CA 1
ATOM 7666 C C . GLU C 1 298 ? 20.944 121.917 -12.949 1.00 18.43 298 GLU C C 1
ATOM 7667 O O . GLU C 1 298 ? 21.356 120.763 -12.983 1.00 17.62 298 GLU C O 1
ATOM 7673 N N . ARG C 1 299 ? 21.715 122.936 -12.581 1.00 17.41 299 ARG C N 1
ATOM 7674 C CA . ARG C 1 299 ? 23.099 122.711 -12.192 1.00 17.52 299 ARG C CA 1
ATOM 7675 C C . ARG C 1 299 ? 23.113 121.867 -10.908 1.00 17.32 299 ARG C C 1
ATOM 7676 O O . ARG C 1 299 ? 23.896 120.930 -10.794 1.00 16.66 299 ARG C O 1
ATOM 7684 N N . LYS C 1 300 ? 22.211 122.168 -9.978 1.00 17.16 300 LYS C N 1
ATOM 7685 C CA . LYS C 1 300 ? 22.101 121.389 -8.741 1.00 17.58 300 LYS C CA 1
ATOM 7686 C C . LYS C 1 300 ? 21.674 119.936 -9.024 1.00 16.84 300 LYS C C 1
ATOM 7687 O O . LYS C 1 300 ? 22.230 119.008 -8.457 1.00 17.88 300 LYS C O 1
ATOM 7693 N N . ARG C 1 301 ? 20.686 119.751 -9.885 1.00 15.91 301 ARG C N 1
ATOM 7694 C CA . ARG C 1 301 ? 20.254 118.398 -10.283 1.00 15.83 301 ARG C CA 1
ATOM 7695 C C . ARG C 1 301 ? 21.431 117.587 -10.849 1.00 15.56 301 ARG C C 1
ATOM 7696 O O . ARG C 1 301 ? 21.634 116.442 -10.466 1.00 14.82 301 ARG C O 1
ATOM 7704 N N . LEU C 1 302 ? 22.228 118.182 -11.748 1.00 15.18 302 LEU C N 1
ATOM 7705 C CA . LEU C 1 302 ? 23.370 117.460 -12.326 1.00 14.92 302 LEU C CA 1
ATOM 7706 C C . LEU C 1 302 ? 24.392 117.092 -11.254 1.00 14.15 302 LEU C C 1
ATOM 7707 O O . LEU C 1 302 ? 24.930 116.015 -11.292 1.00 13.37 302 LEU C O 1
ATOM 7712 N N . ARG C 1 303 ? 24.637 117.983 -10.291 1.00 14.11 303 ARG C N 1
ATOM 7713 C CA . ARG C 1 303 ? 25.555 117.702 -9.180 1.00 13.96 303 ARG C CA 1
ATOM 7714 C C . ARG C 1 303 ? 25.083 116.505 -8.330 1.00 14.03 303 ARG C C 1
ATOM 7715 O O . ARG C 1 303 ? 25.886 115.869 -7.661 1.00 14.24 303 ARG C O 1
ATOM 7723 N N . SER C 1 304 ? 23.789 116.215 -8.375 1.00 14.13 304 SER C N 1
ATOM 7724 C CA . SER C 1 304 ? 23.206 115.040 -7.695 1.00 14.03 304 SER C CA 1
ATOM 7725 C C . SER C 1 304 ? 23.490 113.693 -8.383 1.00 13.67 304 SER C C 1
ATOM 7726 O O . SER C 1 304 ? 23.342 112.650 -7.750 1.00 12.05 304 SER C O 1
ATOM 7729 N N . LEU C 1 305 ? 23.917 113.719 -9.646 1.00 11.98 305 LEU C N 1
ATOM 7730 C CA . LEU C 1 305 ? 24.049 112.481 -10.424 1.00 11.64 305 LEU C CA 1
ATOM 7731 C C . LEU C 1 305 ? 25.379 111.775 -10.248 1.00 12.06 305 LEU C C 1
ATOM 7732 O O . LEU C 1 305 ? 25.441 110.536 -10.045 1.00 11.81 305 LEU C O 1
ATOM 7737 N N . GLN C 1 306 ? 26.440 112.566 -10.375 1.00 12.13 306 GLN C N 1
ATOM 7738 C CA . GLN C 1 306 ? 27.811 112.063 -10.386 1.00 12.80 306 GLN C CA 1
ATOM 7739 C C . GLN C 1 306 ? 28.702 113.102 -9.724 1.00 12.95 306 GLN C C 1
ATOM 7740 O O . GLN C 1 306 ? 28.282 114.251 -9.510 1.00 12.87 306 GLN C O 1
ATOM 7746 N N . PHE C 1 307 ? 29.916 112.701 -9.387 1.00 12.88 307 PHE C N 1
ATOM 7747 C CA . PHE C 1 307 ? 30.897 113.647 -8.857 1.00 13.74 307 PHE C CA 1
ATOM 7748 C C . PHE C 1 307 ? 31.637 114.336 -9.995 1.00 14.64 307 PHE C C 1
ATOM 7749 O O . PHE C 1 307 ? 32.313 113.671 -10.775 1.00 15.62 307 PHE C O 1
ATOM 7757 N N . LEU C 1 308 ? 31.468 115.647 -10.120 1.00 15.44 308 LEU C N 1
ATOM 7758 C CA . LEU C 1 308 ? 32.339 116.432 -10.978 1.00 16.45 308 LEU C CA 1
ATOM 7759 C C . LEU C 1 308 ? 33.396 116.985 -10.055 1.00 16.87 308 LEU C C 1
ATOM 7760 O O . LEU C 1 308 ? 33.237 118.051 -9.478 1.00 18.33 308 LEU C O 1
ATOM 7765 N N . ASP C 1 309 ? 34.452 116.210 -9.901 1.00 16.29 309 ASP C N 1
ATOM 7766 C CA . ASP C 1 309 ? 35.554 116.562 -9.011 1.00 15.51 309 ASP C CA 1
ATOM 7767 C C . ASP C 1 309 ? 36.391 117.719 -9.534 1.00 15.02 309 ASP C C 1
ATOM 7768 O O . ASP C 1 309 ? 37.009 118.428 -8.728 1.00 13.58 309 ASP C O 1
ATOM 7773 N N . GLU C 1 310 ? 36.410 117.917 -10.863 1.00 13.04 310 GLU C N 1
ATOM 7774 C CA . GLU C 1 310 ? 37.401 118.819 -11.498 1.00 12.57 310 GLU C CA 1
ATOM 7775 C C . GLU C 1 310 ? 36.724 119.876 -12.389 1.00 11.57 310 GLU C C 1
ATOM 7776 O O . GLU C 1 310 ? 36.722 119.776 -13.617 1.00 11.66 310 GLU C O 1
ATOM 7782 N N . LEU C 1 311 ? 36.154 120.884 -11.738 1.00 10.27 311 LEU C N 1
ATOM 7783 C CA . LEU C 1 311 ? 35.399 121.933 -12.413 1.00 11.50 311 LEU C CA 1
ATOM 7784 C C . LEU C 1 311 ? 36.252 122.700 -13.434 1.00 11.42 311 LEU C C 1
ATOM 7785 O O . LEU C 1 311 ? 35.775 122.980 -14.534 1.00 11.73 311 LEU C O 1
ATOM 7790 N N . GLU C 1 312 ? 37.522 122.995 -13.096 1.00 11.27 312 GLU C N 1
ATOM 7791 C CA . GLU C 1 312 ? 38.417 123.653 -14.052 1.00 12.52 312 GLU C CA 1
ATOM 7792 C C . GLU C 1 312 ? 38.656 122.806 -15.304 1.00 13.19 312 GLU C C 1
ATOM 7793 O O . GLU C 1 312 ? 38.705 123.345 -16.422 1.00 13.81 312 GLU C O 1
ATOM 7799 N N . GLU C 1 313 ? 38.837 121.497 -15.127 1.00 13.56 313 GLU C N 1
ATOM 7800 C CA . GLU C 1 313 ? 38.989 120.586 -16.268 1.00 14.34 313 GLU C CA 1
ATOM 7801 C C . GLU C 1 313 ? 37.744 120.612 -17.179 1.00 13.90 313 GLU C C 1
ATOM 7802 O O . GLU C 1 313 ? 37.861 120.570 -18.402 1.00 14.39 313 GLU C O 1
ATOM 7808 N N . LEU C 1 314 ? 36.561 120.706 -16.591 1.00 14.13 314 LEU C N 1
ATOM 7809 C CA . LEU C 1 314 ? 35.333 120.884 -17.380 1.00 13.80 314 LEU C CA 1
ATOM 7810 C C . LEU C 1 314 ? 35.349 122.215 -18.119 1.00 14.29 314 LEU C C 1
ATOM 7811 O O . LEU C 1 314 ? 35.001 122.280 -19.316 1.00 14.27 314 LEU C O 1
ATOM 7816 N N . LYS C 1 315 ? 35.734 123.290 -17.424 1.00 12.65 315 LYS C N 1
ATOM 7817 C CA . LYS C 1 315 ? 35.845 124.609 -18.074 1.00 13.24 315 LYS C CA 1
ATOM 7818 C C . LYS C 1 315 ? 36.773 124.558 -19.281 1.00 13.18 315 LYS C C 1
ATOM 7819 O O . LYS C 1 315 ? 36.425 125.048 -20.370 1.00 13.75 315 LYS C O 1
ATOM 7825 N N . VAL C 1 316 ? 37.952 123.952 -19.096 1.00 14.67 316 VAL C N 1
ATOM 7826 C CA . VAL C 1 316 ? 38.955 123.898 -20.163 1.00 15.43 316 VAL C CA 1
ATOM 7827 C C . VAL C 1 316 ? 38.381 123.140 -21.367 1.00 15.31 316 VAL C C 1
ATOM 7828 O O . VAL C 1 316 ? 38.609 123.522 -22.514 1.00 15.31 316 VAL C O 1
ATOM 7832 N N . MET C 1 317 ? 37.610 122.086 -21.119 1.00 15.38 317 MET C N 1
ATOM 7833 C CA . MET C 1 317 ? 37.044 121.304 -22.223 1.00 15.75 317 MET C CA 1
ATOM 7834 C C . MET C 1 317 ? 35.932 122.087 -22.908 1.00 14.89 317 MET C C 1
ATOM 7835 O O . MET C 1 317 ? 35.915 122.215 -24.132 1.00 15.42 317 MET C O 1
ATOM 7840 N N . GLN C 1 318 ? 34.995 122.581 -22.117 1.00 13.85 318 GLN C N 1
ATOM 7841 C CA . GLN C 1 318 ? 33.783 123.228 -22.642 1.00 14.00 318 GLN C CA 1
ATOM 7842 C C . GLN C 1 318 ? 33.981 124.622 -23.241 1.00 13.78 318 GLN C C 1
ATOM 7843 O O . GLN C 1 318 ? 33.105 125.124 -23.917 1.00 13.67 318 GLN C O 1
ATOM 7849 N N . THR C 1 319 ? 35.141 125.234 -23.032 1.00 13.88 319 THR C N 1
ATOM 7850 C CA . THR C 1 319 ? 35.449 126.474 -23.736 1.00 14.02 319 THR C CA 1
ATOM 7851 C C . THR C 1 319 ? 35.992 126.190 -25.140 1.00 14.90 319 THR C C 1
ATOM 7852 O O . THR C 1 319 ? 36.224 127.140 -25.896 1.00 15.59 319 THR C O 1
ATOM 7856 N N . HIS C 1 320 ? 36.236 124.917 -25.467 1.00 14.92 320 HIS C N 1
ATOM 7857 C CA . HIS C 1 320 ? 36.618 124.509 -26.835 1.00 15.08 320 HIS C CA 1
ATOM 7858 C C . HIS C 1 320 ? 35.483 123.857 -27.616 1.00 14.57 320 HIS C C 1
ATOM 7859 O O . HIS C 1 320 ? 35.730 123.170 -28.597 1.00 14.67 320 HIS C O 1
ATOM 7866 N N . TYR C 1 321 ? 34.249 124.048 -27.160 1.00 14.82 321 TYR C N 1
ATOM 7867 C CA . TYR C 1 321 ? 33.057 123.671 -27.925 1.00 14.32 321 TYR C CA 1
ATOM 7868 C C . TYR C 1 321 ? 32.138 124.876 -27.980 1.00 14.09 321 TYR C C 1
ATOM 7869 O O . TYR C 1 321 ? 32.015 125.593 -26.982 1.00 13.85 321 TYR C O 1
ATOM 7878 N N . ILE C 1 322 ? 31.544 125.141 -29.151 1.00 14.08 322 ILE C N 1
ATOM 7879 C CA . ILE C 1 322 ? 30.688 126.318 -29.319 1.00 14.16 322 ILE C CA 1
ATOM 7880 C C . ILE C 1 322 ? 29.343 126.018 -29.951 1.00 14.25 322 ILE C C 1
ATOM 7881 O O . ILE C 1 322 ? 29.218 125.086 -30.728 1.00 13.95 322 ILE C O 1
ATOM 7886 N N . LEU C 1 323 ? 28.362 126.838 -29.581 1.00 13.61 323 LEU C N 1
ATOM 7887 C CA . LEU C 1 323 ? 27.029 126.848 -30.150 1.00 13.43 323 LEU C CA 1
ATOM 7888 C C . LEU C 1 323 ? 26.850 128.191 -30.887 1.00 13.95 323 LEU C C 1
ATOM 7889 O O . LEU C 1 323 ? 26.855 129.250 -30.261 1.00 13.49 323 LEU C O 1
ATOM 7894 N N . MET C 1 324 ? 26.662 128.109 -32.204 1.00 14.15 324 MET C N 1
ATOM 7895 C CA . MET C 1 324 ? 26.460 129.234 -33.098 1.00 14.05 324 MET C CA 1
ATOM 7896 C C . MET C 1 324 ? 25.006 129.203 -33.550 1.00 13.89 324 MET C C 1
ATOM 7897 O O . MET C 1 324 ? 24.530 128.171 -34.000 1.00 12.95 324 MET C O 1
ATOM 7902 N N . LYS C 1 325 ? 24.317 130.336 -33.406 1.00 13.11 325 LYS C N 1
ATOM 7903 C CA . LYS C 1 325 ? 22.985 130.555 -33.942 1.00 13.95 325 LYS C CA 1
ATOM 7904 C C . LYS C 1 325 ? 23.027 131.735 -34.928 1.00 14.19 325 LYS C C 1
ATOM 7905 O O . LYS C 1 325 ? 23.349 132.854 -34.560 1.00 14.69 325 LYS C O 1
ATOM 7911 N N . ALA C 1 326 ? 22.697 131.457 -36.181 1.00 14.63 326 ALA C N 1
ATOM 7912 C CA . ALA C 1 326 ? 22.682 132.457 -37.241 1.00 14.33 326 ALA C CA 1
ATOM 7913 C C . ALA C 1 326 ? 21.250 132.553 -37.747 1.00 14.88 326 ALA C C 1
ATOM 7914 O O . ALA C 1 326 ? 20.651 131.537 -38.040 1.00 14.68 326 ALA C O 1
ATOM 7916 N N . GLN C 1 327 ? 20.709 133.770 -37.831 1.00 15.59 327 GLN C N 1
ATOM 7917 C CA . GLN C 1 327 ? 19.328 133.999 -38.257 1.00 16.32 327 GLN C CA 1
ATOM 7918 C C . GLN C 1 327 ? 19.316 134.994 -39.399 1.00 16.81 327 GLN C C 1
ATOM 7919 O O . GLN C 1 327 ? 20.033 135.986 -39.355 1.00 17.24 327 GLN C O 1
ATOM 7925 N N . TRP C 1 328 ? 18.527 134.688 -40.426 1.00 16.40 328 TRP C N 1
ATOM 7926 C CA . TRP C 1 328 ? 18.358 135.538 -41.599 1.00 16.28 328 TRP C CA 1
ATOM 7927 C C . TRP C 1 328 ? 16.901 135.551 -42.043 1.00 16.77 328 TRP C C 1
ATOM 7928 O O . TRP C 1 328 ? 16.119 134.644 -41.743 1.00 15.75 328 TRP C O 1
ATOM 7939 N N . HIS C 1 329 ? 16.538 136.584 -42.786 1.00 17.12 329 HIS C N 1
ATOM 7940 C CA . HIS C 1 329 ? 15.265 136.593 -43.482 1.00 17.55 329 HIS C CA 1
ATOM 7941 C C . HIS C 1 329 ? 15.440 137.502 -44.671 1.00 19.01 329 HIS C C 1
ATOM 7942 O O . HIS C 1 329 ? 15.263 138.714 -44.552 1.00 18.33 329 HIS C O 1
ATOM 7949 N N . HIS C 1 330 ? 15.838 136.923 -45.801 1.00 19.39 330 HIS C N 1
ATOM 7950 C CA . HIS C 1 330 ? 16.081 137.725 -47.003 1.00 20.86 330 HIS C CA 1
ATOM 7951 C C . HIS C 1 330 ? 14.885 137.745 -47.946 1.00 21.99 330 HIS C C 1
ATOM 7952 O O . HIS C 1 330 ? 13.905 137.012 -47.765 1.00 20.95 330 HIS C O 1
ATOM 7959 N N . HIS C 1 331 ? 14.950 138.637 -48.928 1.00 23.69 331 HIS C N 1
ATOM 7960 C CA . HIS C 1 331 ? 13.861 138.840 -49.854 1.00 25.05 331 HIS C CA 1
ATOM 7961 C C . HIS C 1 331 ? 14.449 139.022 -51.238 1.00 27.49 331 HIS C C 1
ATOM 7962 O O . HIS C 1 331 ? 14.539 140.144 -51.738 1.00 27.43 331 HIS C O 1
ATOM 7969 N N . HIS C 1 332 ? 14.847 137.904 -51.846 1.00 29.91 332 HIS C N 1
ATOM 7970 C CA . HIS C 1 332 ? 15.527 137.897 -53.142 1.00 32.45 332 HIS C CA 1
ATOM 7971 C C . HIS C 1 332 ? 14.595 137.465 -54.267 1.00 33.77 332 HIS C C 1
ATOM 7972 O O . HIS C 1 332 ? 15.024 137.305 -55.406 1.00 34.09 332 HIS C O 1
ATOM 7979 N N . HIS C 1 333 ? 13.320 137.273 -53.926 1.00 35.60 333 HIS C N 1
ATOM 7980 C CA . HIS C 1 333 ? 12.253 137.074 -54.901 1.00 37.26 333 HIS C CA 1
ATOM 7981 C C . HIS C 1 333 ? 12.620 135.995 -55.928 1.00 38.68 333 HIS C C 1
ATOM 7982 O O . HIS C 1 333 ? 12.770 136.275 -57.130 1.00 39.16 333 HIS C O 1
ATOM 7989 N N . HIS C 1 334 ? 12.772 134.768 -55.423 1.00 39.91 334 HIS C N 1
ATOM 7990 C CA . HIS C 1 334 ? 13.149 133.599 -56.224 1.00 40.97 334 HIS C CA 1
ATOM 7991 C C . HIS C 1 334 ? 11.939 132.693 -56.433 1.00 41.14 334 HIS C C 1
ATOM 7992 O O . HIS C 1 334 ? 11.118 132.542 -55.528 1.00 41.47 334 HIS C O 1
#

InterPro domains:
  IPR007213 Methyltransferase Ppm1/Ppm2/Tcmp [PF04072] (6-219)
  IPR016651 Leucine carboxyl methyltransferase 1 [PIRSF016305] (59-326)
  IPR016651 Leucine carboxyl methyltransferase 1 [PTHR13600] (4-326)
  IPR029063 S-adenosyl-L-methionine-dependent methyltransferase superfamily [G3DSA:3.40.50.150] (10-328)
  IPR029063 S-adenosyl-L-methionine-dependent methyltransferase superfamily [SSF53335] (3-328)